Protein AF-A0A3D2Y1P6-F1 (afdb_monomer_lite)

Secondary structure (DSSP, 8-state):
-HHHHHHHHHHHHHHHHHHHHHHHHHHHHHHHHHHHHHHHHHHHHHHHHHHHHHHHHHHHHHHHHHHHHHHHHHHHHHHHHHHHHHHHHHHHHHHHHHHHHHHHHHHHHHHHHHHHHHHHHHHHHHHHHHHHHHHHHHHHHHHHHHHHHHHHHHHHHHHHHHHHHHHHHHHHHHHHHHHHHHHHHHHHHHHHHHHHHHHHHHHHHHHHHHHHHHHHHHHHHHHHHHHHHHHHHHHHHTTS--S----GGGSSSSSSSSGGGSTTSSTTTHHHHHHHHHHHHHHHHHHHHHHHHHHHHHHHHHHHHHHHHHHHHHHHHHHHHHHHHHHHHHHHHHHHHHHHHHHHHHHHHHHHHHHHHHHHHHHHHHHHHHHHHHHHHHHHHHHHHHHHHHHHHHHHHHHHHHHHHHHHHHHHHHHHHHHHHHHHHHHHHHHHHHTTTS-S----------------------------STTTTHHHHHHHHHHHHHHHHHHHHHHHHHHHHHHHHHHHHHHHHHHHHHHHHHHHHHHHHHHHHHHHHHHHHHHHHHHHHHHHHHHHHHHHHHHHHHHHHHHHHHHHHHHHHHHHHHHHHHHHHHHHHHHHHHHHHHHHHHHHHHHHHHHHHHHHHHHHHHHHHHHHHHHHHHHHHHHHHHHHHHTTT------------PPPPGGGGSPPPS-HHHH--HHHHHHH----S-HHHHHHHHHHHHHHHHHHHHHHHHTT-HHHHHHHHHHHHHHHTTS--HHHHHHHHHHHHHHHTT-HHHHHHHHHHHHHHHHHHHHHHHHHHH--

Radius of gyration: 90.53 Å; chains: 1; bounding box: 199×215×302 Å

Foldseek 3Di:
DVVVVVVVVVVVVVVVVVVVVVVVVVVVVVVVVVVVVVVVVVVVVVVVVVVVVVVVVVVVVVVVVVVVVVVVVVVVVVVVVVVVVVVVVVVVVVVVVVVVVVVVVVVVVVVVVVVVVVVVVVVVVVVVVVVVVVVVVVVVVVVVVVVVVVVVVVVVVVVVVVVVVVVVVVVVVVVVVVVVVVVVVVVVVVVVVVVVVVVVVVVVVVVVVVVVVVVVVVVVVVVVVVVVVVVVVVVVCVVPPPDDDDPPPPPPDPPPPDPVPPPPPPVVPVVVVVVVVVVVVVVVVVVVVVVVVVVVVVVVVVVVVVVVVVVVVVVVVVVVVVVVVVVVVVVVVVVVVVVVVVVVVVVVVVVVVVVVVVVVVVVVVVVVVVVVVVVVVVVVVVVVVVVVVVVVVVVVVVVVVVVVVVVVVVVVVVVVVVVVVVVVVVVVVVVVVVVVPPDPPDPDDDDDDDDDDYYDYYDDYDDDDDDDDDPPPVVVVVVVVVVVVVVVVVVVVVVVVVVVVVVVVVVVVVVVVVVVVVVVVVVVVVVVVVVVVVVVVVVVVVVVVVVVVVVVVVVVVVVVVVVVVVVVVVVVVVVVVVVVVVVVVVVVVVVVVVVVVVVVVVVVVVVVVVVVVVVVVVVVVVVVVVVVVVVVVVVVVVVVVVVVVVVVVVVVVVVVPDDDDDDDDDDDDDDDDPLLPDDADPDLCQLFPPVVLVVLDPDDDDPLVVLVVLLVQLVVLLVQCVVCLVVVPLVSNLVSLVSNLVSLVSTPHDVSVVVSVVSVVCSVVSVSVVSSVCSVVVSVSSSNSSNSSVCVNPPD

pLDDT: mean 77.04, std 14.75, range [24.72, 95.88]

Structure (mmCIF, N/CA/C/O backbone):
data_AF-A0A3D2Y1P6-F1
#
_entry.id   AF-A0A3D2Y1P6-F1
#
loop_
_atom_site.group_PDB
_atom_site.id
_atom_site.type_symbol
_atom_site.label_atom_id
_atom_site.label_alt_id
_atom_site.label_comp_id
_atom_site.label_asym_id
_atom_site.label_entity_id
_atom_site.label_seq_id
_atom_site.pdbx_PDB_ins_code
_atom_site.Cartn_x
_atom_site.Cartn_y
_atom_site.Cartn_z
_atom_site.occupancy
_atom_site.B_iso_or_equiv
_atom_site.auth_seq_id
_atom_site.auth_comp_id
_atom_site.auth_asym_id
_atom_site.auth_atom_id
_atom_site.pdbx_PDB_model_num
ATOM 1 N N . SER A 1 1 ? -99.229 16.072 159.582 1.00 57.62 1 SER A N 1
ATOM 2 C CA . SER A 1 1 ? -99.155 17.500 159.215 1.00 57.62 1 SER A CA 1
ATOM 3 C C . SER A 1 1 ? -97.721 17.908 158.880 1.00 57.62 1 SER A C 1
ATOM 5 O O . SER A 1 1 ? -97.326 17.618 157.763 1.00 57.62 1 SER A O 1
ATOM 7 N N . GLN A 1 2 ? -96.893 18.440 159.797 1.00 57.25 2 GLN A N 1
ATOM 8 C CA . GLN A 1 2 ? -95.572 19.016 159.441 1.00 57.25 2 GLN A CA 1
ATOM 9 C C . GLN A 1 2 ? -94.622 18.095 158.638 1.00 57.25 2 GLN A C 1
ATOM 11 O O . GLN A 1 2 ? -94.034 18.562 157.670 1.00 57.25 2 GLN A O 1
ATOM 16 N N . HIS A 1 3 ? -94.517 16.795 158.954 1.00 58.84 3 HIS A N 1
ATOM 17 C CA . HIS A 1 3 ? -93.662 15.863 158.190 1.00 58.84 3 HIS A CA 1
ATOM 18 C C . HIS A 1 3 ? -94.016 15.751 156.694 1.00 58.84 3 HIS A C 1
ATOM 20 O O . HIS A 1 3 ? -93.114 15.640 155.872 1.00 58.84 3 HIS A O 1
ATOM 26 N N . GLN A 1 4 ? -95.301 15.820 156.327 1.00 60.88 4 GLN A N 1
ATOM 27 C CA . GLN A 1 4 ? -95.715 15.693 154.923 1.00 60.88 4 GLN A CA 1
ATOM 28 C C . GLN A 1 4 ? -95.306 16.913 154.089 1.00 60.88 4 GLN A C 1
ATOM 30 O O . GLN A 1 4 ? -95.042 16.768 152.902 1.00 60.88 4 GLN A O 1
ATOM 35 N N . LEU A 1 5 ? -95.221 18.097 154.708 1.00 62.91 5 LEU A N 1
ATOM 36 C CA . LEU A 1 5 ? -94.808 19.315 154.013 1.00 62.91 5 LEU A CA 1
ATOM 37 C C . LEU A 1 5 ? -93.305 19.291 153.698 1.00 62.91 5 LEU A C 1
ATOM 39 O O . LEU A 1 5 ? -92.913 19.615 152.583 1.00 62.91 5 LEU A O 1
ATOM 43 N N . ALA A 1 6 ? -92.482 18.838 154.652 1.00 65.25 6 ALA A N 1
ATOM 44 C CA . ALA A 1 6 ? -91.040 18.692 154.458 1.00 65.25 6 ALA A CA 1
ATOM 45 C C . ALA A 1 6 ? -90.716 17.681 153.345 1.00 65.25 6 ALA A C 1
ATOM 47 O O . ALA A 1 6 ? -89.986 18.014 152.419 1.00 65.25 6 ALA A O 1
ATOM 48 N N . GLN A 1 7 ? -91.341 16.496 153.370 1.00 69.00 7 GLN A N 1
ATOM 49 C CA . GLN A 1 7 ? -91.150 15.479 152.326 1.00 69.00 7 GLN A CA 1
ATOM 50 C C . GLN A 1 7 ? -91.609 15.952 150.938 1.00 69.00 7 GLN A C 1
ATOM 52 O O . GLN A 1 7 ? -91.012 15.569 149.938 1.00 69.00 7 GLN A O 1
ATOM 57 N N . GLN A 1 8 ? -92.644 16.797 150.853 1.00 72.38 8 GLN A N 1
ATOM 58 C CA . GLN A 1 8 ? -93.053 17.399 149.580 1.00 72.38 8 GLN A CA 1
ATOM 59 C C . GLN A 1 8 ? -92.063 18.460 149.082 1.00 72.38 8 GLN A C 1
ATOM 61 O O . GLN A 1 8 ? -91.831 18.531 147.882 1.00 72.38 8 GLN A O 1
ATOM 66 N N . GLN A 1 9 ? -91.458 19.255 149.969 1.00 70.25 9 GLN A N 1
ATOM 67 C CA . GLN A 1 9 ? -90.428 20.230 149.587 1.00 70.25 9 GLN A CA 1
ATOM 68 C C . GLN A 1 9 ? -89.114 19.556 149.167 1.00 70.25 9 GLN A C 1
ATOM 70 O O . GLN A 1 9 ? -88.499 19.980 148.195 1.00 70.25 9 GLN A O 1
ATOM 75 N N . GLU A 1 10 ? -88.715 18.488 149.859 1.00 72.38 10 GLU A N 1
ATOM 76 C CA . GLU A 1 10 ? -87.525 17.691 149.543 1.00 72.38 10 GLU A CA 1
ATOM 77 C C . GLU A 1 10 ? -87.688 16.964 148.198 1.00 72.38 10 GLU A C 1
ATOM 79 O O . GLU A 1 10 ? -86.855 17.128 147.310 1.00 72.38 10 GLU A O 1
ATOM 84 N N . ALA A 1 11 ? -88.824 16.289 147.980 1.00 74.81 11 ALA A N 1
ATOM 85 C CA . ALA A 1 11 ? -89.136 15.662 146.694 1.00 74.81 11 ALA A CA 1
ATOM 86 C C . ALA A 1 11 ? -89.268 16.680 145.544 1.00 74.81 11 ALA A C 1
ATOM 88 O O . ALA A 1 11 ? -88.852 16.386 144.426 1.00 74.81 11 ALA A O 1
ATOM 89 N N . LEU A 1 12 ? -89.809 17.882 145.797 1.00 76.25 12 LEU A N 1
ATOM 90 C CA . LEU A 1 12 ? -89.841 18.948 144.789 1.00 76.25 12 LEU A CA 1
ATOM 91 C C . LEU A 1 12 ? -88.426 19.399 144.412 1.00 76.25 12 LEU A C 1
ATOM 93 O O . LEU A 1 12 ? -88.120 19.448 143.223 1.00 76.25 12 LEU A O 1
ATOM 97 N N . ALA A 1 13 ? -87.545 19.630 145.390 1.00 74.81 13 ALA A N 1
ATOM 98 C CA . ALA A 1 13 ? -86.152 19.994 145.136 1.00 74.81 13 ALA A CA 1
ATOM 99 C C . ALA A 1 13 ? -85.383 18.895 144.374 1.00 74.81 13 ALA A C 1
ATOM 101 O O . ALA A 1 13 ? -84.623 19.208 143.458 1.00 74.81 13 ALA A O 1
ATOM 102 N N . GLU A 1 14 ? -85.619 17.611 144.676 1.00 77.25 14 GLU A N 1
ATOM 103 C CA . GLU A 1 14 ? -85.075 16.498 143.883 1.00 77.25 14 GLU A CA 1
ATOM 104 C C . GLU A 1 14 ? -85.628 16.489 142.446 1.00 77.25 14 GLU A C 1
ATOM 106 O O . GLU A 1 14 ? -84.867 16.269 141.499 1.00 77.25 14 GLU A O 1
ATOM 111 N N . THR A 1 15 ? -86.922 16.773 142.240 1.00 78.50 15 THR A N 1
ATOM 112 C CA . THR A 1 15 ? -87.480 16.889 140.879 1.00 78.50 15 THR A CA 1
ATOM 113 C C . THR A 1 15 ? -86.940 18.099 140.120 1.00 78.50 15 THR A C 1
ATOM 115 O O . THR A 1 15 ? -86.613 17.958 138.948 1.00 78.50 15 THR A O 1
ATOM 118 N N . GLU A 1 16 ? -86.754 19.254 140.761 1.00 79.94 16 GLU A N 1
ATOM 119 C CA . GLU A 1 16 ? -86.147 20.438 140.138 1.00 79.94 16 GLU A CA 1
ATOM 120 C C . GLU A 1 16 ? -84.673 20.185 139.784 1.00 79.94 16 GLU A C 1
ATOM 122 O O . GLU A 1 16 ? -84.239 20.492 138.674 1.00 79.94 16 GLU A O 1
ATOM 127 N N . GLN A 1 17 ? -83.906 19.543 140.674 1.00 80.31 17 GLN A N 1
ATOM 128 C CA . GLN A 1 17 ? -82.505 19.202 140.417 1.00 80.31 17 GLN A CA 1
ATOM 129 C C . GLN A 1 17 ? -82.355 18.146 139.310 1.00 80.31 17 GLN A C 1
ATOM 131 O O . GLN A 1 17 ? -81.439 18.241 138.489 1.00 80.31 17 GLN A O 1
ATOM 136 N N . THR A 1 18 ? -83.237 17.143 139.258 1.00 81.88 18 THR A N 1
ATOM 137 C CA . THR A 1 18 ? -83.219 16.132 138.187 1.00 81.88 18 THR A CA 1
ATOM 1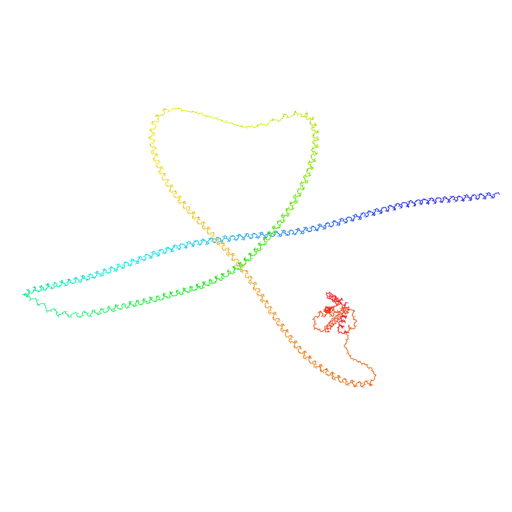38 C C . THR A 1 18 ? -83.740 16.678 136.859 1.00 81.88 18 THR A C 1
ATOM 140 O O . THR A 1 18 ? -83.194 16.294 135.823 1.00 81.88 18 THR A O 1
ATOM 143 N N . LEU A 1 19 ? -84.693 17.619 136.864 1.00 81.56 19 LEU A N 1
ATOM 144 C CA . LEU A 1 19 ? -85.114 18.343 135.661 1.00 81.56 19 LEU A CA 1
ATOM 145 C C . LEU A 1 19 ? -83.967 19.203 135.117 1.00 81.56 19 LEU A C 1
ATOM 147 O O . LEU A 1 19 ? -83.606 19.049 133.956 1.00 81.56 19 LEU A O 1
ATOM 151 N N . ALA A 1 20 ? -83.306 20.001 135.962 1.00 80.56 20 ALA A N 1
ATOM 152 C CA . ALA A 1 20 ? -82.158 20.816 135.559 1.00 80.56 20 ALA A CA 1
ATOM 153 C C . ALA A 1 20 ? -80.978 19.963 135.043 1.00 80.56 20 ALA A C 1
ATOM 155 O O . ALA A 1 20 ? -80.319 20.326 134.070 1.00 80.56 20 ALA A O 1
ATOM 156 N N . GLN A 1 21 ? -80.725 18.787 135.637 1.00 83.50 21 GLN A N 1
ATOM 157 C CA . GLN A 1 21 ? -79.749 17.832 135.091 1.00 83.50 21 GLN A CA 1
ATOM 158 C C . GLN A 1 21 ? -80.193 17.194 133.767 1.00 83.50 21 GLN A C 1
ATOM 160 O O . GLN A 1 21 ? -79.332 16.788 132.985 1.00 83.50 21 GLN A O 1
ATOM 165 N N . ALA A 1 22 ? -81.496 17.044 133.524 1.00 81.25 22 ALA A N 1
ATOM 166 C CA . ALA A 1 22 ? -82.017 16.552 132.253 1.00 81.25 22 ALA A CA 1
ATOM 167 C C . ALA A 1 22 ? -81.915 17.631 131.166 1.00 81.25 22 ALA A C 1
ATOM 169 O O . ALA A 1 22 ? -81.428 17.327 130.083 1.00 81.25 22 ALA A O 1
ATOM 170 N N . GLU A 1 23 ? -82.279 18.879 131.473 1.00 84.94 23 GLU A N 1
ATOM 171 C CA . GLU A 1 23 ? -82.136 20.046 130.592 1.00 84.94 23 GLU A CA 1
ATOM 172 C C . GLU A 1 23 ? -80.675 20.281 130.193 1.00 84.94 23 GLU A C 1
ATOM 174 O O . GLU A 1 23 ? -80.387 20.418 129.008 1.00 84.94 23 GLU A O 1
ATOM 179 N N . LEU A 1 24 ? -79.736 20.236 131.146 1.00 86.81 24 LEU A N 1
ATOM 180 C CA . LEU A 1 24 ? -78.308 20.423 130.864 1.00 86.81 24 LEU A CA 1
ATOM 181 C C . LEU A 1 24 ? -77.750 19.293 129.975 1.00 86.81 24 LEU A C 1
ATOM 183 O O . LEU A 1 24 ? -77.019 19.561 129.028 1.00 86.81 24 LEU A O 1
ATOM 187 N N . LYS A 1 25 ? -78.174 18.038 130.192 1.00 86.19 25 LYS A N 1
ATOM 188 C CA . LYS A 1 25 ? -77.848 16.913 129.290 1.00 86.19 25 LYS A CA 1
ATOM 189 C C . LYS A 1 25 ? -78.508 17.040 127.915 1.00 86.19 25 LYS A C 1
ATOM 191 O O . LYS A 1 25 ? -77.958 16.530 126.942 1.00 86.19 25 LYS A O 1
ATOM 196 N N . LEU A 1 26 ? -79.677 17.676 127.829 1.00 85.81 26 LEU A N 1
ATOM 197 C CA . LEU A 1 26 ? -80.347 17.968 126.562 1.00 85.81 26 LEU A CA 1
ATOM 198 C C . LEU A 1 26 ? -79.581 19.046 125.791 1.00 85.81 26 LEU A C 1
ATOM 200 O O . LEU A 1 26 ? -79.331 18.853 124.610 1.00 85.81 26 LEU A O 1
ATOM 204 N N . GLN A 1 27 ? -79.113 20.099 126.465 1.00 86.25 27 GLN A N 1
ATOM 205 C CA . GLN A 1 27 ? -78.257 21.132 125.871 1.00 86.25 27 GLN A CA 1
ATOM 206 C C . GLN A 1 27 ? -76.907 20.566 125.404 1.00 86.25 27 GLN A C 1
ATOM 208 O O . GLN A 1 27 ? -76.533 20.789 124.255 1.00 86.25 27 GLN A O 1
ATOM 213 N N . ASP A 1 28 ? -76.216 19.761 126.221 1.00 87.38 28 ASP A N 1
ATOM 214 C CA . ASP A 1 28 ? -74.989 19.057 125.802 1.00 87.38 28 ASP A CA 1
ATOM 215 C C . ASP A 1 28 ? -75.244 18.164 124.571 1.00 87.38 28 ASP A C 1
ATOM 217 O O . ASP A 1 28 ? -74.425 18.105 123.647 1.00 87.38 28 ASP A O 1
ATOM 221 N N . ALA A 1 29 ? -76.392 17.477 124.528 1.00 85.81 29 ALA A N 1
ATOM 222 C CA . ALA A 1 29 ? -76.785 16.654 123.389 1.00 85.81 29 ALA A CA 1
ATOM 223 C C . ALA A 1 29 ? -77.123 17.492 122.145 1.00 85.81 29 ALA A C 1
ATOM 225 O O . ALA A 1 29 ? -76.711 17.114 121.052 1.00 85.81 29 ALA A O 1
ATOM 226 N N . GLU A 1 30 ? -77.819 18.622 122.283 1.00 86.81 30 GLU A N 1
ATOM 227 C CA . GLU A 1 30 ? -78.144 19.552 121.193 1.00 86.81 30 GLU A CA 1
ATOM 228 C C . GLU A 1 30 ? -76.886 20.206 120.607 1.00 86.81 30 GLU A C 1
ATOM 230 O O . GLU A 1 30 ? -76.760 20.282 119.383 1.00 86.81 30 GLU A O 1
ATOM 235 N N . VAL A 1 31 ? -75.916 20.591 121.445 1.00 88.88 31 VAL A N 1
ATOM 236 C CA . VAL A 1 31 ? -74.591 21.067 121.008 1.00 88.88 31 VAL A CA 1
ATOM 237 C C . VAL A 1 31 ? -73.850 19.954 120.262 1.00 88.88 31 VAL A C 1
ATOM 239 O O . VAL A 1 31 ? -73.510 20.129 119.094 1.00 88.88 31 VAL A O 1
ATOM 242 N N . THR A 1 32 ? -73.712 18.767 120.866 1.00 90.75 32 THR A N 1
ATOM 243 C CA . THR A 1 32 ? -73.045 17.603 120.241 1.00 90.75 32 THR A CA 1
ATOM 244 C C . THR A 1 32 ? -73.699 17.189 118.913 1.00 90.75 32 THR A C 1
ATOM 246 O O . THR A 1 32 ? -73.036 16.684 118.003 1.00 90.75 32 THR A O 1
ATOM 249 N N . LEU A 1 33 ? -75.021 17.335 118.791 1.00 88.62 33 LEU A N 1
ATOM 250 C CA . LEU A 1 33 ? -75.774 16.994 117.583 1.00 88.62 33 LEU A CA 1
ATOM 251 C C . LEU A 1 33 ? -75.644 18.103 116.526 1.00 88.62 33 LEU A C 1
ATOM 253 O O . LEU A 1 33 ? -75.531 17.785 115.345 1.00 88.62 33 LEU A O 1
ATOM 257 N N . SER A 1 34 ? -75.541 19.370 116.937 1.00 88.56 34 SER A N 1
ATOM 258 C CA . SER A 1 34 ? -75.228 20.503 116.053 1.00 88.56 34 SER A CA 1
ATOM 259 C C . SER A 1 34 ? -73.821 20.390 115.457 1.00 88.56 34 SER A C 1
ATOM 261 O O . SER A 1 34 ? -73.686 20.440 114.237 1.00 88.56 34 SER A O 1
ATOM 263 N N . GLU A 1 35 ? -72.798 20.104 116.272 1.00 90.81 35 GLU A N 1
ATOM 264 C CA . GLU A 1 35 ? -71.423 19.813 115.815 1.00 90.81 35 GLU A CA 1
ATOM 265 C C . GLU A 1 35 ? -71.383 18.639 114.817 1.00 90.81 35 GLU A C 1
ATOM 267 O O . GLU A 1 35 ? -70.634 18.639 113.835 1.00 90.81 35 GLU A O 1
ATOM 272 N N . LYS A 1 36 ? -72.229 17.622 115.030 1.00 91.56 36 LYS A N 1
ATOM 273 C CA . LYS A 1 36 ? -72.367 16.484 114.107 1.00 91.56 36 LYS A CA 1
ATOM 274 C C . LYS A 1 36 ? -73.105 16.841 112.821 1.00 91.56 36 LYS A C 1
ATOM 276 O O . LYS A 1 36 ? -72.755 16.304 111.777 1.00 91.56 36 LYS A O 1
ATOM 281 N N . ILE A 1 37 ? -74.086 17.742 112.854 1.00 91.31 37 ILE A N 1
ATOM 282 C CA . ILE A 1 37 ? -74.723 18.271 111.639 1.00 91.31 37 ILE A CA 1
ATOM 283 C C . ILE A 1 37 ? -73.721 19.116 110.840 1.00 91.31 37 ILE A C 1
ATOM 285 O O . ILE A 1 37 ? -73.652 18.970 109.620 1.00 91.31 37 ILE A O 1
ATOM 289 N N . GLU A 1 38 ? -72.917 19.943 111.509 1.00 91.81 38 GLU A N 1
ATOM 290 C CA . GLU A 1 38 ? -71.887 20.775 110.881 1.00 91.81 38 GLU A CA 1
ATOM 291 C C . GLU A 1 38 ? -70.806 19.917 110.209 1.00 91.81 38 GLU A C 1
ATOM 293 O O . GLU A 1 38 ? -70.623 20.010 108.996 1.00 91.81 38 GLU A O 1
ATOM 298 N N . THR A 1 39 ? -70.198 18.973 110.932 1.00 91.38 39 THR A N 1
ATOM 299 C CA . THR A 1 39 ? -69.200 18.047 110.356 1.00 91.38 39 THR A CA 1
ATOM 300 C C . THR A 1 39 ? -69.773 17.124 109.269 1.00 91.38 39 THR A C 1
ATOM 302 O O . THR A 1 39 ? -69.078 16.805 108.303 1.00 91.38 39 THR A O 1
ATOM 305 N N . ILE A 1 40 ? -71.052 16.726 109.341 1.00 90.88 40 ILE A N 1
ATOM 306 C CA . ILE A 1 40 ? -71.725 16.020 108.233 1.00 90.88 40 ILE A CA 1
ATOM 307 C C . ILE A 1 40 ? -71.901 16.942 107.016 1.00 90.88 40 ILE A C 1
ATOM 309 O O . ILE A 1 40 ? -71.725 16.482 105.887 1.00 90.88 40 ILE A O 1
ATOM 313 N N . SER A 1 41 ? -72.212 18.225 107.214 1.00 91.69 41 SER A N 1
ATOM 314 C CA . SER A 1 41 ? -72.316 19.223 106.140 1.00 91.69 41 SER A CA 1
ATOM 315 C C . SER A 1 41 ? -70.963 19.455 105.454 1.00 91.69 41 SER A C 1
ATOM 317 O O . SER A 1 41 ? -70.877 19.406 104.224 1.00 91.69 41 SER A O 1
ATOM 319 N N . GLU A 1 42 ? -69.884 19.595 106.232 1.00 93.38 42 GLU A N 1
ATOM 320 C CA . GLU A 1 42 ? -68.509 19.678 105.720 1.00 93.38 42 GLU A CA 1
ATOM 321 C C . GLU A 1 42 ? -68.134 18.437 104.899 1.00 93.38 42 GLU A C 1
ATOM 323 O O . GLU A 1 42 ? -67.658 18.563 103.770 1.00 93.38 42 GLU A O 1
ATOM 328 N N . LEU A 1 43 ? -68.408 17.231 105.413 1.00 92.06 43 LEU A N 1
ATOM 329 C CA . LEU A 1 43 ? -68.139 15.975 104.703 1.00 92.06 43 LEU A CA 1
ATOM 330 C C . LEU A 1 43 ? -68.977 15.828 103.423 1.00 92.06 43 LEU A C 1
ATOM 332 O O . LEU A 1 43 ? -68.466 15.343 102.412 1.00 92.06 43 LEU A O 1
ATOM 336 N N . GLN A 1 44 ? -70.237 16.273 103.423 1.00 92.44 44 GLN A N 1
ATOM 337 C CA . GLN A 1 44 ? -71.074 16.300 102.218 1.00 92.44 44 GLN A CA 1
ATOM 338 C C . GLN A 1 44 ? -70.534 17.283 101.172 1.00 92.44 44 GLN A C 1
ATOM 340 O O . GLN A 1 44 ? -70.505 16.955 99.982 1.00 92.44 44 GLN A O 1
ATOM 345 N N . GLN A 1 45 ? -70.070 18.462 101.592 1.00 92.94 45 GLN A N 1
ATOM 346 C CA . GLN A 1 45 ? -69.476 19.450 100.694 1.00 92.94 45 GLN A CA 1
ATOM 347 C C . GLN A 1 45 ? -68.118 18.970 100.150 1.00 92.94 45 GLN A C 1
ATOM 349 O O . GLN A 1 45 ? -67.898 19.032 98.940 1.00 92.94 45 GLN A O 1
ATOM 354 N N . ALA A 1 46 ? -67.264 18.376 100.989 1.00 92.00 46 ALA A N 1
ATOM 355 C CA . ALA A 1 46 ? -66.010 17.753 100.567 1.00 92.00 46 ALA A CA 1
ATOM 356 C C . ALA A 1 46 ? -66.246 16.599 99.575 1.00 92.00 46 ALA A C 1
ATOM 358 O O . ALA A 1 46 ? -65.616 16.556 98.519 1.00 92.00 46 ALA A O 1
ATOM 359 N N . HIS A 1 47 ? -67.206 15.704 99.840 1.00 91.56 47 HIS A N 1
ATOM 360 C CA . HIS A 1 47 ? -67.579 14.632 98.909 1.00 91.56 47 HIS A CA 1
ATOM 361 C C . HIS A 1 47 ? -68.089 15.184 97.568 1.00 91.56 47 HIS A C 1
ATOM 363 O O . HIS A 1 47 ? -67.748 14.670 96.499 1.00 91.56 47 HIS A O 1
ATOM 369 N N . LYS A 1 48 ? -68.896 16.249 97.601 1.00 93.94 48 LYS A N 1
ATOM 370 C CA . LYS A 1 48 ? -69.423 16.934 96.413 1.00 93.94 48 LYS A CA 1
ATOM 371 C C . LYS A 1 48 ? -68.312 17.581 95.586 1.00 93.94 48 LYS A C 1
ATOM 373 O O . LYS A 1 48 ? -68.361 17.494 94.361 1.00 93.94 48 LYS A O 1
ATOM 378 N N . ASP A 1 49 ? -67.301 18.169 96.217 1.00 93.75 49 ASP A N 1
ATOM 379 C CA . ASP A 1 49 ? -66.169 18.774 95.510 1.00 93.75 49 ASP A CA 1
ATOM 380 C C . ASP A 1 49 ? -65.173 17.723 94.996 1.00 93.75 49 ASP A C 1
ATOM 382 O O . ASP A 1 49 ? -64.760 17.807 93.840 1.00 93.75 49 ASP A O 1
ATOM 386 N N . ILE A 1 50 ? -64.902 16.652 95.751 1.00 92.56 50 ILE A N 1
ATOM 387 C CA . ILE A 1 50 ? -64.179 15.465 95.252 1.00 92.56 50 ILE A CA 1
ATOM 388 C C . ILE A 1 50 ? -64.898 14.869 94.031 1.00 92.56 50 ILE A C 1
ATOM 390 O O . ILE A 1 50 ? -64.254 14.547 93.033 1.00 92.56 50 ILE A O 1
ATOM 394 N N . SER A 1 51 ? -66.233 14.789 94.058 1.00 93.31 51 SER A N 1
ATOM 395 C CA . SER A 1 51 ? -67.035 14.303 92.925 1.00 93.31 51 SER A CA 1
ATOM 396 C C . SER A 1 51 ? -66.898 15.198 91.685 1.00 93.31 51 SER A C 1
ATOM 398 O O . SER A 1 51 ? -66.780 14.680 90.575 1.00 93.31 51 SER A O 1
ATOM 400 N N . LYS A 1 52 ? -66.853 16.532 91.851 1.00 94.12 52 LYS A N 1
ATOM 401 C CA . LYS A 1 52 ? -66.558 17.470 90.749 1.00 94.12 52 LYS A CA 1
ATOM 402 C C . LYS A 1 52 ? -65.140 17.283 90.213 1.00 94.12 52 LYS A C 1
ATOM 404 O O . LYS A 1 52 ? -64.964 17.225 89.002 1.00 94.12 52 LYS A O 1
ATOM 409 N N . HIS A 1 53 ? -64.139 17.178 91.090 1.00 94.25 53 HIS A N 1
ATOM 410 C CA . HIS A 1 53 ? -62.746 16.994 90.681 1.00 94.25 53 HIS A CA 1
ATOM 411 C C . HIS A 1 53 ? -62.537 15.671 89.939 1.00 94.25 53 HIS A C 1
ATOM 413 O O . HIS A 1 53 ? -61.835 15.652 88.934 1.00 94.25 53 HIS A O 1
ATOM 419 N N . LEU A 1 54 ? -63.195 14.587 90.362 1.00 93.31 54 LEU A N 1
ATOM 420 C CA . LEU A 1 54 ? -63.152 13.302 89.663 1.00 93.31 54 LEU A CA 1
ATOM 421 C C . LEU A 1 54 ? -63.888 13.351 88.311 1.00 93.31 54 LEU A C 1
ATOM 423 O O . LEU A 1 54 ? -63.439 12.727 87.351 1.00 93.31 54 LEU A O 1
ATOM 427 N N . ALA A 1 55 ? -64.973 14.126 88.201 1.00 92.62 55 ALA A N 1
ATOM 428 C CA . ALA A 1 55 ? -65.635 14.386 86.921 1.00 92.62 55 ALA A CA 1
ATOM 429 C C . ALA A 1 55 ? -64.761 15.224 85.965 1.00 92.62 55 ALA A C 1
ATOM 431 O O . ALA A 1 55 ? -64.662 14.868 84.791 1.00 92.62 55 ALA A O 1
ATOM 432 N N . SER A 1 56 ? -64.084 16.268 86.468 1.00 94.38 56 SER A N 1
ATOM 433 C CA . SER A 1 56 ? -63.091 17.044 85.706 1.00 94.38 56 SER A CA 1
ATOM 434 C C . SER A 1 56 ? -61.966 16.138 85.232 1.00 94.38 56 SER A C 1
ATOM 436 O O . SER A 1 56 ? -61.818 15.956 84.034 1.00 94.38 56 SER A O 1
ATOM 438 N N . LEU A 1 57 ? -61.278 15.449 86.149 1.00 93.75 57 LEU A N 1
ATOM 439 C CA . LEU A 1 57 ? -60.146 14.576 85.832 1.00 93.75 57 LEU A CA 1
ATOM 440 C C . LEU A 1 57 ? -60.510 13.486 84.812 1.00 93.75 57 LEU A C 1
ATOM 442 O O . LEU A 1 57 ? -59.680 13.113 83.986 1.00 93.75 57 LEU A O 1
ATOM 446 N N . LYS A 1 58 ? -61.753 12.988 84.832 1.00 94.06 58 LYS A N 1
ATOM 447 C CA . LYS A 1 58 ? -62.259 12.069 83.806 1.00 94.06 58 LYS A CA 1
ATOM 448 C C . LYS A 1 58 ? -62.408 12.751 82.439 1.00 94.06 58 LYS A C 1
ATOM 450 O O . LYS A 1 58 ? -62.018 12.143 81.448 1.00 94.06 58 LYS A O 1
ATOM 455 N N . SER A 1 59 ? -62.946 13.972 82.395 1.00 94.94 59 SER A N 1
ATOM 456 C CA . SER A 1 59 ? -63.048 14.800 81.182 1.00 94.94 59 SER A CA 1
ATOM 457 C C . SER A 1 59 ? -61.666 15.146 80.619 1.00 94.94 59 SER A C 1
ATOM 459 O O . SER A 1 59 ? -61.413 14.963 79.429 1.00 94.94 59 SER A O 1
ATOM 461 N N . ASP A 1 60 ? -60.753 15.567 81.494 1.00 94.25 60 ASP A N 1
ATOM 462 C CA . ASP A 1 60 ? -59.367 15.901 81.180 1.00 94.25 60 ASP A CA 1
ATOM 463 C C . ASP A 1 60 ? -58.633 14.661 80.635 1.00 94.25 60 ASP A C 1
ATOM 465 O O . ASP A 1 60 ? -57.907 14.743 79.647 1.00 94.25 60 ASP A O 1
ATOM 469 N N . TYR A 1 61 ? -58.864 13.478 81.218 1.00 93.25 61 TYR A N 1
ATOM 470 C CA . TYR A 1 61 ? -58.316 12.213 80.721 1.00 93.25 61 TYR A CA 1
ATOM 471 C C . TYR A 1 61 ? -58.888 11.809 79.352 1.00 93.25 61 TYR A C 1
ATOM 473 O O . TYR A 1 61 ? -58.123 11.367 78.493 1.00 93.25 61 TYR A O 1
ATOM 481 N N . THR A 1 62 ? -60.196 11.975 79.108 1.00 94.25 62 THR A N 1
ATOM 482 C CA . THR A 1 62 ? -60.773 11.718 77.775 1.00 94.25 62 THR A CA 1
ATOM 483 C C . THR A 1 62 ? -60.219 12.675 76.725 1.00 94.25 62 THR A C 1
ATOM 485 O O . THR A 1 62 ? -59.779 12.206 75.681 1.00 94.25 62 THR A O 1
ATOM 488 N N . GLN A 1 63 ? -60.104 13.970 77.031 1.00 95.25 63 GLN A N 1
ATOM 489 C CA . GLN A 1 63 ? -59.541 14.958 76.108 1.00 95.25 63 GLN A CA 1
ATOM 490 C C . GLN A 1 63 ? -58.058 14.682 75.802 1.00 95.25 63 GLN A C 1
ATOM 492 O O . GLN A 1 63 ? -57.648 14.712 74.645 1.00 95.25 63 GLN A O 1
ATOM 497 N N . ASN A 1 64 ? -57.245 14.352 76.814 1.00 93.38 64 ASN A N 1
ATOM 498 C CA . ASN A 1 64 ? -55.840 13.979 76.599 1.00 93.38 64 ASN A CA 1
ATOM 499 C C . ASN A 1 64 ? -55.699 12.682 75.783 1.00 93.38 64 ASN A C 1
ATOM 501 O O . ASN A 1 64 ? -54.754 12.549 75.005 1.00 93.38 64 ASN A O 1
ATOM 505 N N . ARG A 1 65 ? -56.631 11.730 75.930 1.00 94.88 65 ARG A N 1
ATOM 506 C CA . ARG A 1 65 ? -56.678 10.527 75.091 1.00 94.88 65 ARG A CA 1
ATOM 507 C C . ARG A 1 65 ? -57.050 10.863 73.645 1.00 94.88 65 ARG A C 1
ATOM 509 O O . ARG A 1 65 ? -56.396 10.355 72.742 1.00 94.88 65 ARG A O 1
ATOM 516 N N . GLU A 1 66 ? -58.062 11.696 73.428 1.00 94.44 66 GLU A N 1
ATOM 517 C CA . GLU A 1 66 ? -58.492 12.133 72.093 1.00 94.44 66 GLU A CA 1
ATOM 518 C C . GLU A 1 66 ? -57.354 12.873 71.374 1.00 94.44 66 GLU A C 1
ATOM 520 O O . GLU A 1 66 ? -56.986 12.487 70.269 1.00 94.44 66 GLU A O 1
ATOM 525 N N . MET A 1 67 ? -56.681 13.816 72.044 1.00 93.50 67 MET A N 1
ATOM 526 C CA . MET A 1 67 ? -55.496 14.503 71.505 1.00 93.50 67 MET A CA 1
ATOM 527 C C . MET A 1 67 ? -54.318 13.555 71.210 1.00 93.50 67 MET A C 1
ATOM 529 O O . MET A 1 67 ? -53.557 13.782 70.267 1.00 93.50 67 MET A O 1
ATOM 533 N N . LEU A 1 68 ? -54.140 12.485 71.995 1.00 94.25 68 LEU A N 1
ATOM 534 C CA . LEU A 1 68 ? -53.134 11.457 71.713 1.00 94.25 68 LEU A CA 1
ATOM 535 C C . LEU A 1 68 ? -53.511 10.623 70.479 1.00 94.25 68 LEU A C 1
ATOM 537 O O . LEU A 1 68 ? -52.635 10.293 69.682 1.00 94.25 68 LEU A O 1
ATOM 541 N N . GLU A 1 69 ? -54.793 10.305 70.303 1.00 93.38 69 GLU A N 1
ATOM 542 C CA . GLU A 1 69 ? -55.310 9.550 69.157 1.00 93.38 69 GLU A CA 1
ATOM 543 C C . GLU A 1 69 ? -55.246 10.390 67.864 1.00 93.38 69 GLU A C 1
ATOM 545 O O . GLU A 1 69 ? -54.762 9.901 66.843 1.00 93.38 69 GLU A O 1
ATOM 550 N N . GLU A 1 70 ? -55.587 11.683 67.922 1.00 94.62 70 GLU A N 1
ATOM 551 C CA . GLU A 1 70 ? -55.361 12.657 66.839 1.00 94.62 70 GLU A CA 1
ATOM 552 C C . GLU A 1 70 ? -53.872 12.780 66.479 1.00 94.62 70 GLU A C 1
ATOM 554 O O . GLU A 1 70 ? -53.509 12.740 65.303 1.00 94.62 70 GLU A O 1
ATOM 559 N N . SER A 1 71 ? -52.989 12.872 67.480 1.00 92.38 71 SER A N 1
ATOM 560 C CA . SER A 1 71 ? -51.536 12.920 67.276 1.00 92.38 71 SER A CA 1
ATOM 561 C C . SER A 1 71 ? -51.007 11.641 66.616 1.00 92.38 71 SER A C 1
ATOM 563 O O . SER A 1 71 ? -50.200 11.704 65.688 1.00 92.38 71 SER A O 1
ATOM 565 N N . GLN A 1 72 ? -51.494 10.463 67.019 1.00 93.69 72 GLN A N 1
ATOM 566 C CA . GLN A 1 72 ? -51.145 9.191 66.374 1.00 93.69 72 GLN A CA 1
ATOM 567 C C . GLN A 1 72 ? -51.630 9.132 64.918 1.00 93.69 72 GLN A C 1
ATOM 569 O O . GLN A 1 72 ? -50.862 8.726 64.044 1.00 93.69 72 GLN A O 1
ATOM 574 N N . GLN A 1 73 ? -52.849 9.596 64.627 1.00 94.00 73 GLN A N 1
ATOM 575 C CA . GLN A 1 73 ? -53.369 9.679 63.255 1.00 94.00 73 GLN A CA 1
ATOM 576 C C . GLN A 1 73 ? -52.568 10.667 62.390 1.00 94.00 73 GLN A C 1
ATOM 578 O O . GLN A 1 73 ? -52.234 10.350 61.247 1.00 94.00 73 GLN A O 1
ATOM 583 N N . ALA A 1 74 ? -52.197 11.831 62.934 1.00 93.69 74 ALA A N 1
ATOM 584 C CA . ALA A 1 74 ? -51.364 12.816 62.246 1.00 93.69 74 ALA A CA 1
ATOM 585 C C . ALA A 1 74 ? -49.956 12.272 61.945 1.00 93.69 74 ALA A C 1
ATOM 587 O O . ALA A 1 74 ? -49.465 12.424 60.827 1.00 93.69 74 ALA A O 1
ATOM 588 N N . ASN A 1 75 ? -49.333 11.579 62.903 1.00 92.06 75 ASN A N 1
ATOM 589 C CA . ASN A 1 75 ? -48.031 10.938 62.706 1.00 92.06 75 ASN A CA 1
ATOM 590 C C . ASN A 1 75 ? -48.096 9.830 61.641 1.00 92.06 75 ASN A C 1
ATOM 592 O O . ASN A 1 75 ? -47.258 9.817 60.743 1.00 92.06 75 ASN A O 1
ATOM 596 N N . ALA A 1 76 ? -49.122 8.972 61.660 1.00 93.56 76 ALA A N 1
ATOM 597 C CA . ALA A 1 76 ? -49.317 7.943 60.633 1.00 93.56 76 ALA A CA 1
ATOM 598 C C . ALA A 1 76 ? -49.565 8.540 59.230 1.00 93.56 76 ALA A C 1
ATOM 600 O O . ALA A 1 76 ? -49.097 8.004 58.223 1.00 93.56 76 ALA A O 1
ATOM 601 N N . ALA A 1 77 ? -50.264 9.678 59.141 1.00 94.12 77 ALA A N 1
ATOM 602 C CA . ALA A 1 77 ? -50.449 10.403 57.883 1.00 94.12 77 ALA A CA 1
ATOM 603 C C . ALA A 1 77 ? -49.134 11.014 57.361 1.00 94.12 77 ALA A C 1
ATOM 605 O O . ALA A 1 77 ? -48.859 10.939 56.160 1.00 94.12 77 ALA A O 1
ATOM 606 N N . LEU A 1 78 ? -48.302 11.571 58.251 1.00 94.94 78 LEU A N 1
ATOM 607 C CA . LEU A 1 78 ? -46.968 12.080 57.917 1.00 94.94 78 LEU A CA 1
ATOM 608 C C . LEU A 1 78 ? -46.014 10.956 57.497 1.00 94.94 78 LEU A C 1
ATOM 610 O O . LEU A 1 78 ? -45.299 11.116 56.513 1.00 94.94 78 LEU A O 1
ATOM 614 N N . GLU A 1 79 ? -46.037 9.807 58.171 1.00 93.75 79 GLU A N 1
ATOM 615 C CA . GLU A 1 79 ? -45.249 8.621 57.815 1.00 93.75 79 GLU A CA 1
ATOM 616 C C . GLU A 1 79 ? -45.644 8.086 56.427 1.00 93.75 79 GLU A C 1
ATOM 618 O O . GLU A 1 79 ? -44.790 7.902 55.558 1.00 93.75 79 GLU A O 1
ATOM 623 N N . ALA A 1 80 ? -46.947 7.976 56.142 1.00 93.94 80 ALA A N 1
ATOM 624 C CA . ALA A 1 80 ? -47.443 7.614 54.813 1.00 93.94 80 ALA A CA 1
ATOM 625 C C . ALA A 1 80 ? -47.097 8.656 53.725 1.00 93.94 80 ALA A C 1
ATOM 627 O O . ALA A 1 80 ? -46.937 8.302 52.552 1.00 93.94 80 ALA A O 1
ATOM 628 N N . GLN A 1 81 ? -46.975 9.941 54.077 1.00 95.38 81 GLN A N 1
ATOM 629 C CA . GLN A 1 81 ? -46.506 10.989 53.164 1.00 95.38 81 GLN A CA 1
ATOM 630 C C . GLN A 1 81 ? -44.989 10.915 52.938 1.00 95.38 81 GLN A C 1
ATOM 632 O O . GLN A 1 81 ? -44.543 11.072 51.797 1.00 95.38 81 GLN A O 1
ATOM 637 N N . LEU A 1 82 ? -44.209 10.638 53.986 1.00 93.88 82 LEU A N 1
ATOM 638 C CA . LEU A 1 82 ? -42.765 10.433 53.910 1.00 93.88 82 LEU A CA 1
ATOM 639 C C . LEU A 1 82 ? -42.443 9.236 53.017 1.00 93.88 82 LEU A C 1
ATOM 641 O O . LEU A 1 82 ? -41.667 9.399 52.077 1.00 93.88 82 LEU A O 1
ATOM 645 N N . GLU A 1 83 ? -43.112 8.097 53.203 1.00 94.00 83 GLU A N 1
ATOM 646 C CA . GLU A 1 83 ? -42.904 6.901 52.378 1.00 94.00 83 GLU A CA 1
ATOM 647 C C . GLU A 1 83 ? -43.243 7.162 50.901 1.00 94.00 83 GLU A C 1
ATOM 649 O O . GLU A 1 83 ? -42.438 6.893 50.011 1.00 94.00 83 GLU A O 1
ATOM 654 N N . ARG A 1 84 ? -44.372 7.829 50.613 1.00 94.75 84 ARG A N 1
ATOM 655 C CA . ARG A 1 84 ? -44.698 8.275 49.241 1.00 94.75 84 ARG A CA 1
ATOM 656 C C . ARG A 1 84 ? -43.636 9.210 48.655 1.00 94.75 84 ARG A C 1
ATOM 658 O O . ARG A 1 84 ? -43.379 9.156 47.451 1.00 94.75 84 ARG A O 1
ATOM 665 N N . SER A 1 85 ? -43.022 10.069 49.470 1.00 93.38 85 SER A N 1
ATOM 666 C CA . SER A 1 85 ? -41.943 10.952 49.015 1.00 93.38 85 SER A CA 1
ATOM 667 C C . SER A 1 85 ? -40.635 10.184 48.779 1.00 93.38 85 SER A C 1
ATOM 669 O O . SER A 1 85 ? -39.995 10.407 47.755 1.00 93.38 85 SER A O 1
ATOM 671 N N . SER A 1 86 ? -40.305 9.210 49.637 1.00 93.56 86 SER A N 1
ATOM 672 C CA . SER A 1 86 ? -39.178 8.276 49.502 1.00 93.56 86 SER A CA 1
ATOM 673 C C . SER A 1 86 ? -39.282 7.464 48.207 1.00 93.56 86 SER A C 1
ATOM 675 O O . SER A 1 86 ? -38.385 7.521 47.362 1.00 93.56 86 SER A O 1
ATOM 677 N N . MET A 1 87 ? -40.433 6.825 47.959 1.00 93.94 87 MET A N 1
ATOM 678 C CA . MET A 1 87 ? -40.711 6.111 46.706 1.00 93.94 87 MET A CA 1
ATOM 679 C C . MET A 1 87 ? -40.565 7.023 45.477 1.00 93.94 87 MET A C 1
ATOM 681 O O . MET A 1 87 ? -40.001 6.610 44.459 1.00 93.94 87 MET A O 1
ATOM 685 N N . LYS A 1 88 ? -41.029 8.280 45.561 1.00 95.50 88 LYS A N 1
ATOM 686 C CA . LYS A 1 88 ? -40.890 9.251 44.467 1.00 95.50 88 LYS A CA 1
ATOM 687 C C . LYS A 1 88 ? -39.426 9.639 44.234 1.00 95.50 88 LYS A C 1
ATOM 689 O O . LYS A 1 88 ? -38.994 9.627 43.083 1.00 95.50 88 LYS A O 1
ATOM 694 N N . VAL A 1 89 ? -38.652 9.922 45.283 1.00 95.12 89 VAL A N 1
ATOM 695 C CA . VAL A 1 89 ? -37.207 10.210 45.187 1.00 95.12 89 VAL A CA 1
ATOM 696 C C . VAL A 1 89 ? -36.460 9.020 44.580 1.00 95.12 89 VAL A C 1
ATOM 698 O O . VAL A 1 89 ? -35.739 9.204 43.604 1.00 95.12 89 VAL A O 1
ATOM 701 N N . GLY A 1 90 ? -36.717 7.793 45.044 1.00 94.88 90 GLY A N 1
ATOM 702 C CA . GLY A 1 90 ? -36.129 6.578 44.470 1.00 94.88 90 GLY A CA 1
ATOM 703 C C . GLY A 1 90 ? -36.513 6.335 43.003 1.00 94.88 90 GLY A C 1
ATOM 704 O O . GLY A 1 90 ? -35.713 5.801 42.234 1.00 94.88 90 GLY A O 1
ATOM 705 N N . SER A 1 91 ? -37.709 6.758 42.573 1.00 94.38 91 SER A N 1
ATOM 706 C CA . SER A 1 91 ? -38.093 6.722 41.152 1.00 94.38 91 SER A CA 1
ATOM 707 C C . SER A 1 91 ? -37.347 7.766 40.308 1.00 94.38 91 SER A C 1
ATOM 709 O O . SER A 1 91 ? -36.890 7.448 39.210 1.00 94.38 91 SER A O 1
ATOM 711 N N . LEU A 1 92 ? -37.149 8.977 40.842 1.00 94.69 92 LEU A N 1
ATOM 712 C CA . LEU A 1 92 ? -36.412 10.060 40.185 1.00 94.69 92 LEU A CA 1
ATOM 713 C C . LEU A 1 92 ? -34.910 9.761 40.111 1.00 94.69 92 LEU A C 1
ATOM 715 O O . LEU A 1 92 ? -34.276 10.079 39.111 1.00 94.69 92 LEU A O 1
ATOM 719 N N . GLU A 1 93 ? -34.337 9.107 41.122 1.00 93.81 93 GLU A N 1
ATOM 720 C CA . GLU A 1 93 ? -32.942 8.659 41.093 1.00 93.81 93 GLU A CA 1
ATOM 721 C C . GLU A 1 93 ? -32.714 7.561 40.044 1.00 93.81 93 GLU A C 1
ATOM 723 O O . GLU A 1 93 ? -31.751 7.635 39.279 1.00 93.81 93 GLU A O 1
ATOM 728 N N . LYS A 1 94 ? -33.637 6.595 39.921 1.00 95.31 94 LYS A N 1
ATOM 729 C CA . LYS A 1 94 ? -33.601 5.605 38.831 1.00 95.31 94 LYS A CA 1
ATOM 730 C C . LYS A 1 94 ? -33.671 6.275 37.456 1.00 95.31 94 LYS A C 1
ATOM 732 O O . LYS A 1 94 ? -32.870 5.934 36.590 1.00 95.31 94 LYS A O 1
ATOM 737 N N . GLN A 1 95 ? -34.555 7.260 37.274 1.00 95.88 95 GLN A N 1
ATOM 738 C CA . GLN A 1 95 ? -34.635 8.041 36.032 1.00 95.88 95 GLN A CA 1
ATOM 739 C C . GLN A 1 95 ? -33.356 8.851 35.767 1.00 95.88 95 GLN A C 1
ATOM 741 O O . GLN A 1 95 ? -32.851 8.827 34.649 1.00 95.88 95 GLN A O 1
ATOM 746 N N . ARG A 1 96 ? -32.785 9.518 36.782 1.00 92.25 96 ARG A N 1
ATOM 747 C CA . ARG A 1 96 ? -31.512 10.255 36.668 1.00 92.25 96 ARG A CA 1
ATOM 748 C C . ARG A 1 96 ? -30.385 9.340 36.192 1.00 92.25 96 ARG A C 1
ATOM 750 O O . ARG A 1 96 ? -29.633 9.728 35.305 1.00 92.25 96 ARG A O 1
ATOM 757 N N . ASN A 1 97 ? -30.280 8.142 36.763 1.00 94.81 97 ASN A N 1
ATOM 758 C CA . ASN A 1 97 ? -29.239 7.184 36.398 1.00 94.81 97 ASN A CA 1
ATOM 759 C C . ASN A 1 97 ? -29.450 6.660 34.967 1.00 94.81 97 ASN A C 1
ATOM 761 O O . ASN A 1 97 ? -28.525 6.731 34.170 1.00 94.81 97 ASN A O 1
ATOM 765 N N . GLN A 1 98 ? -30.680 6.289 34.590 1.00 95.25 98 GLN A N 1
ATOM 766 C CA . GLN A 1 98 ? -31.014 5.907 33.207 1.00 95.25 98 GLN A CA 1
ATOM 767 C C . GLN A 1 98 ? -30.691 7.012 32.185 1.00 95.25 98 GLN A C 1
ATOM 769 O O . GLN A 1 98 ? -30.210 6.719 31.092 1.00 95.25 98 GLN A O 1
ATOM 774 N N . ILE A 1 99 ? -30.929 8.281 32.533 1.00 93.81 99 ILE A N 1
ATOM 775 C CA . ILE A 1 99 ? -30.571 9.433 31.694 1.00 93.81 99 ILE A CA 1
ATOM 776 C C . ILE A 1 99 ? -29.046 9.596 31.614 1.00 93.81 99 ILE A C 1
ATOM 778 O O . ILE A 1 99 ? -28.532 9.852 30.530 1.00 93.81 99 ILE A O 1
ATOM 782 N N . ALA A 1 100 ? -28.312 9.415 32.715 1.00 93.38 100 ALA A N 1
ATOM 783 C CA . ALA A 1 100 ? -26.849 9.472 32.719 1.00 93.38 100 ALA A CA 1
ATOM 784 C C . ALA A 1 100 ? -26.220 8.354 31.865 1.00 93.38 100 ALA A C 1
ATOM 786 O O . ALA A 1 100 ? -25.334 8.635 31.058 1.00 93.38 100 ALA A O 1
ATOM 787 N N . ASP A 1 101 ? -26.724 7.122 31.977 1.00 94.62 101 ASP A N 1
ATOM 788 C CA . ASP A 1 101 ? -26.290 5.974 31.172 1.00 94.62 101 ASP A CA 1
ATOM 789 C C . ASP A 1 101 ? -26.568 6.211 29.675 1.00 94.62 101 ASP A C 1
ATOM 791 O O . ASP A 1 101 ? -25.693 6.010 28.829 1.00 94.62 101 ASP A O 1
ATOM 795 N N . ALA A 1 102 ? -27.768 6.703 29.339 1.00 92.81 102 ALA A N 1
ATOM 796 C CA . ALA A 1 102 ? -28.154 7.028 27.966 1.00 92.81 102 ALA A CA 1
ATOM 797 C C . ALA A 1 102 ? -27.322 8.181 27.376 1.00 92.81 102 ALA A C 1
ATOM 799 O O . ALA A 1 102 ? -26.897 8.100 26.221 1.00 92.81 102 ALA A O 1
ATOM 800 N N . LEU A 1 103 ? -27.040 9.225 28.166 1.00 93.12 103 LEU A N 1
ATOM 801 C CA . LEU A 1 103 ? -26.157 10.321 27.766 1.00 93.12 103 LEU A CA 1
ATOM 802 C C . LEU A 1 103 ? -24.736 9.810 27.514 1.00 93.12 103 LEU A C 1
ATOM 804 O O . LEU A 1 103 ? -24.202 10.056 26.434 1.00 93.12 103 LEU A O 1
ATOM 808 N N . GLN A 1 104 ? -24.156 9.033 28.435 1.00 94.38 104 GLN A N 1
ATOM 809 C CA . GLN A 1 104 ? -22.809 8.481 28.262 1.00 94.38 104 GLN A CA 1
ATOM 810 C C . GLN A 1 104 ? -22.720 7.554 27.038 1.00 94.38 104 GLN A C 1
ATOM 812 O O . GLN A 1 104 ? -21.735 7.596 26.301 1.00 94.38 104 GLN A O 1
ATOM 817 N N . TYR A 1 105 ? -23.750 6.743 26.784 1.00 94.81 105 TYR A N 1
ATOM 818 C CA . TYR A 1 105 ? -23.841 5.915 25.579 1.00 94.81 105 TYR A CA 1
ATOM 819 C C . TYR A 1 105 ? -23.912 6.763 24.300 1.00 94.81 105 TYR A C 1
ATOM 821 O O . TYR A 1 105 ? -23.198 6.480 23.336 1.00 94.81 105 TYR A O 1
ATOM 829 N N . SER A 1 106 ? -24.717 7.833 24.298 1.00 92.38 106 SER A N 1
ATOM 830 C CA . SER A 1 106 ? -24.811 8.754 23.157 1.00 92.38 106 SER A CA 1
ATOM 831 C C . SER A 1 106 ? -23.502 9.508 22.898 1.00 92.38 106 SER A C 1
ATOM 833 O O . SER A 1 106 ? -23.117 9.675 21.745 1.00 92.38 106 SER A O 1
ATOM 835 N N . GLU A 1 107 ? -22.768 9.884 23.950 1.00 93.69 107 GLU A N 1
ATOM 836 C CA . GLU A 1 107 ? -21.478 10.567 23.833 1.00 93.69 107 GLU A CA 1
ATOM 837 C C . GLU A 1 107 ? -20.392 9.638 23.269 1.00 93.69 107 GLU A C 1
ATOM 839 O O . GLU A 1 107 ? -19.620 10.051 22.404 1.00 93.69 107 GLU A O 1
ATOM 844 N N . ARG A 1 108 ? -20.356 8.365 23.697 1.00 95.00 108 ARG A N 1
ATOM 845 C CA . ARG A 1 108 ? -19.460 7.355 23.102 1.00 95.00 108 ARG A CA 1
ATOM 846 C C . ARG A 1 108 ? -19.759 7.167 21.618 1.00 95.00 108 ARG A C 1
ATOM 848 O O . ARG A 1 108 ? -18.851 7.330 20.812 1.00 95.00 108 ARG A O 1
ATOM 855 N N . LYS A 1 109 ? -21.029 6.963 21.249 1.00 94.12 109 LYS A N 1
ATOM 856 C CA . LYS A 1 109 ? -21.442 6.852 19.840 1.00 94.12 109 LYS A CA 1
ATOM 857 C C . LYS A 1 109 ? -21.124 8.093 19.008 1.00 94.12 109 LYS A C 1
ATOM 859 O O . LYS A 1 109 ? -20.748 7.958 17.849 1.00 94.12 109 LYS A O 1
ATOM 864 N N . TYR A 1 110 ? -21.244 9.289 19.581 1.00 93.44 110 TYR A N 1
ATOM 865 C CA . TYR A 1 110 ? -20.850 10.522 18.901 1.00 93.44 110 TYR A CA 1
ATOM 866 C C . TYR A 1 110 ? -19.336 10.565 18.642 1.00 93.44 110 TYR A C 1
ATOM 868 O O . TYR A 1 110 ? -18.920 10.865 17.527 1.00 93.44 110 TYR A O 1
ATOM 876 N N . ARG A 1 111 ? -18.509 10.203 19.634 1.00 94.38 111 ARG A N 1
ATOM 877 C CA . ARG A 1 111 ? -17.045 10.115 19.480 1.00 94.38 111 ARG A CA 1
ATOM 878 C C . ARG A 1 111 ? -16.634 9.033 18.471 1.00 94.38 111 ARG A C 1
ATOM 880 O O . ARG A 1 111 ? -15.754 9.281 17.656 1.00 94.38 111 ARG A O 1
ATOM 887 N N . GLU A 1 112 ? -17.290 7.872 18.491 1.00 94.19 112 GLU A N 1
ATOM 888 C CA . GLU A 1 112 ? -17.095 6.781 17.522 1.00 94.19 112 GLU A CA 1
ATOM 889 C C . GLU A 1 112 ? -17.415 7.246 16.089 1.00 94.19 112 GLU A C 1
ATOM 891 O O . GLU A 1 112 ? -16.590 7.085 15.191 1.00 94.19 112 GLU A O 1
ATOM 896 N N . ALA A 1 113 ? -18.562 7.903 15.880 1.00 91.44 113 ALA A N 1
ATOM 897 C CA . ALA A 1 113 ? -18.948 8.456 14.580 1.00 91.44 113 ALA A CA 1
ATOM 898 C C . ALA A 1 113 ? -18.019 9.596 14.120 1.00 91.44 113 ALA A C 1
ATOM 900 O O . ALA A 1 113 ? -17.688 9.684 12.938 1.00 91.44 113 ALA A O 1
ATOM 901 N N . GLN A 1 114 ? -17.553 10.448 15.040 1.00 92.88 114 GLN A N 1
ATOM 902 C CA . GLN A 1 114 ? -16.571 11.495 14.744 1.00 92.88 114 GLN A CA 1
ATOM 903 C C . GLN A 1 114 ? -15.226 10.894 14.303 1.00 92.88 114 GLN A C 1
ATOM 905 O O . GLN A 1 114 ? -14.640 11.367 13.332 1.00 92.88 114 GLN A O 1
ATOM 910 N N . GLN A 1 115 ? -14.765 9.826 14.962 1.00 94.94 115 GLN A N 1
ATOM 911 C CA . GLN A 1 115 ? -13.533 9.122 14.595 1.00 94.94 115 GLN A CA 1
ATOM 912 C C . GLN A 1 115 ? -13.659 8.404 13.240 1.00 94.94 115 GLN A C 1
ATOM 914 O O . GLN A 1 115 ? -12.725 8.440 12.443 1.00 94.94 115 GLN A O 1
ATOM 919 N N . GLN A 1 116 ? -14.816 7.800 12.944 1.00 92.88 116 GLN A N 1
ATOM 920 C CA . GLN A 1 116 ? -15.102 7.208 11.630 1.00 92.88 116 GLN A CA 1
ATOM 921 C C . GLN A 1 116 ? -15.132 8.265 10.515 1.00 92.88 116 GLN A C 1
ATOM 923 O O . GLN A 1 116 ? -14.602 8.029 9.431 1.00 92.88 116 GLN A O 1
ATOM 928 N N . LEU A 1 117 ? -15.699 9.448 10.781 1.00 93.19 117 LEU A N 1
ATOM 929 C CA . LEU A 1 117 ? -15.693 10.565 9.835 1.00 93.19 117 LEU A CA 1
ATOM 930 C C . LEU A 1 117 ? -14.268 11.075 9.567 1.00 93.19 117 LEU A C 1
ATOM 932 O O . LEU A 1 117 ? -13.916 11.313 8.415 1.00 93.19 117 LEU A O 1
ATOM 936 N N . GLU A 1 118 ? -13.436 11.200 10.603 1.00 93.88 118 GLU A N 1
ATOM 937 C CA . GLU A 1 118 ? -12.030 11.603 10.466 1.00 93.88 118 GLU A CA 1
ATOM 938 C C . GLU A 1 118 ? -11.210 10.563 9.677 1.00 93.88 118 GLU A C 1
ATOM 940 O O . GLU A 1 118 ? -10.437 10.929 8.791 1.00 93.88 118 GLU A O 1
ATOM 945 N N . GLN A 1 119 ? -11.435 9.267 9.917 1.00 94.12 119 GLN A N 1
ATOM 946 C CA . GLN A 1 119 ? -10.835 8.182 9.128 1.00 94.12 119 GLN A CA 1
ATOM 947 C C . GLN A 1 119 ? -11.272 8.235 7.657 1.00 94.12 119 GLN A C 1
ATOM 949 O O . GLN A 1 119 ? -10.424 8.181 6.769 1.00 94.12 119 GLN A O 1
ATOM 954 N N . SER A 1 120 ? -12.568 8.417 7.390 1.00 90.12 120 SER A N 1
ATOM 955 C CA . SER A 1 120 ? -13.105 8.546 6.029 1.00 90.12 120 SER A CA 1
ATOM 956 C C . SER A 1 120 ? -12.558 9.782 5.298 1.00 90.12 120 SER A C 1
ATOM 958 O O . SER A 1 120 ? -12.265 9.710 4.105 1.00 90.12 120 SER A O 1
ATOM 960 N N . GLN A 1 121 ? -12.337 10.898 6.000 1.00 93.31 121 GLN A N 1
ATOM 961 C CA . GLN A 1 121 ? -11.679 12.085 5.439 1.00 93.31 121 GLN A CA 1
ATOM 962 C C . GLN A 1 121 ? -10.205 11.820 5.096 1.00 93.31 121 GLN A C 1
ATOM 964 O O . GLN A 1 121 ? -9.760 12.192 4.012 1.00 93.31 121 GLN A O 1
ATOM 969 N N . GLN A 1 122 ? -9.454 11.140 5.970 1.00 94.94 122 GLN A N 1
ATOM 970 C CA . GLN A 1 122 ? -8.061 10.759 5.698 1.00 94.94 122 GLN A CA 1
ATOM 971 C C . GLN A 1 122 ? -7.949 9.765 4.529 1.00 94.94 122 GLN A C 1
ATOM 973 O O . GLN A 1 122 ? -7.049 9.891 3.699 1.00 94.94 122 GLN A O 1
ATOM 978 N N . GLU A 1 123 ? -8.877 8.811 4.423 1.00 92.00 123 GLU A N 1
ATOM 979 C CA . GLU A 1 123 ? -8.957 7.876 3.296 1.00 92.00 123 GLU A CA 1
ATOM 980 C C . GLU A 1 123 ? -9.331 8.588 1.988 1.00 92.00 123 GLU A C 1
ATOM 982 O O . GLU A 1 123 ? -8.684 8.359 0.968 1.00 92.00 123 GLU A O 1
ATOM 987 N N . THR A 1 124 ? -10.281 9.529 2.023 1.00 91.94 124 THR A N 1
ATOM 988 C CA . THR A 1 124 ? -10.645 10.361 0.861 1.00 91.94 124 THR A CA 1
ATOM 989 C C . THR A 1 124 ? -9.447 11.173 0.365 1.00 91.94 124 THR A C 1
ATOM 991 O O . THR A 1 124 ? -9.112 11.095 -0.813 1.00 91.94 124 THR A O 1
ATOM 994 N N . LEU A 1 125 ? -8.731 11.869 1.257 1.00 94.62 125 LEU A N 1
ATOM 995 C CA . LEU A 1 125 ? -7.523 12.631 0.904 1.00 94.62 125 LEU A CA 1
ATOM 996 C C . LEU A 1 125 ? -6.418 11.737 0.317 1.00 94.62 125 LEU A C 1
ATOM 998 O O . LEU A 1 125 ? -5.704 12.146 -0.599 1.00 94.62 125 LEU A O 1
ATOM 1002 N N . ARG A 1 126 ? -6.280 10.500 0.813 1.00 94.94 126 ARG A N 1
ATOM 1003 C CA . ARG A 1 126 ? -5.342 9.514 0.260 1.00 94.94 126 ARG A CA 1
ATOM 1004 C C . ARG A 1 126 ? -5.761 9.047 -1.137 1.00 94.94 126 ARG A C 1
ATOM 1006 O O . ARG A 1 126 ? -4.897 8.892 -1.997 1.00 94.94 126 ARG A O 1
ATOM 1013 N N . LEU A 1 127 ? -7.054 8.832 -1.372 1.00 92.12 127 LEU A N 1
ATOM 1014 C CA . LEU A 1 127 ? -7.586 8.456 -2.684 1.00 92.12 127 LEU A CA 1
ATOM 1015 C C . LEU A 1 127 ? -7.455 9.604 -3.696 1.00 92.12 127 LEU A C 1
ATOM 1017 O O . LEU A 1 127 ? -7.057 9.352 -4.829 1.00 92.12 127 LEU A O 1
ATOM 1021 N N . GLU A 1 128 ? -7.684 10.856 -3.290 1.00 92.62 128 GLU A N 1
ATOM 1022 C CA . GLU A 1 128 ? -7.431 12.045 -4.121 1.00 92.62 128 GLU A CA 1
ATOM 1023 C C . GLU A 1 128 ? -5.945 12.172 -4.501 1.00 92.62 128 GLU A C 1
ATOM 1025 O O . GLU A 1 128 ? -5.622 12.424 -5.663 1.00 92.62 128 GLU A O 1
ATOM 1030 N N . GLN A 1 129 ? -5.026 11.932 -3.555 1.00 94.12 129 GLN A N 1
ATOM 1031 C CA . GLN A 1 129 ? -3.584 11.894 -3.833 1.00 94.12 129 GLN A CA 1
ATOM 1032 C C . GLN A 1 129 ? -3.227 10.781 -4.828 1.00 94.12 129 GLN A C 1
ATOM 1034 O O . GLN A 1 129 ? -2.564 11.050 -5.828 1.00 94.12 129 GLN A O 1
ATOM 1039 N N . GLN A 1 130 ? -3.724 9.558 -4.617 1.00 92.94 130 GLN A N 1
ATOM 1040 C CA . GLN A 1 130 ? -3.491 8.439 -5.536 1.00 92.94 130 GLN A CA 1
ATOM 1041 C C . GLN A 1 130 ? -4.111 8.674 -6.923 1.00 92.94 130 GLN A C 1
ATOM 1043 O O . GLN A 1 130 ? -3.521 8.281 -7.928 1.00 92.94 130 GLN A O 1
ATOM 1048 N N . GLN A 1 131 ? -5.260 9.349 -7.008 1.00 89.62 131 GLN A N 1
ATOM 1049 C CA . GLN A 1 131 ? -5.863 9.749 -8.279 1.00 89.62 131 GLN A CA 1
ATOM 1050 C C . GLN A 1 131 ? -4.990 10.781 -9.010 1.00 89.62 131 GLN A C 1
ATOM 1052 O O . GLN A 1 131 ? -4.778 10.648 -10.214 1.00 89.62 131 GLN A O 1
ATOM 1057 N N . ALA A 1 132 ? -4.443 11.774 -8.301 1.00 92.75 132 ALA A N 1
ATOM 1058 C CA . ALA A 1 132 ? -3.530 12.760 -8.881 1.00 92.75 132 ALA A CA 1
ATOM 1059 C C . ALA A 1 132 ? -2.203 12.127 -9.348 1.00 92.75 132 ALA A C 1
ATOM 1061 O O . ALA A 1 132 ? -1.704 12.461 -10.424 1.00 92.75 132 ALA A O 1
ATOM 1062 N N . GLU A 1 133 ? -1.655 11.173 -8.588 1.00 93.94 133 GLU A N 1
ATOM 1063 C CA . GLU A 1 133 ? -0.477 10.385 -8.980 1.00 93.94 133 GLU A CA 1
ATOM 1064 C C . GLU A 1 133 ? -0.745 9.542 -10.235 1.00 93.94 133 GLU A C 1
ATOM 1066 O O . GLU A 1 133 ? 0.043 9.581 -11.183 1.00 93.94 133 GLU A O 1
ATOM 1071 N N . GLN A 1 134 ? -1.878 8.830 -10.287 1.00 90.88 134 GLN A N 1
ATOM 1072 C CA . GLN A 1 134 ? -2.286 8.053 -11.463 1.00 90.88 134 GLN A CA 1
ATOM 1073 C C . GLN A 1 134 ? -2.528 8.943 -12.683 1.00 90.88 134 GLN A C 1
ATOM 1075 O O . GLN A 1 134 ? -2.090 8.599 -13.780 1.00 90.88 134 GLN A O 1
ATOM 1080 N N . GLN A 1 135 ? -3.176 10.098 -12.515 1.00 91.88 135 GLN A N 1
ATOM 1081 C CA . GLN A 1 135 ? -3.409 11.022 -13.621 1.00 91.88 135 GLN A CA 1
ATOM 1082 C C . GLN A 1 135 ? -2.087 11.580 -14.168 1.00 91.88 135 GLN A C 1
ATOM 1084 O O . GLN A 1 135 ? -1.883 11.562 -15.380 1.00 91.88 135 GLN A O 1
ATOM 1089 N N . LYS A 1 136 ? -1.142 11.959 -13.298 1.00 93.88 136 LYS A N 1
ATOM 1090 C CA . LYS A 1 136 ? 0.208 12.370 -13.714 1.00 93.88 136 LYS A CA 1
ATOM 1091 C C . LYS A 1 136 ? 0.972 11.240 -14.420 1.00 93.88 136 LYS A C 1
ATOM 1093 O O . LYS A 1 136 ? 1.697 11.497 -15.378 1.00 93.88 136 LYS A O 1
ATOM 1098 N N . ALA A 1 137 ? 0.805 9.988 -13.989 1.00 93.06 137 ALA A N 1
ATOM 1099 C CA . ALA A 1 137 ? 1.386 8.837 -14.681 1.00 93.06 137 ALA A CA 1
ATOM 1100 C C . ALA A 1 137 ? 0.782 8.645 -16.086 1.00 93.06 137 ALA A C 1
ATOM 1102 O O . ALA A 1 137 ? 1.522 8.417 -17.040 1.00 93.06 137 ALA A O 1
ATOM 1103 N N . VAL A 1 138 ? -0.536 8.808 -16.244 1.00 91.06 138 VAL A N 1
ATOM 1104 C CA . VAL A 1 138 ? -1.206 8.788 -17.558 1.00 91.06 138 VAL A CA 1
ATOM 1105 C C . VAL A 1 138 ? -0.726 9.938 -18.449 1.00 91.06 138 VAL A C 1
ATOM 1107 O O . VAL A 1 138 ? -0.433 9.707 -19.619 1.00 91.06 138 VAL A O 1
ATOM 1110 N N . GLU A 1 139 ? -0.580 11.151 -17.913 1.00 92.50 139 GLU A N 1
ATOM 1111 C CA . GLU A 1 139 ? -0.033 12.306 -18.643 1.00 92.50 139 GLU A CA 1
ATOM 1112 C C . GLU A 1 139 ? 1.413 12.051 -19.114 1.00 92.50 139 GLU A C 1
ATOM 1114 O O . GLU A 1 139 ? 1.735 12.321 -20.274 1.00 92.50 139 GLU A O 1
ATOM 1119 N N . ASN A 1 140 ? 2.255 11.433 -18.275 1.00 94.50 140 ASN A N 1
ATOM 1120 C CA . ASN A 1 140 ? 3.602 10.996 -18.659 1.00 94.50 140 ASN A CA 1
ATOM 1121 C C . ASN A 1 140 ? 3.573 9.953 -19.794 1.00 94.50 140 ASN A C 1
ATOM 1123 O O . ASN A 1 140 ? 4.294 10.116 -20.777 1.00 94.50 140 ASN A O 1
ATOM 1127 N N . TYR A 1 141 ? 2.730 8.916 -19.703 1.00 91.25 141 TYR A N 1
ATOM 1128 C CA . TYR A 1 141 ? 2.611 7.904 -20.764 1.00 91.25 141 TYR A CA 1
ATOM 1129 C C . TYR A 1 141 ? 2.085 8.499 -22.078 1.00 91.25 141 TYR A C 1
ATOM 1131 O O . TYR A 1 141 ? 2.538 8.109 -23.152 1.00 91.25 141 TYR A O 1
ATOM 1139 N N . VAL A 1 142 ? 1.168 9.471 -22.028 1.00 94.25 142 VAL A N 1
ATOM 1140 C CA . VAL A 1 142 ? 0.699 10.195 -23.224 1.00 94.25 142 VAL A CA 1
ATOM 1141 C C . VAL A 1 142 ? 1.835 11.009 -23.856 1.00 94.25 142 VAL A C 1
ATOM 1143 O O . VAL A 1 142 ? 1.977 10.997 -25.080 1.00 94.25 142 VAL A O 1
ATOM 1146 N N . ALA A 1 143 ? 2.680 11.661 -23.051 1.00 92.12 143 ALA A N 1
ATOM 1147 C CA . ALA A 1 143 ? 3.858 12.375 -23.544 1.00 92.12 143 ALA A CA 1
ATOM 1148 C C . ALA A 1 143 ? 4.916 11.428 -24.148 1.00 92.12 143 ALA A C 1
ATOM 1150 O O . ALA A 1 143 ? 5.484 11.733 -25.199 1.00 92.12 143 ALA A O 1
ATOM 1151 N N . GLU A 1 144 ? 5.145 10.260 -23.540 1.00 94.75 144 GLU A N 1
ATOM 1152 C CA . GLU A 1 144 ? 6.038 9.225 -24.078 1.00 94.75 144 GLU A CA 1
ATOM 1153 C C . GLU A 1 144 ? 5.512 8.663 -25.408 1.00 94.75 144 GLU A C 1
ATOM 1155 O O . GLU A 1 144 ? 6.258 8.596 -26.386 1.00 94.75 144 GLU A O 1
ATOM 1160 N N . ILE A 1 145 ? 4.214 8.346 -25.493 1.00 90.25 145 ILE A N 1
ATOM 1161 C CA . ILE A 1 145 ? 3.561 7.900 -26.733 1.00 90.25 145 ILE A CA 1
ATOM 1162 C C . ILE A 1 145 ? 3.687 8.963 -27.832 1.00 90.25 145 ILE A C 1
ATOM 1164 O O . ILE A 1 145 ? 4.004 8.611 -28.967 1.00 90.25 145 ILE A O 1
ATOM 1168 N N . ALA A 1 146 ? 3.508 10.250 -27.517 1.00 91.31 146 ALA A N 1
ATOM 1169 C CA . ALA A 1 146 ? 3.695 11.335 -28.482 1.00 91.31 146 ALA A CA 1
ATOM 1170 C C . ALA A 1 146 ? 5.157 11.446 -28.966 1.00 91.31 146 ALA A C 1
ATOM 1172 O O . ALA A 1 146 ? 5.406 11.623 -30.160 1.00 91.31 146 ALA A O 1
ATOM 1173 N N . GLY A 1 147 ? 6.136 11.275 -28.069 1.00 94.50 147 GLY A N 1
ATOM 1174 C CA . GLY A 1 147 ? 7.560 11.227 -28.426 1.00 94.50 147 GLY A CA 1
ATOM 1175 C C . GLY A 1 147 ? 7.921 10.022 -29.304 1.00 94.50 147 GLY A C 1
ATOM 1176 O O . GLY A 1 147 ? 8.665 10.156 -30.280 1.00 94.50 147 GLY A O 1
ATOM 1177 N N . LEU A 1 148 ? 7.347 8.851 -29.013 1.00 93.12 148 LEU A N 1
ATOM 1178 C CA . LEU A 1 148 ? 7.491 7.648 -29.834 1.00 93.12 148 LEU A CA 1
ATOM 1179 C C . LEU A 1 148 ? 6.831 7.817 -31.209 1.00 93.12 148 LEU A C 1
ATOM 1181 O O . LEU A 1 148 ? 7.437 7.438 -32.209 1.00 93.12 148 LEU A O 1
ATOM 1185 N N . GLN A 1 149 ? 5.647 8.432 -31.285 1.00 90.88 149 GLN A N 1
ATOM 1186 C CA . GLN A 1 149 ? 4.972 8.757 -32.547 1.00 90.88 149 GLN A CA 1
ATOM 1187 C C . GLN A 1 149 ? 5.821 9.696 -33.412 1.00 90.88 149 GLN A C 1
ATOM 1189 O O . GLN A 1 149 ? 6.066 9.375 -34.572 1.00 90.88 149 GLN A O 1
ATOM 1194 N N . ALA A 1 150 ? 6.368 10.778 -32.849 1.00 92.50 150 ALA A N 1
ATOM 1195 C CA . ALA A 1 150 ? 7.284 11.663 -33.572 1.00 92.50 150 ALA A CA 1
ATOM 1196 C C . ALA A 1 150 ? 8.550 10.925 -34.062 1.00 92.50 150 ALA A C 1
ATOM 1198 O O . ALA A 1 150 ? 8.977 11.104 -35.203 1.00 92.50 150 ALA A O 1
ATOM 1199 N N . SER A 1 151 ? 9.120 10.028 -33.242 1.00 95.62 151 SER A N 1
ATOM 1200 C CA . SER A 1 151 ? 10.266 9.195 -33.645 1.00 95.62 151 SER A CA 1
ATOM 1201 C C . SER A 1 151 ? 9.925 8.195 -34.758 1.00 95.62 151 SER A C 1
ATOM 1203 O O . SER A 1 151 ? 10.790 7.884 -35.580 1.00 95.62 151 SER A O 1
ATOM 1205 N N . ILE A 1 152 ? 8.691 7.683 -34.798 1.00 89.50 152 ILE A N 1
ATOM 1206 C CA . ILE A 1 152 ? 8.193 6.829 -35.884 1.00 89.50 152 ILE A CA 1
ATOM 1207 C C . ILE A 1 152 ? 8.006 7.663 -37.153 1.00 89.50 152 ILE A C 1
ATOM 1209 O O . ILE A 1 152 ? 8.559 7.295 -38.184 1.00 89.50 152 ILE A O 1
ATOM 1213 N N . GLU A 1 153 ? 7.349 8.824 -37.080 1.00 92.56 153 GLU A N 1
ATOM 1214 C CA . GLU A 1 153 ? 7.174 9.696 -38.245 1.00 92.56 153 GLU A CA 1
ATOM 1215 C C . GLU A 1 153 ? 8.507 10.146 -38.858 1.00 92.56 153 GLU A C 1
ATOM 1217 O O . GLU A 1 153 ? 8.605 10.276 -40.075 1.00 92.56 153 GLU A O 1
ATOM 1222 N N . ASP A 1 154 ? 9.536 10.438 -38.060 1.00 92.94 154 ASP A N 1
ATOM 1223 C CA . ASP A 1 154 ? 10.859 10.803 -38.591 1.00 92.94 154 ASP A CA 1
ATOM 1224 C C . ASP A 1 154 ? 11.606 9.602 -39.192 1.00 92.94 154 ASP A C 1
ATOM 1226 O O . ASP A 1 154 ? 12.340 9.765 -40.169 1.00 92.94 154 ASP A O 1
ATOM 1230 N N . LYS A 1 155 ? 11.375 8.383 -38.689 1.00 91.69 155 LYS A N 1
ATOM 1231 C CA . LYS A 1 155 ? 11.866 7.151 -39.329 1.00 91.69 155 LYS A CA 1
ATOM 1232 C C . LYS A 1 155 ? 11.130 6.858 -40.634 1.00 91.69 155 LYS A C 1
ATOM 1234 O O . LYS A 1 155 ? 11.783 6.492 -41.605 1.00 91.69 155 LYS A O 1
ATOM 1239 N N . ASP A 1 156 ? 9.821 7.082 -40.701 1.00 92.56 156 ASP A N 1
ATOM 1240 C CA . ASP A 1 156 ? 9.041 6.916 -41.932 1.00 92.56 156 ASP A CA 1
ATOM 1241 C C . ASP A 1 156 ? 9.450 7.943 -43.002 1.00 92.56 156 ASP A C 1
ATOM 1243 O O . ASP A 1 156 ? 9.589 7.579 -44.172 1.00 92.56 156 ASP A O 1
ATOM 1247 N N . LYS A 1 157 ? 9.764 9.192 -42.613 1.00 91.62 157 LYS A N 1
ATOM 1248 C CA . LYS A 1 157 ? 10.413 10.178 -43.505 1.00 91.62 157 LYS A CA 1
ATOM 1249 C C . LYS A 1 157 ? 11.747 9.643 -44.044 1.00 91.62 157 LYS A C 1
ATOM 1251 O O . LYS A 1 157 ? 11.939 9.615 -45.257 1.00 91.62 157 LYS A O 1
ATOM 1256 N N . GLN A 1 158 ? 12.630 9.141 -43.174 1.00 91.81 158 GLN A N 1
ATOM 1257 C CA . GLN A 1 158 ? 13.924 8.564 -43.580 1.00 91.81 158 GLN A CA 1
ATOM 1258 C C . GLN A 1 158 ? 13.771 7.331 -44.490 1.00 91.81 158 GLN A C 1
ATOM 1260 O O . GLN A 1 158 ? 14.525 7.180 -45.452 1.00 91.81 158 GLN A O 1
ATOM 1265 N N . ILE A 1 159 ? 12.788 6.463 -44.237 1.00 89.62 159 ILE A N 1
ATOM 1266 C CA . ILE A 1 159 ? 12.458 5.314 -45.097 1.00 89.62 159 ILE A CA 1
ATOM 1267 C C . ILE A 1 159 ? 11.942 5.797 -46.462 1.00 89.62 159 ILE A C 1
ATOM 1269 O O . ILE A 1 159 ? 12.308 5.220 -47.490 1.00 89.62 159 ILE A O 1
ATOM 1273 N N . GLY A 1 160 ? 11.153 6.874 -46.495 1.00 90.31 160 GLY A N 1
ATOM 1274 C CA . GLY A 1 160 ? 10.731 7.557 -47.719 1.00 90.31 160 GLY A CA 1
ATOM 1275 C C . GLY A 1 160 ? 11.911 8.105 -48.527 1.00 90.31 160 GLY A C 1
ATOM 1276 O O . GLY A 1 160 ? 12.029 7.799 -49.715 1.00 90.31 160 GLY A O 1
ATOM 1277 N N . ASP A 1 161 ? 12.827 8.830 -47.882 1.00 90.75 161 ASP A N 1
ATOM 1278 C CA . ASP A 1 161 ? 14.036 9.379 -48.511 1.00 90.75 161 ASP A CA 1
ATOM 1279 C C . ASP A 1 161 ? 14.948 8.272 -49.062 1.00 90.75 161 ASP A C 1
ATOM 1281 O O . ASP A 1 161 ? 15.390 8.342 -50.211 1.00 90.75 161 ASP A O 1
ATOM 1285 N N . VAL A 1 162 ? 15.190 7.209 -48.286 1.00 91.12 162 VAL A N 1
ATOM 1286 C CA . VAL A 1 162 ? 15.965 6.036 -48.728 1.00 91.12 162 VAL A CA 1
ATOM 1287 C C . VAL A 1 162 ? 15.271 5.325 -49.894 1.00 91.12 162 VAL A C 1
ATOM 1289 O O . VAL A 1 162 ? 15.935 4.938 -50.856 1.00 91.12 162 VAL A O 1
ATOM 1292 N N . SER A 1 163 ? 13.940 5.211 -49.880 1.00 88.31 163 SER A N 1
ATOM 1293 C CA . SER A 1 163 ? 13.170 4.655 -51.003 1.00 88.31 163 SER A CA 1
ATOM 1294 C C . SER A 1 163 ? 13.288 5.522 -52.264 1.00 88.31 163 SER A C 1
ATOM 1296 O O . SER A 1 163 ? 13.446 4.993 -53.366 1.00 88.31 163 SER A O 1
ATOM 1298 N N . GLY A 1 164 ? 13.297 6.850 -52.112 1.00 91.25 164 GLY A N 1
ATOM 1299 C CA . GLY A 1 164 ? 13.563 7.801 -53.194 1.00 91.25 164 GLY A CA 1
ATOM 1300 C C . GLY A 1 164 ? 14.981 7.676 -53.761 1.00 91.25 164 GLY A C 1
ATOM 1301 O O . GLY A 1 164 ? 15.157 7.652 -54.981 1.00 91.25 164 GLY A O 1
ATOM 1302 N N . GLN A 1 165 ? 15.990 7.510 -52.900 1.00 91.50 165 GLN A N 1
ATOM 1303 C CA . GLN A 1 165 ? 17.374 7.244 -53.312 1.00 91.50 165 GLN A CA 1
ATOM 1304 C C . GLN A 1 165 ? 17.500 5.908 -54.059 1.00 91.50 165 GLN A C 1
ATOM 1306 O O . GLN A 1 165 ? 18.157 5.850 -55.097 1.00 91.50 165 GLN A O 1
ATOM 1311 N N . ILE A 1 166 ? 16.826 4.850 -53.594 1.00 85.81 166 ILE A N 1
ATOM 1312 C CA . ILE A 1 166 ? 16.782 3.547 -54.277 1.00 85.81 166 ILE A CA 1
ATOM 1313 C C . ILE A 1 166 ? 16.145 3.686 -55.667 1.00 85.81 166 ILE A C 1
ATOM 1315 O O . ILE A 1 166 ? 16.714 3.191 -56.641 1.00 85.81 166 ILE A O 1
ATOM 1319 N N . ALA A 1 167 ? 15.024 4.401 -55.798 1.00 86.94 167 ALA A N 1
ATOM 1320 C CA . ALA A 1 167 ? 14.385 4.650 -57.093 1.00 86.94 167 ALA A CA 1
ATOM 1321 C C . ALA A 1 167 ? 15.285 5.466 -58.047 1.00 86.94 167 ALA A C 1
ATOM 1323 O O . ALA A 1 167 ? 15.388 5.152 -59.237 1.00 86.94 167 ALA A O 1
ATOM 1324 N N . ALA A 1 168 ? 16.000 6.471 -57.530 1.00 87.44 168 ALA A N 1
ATOM 1325 C CA . ALA A 1 168 ? 16.973 7.242 -58.304 1.00 87.44 168 ALA A CA 1
ATOM 1326 C C . ALA A 1 168 ? 18.151 6.371 -58.783 1.00 87.44 168 ALA A C 1
ATOM 1328 O O . ALA A 1 168 ? 18.518 6.427 -59.959 1.00 87.44 168 ALA A O 1
ATOM 1329 N N . LEU A 1 169 ? 18.700 5.514 -57.914 1.00 88.25 169 LEU A N 1
ATOM 1330 C CA . LEU A 1 169 ? 19.771 4.571 -58.256 1.00 88.25 169 LEU A CA 1
ATOM 1331 C C . LEU A 1 169 ? 19.310 3.504 -59.262 1.00 88.25 169 LEU A C 1
ATOM 1333 O O . LEU A 1 169 ? 20.060 3.168 -60.174 1.00 88.25 169 LEU A O 1
ATOM 1337 N N . GLN A 1 170 ? 18.071 3.013 -59.164 1.00 85.56 170 GLN A N 1
ATOM 1338 C CA . GLN A 1 170 ? 17.480 2.105 -60.157 1.00 85.56 170 GLN A CA 1
ATOM 1339 C C . GLN A 1 170 ? 17.341 2.779 -61.533 1.00 85.56 170 GLN A C 1
ATOM 1341 O O . GLN A 1 170 ? 17.660 2.167 -62.555 1.00 85.56 170 GLN A O 1
ATOM 1346 N N . SER A 1 171 ? 16.942 4.053 -61.576 1.00 88.06 171 SER A N 1
ATOM 1347 C CA . SER A 1 171 ? 16.880 4.845 -62.815 1.00 88.06 171 SER A CA 1
ATOM 1348 C C . SER A 1 171 ? 18.273 5.087 -63.427 1.00 88.06 171 SER A C 1
ATOM 1350 O O . SER A 1 171 ? 18.477 4.904 -64.632 1.00 88.06 171 SER A O 1
ATOM 1352 N N . GLN A 1 172 ? 19.274 5.399 -62.596 1.00 87.44 172 GLN A N 1
ATOM 1353 C CA . GLN A 1 172 ? 20.676 5.513 -63.024 1.00 87.44 172 GLN A CA 1
ATOM 1354 C C . GLN A 1 172 ? 21.240 4.177 -63.532 1.00 87.44 172 GLN A C 1
ATOM 1356 O O . GLN A 1 172 ? 21.912 4.147 -64.562 1.00 87.44 172 GLN A O 1
ATOM 1361 N N . LEU A 1 173 ? 20.931 3.058 -62.872 1.00 83.12 173 LEU A N 1
ATOM 1362 C CA . LEU A 1 173 ? 21.344 1.724 -63.316 1.00 83.12 173 LEU A CA 1
ATOM 1363 C C . LEU A 1 173 ? 20.690 1.344 -64.654 1.00 83.12 173 LEU A C 1
ATOM 1365 O O . LEU A 1 173 ? 21.361 0.806 -65.532 1.00 83.12 173 LEU A O 1
ATOM 1369 N N . THR A 1 174 ? 19.409 1.675 -64.839 1.00 85.00 174 THR A N 1
ATOM 1370 C CA . THR A 1 174 ? 18.666 1.403 -66.082 1.00 85.00 174 THR A CA 1
ATOM 1371 C C . THR A 1 174 ? 19.237 2.202 -67.254 1.00 85.00 174 THR A C 1
ATOM 1373 O O . THR A 1 174 ? 19.590 1.630 -68.284 1.00 85.00 174 THR A O 1
ATOM 1376 N N . SER A 1 175 ? 19.432 3.511 -67.078 1.00 85.56 175 SER A N 1
ATOM 1377 C CA . SER A 1 175 ? 20.035 4.375 -68.105 1.00 85.56 175 SER A CA 1
ATOM 1378 C C . SER A 1 175 ? 21.511 4.044 -68.385 1.00 85.56 175 SER A C 1
ATOM 1380 O O . SER A 1 175 ? 21.949 4.122 -69.534 1.00 85.56 175 SER A O 1
ATOM 1382 N N . SER A 1 176 ? 22.268 3.584 -67.382 1.00 84.44 176 SER A N 1
ATOM 1383 C CA . SER A 1 176 ? 23.622 3.031 -67.555 1.00 84.44 176 SER A CA 1
ATOM 1384 C C . SER A 1 176 ? 23.622 1.704 -68.333 1.00 84.44 176 SER A C 1
ATOM 1386 O O . SER A 1 176 ? 24.487 1.481 -69.187 1.00 84.44 176 SER A O 1
ATOM 1388 N N . SER A 1 177 ? 22.619 0.845 -68.117 1.00 80.12 177 SER A N 1
ATOM 1389 C CA . SER A 1 177 ? 22.416 -0.377 -68.906 1.00 80.12 177 SER A CA 1
ATOM 1390 C C . SER A 1 177 ? 22.103 -0.046 -70.367 1.00 80.12 177 SER A C 1
ATOM 1392 O O . SER A 1 177 ? 22.781 -0.552 -71.259 1.00 80.12 177 SER A O 1
ATOM 1394 N N . GLU A 1 178 ? 21.170 0.874 -70.631 1.00 84.69 178 GLU A N 1
ATOM 1395 C CA . GLU A 1 178 ? 20.884 1.348 -71.993 1.00 84.69 178 GLU A CA 1
ATOM 1396 C C . GLU A 1 178 ? 22.117 1.952 -72.683 1.00 84.69 178 GLU A C 1
ATOM 1398 O O . GLU A 1 178 ? 22.349 1.713 -73.869 1.00 84.69 178 GLU A O 1
ATOM 1403 N N . ALA A 1 179 ? 22.913 2.752 -71.965 1.00 80.12 179 ALA A N 1
ATOM 1404 C CA . ALA A 1 179 ? 24.156 3.312 -72.493 1.00 80.12 179 ALA A CA 1
ATOM 1405 C C . ALA A 1 179 ? 25.174 2.206 -72.820 1.00 80.12 179 ALA A C 1
ATOM 1407 O O . ALA A 1 179 ? 25.828 2.252 -73.863 1.00 80.12 179 ALA A O 1
ATOM 1408 N N . SER A 1 180 ? 25.257 1.176 -71.976 1.00 76.62 180 SER A N 1
ATOM 1409 C CA . SER A 1 180 ? 26.110 0.002 -72.188 1.00 76.62 180 SER A CA 1
ATOM 1410 C C . SER A 1 180 ? 25.662 -0.840 -73.389 1.00 76.62 180 SER A C 1
ATOM 1412 O O . SER A 1 180 ? 26.506 -1.351 -74.126 1.00 76.62 180 SER A O 1
ATOM 1414 N N . GLU A 1 181 ? 24.357 -0.967 -73.636 1.00 82.56 181 GLU A N 1
ATOM 1415 C CA . GLU A 1 181 ? 23.824 -1.636 -74.829 1.00 82.56 181 GLU A CA 1
ATOM 1416 C C . GLU A 1 181 ? 24.077 -0.826 -76.104 1.00 82.56 181 GLU A C 1
ATOM 1418 O O . GLU A 1 181 ? 24.593 -1.379 -77.076 1.00 82.56 181 GLU A O 1
ATOM 1423 N N . LYS A 1 182 ? 23.851 0.494 -76.076 1.00 83.69 182 LYS A N 1
ATOM 1424 C CA . LYS A 1 182 ? 24.184 1.404 -77.189 1.00 83.69 182 LYS A CA 1
ATOM 1425 C C . LYS A 1 182 ? 25.686 1.360 -77.520 1.00 83.69 182 LYS A C 1
ATOM 1427 O O . LYS A 1 182 ? 26.052 1.321 -78.693 1.00 83.69 182 LYS A O 1
ATOM 1432 N N . LEU A 1 183 ? 26.564 1.270 -76.515 1.00 78.25 183 LEU A N 1
ATOM 1433 C CA . LEU A 1 183 ? 28.008 1.071 -76.712 1.00 78.25 183 LEU A CA 1
ATOM 1434 C C . LEU A 1 183 ? 28.350 -0.311 -77.297 1.00 78.25 183 LEU A C 1
ATOM 1436 O O . LEU A 1 183 ? 29.206 -0.402 -78.178 1.00 78.25 183 LEU A O 1
ATOM 1440 N N . ARG A 1 184 ? 27.676 -1.389 -76.870 1.00 78.81 184 ARG A N 1
ATOM 1441 C CA . ARG A 1 184 ? 27.836 -2.730 -77.472 1.00 78.81 184 ARG A CA 1
ATOM 1442 C C . ARG A 1 184 ? 27.412 -2.745 -78.941 1.00 78.81 184 ARG A C 1
ATOM 1444 O O . ARG A 1 184 ? 28.119 -3.326 -79.762 1.00 78.81 184 ARG A O 1
ATOM 1451 N N . GLU A 1 185 ? 26.304 -2.091 -79.283 1.00 84.31 185 GLU A N 1
ATOM 1452 C CA . GLU A 1 185 ? 25.827 -1.970 -80.664 1.00 84.31 185 GLU A CA 1
ATOM 1453 C C . GLU A 1 185 ? 26.794 -1.142 -81.526 1.00 84.31 185 GLU A C 1
ATOM 1455 O O . GLU A 1 185 ? 27.168 -1.569 -82.621 1.00 84.31 185 GLU A O 1
ATOM 1460 N N . GLN A 1 186 ? 27.286 -0.008 -81.015 1.00 80.62 186 GLN A N 1
ATOM 1461 C CA . GLN A 1 186 ? 28.316 0.791 -81.689 1.00 80.62 186 GLN A CA 1
ATOM 1462 C C . GLN A 1 186 ? 29.605 -0.009 -81.928 1.00 80.62 186 GLN A C 1
ATOM 1464 O O . GLN A 1 186 ? 30.135 0.022 -83.038 1.00 80.62 186 GLN A O 1
ATOM 1469 N N . LEU A 1 187 ? 30.078 -0.781 -80.944 1.00 77.12 187 LEU A N 1
ATOM 1470 C CA . LEU A 1 187 ? 31.243 -1.661 -81.100 1.00 77.12 187 LEU A CA 1
ATOM 1471 C C . LEU A 1 187 ? 30.995 -2.789 -82.113 1.00 77.12 187 LEU A C 1
ATOM 1473 O O . LEU A 1 187 ? 31.888 -3.112 -82.896 1.00 77.12 187 LEU A O 1
ATOM 1477 N N . ALA A 1 188 ? 29.794 -3.373 -82.147 1.00 81.50 188 ALA A N 1
ATOM 1478 C CA . ALA A 1 188 ? 29.429 -4.379 -83.146 1.00 81.50 188 ALA A CA 1
ATOM 1479 C C . ALA A 1 188 ? 29.396 -3.791 -84.568 1.00 81.50 188 ALA A C 1
ATOM 1481 O O . ALA A 1 188 ? 29.852 -4.433 -85.515 1.00 81.50 188 ALA A O 1
ATOM 1482 N N . ASN A 1 189 ? 28.910 -2.558 -84.723 1.00 82.44 189 ASN A N 1
ATOM 1483 C CA . ASN A 1 189 ? 28.871 -1.869 -86.012 1.00 82.44 189 ASN A CA 1
ATOM 1484 C C . ASN A 1 189 ? 30.263 -1.384 -86.459 1.00 82.44 189 ASN A C 1
ATOM 1486 O O . ASN A 1 189 ? 30.594 -1.528 -87.634 1.00 82.44 189 ASN A O 1
ATOM 1490 N N . GLN A 1 190 ? 31.124 -0.923 -85.540 1.00 76.75 190 GLN A N 1
ATOM 1491 C CA . GLN A 1 190 ? 32.537 -0.651 -85.844 1.00 76.75 190 GLN A CA 1
ATOM 1492 C C . GLN A 1 190 ? 33.289 -1.918 -86.273 1.00 76.75 190 GLN A C 1
ATOM 1494 O O . GLN A 1 190 ? 34.057 -1.862 -87.231 1.00 76.75 190 GLN A O 1
ATOM 1499 N N . ARG A 1 191 ? 33.042 -3.069 -85.627 1.00 76.19 191 ARG A N 1
ATOM 1500 C CA . ARG A 1 191 ? 33.638 -4.354 -86.035 1.00 76.19 191 ARG A CA 1
ATOM 1501 C C . ARG A 1 191 ? 33.240 -4.733 -87.459 1.00 76.19 191 ARG A C 1
ATOM 1503 O O . ARG A 1 191 ? 34.133 -4.916 -88.279 1.00 76.19 191 ARG A O 1
ATOM 1510 N N . LYS A 1 192 ? 31.942 -4.717 -87.788 1.00 83.19 192 LYS A N 1
ATOM 1511 C CA . LYS A 1 192 ? 31.453 -4.956 -89.162 1.00 83.19 192 LYS A CA 1
ATOM 1512 C C . LYS A 1 192 ? 32.099 -4.014 -90.184 1.00 83.19 192 LYS A C 1
ATOM 1514 O O . LYS A 1 192 ? 32.548 -4.473 -91.227 1.00 83.19 192 LYS A O 1
ATOM 1519 N N . ALA A 1 193 ? 32.199 -2.720 -89.871 1.00 77.06 193 ALA A N 1
ATOM 1520 C CA . ALA A 1 193 ? 32.856 -1.749 -90.746 1.00 77.06 193 ALA A CA 1
ATOM 1521 C C . ALA A 1 193 ? 34.359 -2.045 -90.924 1.00 77.06 193 ALA A C 1
ATOM 1523 O O . ALA A 1 193 ? 34.883 -1.915 -92.028 1.00 77.06 193 ALA A O 1
ATOM 1524 N N . SER A 1 194 ? 35.054 -2.492 -89.870 1.00 71.88 194 SER A N 1
ATOM 1525 C CA . SER A 1 194 ? 36.464 -2.897 -89.960 1.00 71.88 194 SER A CA 1
ATOM 1526 C C . SER A 1 194 ? 36.670 -4.206 -90.733 1.00 71.88 194 SER A C 1
ATOM 1528 O O . SER A 1 194 ? 37.628 -4.307 -91.493 1.00 71.88 194 SER A O 1
ATOM 1530 N N . GLU A 1 195 ? 35.751 -5.169 -90.614 1.00 77.69 195 GLU A N 1
ATOM 1531 C CA . GLU A 1 195 ? 35.744 -6.414 -91.395 1.00 77.69 195 GLU A CA 1
ATOM 1532 C C . GLU A 1 195 ? 35.500 -6.125 -92.885 1.00 77.69 195 GLU A C 1
ATOM 1534 O O . GLU A 1 195 ? 36.213 -6.648 -93.740 1.00 77.69 195 GLU A O 1
ATOM 1539 N N . GLN A 1 196 ? 34.556 -5.232 -93.205 1.00 78.69 196 GLN A N 1
ATOM 1540 C CA . GLN A 1 196 ? 34.312 -4.759 -94.573 1.00 78.69 196 GLN A CA 1
ATOM 1541 C C . GLN A 1 196 ? 35.536 -4.038 -95.152 1.00 78.69 196 GLN A C 1
ATOM 1543 O O . GLN A 1 196 ? 35.980 -4.385 -96.244 1.00 78.69 196 GLN A O 1
ATOM 1548 N N . ALA A 1 197 ? 36.150 -3.119 -94.400 1.00 74.06 197 ALA A N 1
ATOM 1549 C CA . ALA A 1 197 ? 37.374 -2.441 -94.826 1.00 74.06 197 ALA A CA 1
ATOM 1550 C C . ALA A 1 197 ? 38.567 -3.407 -94.998 1.00 74.06 197 ALA A C 1
ATOM 1552 O O . ALA A 1 197 ? 39.425 -3.183 -95.855 1.00 74.06 197 ALA A O 1
ATOM 1553 N N . GLU A 1 198 ? 38.643 -4.499 -94.224 1.00 71.62 198 GLU A N 1
ATOM 1554 C CA . GLU A 1 198 ? 39.668 -5.527 -94.434 1.00 71.62 198 GLU A CA 1
ATOM 1555 C C . GLU A 1 198 ? 39.398 -6.365 -95.693 1.00 71.62 198 GLU A C 1
ATOM 1557 O O . GLU A 1 198 ? 40.339 -6.684 -96.422 1.00 71.62 198 GLU A O 1
ATOM 1562 N N . LEU A 1 199 ? 38.133 -6.685 -95.989 1.00 82.19 199 LEU A N 1
ATOM 1563 C CA . LEU A 1 199 ? 37.735 -7.362 -97.228 1.00 82.19 199 LEU A CA 1
ATOM 1564 C C . LEU A 1 199 ? 38.050 -6.499 -98.458 1.00 82.19 199 LEU A C 1
ATOM 1566 O O . LEU A 1 199 ? 38.767 -6.964 -99.343 1.00 82.19 199 LEU A O 1
ATOM 1570 N N . GLU A 1 200 ? 37.634 -5.230 -98.472 1.00 80.25 200 GLU A N 1
ATOM 1571 C CA . GLU A 1 200 ? 37.965 -4.270 -99.539 1.00 80.25 200 GLU A CA 1
ATOM 1572 C C . GLU A 1 200 ? 39.486 -4.132 -99.723 1.00 80.25 200 GLU A C 1
ATOM 1574 O O . GLU A 1 200 ? 39.995 -4.151 -100.846 1.00 80.25 200 GLU A O 1
ATOM 1579 N N . ARG A 1 201 ? 40.251 -4.075 -98.622 1.00 74.00 201 ARG A N 1
ATOM 1580 C CA . ARG A 1 201 ? 41.721 -4.052 -98.666 1.00 74.00 201 ARG A CA 1
ATOM 1581 C C . ARG A 1 201 ? 42.311 -5.336 -99.258 1.00 74.00 201 ARG A C 1
ATOM 1583 O O . ARG A 1 201 ? 43.305 -5.253 -99.981 1.00 74.00 201 ARG A O 1
ATOM 1590 N N . ARG A 1 202 ? 41.746 -6.512 -98.963 1.00 77.62 202 ARG A N 1
ATOM 1591 C CA . ARG A 1 202 ? 42.186 -7.803 -99.529 1.00 77.62 202 ARG A CA 1
ATOM 1592 C C . ARG A 1 202 ? 41.864 -7.897 -101.024 1.00 77.62 202 ARG A C 1
ATOM 1594 O O . ARG A 1 202 ? 42.719 -8.341 -101.789 1.00 77.62 202 ARG A O 1
ATOM 1601 N N . GLU A 1 203 ? 40.694 -7.429 -101.454 1.00 81.56 203 GLU A N 1
ATOM 1602 C CA . GLU A 1 203 ? 40.327 -7.349 -102.874 1.00 81.56 203 GLU A CA 1
ATOM 1603 C C . GLU A 1 203 ? 41.247 -6.390 -103.641 1.00 81.56 203 GLU A C 1
ATOM 1605 O O . GLU A 1 203 ? 41.810 -6.769 -104.671 1.00 81.56 203 GLU A O 1
ATOM 1610 N N . LEU A 1 204 ? 41.503 -5.195 -103.093 1.00 77.00 204 LEU A N 1
ATOM 1611 C CA . LEU A 1 204 ? 42.482 -4.248 -103.635 1.00 77.00 204 LEU A CA 1
ATOM 1612 C C . LEU A 1 204 ? 43.892 -4.851 -103.700 1.00 77.00 204 LEU A C 1
ATOM 1614 O O . LEU A 1 204 ? 44.573 -4.682 -104.709 1.00 77.00 204 LEU A O 1
ATOM 1618 N N . ALA A 1 205 ? 44.333 -5.587 -102.676 1.00 75.00 205 ALA A N 1
ATOM 1619 C CA . ALA A 1 205 ? 45.640 -6.244 -102.679 1.00 75.00 205 ALA A CA 1
ATOM 1620 C C . ALA A 1 205 ? 45.760 -7.303 -103.791 1.00 75.00 205 ALA A C 1
ATOM 1622 O O . ALA A 1 205 ? 46.772 -7.330 -104.495 1.00 75.00 205 ALA A O 1
ATOM 1623 N N . MET A 1 206 ? 44.724 -8.121 -104.017 1.00 78.62 206 MET A N 1
ATOM 1624 C CA . MET A 1 206 ? 44.708 -9.071 -105.139 1.00 78.62 206 MET A CA 1
ATOM 1625 C C . MET A 1 206 ? 44.636 -8.365 -106.502 1.00 78.62 206 MET A C 1
ATOM 1627 O O . MET A 1 206 ? 45.293 -8.799 -107.450 1.00 78.62 206 MET A O 1
ATOM 1631 N N . ALA A 1 207 ? 43.906 -7.250 -106.612 1.00 81.38 207 ALA A N 1
ATOM 1632 C CA . ALA A 1 207 ? 43.884 -6.431 -107.824 1.00 81.38 207 ALA A CA 1
ATOM 1633 C C . ALA A 1 207 ? 45.266 -5.821 -108.130 1.00 81.38 207 ALA A C 1
ATOM 1635 O O . ALA A 1 207 ? 45.723 -5.882 -109.273 1.00 81.38 207 ALA A O 1
ATOM 1636 N N . TYR A 1 208 ? 45.973 -5.311 -107.114 1.00 72.44 208 TYR A N 1
ATOM 1637 C CA . TYR A 1 208 ? 47.359 -4.847 -107.234 1.00 72.44 208 TYR A CA 1
ATOM 1638 C C . TYR A 1 208 ? 48.309 -5.974 -107.649 1.00 72.44 208 TYR A C 1
ATOM 1640 O O . TYR A 1 208 ? 49.079 -5.789 -108.589 1.00 72.44 208 TYR A O 1
ATOM 1648 N N . GLN A 1 209 ? 48.224 -7.152 -107.022 1.00 79.38 209 GLN A N 1
ATOM 1649 C CA . GLN A 1 209 ? 49.046 -8.311 -107.388 1.00 79.38 209 GLN A CA 1
ATOM 1650 C C . GLN A 1 209 ? 48.803 -8.742 -108.844 1.00 79.38 209 GLN A C 1
ATOM 1652 O O . GLN A 1 209 ? 49.753 -9.044 -109.568 1.00 79.38 209 GLN A O 1
ATOM 1657 N N . LYS A 1 210 ? 47.546 -8.716 -109.309 1.00 79.31 210 LYS A N 1
ATOM 1658 C CA . LYS A 1 210 ? 47.209 -9.001 -110.708 1.00 79.31 210 LYS A CA 1
ATOM 1659 C C . LYS A 1 210 ? 47.772 -7.941 -111.660 1.00 79.31 210 LYS A C 1
ATOM 1661 O O . LYS A 1 210 ? 48.381 -8.302 -112.664 1.00 79.31 210 LYS A O 1
ATOM 1666 N N . MET A 1 211 ? 47.619 -6.652 -111.348 1.00 73.62 211 MET A N 1
ATOM 1667 C CA . MET A 1 211 ? 48.199 -5.571 -112.156 1.00 73.62 211 MET A CA 1
ATOM 1668 C C . MET A 1 211 ? 49.729 -5.638 -112.197 1.00 73.62 211 MET A C 1
ATOM 1670 O O . MET A 1 211 ? 50.308 -5.391 -113.252 1.00 73.62 211 MET A O 1
ATOM 1674 N N . GLN A 1 212 ? 50.384 -6.025 -111.098 1.00 73.88 212 GLN A N 1
ATOM 1675 C CA . GLN A 1 212 ? 51.825 -6.264 -111.073 1.00 73.88 212 GLN A CA 1
ATOM 1676 C C . GLN A 1 212 ? 52.206 -7.438 -111.985 1.00 73.88 212 GLN A C 1
ATOM 1678 O O . GLN A 1 212 ? 53.105 -7.287 -112.804 1.00 73.88 212 GLN A O 1
ATOM 1683 N N . ALA A 1 213 ? 51.495 -8.567 -111.929 1.00 78.81 213 ALA A N 1
ATOM 1684 C CA . ALA A 1 213 ? 51.747 -9.699 -112.825 1.00 78.81 213 ALA A CA 1
ATOM 1685 C C . ALA A 1 213 ? 51.517 -9.341 -114.311 1.00 78.81 213 ALA A C 1
ATOM 1687 O O . ALA A 1 213 ? 52.284 -9.760 -115.178 1.00 78.81 213 ALA A O 1
ATOM 1688 N N . GLU A 1 214 ? 50.507 -8.519 -114.621 1.00 76.50 214 GLU A N 1
ATOM 1689 C CA . GLU A 1 214 ? 50.293 -7.977 -115.971 1.00 76.50 214 GLU A CA 1
ATOM 1690 C C . GLU A 1 214 ? 51.396 -6.979 -116.387 1.00 76.50 214 GLU A C 1
ATOM 1692 O O . GLU A 1 214 ? 51.743 -6.914 -117.567 1.00 76.50 214 GLU A O 1
ATOM 1697 N N . ALA A 1 215 ? 51.968 -6.218 -115.448 1.00 71.62 215 ALA A N 1
ATOM 1698 C CA . ALA A 1 215 ? 53.094 -5.314 -115.693 1.00 71.62 215 ALA A CA 1
ATOM 1699 C C . ALA A 1 215 ? 54.415 -6.075 -115.900 1.00 71.62 215 ALA A C 1
ATOM 1701 O O . ALA A 1 215 ? 55.135 -5.776 -116.845 1.00 71.62 215 ALA A O 1
ATOM 1702 N N . GLU A 1 216 ? 54.698 -7.104 -115.098 1.00 76.75 216 GLU A N 1
ATOM 1703 C CA . GLU A 1 216 ? 55.836 -8.013 -115.291 1.00 76.75 216 GLU A CA 1
ATOM 1704 C C . GLU A 1 216 ? 55.722 -8.793 -116.608 1.00 76.75 216 GLU A C 1
ATOM 1706 O O . GLU A 1 216 ? 56.718 -8.979 -117.305 1.00 76.75 216 GLU A O 1
ATOM 1711 N N . GLY A 1 217 ? 54.510 -9.208 -116.995 1.00 79.19 217 GLY A N 1
ATOM 1712 C CA . GLY A 1 217 ? 54.251 -9.809 -118.305 1.00 79.19 217 GLY A CA 1
ATOM 1713 C C . GLY A 1 217 ? 54.549 -8.848 -119.461 1.00 79.19 217 GLY A C 1
ATOM 1714 O O . GLY A 1 217 ? 55.179 -9.243 -120.440 1.00 79.19 217 GLY A O 1
ATOM 1715 N N . LYS A 1 218 ? 54.162 -7.571 -119.331 1.00 76.12 218 LYS A N 1
ATOM 1716 C CA . LYS A 1 218 ? 54.493 -6.515 -120.306 1.00 76.12 218 LYS A CA 1
ATOM 1717 C C . LYS A 1 218 ? 55.988 -6.182 -120.318 1.00 76.12 218 LYS A C 1
ATOM 1719 O O . LYS A 1 218 ? 56.526 -5.982 -121.399 1.00 76.12 218 LYS A O 1
ATOM 1724 N N . ALA A 1 219 ? 56.661 -6.184 -119.166 1.00 74.44 219 ALA A N 1
ATOM 1725 C CA . ALA A 1 219 ? 58.109 -5.989 -119.072 1.00 74.44 219 ALA A CA 1
ATOM 1726 C C . ALA A 1 219 ? 58.863 -7.089 -119.832 1.00 74.44 219 ALA A C 1
ATOM 1728 O O . ALA A 1 219 ? 59.595 -6.776 -120.760 1.00 74.44 219 ALA A O 1
ATOM 1729 N N . ARG A 1 220 ? 58.550 -8.370 -119.583 1.00 76.00 220 ARG A N 1
ATOM 1730 C CA . ARG A 1 220 ? 59.133 -9.502 -120.335 1.00 76.00 220 ARG A CA 1
ATOM 1731 C C . ARG A 1 220 ? 58.844 -9.439 -121.840 1.00 76.00 220 ARG A C 1
ATOM 1733 O O . ARG A 1 220 ? 59.619 -9.956 -122.638 1.00 76.00 220 ARG A O 1
ATOM 1740 N N . HIS A 1 221 ? 57.737 -8.815 -122.245 1.00 77.06 221 HIS A N 1
ATOM 1741 C CA . HIS A 1 221 ? 57.428 -8.589 -123.657 1.00 77.06 221 HIS A CA 1
ATOM 1742 C C . HIS A 1 221 ? 58.252 -7.435 -124.260 1.00 77.06 221 HIS A C 1
ATOM 1744 O O . HIS A 1 221 ? 58.641 -7.518 -125.422 1.00 77.06 221 HIS A O 1
ATOM 1750 N N . ILE A 1 222 ? 58.583 -6.404 -123.473 1.00 74.75 222 ILE A N 1
ATOM 1751 C CA . ILE A 1 222 ? 59.547 -5.357 -123.845 1.00 74.75 222 ILE A CA 1
ATOM 1752 C C . ILE A 1 222 ? 60.962 -5.943 -123.933 1.00 74.75 222 ILE A C 1
ATOM 1754 O O . ILE A 1 222 ? 61.629 -5.702 -124.933 1.00 74.75 222 ILE A O 1
ATOM 1758 N N . ASP A 1 223 ? 61.386 -6.764 -122.967 1.00 74.94 223 ASP A N 1
ATOM 1759 C CA . ASP A 1 223 ? 62.684 -7.458 -122.989 1.00 74.94 223 ASP A CA 1
ATOM 1760 C C . ASP A 1 223 ? 62.814 -8.338 -124.248 1.00 74.94 223 ASP A C 1
ATOM 1762 O O . ASP A 1 223 ? 63.839 -8.333 -124.927 1.00 74.94 223 ASP A O 1
ATOM 1766 N N . HIS A 1 224 ? 61.740 -9.046 -124.622 1.00 77.62 224 HIS A N 1
ATOM 1767 C CA . HIS A 1 224 ? 61.691 -9.845 -125.849 1.00 77.62 224 HIS A CA 1
ATOM 1768 C C . HIS A 1 224 ? 61.826 -8.982 -127.117 1.00 77.62 224 HIS A C 1
ATOM 1770 O O . HIS A 1 224 ? 62.593 -9.345 -128.008 1.00 77.62 224 HIS A O 1
ATOM 1776 N N . LEU A 1 225 ? 61.134 -7.838 -127.191 1.00 75.94 225 LEU A N 1
ATOM 1777 C CA . LEU A 1 225 ? 61.243 -6.890 -128.310 1.00 75.94 225 LEU A CA 1
ATOM 1778 C C . LEU A 1 225 ? 62.621 -6.204 -128.366 1.00 75.94 225 LEU A C 1
ATOM 1780 O O . LEU A 1 225 ? 63.113 -5.898 -129.451 1.00 75.94 225 LEU A O 1
ATOM 1784 N N . GLN A 1 226 ? 63.268 -5.983 -127.219 1.00 71.69 226 GLN A N 1
ATOM 1785 C CA . GLN A 1 226 ? 64.650 -5.504 -127.156 1.00 71.69 226 GLN A CA 1
ATOM 1786 C C . GLN A 1 226 ? 65.622 -6.561 -127.683 1.00 71.69 226 GLN A C 1
ATOM 1788 O O . GLN A 1 226 ? 66.466 -6.231 -128.510 1.00 71.69 226 GLN A O 1
ATOM 1793 N N . HIS A 1 227 ? 65.445 -7.831 -127.320 1.00 77.12 227 HIS A N 1
ATOM 1794 C CA . HIS A 1 227 ? 66.265 -8.917 -127.857 1.00 77.12 227 HIS A CA 1
ATOM 1795 C C . HIS A 1 227 ? 66.063 -9.130 -129.373 1.00 77.12 227 HIS A C 1
ATOM 1797 O O . HIS A 1 227 ? 67.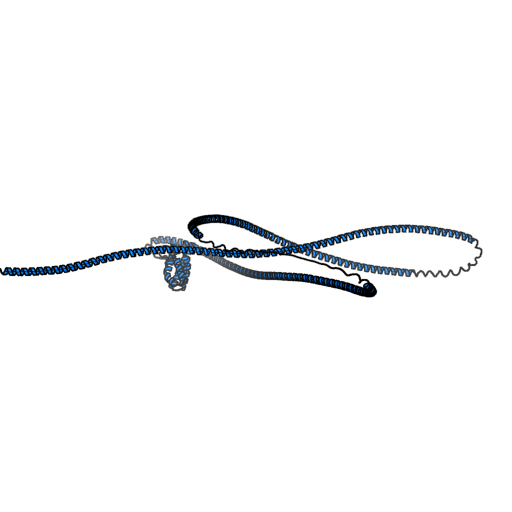009 -9.442 -130.096 1.00 77.12 227 HIS A O 1
ATOM 1803 N N . GLU A 1 228 ? 64.855 -8.891 -129.898 1.00 72.88 228 GLU A N 1
ATOM 1804 C CA . GLU A 1 228 ? 64.616 -8.861 -131.350 1.00 72.88 228 GLU A CA 1
ATOM 1805 C C . GLU A 1 228 ? 65.321 -7.676 -132.042 1.00 72.88 228 GLU A C 1
ATOM 1807 O O . GLU A 1 228 ? 65.831 -7.842 -133.153 1.00 72.88 228 GLU A O 1
ATOM 1812 N N . MET A 1 229 ? 65.439 -6.511 -131.387 1.00 65.62 229 MET A N 1
ATOM 1813 C CA . MET A 1 229 ? 66.289 -5.414 -131.879 1.00 65.62 229 MET A CA 1
ATOM 1814 C C . MET A 1 229 ? 67.781 -5.770 -131.833 1.00 65.62 229 MET A C 1
ATOM 1816 O O . MET A 1 229 ? 68.469 -5.555 -132.829 1.00 65.62 229 MET A O 1
ATOM 1820 N N . GLU A 1 230 ? 68.279 -6.362 -130.743 1.00 68.69 230 GLU A N 1
ATOM 1821 C CA . GLU A 1 230 ? 69.677 -6.814 -130.634 1.00 68.69 230 GLU A CA 1
ATOM 1822 C C . GLU A 1 230 ? 70.034 -7.822 -131.737 1.00 68.69 230 GLU A C 1
ATOM 1824 O O . GLU A 1 230 ? 71.102 -7.732 -132.338 1.00 68.69 230 GLU A O 1
ATOM 1829 N N . MET A 1 231 ? 69.126 -8.746 -132.070 1.00 67.75 231 MET A N 1
ATOM 1830 C CA . MET A 1 231 ? 69.313 -9.701 -133.170 1.00 67.75 231 MET A CA 1
ATOM 1831 C C . MET A 1 231 ? 69.351 -9.030 -134.555 1.00 67.75 231 MET A C 1
ATOM 1833 O O . MET A 1 231 ? 70.090 -9.474 -135.439 1.00 67.75 231 MET A O 1
ATOM 1837 N N . LEU A 1 232 ? 68.606 -7.939 -134.760 1.00 62.38 232 LEU A N 1
ATOM 1838 C CA . LEU A 1 232 ? 68.691 -7.123 -135.979 1.00 62.38 232 LEU A CA 1
ATOM 1839 C C . LEU A 1 232 ? 69.991 -6.298 -136.026 1.00 62.38 232 LEU A C 1
ATOM 1841 O O . LEU A 1 232 ? 70.605 -6.166 -137.088 1.00 62.38 232 LEU A O 1
ATOM 1845 N N . GLU A 1 233 ? 70.457 -5.790 -134.885 1.00 64.44 233 GLU A N 1
ATOM 1846 C CA . GLU A 1 233 ? 71.707 -5.031 -134.762 1.00 64.44 233 GLU A CA 1
ATOM 1847 C C . GLU A 1 233 ? 72.954 -5.937 -134.885 1.00 64.44 233 GLU A C 1
ATOM 1849 O O . GLU A 1 233 ? 73.960 -5.555 -135.497 1.00 64.44 233 GLU A O 1
ATOM 1854 N N . ALA A 1 234 ? 72.857 -7.196 -134.448 1.00 60.03 234 ALA A N 1
ATOM 1855 C CA . ALA A 1 234 ? 73.836 -8.253 -134.703 1.00 60.03 234 ALA A CA 1
ATOM 1856 C C . ALA A 1 234 ? 73.966 -8.573 -136.207 1.00 60.03 234 ALA A C 1
ATOM 1858 O O . ALA A 1 234 ? 75.076 -8.653 -136.734 1.00 60.03 234 ALA A O 1
ATOM 1859 N N . MET A 1 235 ? 72.849 -8.671 -136.941 1.00 48.66 235 MET A N 1
ATOM 1860 C CA . MET A 1 235 ? 72.899 -8.847 -138.403 1.00 48.66 235 MET A CA 1
ATOM 1861 C C . MET A 1 235 ? 73.394 -7.592 -139.146 1.00 48.66 235 MET A C 1
ATOM 1863 O O . MET A 1 235 ? 73.990 -7.712 -140.215 1.00 48.66 235 MET A O 1
ATOM 1867 N N . SER A 1 236 ? 73.214 -6.395 -138.576 1.00 49.97 236 SER A N 1
ATOM 1868 C CA . SER A 1 236 ? 73.760 -5.134 -139.110 1.00 49.97 236 SER A CA 1
ATOM 1869 C C . SER A 1 236 ? 75.284 -5.020 -138.925 1.00 49.97 236 SER A C 1
ATOM 1871 O O . SER A 1 236 ? 76.006 -4.555 -139.812 1.00 49.97 236 SER A O 1
ATOM 1873 N N . SER A 1 237 ? 75.812 -5.495 -137.794 1.00 46.75 237 SER A N 1
ATOM 1874 C CA . SER A 1 237 ? 77.248 -5.430 -137.480 1.00 46.75 237 SER A CA 1
ATOM 1875 C C . SER A 1 237 ? 78.105 -6.441 -138.260 1.00 46.75 237 SER A C 1
ATOM 1877 O O . SER A 1 237 ? 79.303 -6.206 -138.450 1.00 46.75 237 SER A O 1
ATOM 1879 N N . GLN A 1 238 ? 77.503 -7.485 -138.846 1.00 49.22 238 GLN A N 1
ATOM 1880 C CA . GLN A 1 238 ? 78.190 -8.487 -139.679 1.00 49.22 238 GLN A CA 1
ATOM 1881 C C . GLN A 1 238 ? 78.714 -7.956 -141.043 1.00 49.22 238 GLN A C 1
ATOM 1883 O O . GLN A 1 238 ? 79.302 -8.712 -141.813 1.00 49.22 238 GLN A O 1
ATOM 1888 N N . GLN A 1 239 ? 78.580 -6.656 -141.347 1.00 45.16 239 GLN A N 1
ATOM 1889 C CA . GLN A 1 239 ? 79.193 -6.010 -142.527 1.00 45.16 239 GLN A CA 1
ATOM 1890 C C . GLN A 1 239 ? 80.338 -5.024 -142.210 1.00 45.16 239 GLN A C 1
ATOM 1892 O O . GLN A 1 239 ? 80.765 -4.282 -143.094 1.00 45.16 239 GLN A O 1
ATOM 1897 N N . LYS A 1 240 ? 80.861 -4.989 -140.973 1.00 42.16 240 LYS A N 1
ATOM 1898 C CA . LYS A 1 240 ? 81.856 -3.975 -140.555 1.00 42.16 240 LYS A CA 1
ATOM 1899 C C . LYS A 1 240 ? 83.128 -4.524 -139.884 1.00 42.16 240 LYS A C 1
ATOM 1901 O O . LYS A 1 240 ? 83.784 -3.801 -139.142 1.00 42.16 240 LYS A O 1
ATOM 1906 N N . GLY A 1 241 ? 83.473 -5.788 -140.154 1.00 41.41 241 GLY A N 1
ATOM 1907 C CA . GLY A 1 241 ? 84.565 -6.520 -139.487 1.00 41.41 241 GLY A CA 1
ATOM 1908 C C . GLY A 1 241 ? 85.965 -6.459 -140.127 1.00 41.41 241 GLY A C 1
ATOM 1909 O O . GLY A 1 241 ? 86.943 -6.736 -139.441 1.00 41.41 241 GLY A O 1
ATOM 1910 N N . ASP A 1 242 ? 86.100 -6.066 -141.398 1.00 35.69 242 ASP A N 1
ATOM 1911 C CA . ASP A 1 242 ? 87.366 -6.169 -142.160 1.00 35.69 242 ASP A CA 1
ATOM 1912 C C . ASP A 1 242 ? 88.337 -4.977 -141.974 1.00 35.69 242 ASP A C 1
ATOM 1914 O O . ASP A 1 242 ? 89.021 -4.549 -142.905 1.00 35.69 242 ASP A O 1
ATOM 1918 N N . MET A 1 243 ? 88.444 -4.429 -140.756 1.00 37.81 243 MET A N 1
ATOM 1919 C CA . MET A 1 243 ? 89.516 -3.474 -140.427 1.00 37.81 243 MET A CA 1
ATOM 1920 C C . MET A 1 243 ? 90.108 -3.666 -139.022 1.00 37.81 243 MET A C 1
ATOM 1922 O O . MET A 1 243 ? 89.968 -2.830 -138.137 1.00 37.81 243 MET A O 1
ATOM 1926 N N . GLN A 1 244 ? 90.870 -4.758 -138.902 1.00 41.06 244 GLN A N 1
ATOM 1927 C CA . GLN A 1 244 ? 92.096 -4.869 -138.093 1.00 41.06 244 GLN A CA 1
ATOM 1928 C C . GLN A 1 244 ? 91.914 -4.684 -136.568 1.00 41.06 244 GLN A C 1
ATOM 1930 O O . GLN A 1 244 ? 92.020 -3.592 -136.020 1.00 41.06 244 GLN A O 1
ATOM 1935 N N . ALA A 1 245 ? 91.720 -5.747 -135.784 1.00 46.44 245 ALA A N 1
ATOM 1936 C CA . ALA A 1 245 ? 92.689 -6.841 -135.579 1.00 46.44 245 ALA A CA 1
ATOM 1937 C C . ALA A 1 245 ? 94.119 -6.376 -135.203 1.00 46.44 245 ALA A C 1
ATOM 1939 O O . ALA A 1 245 ? 95.096 -7.033 -135.549 1.00 46.44 245 ALA A O 1
ATOM 1940 N N . HIS A 1 246 ? 94.257 -5.233 -134.512 1.00 41.44 246 HIS A N 1
ATOM 1941 C CA . HIS A 1 246 ? 95.566 -4.720 -134.070 1.00 41.44 246 HIS A CA 1
ATOM 1942 C C . HIS A 1 246 ? 95.678 -4.358 -132.573 1.00 41.44 246 HIS A C 1
ATOM 1944 O O . HIS A 1 246 ? 96.705 -3.826 -132.151 1.00 41.44 246 HIS A O 1
ATOM 1950 N N . ALA A 1 247 ? 94.656 -4.672 -131.764 1.00 35.06 247 ALA A N 1
ATOM 1951 C CA . ALA A 1 247 ? 94.597 -4.366 -130.325 1.00 35.06 247 ALA A CA 1
ATOM 1952 C C . ALA A 1 247 ? 94.607 -5.603 -129.392 1.00 35.06 247 ALA A C 1
ATOM 1954 O O . ALA A 1 247 ? 94.555 -5.450 -128.175 1.00 35.06 247 ALA A O 1
ATOM 1955 N N . GLU A 1 248 ? 94.730 -6.828 -129.919 1.00 44.69 248 GLU A N 1
ATOM 1956 C CA . GLU A 1 248 ? 94.727 -8.078 -129.122 1.00 44.69 248 GLU A CA 1
ATOM 1957 C C . GLU A 1 248 ? 95.974 -8.280 -128.227 1.00 44.69 248 GLU A C 1
ATOM 1959 O O . GLU A 1 248 ? 96.079 -9.270 -127.502 1.00 44.69 248 GLU A O 1
ATOM 1964 N N . GLN A 1 249 ? 96.943 -7.359 -128.249 1.00 45.38 249 GLN A N 1
ATOM 1965 C CA . GLN A 1 249 ? 98.272 -7.567 -127.659 1.00 45.38 249 GLN A CA 1
ATOM 1966 C C . GLN A 1 249 ? 98.411 -7.135 -126.181 1.00 45.38 249 GLN A C 1
ATOM 1968 O O . GLN A 1 249 ? 99.513 -7.172 -125.641 1.00 45.38 249 GLN A O 1
ATOM 1973 N N . LEU A 1 250 ? 97.319 -6.756 -125.503 1.00 42.56 250 LEU A N 1
ATOM 1974 C CA . LEU A 1 250 ? 97.324 -6.342 -124.083 1.00 42.56 250 LEU A CA 1
ATOM 1975 C C . LEU A 1 250 ? 96.446 -7.204 -123.152 1.00 42.56 250 LEU A C 1
ATOM 1977 O O . LEU A 1 250 ? 96.274 -6.876 -121.982 1.00 42.56 250 LEU A O 1
ATOM 1981 N N . ALA A 1 251 ? 95.937 -8.339 -123.638 1.00 40.53 251 ALA A N 1
ATOM 1982 C CA . ALA A 1 251 ? 95.002 -9.207 -122.914 1.00 40.53 251 ALA A CA 1
ATOM 1983 C C . ALA A 1 251 ? 95.631 -10.534 -122.424 1.00 40.53 251 ALA A C 1
ATOM 1985 O O . ALA A 1 251 ? 95.013 -11.586 -122.580 1.00 40.53 251 ALA A O 1
ATOM 1986 N N . LYS A 1 252 ? 96.885 -10.541 -121.918 1.00 48.44 252 LYS A N 1
ATOM 1987 C CA . LYS A 1 252 ? 97.596 -11.826 -121.684 1.00 48.44 252 LYS A CA 1
ATOM 1988 C C . LYS A 1 252 ? 98.570 -12.005 -120.507 1.00 48.44 252 LYS A C 1
ATOM 1990 O O . LYS A 1 252 ? 99.075 -13.115 -120.371 1.00 48.44 252 LYS A O 1
ATOM 1995 N N . GLU A 1 253 ? 98.828 -11.012 -119.645 1.00 46.69 253 GLU A N 1
ATOM 1996 C CA . GLU A 1 253 ? 99.858 -11.158 -118.580 1.00 46.69 253 GLU A CA 1
ATOM 1997 C C . GLU A 1 253 ? 99.437 -10.861 -117.123 1.00 46.69 253 GLU A C 1
ATOM 1999 O O . GLU A 1 253 ? 100.231 -11.115 -116.219 1.00 46.69 253 GLU A O 1
ATOM 2004 N N . LEU A 1 254 ? 98.213 -10.390 -116.840 1.00 44.88 254 LEU A N 1
ATOM 2005 C CA . LEU A 1 254 ? 97.798 -10.036 -115.461 1.00 44.88 254 LEU A CA 1
ATOM 2006 C C . LEU A 1 254 ? 96.583 -10.799 -114.899 1.00 44.88 254 LEU A C 1
ATOM 2008 O O . LEU A 1 254 ? 96.159 -10.538 -113.778 1.00 44.88 254 LEU A O 1
ATOM 2012 N N . GLU A 1 255 ? 96.070 -11.800 -115.613 1.00 44.50 255 GLU A N 1
ATOM 2013 C CA . GLU A 1 255 ? 94.933 -12.620 -115.157 1.00 44.50 255 GLU A CA 1
ATOM 2014 C C . GLU A 1 255 ? 95.343 -13.741 -114.171 1.00 44.50 255 GLU A C 1
ATOM 2016 O O . GLU A 1 255 ? 94.582 -14.146 -113.295 1.00 44.50 255 GLU A O 1
ATOM 2021 N N . THR A 1 256 ? 96.585 -14.229 -114.251 1.00 52.12 256 THR A N 1
ATOM 2022 C CA . THR A 1 256 ? 97.032 -15.495 -113.632 1.00 52.12 256 THR A CA 1
ATOM 2023 C C . THR A 1 256 ? 97.671 -15.378 -112.239 1.00 52.12 256 THR A C 1
ATOM 2025 O O . THR A 1 256 ? 98.313 -16.327 -111.781 1.00 52.12 256 THR A O 1
ATOM 2028 N N . LYS A 1 257 ? 97.523 -14.244 -111.534 1.00 44.31 257 LYS A N 1
ATOM 2029 C CA . LYS A 1 257 ? 98.215 -14.010 -110.243 1.00 44.31 257 LYS A CA 1
ATOM 2030 C C . LYS A 1 257 ? 97.371 -13.618 -109.029 1.00 44.31 257 LYS A C 1
ATOM 2032 O O . LYS A 1 257 ? 97.910 -13.682 -107.927 1.00 44.31 257 LYS A O 1
ATOM 2037 N N . GLN A 1 258 ? 96.094 -13.255 -109.176 1.00 42.69 258 GLN A N 1
ATOM 2038 C CA . GLN A 1 258 ? 95.322 -12.668 -108.061 1.00 42.69 258 GLN A CA 1
ATOM 2039 C C . GLN A 1 258 ? 94.128 -13.508 -107.566 1.00 42.69 258 GLN A C 1
ATOM 2041 O O . GLN A 1 258 ? 93.594 -13.238 -106.493 1.00 42.69 258 GLN A O 1
ATOM 2046 N N . SER A 1 259 ? 93.771 -14.591 -108.263 1.00 50.59 259 SER A N 1
ATOM 2047 C CA . SER A 1 259 ? 92.689 -15.517 -107.877 1.00 50.59 259 SER A CA 1
ATOM 2048 C C . SER A 1 259 ? 93.006 -16.418 -106.670 1.00 50.59 259 SER A C 1
ATOM 2050 O O . SER A 1 259 ? 92.100 -17.008 -106.088 1.00 50.59 259 SER A O 1
ATOM 2052 N N . GLN A 1 260 ? 94.270 -16.511 -106.241 1.00 50.16 260 GLN A N 1
ATOM 2053 C CA . GLN A 1 260 ? 94.690 -17.357 -105.109 1.00 50.16 260 GLN A CA 1
ATOM 2054 C C . GLN A 1 260 ? 94.556 -16.694 -103.722 1.00 50.16 260 GLN A C 1
ATOM 2056 O O . GLN A 1 260 ? 94.914 -17.314 -102.725 1.00 50.16 260 GLN A O 1
ATOM 2061 N N . LEU A 1 261 ? 94.048 -15.456 -103.632 1.00 49.88 261 LEU A N 1
ATOM 2062 C CA . LEU A 1 261 ? 93.993 -14.689 -102.375 1.00 49.88 261 LEU A CA 1
ATOM 2063 C C . LEU A 1 261 ? 92.623 -14.668 -101.668 1.00 49.88 261 LEU A C 1
ATOM 2065 O O . LEU A 1 261 ? 92.533 -14.142 -100.564 1.00 49.88 261 LEU A O 1
ATOM 2069 N N . GLN A 1 262 ? 91.564 -15.228 -102.266 1.00 49.91 262 GLN A N 1
ATOM 2070 C CA . GLN A 1 262 ? 90.195 -15.130 -101.723 1.00 49.91 262 GLN A CA 1
ATOM 2071 C C . GLN A 1 262 ? 89.739 -16.333 -100.873 1.00 49.91 262 GLN A C 1
ATOM 2073 O O . GLN A 1 262 ? 88.838 -16.184 -100.051 1.00 49.91 262 GLN A O 1
ATOM 2078 N N . SER A 1 263 ? 90.349 -17.517 -101.012 1.00 51.41 263 SER A N 1
ATOM 2079 C CA . SER A 1 263 ? 89.856 -18.749 -100.361 1.00 51.41 263 SER A CA 1
ATOM 2080 C C . SER A 1 263 ? 90.103 -18.834 -98.848 1.00 51.41 263 SER A C 1
ATOM 2082 O O . SER A 1 263 ? 89.490 -19.659 -98.177 1.00 51.41 263 SER A O 1
ATOM 2084 N N . THR A 1 264 ? 90.975 -17.991 -98.291 1.00 49.16 264 THR A N 1
ATOM 2085 C CA . THR A 1 264 ? 91.295 -17.958 -96.852 1.00 49.16 264 THR A CA 1
ATOM 2086 C C . THR A 1 264 ? 90.503 -16.909 -96.070 1.00 49.16 264 THR A C 1
ATOM 2088 O O . THR A 1 264 ? 90.612 -16.858 -94.846 1.00 49.16 264 THR A O 1
ATOM 2091 N N . GLN A 1 265 ? 89.703 -16.072 -96.742 1.00 50.16 265 GLN A N 1
ATOM 2092 C CA . GLN A 1 265 ? 89.059 -14.911 -96.118 1.00 50.16 265 GLN A CA 1
ATOM 2093 C C . GLN A 1 265 ? 87.639 -15.195 -95.588 1.00 50.16 265 GLN A C 1
ATOM 2095 O O . GLN A 1 265 ? 87.164 -14.482 -94.708 1.00 50.16 265 GLN A O 1
ATOM 2100 N N . THR A 1 266 ? 86.980 -16.260 -96.059 1.00 56.81 266 THR A N 1
ATOM 2101 C CA . THR A 1 266 ? 85.648 -16.702 -95.595 1.00 56.81 266 THR A CA 1
ATOM 2102 C C . THR A 1 266 ? 85.691 -17.518 -94.299 1.00 56.81 266 THR A C 1
ATOM 2104 O O . THR A 1 266 ? 84.853 -17.312 -93.424 1.00 56.81 266 THR A O 1
ATOM 2107 N N . ALA A 1 267 ? 86.703 -18.375 -94.115 1.00 55.06 267 ALA A N 1
ATOM 2108 C CA . ALA A 1 267 ? 86.808 -19.314 -92.985 1.00 55.06 267 ALA A CA 1
ATOM 2109 C C . ALA A 1 267 ? 86.972 -18.665 -91.585 1.00 55.06 267 ALA A C 1
ATOM 2111 O O . ALA A 1 267 ? 86.987 -19.364 -90.574 1.00 55.06 267 ALA A O 1
ATOM 2112 N N . LEU A 1 268 ? 87.106 -17.335 -91.508 1.00 51.72 268 LEU A N 1
ATOM 2113 C CA . LEU A 1 268 ? 87.191 -16.567 -90.256 1.00 51.72 268 LEU A CA 1
ATOM 2114 C C . LEU A 1 268 ? 85.892 -15.829 -89.882 1.00 51.72 268 LEU A C 1
ATOM 2116 O O . LEU A 1 268 ? 85.831 -15.228 -88.808 1.00 51.72 268 LEU A O 1
ATOM 2120 N N . ALA A 1 269 ? 84.859 -15.864 -90.732 1.00 57.28 269 ALA A N 1
ATOM 2121 C CA . ALA A 1 269 ? 83.570 -15.226 -90.456 1.00 57.28 269 ALA A CA 1
ATOM 2122 C C . ALA A 1 269 ? 82.645 -16.122 -89.611 1.00 57.28 269 ALA A C 1
ATOM 2124 O O . ALA A 1 269 ? 82.128 -15.685 -88.582 1.00 57.28 269 ALA A O 1
ATOM 2125 N N . GLU A 1 270 ? 82.495 -17.391 -90.001 1.00 59.06 270 GLU A N 1
ATOM 2126 C CA . GLU A 1 270 ? 81.541 -18.343 -89.405 1.00 59.06 270 GLU A CA 1
ATOM 2127 C C . GLU A 1 270 ? 81.797 -18.570 -87.901 1.00 59.06 270 GLU A C 1
ATOM 2129 O O . GLU A 1 270 ? 80.866 -18.587 -87.096 1.00 59.06 270 GLU A O 1
ATOM 2134 N N . ILE A 1 271 ? 83.071 -18.622 -87.492 1.00 57.88 271 ILE A N 1
ATOM 2135 C CA . ILE A 1 271 ? 83.483 -18.834 -86.091 1.00 57.88 271 ILE A CA 1
ATOM 2136 C C . ILE A 1 271 ? 83.037 -17.683 -85.166 1.00 57.88 271 ILE A C 1
ATOM 2138 O O . ILE A 1 271 ? 82.800 -17.912 -83.979 1.00 57.88 271 ILE A O 1
ATOM 2142 N N . LYS A 1 272 ? 82.872 -16.451 -85.676 1.00 57.25 272 LYS A N 1
ATOM 2143 C CA . LYS A 1 272 ? 82.310 -15.345 -84.877 1.00 57.25 272 LYS A CA 1
ATOM 2144 C C . LYS A 1 272 ? 80.799 -15.460 -84.722 1.00 57.25 272 LYS A C 1
ATOM 2146 O O . LYS A 1 272 ? 80.293 -15.286 -83.618 1.00 57.25 272 LYS A O 1
ATOM 2151 N N . GLN A 1 273 ? 80.097 -15.782 -85.807 1.00 62.31 273 GLN A N 1
ATOM 2152 C CA . GLN A 1 273 ? 78.635 -15.820 -85.821 1.00 62.31 273 GLN A CA 1
ATOM 2153 C C . GLN A 1 273 ? 78.084 -16.921 -84.898 1.00 62.31 273 GLN A C 1
ATOM 2155 O O . GLN A 1 273 ? 77.105 -16.697 -84.187 1.00 62.31 273 GLN A O 1
ATOM 2160 N N . GLN A 1 274 ? 78.776 -18.064 -84.813 1.00 58.88 274 GLN A N 1
ATOM 2161 C CA . GLN A 1 274 ? 78.441 -19.132 -83.866 1.00 58.88 274 GLN A CA 1
ATOM 2162 C C . GLN A 1 274 ? 78.576 -18.684 -82.395 1.00 58.88 274 GLN A C 1
ATOM 2164 O O . GLN A 1 274 ? 77.727 -19.002 -81.566 1.00 58.88 274 GLN A O 1
ATOM 2169 N N . ALA A 1 275 ? 79.610 -17.898 -82.070 1.00 60.47 275 ALA A N 1
ATOM 2170 C CA . ALA A 1 275 ? 79.870 -17.430 -80.707 1.00 60.47 275 ALA A CA 1
ATOM 2171 C C . ALA A 1 275 ? 78.874 -16.358 -80.219 1.00 60.47 275 ALA A C 1
ATOM 2173 O O . ALA A 1 275 ? 78.688 -16.191 -79.011 1.00 60.47 275 ALA A O 1
ATOM 2174 N N . GLU A 1 276 ? 78.227 -15.628 -81.132 1.00 60.31 276 GLU A N 1
ATOM 2175 C CA . GLU A 1 276 ? 77.188 -14.651 -80.785 1.00 60.31 276 GLU A CA 1
ATOM 2176 C C . GLU A 1 276 ? 75.812 -15.310 -80.589 1.00 60.31 276 GLU A C 1
ATOM 2178 O O . GLU A 1 276 ? 75.068 -14.876 -79.708 1.00 60.31 276 GLU A O 1
ATOM 2183 N N . LEU A 1 277 ? 75.522 -16.417 -81.287 1.00 64.94 277 LEU A N 1
ATOM 2184 C CA . LEU A 1 277 ? 74.350 -17.266 -81.019 1.00 64.94 277 LEU A CA 1
ATOM 2185 C C . LEU A 1 277 ? 74.437 -17.935 -79.636 1.00 64.94 277 LEU A C 1
ATOM 2187 O O . LEU A 1 277 ? 73.539 -17.749 -78.816 1.00 64.94 277 LEU A O 1
ATOM 2191 N N . ASP A 1 278 ? 75.558 -18.592 -79.316 1.00 60.91 278 ASP A N 1
ATOM 2192 C CA . ASP A 1 278 ? 75.831 -19.186 -77.990 1.00 60.91 278 ASP A CA 1
ATOM 2193 C C . ASP A 1 278 ? 75.675 -18.178 -76.832 1.00 60.91 278 ASP A C 1
ATOM 2195 O O . ASP A 1 278 ? 75.312 -18.532 -75.704 1.00 60.91 278 ASP A O 1
ATOM 2199 N N . LYS A 1 279 ? 75.978 -16.901 -77.098 1.00 67.75 279 LYS A N 1
ATOM 2200 C CA . LYS A 1 279 ? 75.852 -15.803 -76.135 1.00 67.75 279 LYS A CA 1
ATOM 2201 C C . LYS A 1 279 ? 74.401 -15.337 -75.979 1.00 67.75 279 LYS A C 1
ATOM 2203 O O . LYS A 1 279 ? 73.997 -15.017 -74.861 1.00 67.75 279 LYS A O 1
ATOM 2208 N N . GLN A 1 280 ? 73.621 -15.318 -77.061 1.00 68.69 280 GLN A N 1
ATOM 2209 C CA . GLN A 1 280 ? 72.189 -15.004 -77.023 1.00 68.69 280 GLN A CA 1
ATOM 2210 C C . GLN A 1 280 ? 71.380 -16.123 -76.352 1.00 68.69 280 GLN A C 1
ATOM 2212 O O . GLN A 1 280 ? 70.541 -15.822 -75.505 1.00 68.69 280 GLN A O 1
ATOM 2217 N N . GLU A 1 281 ? 71.678 -17.400 -76.618 1.00 68.31 281 GLU A N 1
ATOM 2218 C CA . GLU A 1 281 ? 71.007 -18.512 -75.928 1.00 68.31 281 GLU A CA 1
ATOM 2219 C C . GLU A 1 281 ? 71.280 -18.510 -74.418 1.00 68.31 281 GLU A C 1
ATOM 2221 O O . GLU A 1 281 ? 70.358 -18.709 -73.628 1.00 68.31 281 GLU A O 1
ATOM 2226 N N . LYS A 1 282 ? 72.515 -18.217 -73.986 1.00 66.44 282 LYS A N 1
ATOM 2227 C CA . LYS A 1 282 ? 72.835 -18.097 -72.551 1.00 66.44 282 LYS A CA 1
ATOM 2228 C C . LYS A 1 282 ? 72.155 -16.899 -71.888 1.00 66.44 282 LYS A C 1
ATOM 2230 O O . LYS A 1 282 ? 71.717 -17.031 -70.747 1.00 66.44 282 LYS A O 1
ATOM 2235 N N . ALA A 1 283 ? 72.002 -15.775 -72.591 1.00 68.62 283 ALA A N 1
ATOM 2236 C CA . ALA A 1 283 ? 71.213 -14.646 -72.097 1.00 68.62 283 ALA A CA 1
ATOM 2237 C C . ALA A 1 283 ? 69.730 -15.028 -71.933 1.00 68.62 283 ALA A C 1
ATOM 2239 O O . ALA A 1 283 ? 69.169 -14.838 -70.856 1.00 68.62 283 ALA A O 1
ATOM 2240 N N . ALA A 1 284 ? 69.130 -15.671 -72.941 1.00 72.94 284 ALA A N 1
ATOM 2241 C CA . ALA A 1 284 ? 67.747 -16.148 -72.881 1.00 72.94 284 ALA A CA 1
ATOM 2242 C C . ALA A 1 284 ? 67.530 -17.212 -71.785 1.00 72.94 284 ALA A C 1
ATOM 2244 O O . ALA A 1 284 ? 66.489 -17.228 -71.130 1.00 72.94 284 ALA A O 1
ATOM 2245 N N . GLN A 1 285 ? 68.513 -18.084 -71.528 1.00 71.81 285 GLN A N 1
ATOM 2246 C CA . GLN A 1 285 ? 68.470 -19.030 -70.405 1.00 71.81 285 GLN A CA 1
ATOM 2247 C C . GLN A 1 285 ? 68.553 -18.322 -69.042 1.00 71.81 285 GLN A C 1
ATOM 2249 O O . GLN A 1 285 ? 67.861 -18.736 -68.113 1.00 71.81 285 GLN A O 1
ATOM 2254 N N . GLN A 1 286 ? 69.336 -17.243 -68.910 1.00 72.25 286 GLN A N 1
ATOM 2255 C CA . GLN A 1 286 ? 69.364 -16.438 -67.682 1.00 72.25 286 GLN A CA 1
ATOM 2256 C C . GLN A 1 286 ? 68.062 -15.655 -67.466 1.00 72.25 286 GLN A C 1
ATOM 2258 O O . GLN A 1 286 ? 67.540 -15.678 -66.353 1.00 72.25 286 GLN A O 1
ATOM 2263 N N . GLU A 1 287 ? 67.487 -15.038 -68.504 1.00 73.44 287 GLU A N 1
ATOM 2264 C CA . GLU A 1 287 ? 66.163 -14.402 -68.405 1.00 73.44 287 GLU A CA 1
ATOM 2265 C C . GLU A 1 287 ? 65.081 -15.415 -68.023 1.00 73.44 287 GLU A C 1
ATOM 2267 O O . GLU A 1 287 ? 64.260 -15.134 -67.154 1.00 73.44 287 GLU A O 1
ATOM 2272 N N . ARG A 1 288 ? 65.106 -16.621 -68.600 1.00 76.69 288 ARG A N 1
ATOM 2273 C CA . ARG A 1 288 ? 64.125 -17.669 -68.291 1.00 76.69 288 ARG A CA 1
ATOM 2274 C C . ARG A 1 288 ? 64.277 -18.234 -66.877 1.00 76.69 288 ARG A C 1
ATOM 2276 O O . ARG A 1 288 ? 63.277 -18.578 -66.256 1.00 76.69 288 ARG A O 1
ATOM 2283 N N . LEU A 1 289 ? 65.497 -18.290 -66.337 1.00 73.75 289 LEU A N 1
ATOM 2284 C CA . LEU A 1 289 ? 65.727 -18.612 -64.923 1.00 73.75 289 LEU A CA 1
ATOM 2285 C C . LEU A 1 289 ? 65.255 -17.485 -63.993 1.00 73.75 289 LEU A C 1
ATOM 2287 O O . LEU A 1 289 ? 64.653 -17.780 -62.966 1.00 73.75 289 LEU A O 1
ATOM 2291 N N . ALA A 1 290 ? 65.455 -16.216 -64.361 1.00 74.75 290 ALA A N 1
ATOM 2292 C CA . ALA A 1 290 ? 64.937 -15.075 -63.602 1.00 74.75 290 ALA A CA 1
ATOM 2293 C C . ALA A 1 290 ? 63.397 -15.003 -63.634 1.00 74.75 290 ALA A C 1
ATOM 2295 O O . ALA A 1 290 ? 62.771 -14.719 -62.616 1.00 74.75 290 ALA A O 1
ATOM 2296 N N . GLN A 1 291 ? 62.776 -15.330 -64.774 1.00 76.69 291 GLN A N 1
ATOM 2297 C CA . GLN A 1 291 ? 61.324 -15.492 -64.901 1.00 76.69 291 GLN A CA 1
ATOM 2298 C C . GLN A 1 291 ? 60.817 -16.610 -63.987 1.00 76.69 291 GLN A C 1
ATOM 2300 O O . GLN A 1 291 ? 59.927 -16.357 -63.187 1.00 76.69 291 GLN A O 1
ATOM 2305 N N . LEU A 1 292 ? 61.431 -17.799 -64.015 1.00 78.31 292 LEU A N 1
ATOM 2306 C CA . LEU A 1 292 ? 61.057 -18.909 -63.127 1.00 78.31 292 LEU A CA 1
ATOM 2307 C C . LEU A 1 292 ? 61.273 -18.587 -61.637 1.00 78.31 292 LEU A C 1
ATOM 2309 O O . LEU A 1 292 ? 60.489 -19.027 -60.802 1.00 78.31 292 LEU A O 1
ATOM 2313 N N . GLN A 1 293 ? 62.296 -17.802 -61.281 1.00 72.31 293 GLN A N 1
ATOM 2314 C CA . GLN A 1 293 ? 62.493 -17.328 -59.904 1.00 72.31 293 GLN A CA 1
ATOM 2315 C C . GLN A 1 293 ? 61.411 -16.327 -59.475 1.00 72.31 293 GLN A C 1
ATOM 2317 O O . GLN A 1 293 ? 60.892 -16.446 -58.366 1.00 72.31 293 GLN A O 1
ATOM 2322 N N . ASN A 1 294 ? 61.020 -15.395 -60.350 1.00 77.12 294 ASN A N 1
ATOM 2323 C CA . ASN A 1 294 ? 59.897 -14.494 -60.085 1.00 77.12 294 ASN A CA 1
ATOM 2324 C C . ASN A 1 294 ? 58.558 -15.245 -60.031 1.00 77.12 294 ASN A C 1
ATOM 2326 O O . ASN A 1 294 ? 57.759 -14.960 -59.152 1.00 77.12 294 ASN A O 1
ATOM 2330 N N . GLU A 1 295 ? 58.315 -16.224 -60.908 1.00 78.50 295 GLU A N 1
ATOM 2331 C CA . GLU A 1 295 ? 57.108 -17.061 -60.880 1.00 78.50 295 GLU A CA 1
ATOM 2332 C C . GLU A 1 295 ? 57.021 -17.891 -59.593 1.00 78.50 295 GLU A C 1
ATOM 2334 O O . GLU A 1 295 ? 55.945 -17.985 -59.007 1.00 78.50 295 GLU A O 1
ATOM 2339 N N . LEU A 1 296 ? 58.141 -18.438 -59.105 1.00 73.56 296 LEU A N 1
ATOM 2340 C CA . LEU A 1 296 ? 58.196 -19.116 -57.806 1.00 73.56 296 LEU A CA 1
ATOM 2341 C C . LEU A 1 296 ? 57.917 -18.151 -56.646 1.00 73.56 296 LEU A C 1
ATOM 2343 O O . LEU A 1 296 ? 57.095 -18.476 -55.793 1.00 73.56 296 LEU A O 1
ATOM 2347 N N . ALA A 1 297 ? 58.511 -16.954 -56.643 1.00 74.00 297 ALA A N 1
ATOM 2348 C CA . ALA A 1 297 ? 58.225 -15.933 -55.633 1.00 74.00 297 ALA A CA 1
ATOM 2349 C C . ALA A 1 297 ? 56.751 -15.477 -55.669 1.00 74.00 297 ALA A C 1
ATOM 2351 O O . ALA A 1 297 ? 56.122 -15.326 -54.624 1.00 74.00 297 ALA A O 1
ATOM 2352 N N . ASP A 1 298 ? 56.160 -15.325 -56.857 1.00 76.31 298 ASP A N 1
ATOM 2353 C CA . ASP A 1 298 ? 54.736 -15.018 -57.027 1.00 76.31 298 ASP A CA 1
ATOM 2354 C C . ASP A 1 298 ? 53.837 -16.164 -56.541 1.00 76.31 298 ASP A C 1
ATOM 2356 O O . ASP A 1 298 ? 52.778 -15.912 -55.968 1.00 76.31 298 ASP A O 1
ATOM 2360 N N . ILE A 1 299 ? 54.244 -17.423 -56.728 1.00 76.31 299 ILE A N 1
ATOM 2361 C CA . ILE A 1 299 ? 53.535 -18.598 -56.202 1.00 76.31 299 ILE A CA 1
ATOM 2362 C C . ILE A 1 299 ? 53.643 -18.661 -54.671 1.00 76.31 299 ILE A C 1
ATOM 2364 O O . ILE A 1 299 ? 52.633 -18.912 -54.014 1.00 76.31 299 ILE A O 1
ATOM 2368 N N . GLU A 1 300 ? 54.807 -18.375 -54.084 1.00 71.12 300 GLU A N 1
ATOM 2369 C CA . GLU A 1 300 ? 54.986 -18.298 -52.627 1.00 71.12 300 GLU A CA 1
ATOM 2370 C C . GLU A 1 300 ? 54.153 -17.156 -52.018 1.00 71.12 300 GLU A C 1
ATOM 2372 O O . GLU A 1 300 ? 53.398 -17.385 -51.065 1.00 71.12 300 GLU A O 1
ATOM 2377 N N . ASN A 1 301 ? 54.177 -15.965 -52.625 1.00 77.12 301 ASN A N 1
ATOM 2378 C CA . ASN A 1 301 ? 53.345 -14.820 -52.238 1.00 77.12 301 ASN A CA 1
ATOM 2379 C C . ASN A 1 301 ? 51.844 -15.146 -52.337 1.00 77.12 301 ASN A C 1
ATOM 2381 O O . ASN A 1 301 ? 51.093 -14.914 -51.393 1.00 77.12 301 ASN A O 1
ATOM 2385 N N . ARG A 1 302 ? 51.391 -15.770 -53.432 1.00 79.69 302 ARG A N 1
ATOM 2386 C CA . ARG A 1 302 ? 49.988 -16.207 -53.575 1.00 79.69 302 ARG A CA 1
ATOM 2387 C C . ARG A 1 302 ? 49.627 -17.320 -52.588 1.00 79.69 302 ARG A C 1
ATOM 2389 O O . ARG A 1 302 ? 48.492 -17.366 -52.127 1.00 79.69 302 ARG A O 1
ATOM 2396 N N . SER A 1 303 ? 50.561 -18.203 -52.224 1.00 68.94 303 SER A N 1
ATOM 2397 C CA . SER A 1 303 ? 50.316 -19.262 -51.233 1.00 68.94 303 SER A CA 1
ATOM 2398 C C . SER A 1 303 ? 50.155 -18.706 -49.814 1.00 68.94 303 SER A C 1
ATOM 2400 O O . SER A 1 303 ? 49.266 -19.143 -49.083 1.00 68.94 303 SER A O 1
ATOM 2402 N N . THR A 1 304 ? 50.947 -17.694 -49.449 1.00 73.75 304 THR A N 1
ATOM 2403 C CA . THR A 1 304 ? 50.855 -17.011 -48.151 1.00 73.75 304 THR A CA 1
ATOM 2404 C C . THR A 1 304 ? 49.632 -16.095 -48.082 1.00 73.75 304 THR A C 1
ATOM 2406 O O . THR A 1 304 ? 48.939 -16.090 -47.066 1.00 73.75 304 THR A O 1
ATOM 2409 N N . GLU A 1 305 ? 49.270 -15.420 -49.178 1.00 78.19 305 GLU A N 1
ATOM 2410 C CA . GLU A 1 305 ? 48.009 -14.673 -49.298 1.00 78.19 305 GLU A CA 1
ATOM 2411 C C . GLU A 1 305 ? 46.778 -15.601 -49.203 1.00 78.19 305 GLU A C 1
ATOM 2413 O O . GLU A 1 305 ? 45.793 -15.269 -48.543 1.00 78.19 305 GLU A O 1
ATOM 2418 N N . LEU A 1 306 ? 46.830 -16.798 -49.802 1.00 77.94 306 LEU A N 1
ATOM 2419 C CA . LEU A 1 306 ? 45.778 -17.812 -49.652 1.00 77.94 306 LEU A CA 1
ATOM 2420 C C . LEU A 1 306 ? 45.708 -18.366 -48.221 1.00 77.94 306 LEU A C 1
ATOM 2422 O O . LEU A 1 306 ? 44.605 -18.536 -47.704 1.00 77.94 306 LEU A O 1
ATOM 2426 N N . GLN A 1 307 ? 46.843 -18.597 -47.551 1.00 76.50 307 GLN A N 1
ATOM 2427 C CA . GLN A 1 307 ? 46.854 -18.977 -46.132 1.00 76.50 307 GLN A CA 1
ATOM 2428 C C . GLN A 1 307 ? 46.279 -17.872 -45.233 1.00 76.50 307 GLN A C 1
ATOM 2430 O O . GLN A 1 307 ? 45.490 -18.185 -44.343 1.00 76.50 307 GLN A O 1
ATOM 2435 N N . SER A 1 308 ? 46.593 -16.596 -45.492 1.00 77.12 308 SER A N 1
ATOM 2436 C CA . SER A 1 308 ? 45.976 -15.448 -44.803 1.00 77.12 308 SER A CA 1
ATOM 2437 C C . SER A 1 308 ? 44.458 -15.441 -45.001 1.00 77.12 308 SER A C 1
ATOM 2439 O O . SER A 1 308 ? 43.718 -15.401 -44.020 1.00 77.12 308 SER A O 1
ATOM 2441 N N . LYS A 1 309 ? 43.976 -15.578 -46.242 1.00 79.38 309 LYS A N 1
ATOM 2442 C CA . LYS A 1 309 ? 42.536 -15.574 -46.552 1.00 79.38 309 LYS A CA 1
ATOM 2443 C C . LYS A 1 309 ? 41.788 -16.767 -45.952 1.00 79.38 309 LYS A C 1
ATOM 2445 O O . LYS A 1 309 ? 40.642 -16.606 -45.537 1.00 79.38 309 LYS A O 1
ATOM 2450 N N . VAL A 1 310 ? 42.419 -17.940 -45.853 1.00 78.25 310 VAL A N 1
ATOM 2451 C CA . VAL A 1 310 ? 41.854 -19.100 -45.138 1.00 78.25 310 VAL A CA 1
ATOM 2452 C C . VAL A 1 310 ? 41.826 -18.854 -43.627 1.00 78.25 310 VAL A C 1
ATOM 2454 O O . VAL A 1 310 ? 40.790 -19.074 -43.005 1.00 78.25 310 VAL A O 1
ATOM 2457 N N . ALA A 1 311 ? 42.907 -18.331 -43.039 1.00 76.50 311 ALA A N 1
ATOM 2458 C CA . ALA A 1 311 ? 42.958 -18.006 -41.613 1.00 76.50 311 ALA A CA 1
ATOM 2459 C C . ALA A 1 311 ? 41.931 -16.926 -41.222 1.00 76.50 311 ALA A C 1
ATOM 2461 O O . ALA A 1 311 ? 41.267 -17.056 -40.195 1.00 76.50 311 ALA A O 1
ATOM 2462 N N . GLU A 1 312 ? 41.738 -15.901 -42.056 1.00 81.94 312 GLU A N 1
ATOM 2463 C CA . GLU A 1 312 ? 40.677 -14.903 -41.886 1.00 81.94 312 GLU A CA 1
ATOM 2464 C C . GLU A 1 312 ? 39.276 -15.504 -42.031 1.00 81.94 312 GLU A C 1
ATOM 2466 O O . GLU A 1 312 ? 38.391 -15.167 -41.247 1.00 81.94 312 GLU A O 1
ATOM 2471 N N . ALA A 1 313 ? 39.052 -16.393 -43.004 1.00 77.25 313 ALA A N 1
ATOM 2472 C CA . ALA A 1 313 ? 37.761 -17.054 -43.179 1.00 77.25 313 ALA A CA 1
ATOM 2473 C C . ALA A 1 313 ? 37.410 -17.950 -41.979 1.00 77.25 313 ALA A C 1
ATOM 2475 O O . ALA A 1 313 ? 36.273 -17.928 -41.512 1.00 77.25 313 ALA A O 1
ATOM 2476 N N . ASP A 1 314 ? 38.378 -18.688 -41.433 1.00 77.31 314 ASP A N 1
ATOM 2477 C CA . ASP A 1 314 ? 38.168 -19.525 -40.248 1.00 77.31 314 ASP A CA 1
ATOM 2478 C C . ASP A 1 314 ? 38.078 -18.708 -38.949 1.00 77.31 314 ASP A C 1
ATOM 2480 O O . ASP A 1 314 ? 37.350 -19.099 -38.036 1.00 77.31 314 ASP A O 1
ATOM 2484 N N . ALA A 1 315 ? 38.735 -17.546 -38.866 1.00 80.19 315 ALA A N 1
ATOM 2485 C CA . ALA A 1 315 ? 38.516 -16.588 -37.781 1.00 80.19 315 ALA A CA 1
ATOM 2486 C C . ALA A 1 315 ? 37.095 -15.997 -37.825 1.00 80.19 315 ALA A C 1
ATOM 2488 O O . ALA A 1 315 ? 36.422 -15.957 -36.795 1.00 80.19 315 ALA A O 1
ATOM 2489 N N . ARG A 1 316 ? 36.600 -15.616 -39.014 1.00 83.19 316 ARG A N 1
ATOM 2490 C CA . ARG A 1 316 ? 35.216 -15.141 -39.204 1.00 83.19 316 ARG A CA 1
ATOM 2491 C C . ARG A 1 316 ? 34.200 -16.226 -38.854 1.00 83.19 316 ARG A C 1
ATOM 2493 O O . ARG A 1 316 ? 33.327 -15.960 -38.042 1.00 83.19 316 ARG A O 1
ATOM 2500 N N . ARG A 1 317 ? 34.374 -17.464 -39.334 1.00 77.88 317 ARG A N 1
ATOM 2501 C CA . ARG A 1 317 ? 33.508 -18.609 -38.974 1.00 77.88 317 ARG A CA 1
ATOM 2502 C C . ARG A 1 317 ? 33.453 -18.880 -37.471 1.00 77.88 317 ARG A C 1
ATOM 2504 O O . ARG A 1 317 ? 32.400 -19.256 -36.966 1.00 77.88 317 ARG A O 1
ATOM 2511 N N . LYS A 1 318 ? 34.569 -18.715 -36.749 1.00 80.56 318 LYS A N 1
ATOM 2512 C CA . LYS A 1 318 ? 34.598 -18.846 -35.282 1.00 80.56 318 LYS A CA 1
ATOM 2513 C C . LYS A 1 318 ? 33.826 -17.719 -34.605 1.00 80.56 318 LYS A C 1
ATOM 2515 O O . LYS A 1 318 ? 32.959 -18.013 -33.793 1.00 80.56 318 LYS A O 1
ATOM 2520 N N . ALA A 1 319 ? 34.069 -16.468 -34.995 1.00 82.06 319 ALA A N 1
ATOM 2521 C CA . ALA A 1 319 ? 33.327 -15.319 -34.476 1.00 82.06 319 ALA A CA 1
ATOM 2522 C C . ALA A 1 319 ? 31.818 -15.410 -34.787 1.00 82.06 319 ALA A C 1
ATOM 2524 O O . ALA A 1 319 ? 30.995 -15.116 -33.927 1.00 82.06 319 ALA A O 1
ATOM 2525 N N . GLU A 1 320 ? 31.448 -15.883 -35.981 1.00 83.44 320 GLU A N 1
ATOM 2526 C CA . GLU A 1 320 ? 30.066 -16.185 -36.369 1.00 83.44 320 GLU A CA 1
ATOM 2527 C C . GLU A 1 320 ? 29.465 -17.280 -35.474 1.00 83.44 320 GLU A C 1
ATOM 2529 O O . GLU A 1 320 ? 28.373 -17.090 -34.947 1.00 83.44 320 GLU A O 1
ATOM 2534 N N . HIS A 1 321 ? 30.173 -18.390 -35.235 1.00 78.62 321 HIS A N 1
ATOM 2535 C CA . HIS A 1 321 ? 29.711 -19.455 -34.334 1.00 78.62 321 HIS A CA 1
ATOM 2536 C C . HIS A 1 321 ? 29.563 -18.997 -32.876 1.00 78.62 321 HIS A C 1
ATOM 2538 O O . HIS A 1 321 ? 28.568 -19.335 -32.237 1.00 78.62 321 HIS A O 1
ATOM 2544 N N . GLU A 1 322 ? 30.520 -18.229 -32.354 1.00 82.31 322 GLU A N 1
ATOM 2545 C CA . GLU A 1 322 ? 30.485 -17.683 -30.993 1.00 82.31 322 GLU A CA 1
ATOM 2546 C C . GLU A 1 322 ? 29.343 -16.669 -30.836 1.00 82.31 322 GLU A C 1
ATOM 2548 O O . GLU A 1 322 ? 28.584 -16.750 -29.869 1.00 82.31 322 GLU A O 1
ATOM 2553 N N . ALA A 1 323 ? 29.136 -15.787 -31.819 1.00 85.69 323 ALA A N 1
ATOM 2554 C CA . ALA A 1 323 ? 28.004 -14.863 -31.846 1.00 85.69 323 ALA A CA 1
ATOM 2555 C C . ALA A 1 323 ? 26.655 -15.596 -31.940 1.00 85.69 323 ALA A C 1
ATOM 2557 O O . ALA A 1 323 ? 25.703 -15.214 -31.263 1.00 85.69 323 ALA A O 1
ATOM 2558 N N . LEU A 1 324 ? 26.560 -16.676 -32.726 1.00 84.06 324 LEU A N 1
ATOM 2559 C CA . LEU A 1 324 ? 25.340 -17.485 -32.845 1.00 84.06 324 LEU A CA 1
ATOM 2560 C C . LEU A 1 324 ? 25.064 -18.267 -31.546 1.00 84.06 324 LEU A C 1
ATOM 2562 O O . LEU A 1 324 ? 23.916 -18.357 -31.115 1.00 84.06 324 LEU A O 1
ATOM 2566 N N . GLN A 1 325 ? 26.104 -18.757 -30.863 1.00 84.44 325 GLN A N 1
ATOM 2567 C CA . GLN A 1 325 ? 25.983 -19.381 -29.542 1.00 84.44 325 GLN A CA 1
ATOM 2568 C C . GLN A 1 325 ? 25.535 -18.375 -28.468 1.00 84.44 325 GLN A C 1
ATOM 2570 O O . GLN A 1 325 ? 24.624 -18.681 -27.697 1.00 84.44 325 GLN A O 1
ATOM 2575 N N . GLN A 1 326 ? 26.113 -17.170 -28.442 1.00 84.12 326 GLN A N 1
ATOM 2576 C CA . GLN A 1 326 ? 25.692 -16.093 -27.538 1.00 84.12 326 GLN A CA 1
ATOM 2577 C C . GLN A 1 326 ? 24.259 -15.630 -27.839 1.00 84.12 326 GLN A C 1
ATOM 2579 O O . GLN A 1 326 ? 23.471 -15.458 -26.914 1.00 84.12 326 GLN A O 1
ATOM 2584 N N . ALA A 1 327 ? 23.880 -15.502 -29.115 1.00 83.62 327 ALA A N 1
ATOM 2585 C CA . ALA A 1 327 ? 22.519 -15.151 -29.518 1.00 83.62 327 ALA A CA 1
ATOM 2586 C C . ALA A 1 327 ? 21.494 -16.229 -29.124 1.00 83.62 327 ALA A C 1
ATOM 2588 O O . ALA A 1 327 ? 20.396 -15.890 -28.686 1.00 83.62 327 ALA A O 1
ATOM 2589 N N . LEU A 1 328 ? 21.847 -17.517 -29.220 1.00 78.81 328 LEU A N 1
ATOM 2590 C CA . LEU A 1 328 ? 21.006 -18.614 -28.730 1.00 78.81 328 LEU A CA 1
ATOM 2591 C C . LEU A 1 328 ? 20.857 -18.580 -27.204 1.00 78.81 328 LEU A C 1
ATOM 2593 O O . LEU A 1 328 ? 19.740 -18.714 -26.713 1.00 78.81 328 LEU A O 1
ATOM 2597 N N . GLN A 1 329 ? 21.940 -18.344 -26.457 1.00 82.62 329 GLN A N 1
ATOM 2598 C CA . GLN A 1 329 ? 21.880 -18.192 -24.997 1.00 82.62 329 GLN A CA 1
ATOM 2599 C C . GLN A 1 329 ? 21.041 -16.973 -24.583 1.00 82.62 329 GLN A C 1
ATOM 2601 O O . GLN A 1 329 ? 20.194 -17.093 -23.701 1.00 82.62 329 GLN A O 1
ATOM 2606 N N . ALA A 1 330 ? 21.203 -15.832 -25.260 1.00 81.44 330 ALA A N 1
ATOM 2607 C CA . ALA A 1 330 ? 20.396 -14.636 -25.036 1.00 81.44 330 ALA A CA 1
ATOM 2608 C C . ALA A 1 330 ? 18.909 -14.887 -25.334 1.00 81.44 330 ALA A C 1
ATOM 2610 O O . ALA A 1 330 ? 18.062 -14.567 -24.507 1.00 81.44 330 ALA A O 1
ATOM 2611 N N . LYS A 1 331 ? 18.577 -15.543 -26.455 1.00 80.88 331 LYS A N 1
ATOM 2612 C CA . LYS A 1 331 ? 17.188 -15.904 -26.786 1.00 80.88 331 LYS A CA 1
ATOM 2613 C C . LYS A 1 331 ? 16.596 -16.945 -25.834 1.00 80.88 331 LYS A C 1
ATOM 2615 O O . LYS A 1 331 ? 15.396 -16.913 -25.583 1.00 80.88 331 LYS A O 1
ATOM 2620 N N . GLN A 1 332 ? 17.410 -17.835 -25.272 1.00 75.44 332 GLN A N 1
ATOM 2621 C CA . GLN A 1 332 ? 16.967 -18.791 -24.258 1.00 75.44 332 GLN A CA 1
ATOM 2622 C C . GLN A 1 332 ? 16.706 -18.110 -22.901 1.00 75.44 332 GLN A C 1
ATOM 2624 O O . GLN A 1 332 ? 15.735 -18.458 -22.233 1.00 75.44 332 GLN A O 1
ATOM 2629 N N . ALA A 1 333 ? 17.506 -17.102 -22.536 1.00 79.25 333 ALA A N 1
ATOM 2630 C CA . ALA A 1 333 ? 17.269 -16.256 -21.366 1.00 79.25 333 ALA A CA 1
ATOM 2631 C C . ALA A 1 333 ? 16.041 -15.342 -21.545 1.00 79.25 333 ALA A C 1
ATOM 2633 O O . ALA A 1 333 ? 15.204 -15.279 -20.649 1.00 79.25 333 ALA A O 1
ATOM 2634 N N . GLU A 1 334 ? 15.875 -14.707 -22.713 1.00 79.19 334 GLU A N 1
ATOM 2635 C CA . GLU A 1 334 ? 14.656 -13.961 -23.066 1.00 79.19 334 GLU A CA 1
ATOM 2636 C C . GLU A 1 334 ? 13.411 -14.850 -22.957 1.00 79.19 334 GLU A C 1
ATOM 2638 O O . GLU A 1 334 ? 12.422 -14.437 -22.361 1.00 79.19 334 GLU A O 1
ATOM 2643 N N . LEU A 1 335 ? 13.456 -16.083 -23.481 1.00 75.94 335 LEU A N 1
ATOM 2644 C CA . LEU A 1 335 ? 12.335 -17.019 -23.375 1.00 75.94 335 LEU A CA 1
ATOM 2645 C C . LEU A 1 335 ? 11.992 -17.321 -21.911 1.00 75.94 335 LEU A C 1
ATOM 2647 O O . LEU A 1 335 ? 10.835 -17.154 -21.533 1.00 75.94 335 LEU A O 1
ATOM 2651 N N . GLN A 1 336 ? 12.978 -17.658 -21.074 1.00 78.50 336 GLN A N 1
ATOM 2652 C CA . GLN A 1 336 ? 12.759 -17.880 -19.637 1.00 78.50 336 GLN A CA 1
ATOM 2653 C C . GLN A 1 336 ? 12.189 -16.638 -18.935 1.00 78.50 336 GLN A C 1
ATOM 2655 O O . GLN A 1 336 ? 11.254 -16.758 -18.143 1.00 78.50 336 GLN A O 1
ATOM 2660 N N . GLN A 1 337 ? 12.676 -15.442 -19.273 1.00 79.56 337 GLN A N 1
ATOM 2661 C CA . GLN A 1 337 ? 12.146 -14.186 -18.743 1.00 79.56 337 GLN A CA 1
ATOM 2662 C C . GLN A 1 337 ? 10.695 -13.948 -19.198 1.00 79.56 337 GLN A C 1
ATOM 2664 O O . GLN A 1 337 ? 9.859 -13.555 -18.387 1.00 79.56 337 GLN A O 1
ATOM 2669 N N . THR A 1 338 ? 10.351 -14.240 -20.458 1.00 73.75 338 THR A N 1
ATOM 2670 C CA . THR A 1 338 ? 8.957 -14.155 -20.931 1.00 73.75 338 THR A CA 1
ATOM 2671 C C . THR A 1 338 ? 8.053 -15.217 -20.308 1.00 73.75 338 THR A C 1
ATOM 2673 O O . THR A 1 338 ? 6.890 -14.921 -20.052 1.00 73.75 338 THR A O 1
ATOM 2676 N N . GLU A 1 339 ? 8.554 -16.417 -19.997 1.00 76.69 339 GLU A N 1
ATOM 2677 C CA . GLU A 1 339 ? 7.796 -17.435 -19.259 1.00 76.69 339 GLU A CA 1
ATOM 2678 C C . GLU A 1 339 ? 7.544 -17.011 -17.804 1.00 76.69 339 GLU A C 1
ATOM 2680 O O . GLU A 1 339 ? 6.425 -17.184 -17.316 1.00 76.69 339 GLU A O 1
ATOM 2685 N N . GLN A 1 340 ? 8.526 -16.387 -17.138 1.00 75.38 340 GLN A N 1
ATOM 2686 C CA . GLN A 1 340 ? 8.339 -15.787 -15.811 1.00 75.38 340 GLN A CA 1
ATOM 2687 C C . GLN A 1 340 ? 7.301 -14.660 -15.853 1.00 75.38 340 GLN A C 1
ATOM 2689 O O . GLN A 1 340 ? 6.278 -14.777 -15.178 1.00 75.38 340 GLN A O 1
ATOM 2694 N N . ILE A 1 341 ? 7.479 -13.655 -16.719 1.00 80.94 341 ILE A N 1
ATOM 2695 C CA . ILE A 1 341 ? 6.535 -12.534 -16.890 1.00 80.94 341 ILE A CA 1
ATOM 2696 C C . ILE A 1 341 ? 5.125 -13.042 -17.230 1.00 80.94 341 ILE A C 1
ATOM 2698 O O . ILE A 1 341 ? 4.137 -12.545 -16.696 1.00 80.94 341 ILE A O 1
ATOM 2702 N N . LEU A 1 342 ? 4.995 -14.072 -18.072 1.00 69.62 342 LEU A N 1
ATOM 2703 C CA . LEU A 1 342 ? 3.700 -14.653 -18.440 1.00 69.62 342 LEU A CA 1
ATOM 2704 C C . LEU A 1 342 ? 3.103 -15.544 -17.331 1.00 69.62 342 LEU A C 1
ATOM 2706 O O . LEU A 1 342 ? 1.894 -15.788 -17.329 1.00 69.62 342 LEU A O 1
ATOM 2710 N N . SER A 1 343 ? 3.904 -16.008 -16.367 1.00 74.94 343 SER A N 1
ATOM 2711 C CA . SER A 1 343 ? 3.422 -16.648 -15.135 1.00 74.94 343 SER A CA 1
ATOM 2712 C C . SER A 1 343 ? 2.966 -15.619 -14.091 1.00 74.94 343 SER A C 1
ATOM 2714 O O . SER A 1 343 ? 1.894 -15.778 -13.507 1.00 74.94 343 SER A O 1
ATOM 2716 N N . GLU A 1 344 ? 3.704 -14.519 -13.939 1.00 74.94 344 GLU A N 1
ATOM 2717 C CA . GLU A 1 344 ? 3.375 -13.394 -13.059 1.00 74.94 344 GLU A CA 1
ATOM 2718 C C . GLU A 1 344 ? 2.108 -12.679 -13.544 1.00 74.94 344 GLU A C 1
ATOM 2720 O O . GLU A 1 344 ? 1.172 -12.492 -12.771 1.00 74.94 344 GLU A O 1
ATOM 2725 N N . ALA A 1 345 ? 2.000 -12.404 -14.848 1.00 71.25 345 ALA A N 1
ATOM 2726 C CA . ALA A 1 345 ? 0.801 -11.840 -15.466 1.00 71.25 345 ALA A CA 1
ATOM 2727 C C . ALA A 1 345 ? -0.435 -12.743 -15.290 1.00 71.25 345 ALA A C 1
ATOM 2729 O O . ALA A 1 345 ? -1.545 -12.239 -15.115 1.00 71.25 345 ALA A O 1
ATOM 2730 N N . LYS A 1 346 ? -0.277 -14.077 -15.278 1.00 72.50 346 LYS A N 1
ATOM 2731 C CA . LYS A 1 346 ? -1.378 -15.005 -14.948 1.00 72.50 346 LYS A CA 1
ATOM 2732 C C . LYS A 1 346 ? -1.807 -14.873 -13.488 1.00 72.50 346 LYS A C 1
ATOM 2734 O O . LYS A 1 346 ? -3.003 -14.754 -13.237 1.00 72.50 346 LYS A O 1
ATOM 2739 N N . GLN A 1 347 ? -0.860 -14.831 -12.548 1.00 72.88 347 GLN A N 1
ATOM 2740 C CA . GLN A 1 347 ? -1.167 -14.630 -11.126 1.00 72.88 347 GLN A CA 1
ATOM 2741 C C . GLN A 1 347 ? -1.828 -13.264 -10.875 1.00 72.88 347 GLN A C 1
ATOM 2743 O O . GLN A 1 347 ? -2.824 -13.192 -10.159 1.00 72.88 347 GLN A O 1
ATOM 2748 N N . GLN A 1 348 ? -1.351 -12.200 -11.529 1.00 72.19 348 GLN A N 1
ATOM 2749 C CA . GLN A 1 348 ? -1.974 -10.872 -11.500 1.00 72.19 348 GLN A CA 1
ATOM 2750 C C . GLN A 1 348 ? -3.386 -10.891 -12.105 1.00 72.19 348 GLN A C 1
ATOM 2752 O O . GLN A 1 348 ? -4.302 -10.327 -11.515 1.00 72.19 348 GLN A O 1
ATOM 2757 N N . THR A 1 349 ? -3.609 -11.609 -13.212 1.00 68.56 349 THR A N 1
ATOM 2758 C CA . THR A 1 349 ? -4.948 -11.764 -13.816 1.00 68.56 349 THR A CA 1
ATOM 2759 C C . THR A 1 349 ? -5.914 -12.509 -12.885 1.00 68.56 349 THR A C 1
ATOM 2761 O O . THR A 1 349 ? -7.094 -12.163 -12.806 1.00 68.56 349 THR A O 1
ATOM 2764 N N . GLU A 1 350 ? -5.447 -13.521 -12.146 1.00 71.31 350 GLU A N 1
ATOM 2765 C CA . GLU A 1 350 ? -6.273 -14.210 -11.146 1.00 71.31 350 GLU A CA 1
ATOM 2766 C C . GLU A 1 350 ? -6.517 -13.356 -9.893 1.00 71.31 350 GLU A C 1
ATOM 2768 O O . GLU A 1 350 ? -7.637 -13.366 -9.375 1.00 71.31 350 GLU A O 1
ATOM 2773 N N . ALA A 1 351 ? -5.539 -12.559 -9.453 1.00 69.19 351 ALA A N 1
ATOM 2774 C CA . ALA A 1 351 ? -5.713 -11.579 -8.380 1.00 69.19 351 ALA A CA 1
ATOM 2775 C C . ALA A 1 351 ? -6.728 -10.487 -8.769 1.00 69.19 351 ALA A C 1
ATOM 2777 O O . ALA A 1 351 ? -7.680 -10.247 -8.028 1.00 69.19 351 ALA A O 1
ATOM 2778 N N . GLU A 1 352 ? -6.614 -9.906 -9.968 1.00 71.00 352 GLU A N 1
ATOM 2779 C CA . GLU A 1 352 ? -7.605 -8.978 -10.528 1.00 71.00 352 GLU A CA 1
ATOM 2780 C C . GLU A 1 352 ? -9.003 -9.595 -10.602 1.00 71.00 352 GLU A C 1
ATOM 2782 O O . GLU A 1 352 ? -9.995 -8.919 -10.341 1.00 71.00 352 GLU A O 1
ATOM 2787 N N . LYS A 1 353 ? -9.109 -10.876 -10.971 1.00 73.69 353 LYS A N 1
ATOM 2788 C CA . LYS A 1 353 ? -10.394 -11.580 -11.052 1.00 73.69 353 LYS A CA 1
ATOM 2789 C C . LYS A 1 353 ? -11.018 -11.782 -9.668 1.00 73.69 353 LYS A C 1
ATOM 2791 O O . LYS A 1 353 ? -12.235 -11.653 -9.535 1.00 73.69 353 LYS A O 1
ATOM 2796 N N . GLN A 1 354 ? -10.209 -12.063 -8.645 1.00 72.25 354 GLN A N 1
ATOM 2797 C CA . GLN A 1 354 ? -10.666 -12.120 -7.253 1.00 72.25 354 GLN A CA 1
ATOM 2798 C C . GLN A 1 354 ? -11.068 -10.733 -6.733 1.00 72.25 354 GLN A C 1
ATOM 2800 O O . GLN A 1 354 ? -12.098 -10.608 -6.073 1.00 72.25 354 GLN A O 1
ATOM 2805 N N . GLU A 1 355 ? -10.323 -9.681 -7.077 1.00 67.88 355 GLU A N 1
ATOM 2806 C CA . GLU A 1 355 ? -10.637 -8.320 -6.638 1.00 67.88 355 GLU A CA 1
ATOM 2807 C C . GLU A 1 355 ? -11.867 -7.750 -7.360 1.00 67.88 355 GLU A C 1
ATOM 2809 O O . GLU A 1 355 ? -12.739 -7.172 -6.721 1.00 67.88 355 GLU A O 1
ATOM 2814 N N . LYS A 1 356 ? -12.054 -8.034 -8.654 1.00 71.69 356 LYS A N 1
ATOM 2815 C CA . LYS A 1 356 ? -13.304 -7.736 -9.378 1.00 71.69 356 LYS A CA 1
ATOM 2816 C C . LYS A 1 356 ? -14.503 -8.487 -8.785 1.00 71.69 356 LYS A C 1
ATOM 2818 O O . LYS A 1 356 ? -15.591 -7.920 -8.709 1.00 71.69 356 LYS A O 1
ATOM 2823 N N . ALA A 1 357 ? -14.321 -9.718 -8.297 1.00 72.50 357 ALA A N 1
ATOM 2824 C CA . ALA A 1 357 ? -15.371 -10.443 -7.574 1.00 72.50 357 ALA A CA 1
ATOM 2825 C C . ALA A 1 357 ? -15.679 -9.822 -6.194 1.00 72.50 357 ALA A C 1
ATOM 2827 O O . ALA A 1 357 ? -16.846 -9.743 -5.807 1.00 72.50 357 ALA A O 1
ATOM 2828 N N . ARG A 1 358 ? -14.668 -9.315 -5.471 1.00 74.75 358 ARG A N 1
ATOM 2829 C CA . ARG A 1 358 ? -14.860 -8.532 -4.234 1.00 74.75 358 ARG A CA 1
ATOM 2830 C C . ARG A 1 358 ? -15.583 -7.216 -4.502 1.00 74.75 358 ARG A C 1
ATOM 2832 O O . ARG A 1 358 ? -16.554 -6.924 -3.815 1.00 74.75 358 ARG A O 1
ATOM 2839 N N . GLN A 1 359 ? -15.181 -6.470 -5.528 1.00 73.50 359 GLN A N 1
ATOM 2840 C CA . GLN A 1 359 ? -15.839 -5.231 -5.953 1.00 73.50 359 GLN A CA 1
ATOM 2841 C C . GLN A 1 359 ? -17.305 -5.475 -6.336 1.00 73.50 359 GLN A C 1
ATOM 2843 O O . GLN A 1 359 ? -18.170 -4.709 -5.928 1.00 73.50 359 GLN A O 1
ATOM 2848 N N . GLN A 1 360 ? -17.618 -6.577 -7.029 1.00 74.69 360 GLN A N 1
ATOM 2849 C CA . GLN A 1 360 ? -19.005 -6.980 -7.302 1.00 74.69 360 GLN A CA 1
ATOM 2850 C C . GLN A 1 360 ? -19.785 -7.329 -6.023 1.00 74.69 360 GLN A C 1
ATOM 2852 O O . GLN A 1 360 ? -20.945 -6.942 -5.902 1.00 74.69 360 GLN A O 1
ATOM 2857 N N . ALA A 1 361 ? -19.165 -8.000 -5.046 1.00 78.00 361 ALA A N 1
ATOM 2858 C CA . ALA A 1 361 ? -19.798 -8.288 -3.756 1.00 78.00 361 ALA A CA 1
ATOM 2859 C C . ALA A 1 361 ? -20.019 -7.022 -2.901 1.00 78.00 361 ALA A C 1
ATOM 2861 O O . ALA A 1 361 ? -21.043 -6.906 -2.231 1.00 78.00 361 ALA A O 1
ATOM 2862 N N . ILE A 1 362 ? -19.095 -6.057 -2.950 1.00 80.38 362 ILE A N 1
ATOM 2863 C CA . ILE A 1 362 ? -19.238 -4.736 -2.319 1.00 80.38 362 ILE A CA 1
ATOM 2864 C C . ILE A 1 362 ? -20.350 -3.943 -3.013 1.00 80.38 362 ILE A C 1
ATOM 2866 O O . ILE A 1 362 ? -21.208 -3.390 -2.335 1.00 80.38 362 ILE A O 1
ATOM 2870 N N . PHE A 1 363 ? -20.401 -3.940 -4.347 1.00 73.94 363 PHE A N 1
ATOM 2871 C CA . PHE A 1 363 ? -21.456 -3.262 -5.103 1.00 73.94 363 PHE A CA 1
ATOM 2872 C C . PHE A 1 363 ? -22.842 -3.864 -4.828 1.00 73.94 363 PHE A C 1
ATOM 2874 O O . PHE A 1 363 ? -23.804 -3.123 -4.655 1.00 73.94 363 PHE A O 1
ATOM 2881 N N . ALA A 1 364 ? -22.943 -5.194 -4.713 1.00 78.69 364 ALA A N 1
ATOM 2882 C CA . ALA A 1 364 ? -24.180 -5.868 -4.321 1.00 78.69 364 ALA A CA 1
ATOM 2883 C C . ALA A 1 364 ? -24.641 -5.454 -2.911 1.00 78.69 364 ALA A C 1
ATOM 2885 O O . ALA A 1 364 ? -25.813 -5.132 -2.734 1.00 78.69 364 ALA A O 1
ATOM 2886 N N . LYS A 1 365 ? -23.721 -5.379 -1.937 1.00 80.81 365 LYS A N 1
ATOM 2887 C CA . LYS A 1 365 ? -24.023 -4.867 -0.589 1.00 80.81 365 LYS A CA 1
ATOM 2888 C C . LYS A 1 365 ? -24.441 -3.402 -0.595 1.00 80.81 365 LYS A C 1
ATOM 2890 O O . LYS A 1 365 ? -25.451 -3.074 0.004 1.00 80.81 365 LYS A O 1
ATOM 2895 N N . LEU A 1 366 ? -23.729 -2.534 -1.313 1.00 75.06 366 LEU A N 1
ATOM 2896 C CA . LEU A 1 366 ? -24.098 -1.121 -1.440 1.00 75.06 366 LEU A CA 1
ATOM 2897 C C . LEU A 1 366 ? -25.468 -0.949 -2.111 1.00 75.06 366 LEU A C 1
ATOM 2899 O O . LEU A 1 366 ? -26.211 -0.040 -1.760 1.00 75.06 366 LEU A O 1
ATOM 2903 N N . GLN A 1 367 ? -25.835 -1.828 -3.048 1.00 76.94 367 GLN A N 1
ATOM 2904 C CA . GLN A 1 367 ? -27.162 -1.841 -3.665 1.00 76.94 367 GLN A CA 1
ATOM 2905 C C . GLN A 1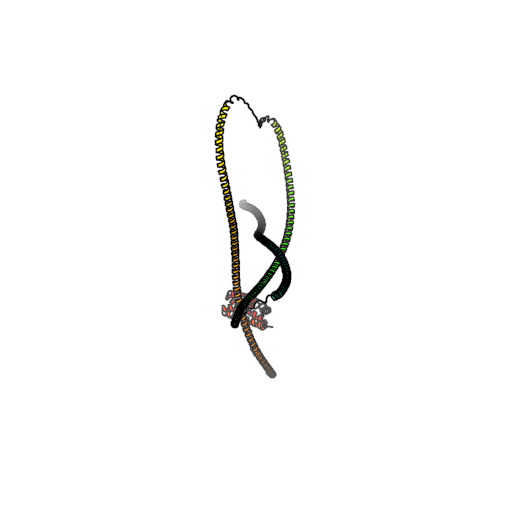 367 ? -28.256 -2.330 -2.693 1.00 76.94 367 GLN A C 1
ATOM 2907 O O . GLN A 1 367 ? -29.369 -1.802 -2.717 1.00 76.94 367 GLN A O 1
ATOM 2912 N N . GLU A 1 368 ? -27.943 -3.292 -1.822 1.00 79.88 368 GLU A N 1
ATOM 2913 C CA . GLU A 1 368 ? -28.814 -3.761 -0.737 1.00 79.88 368 GLU A CA 1
ATOM 2914 C C . GLU A 1 368 ? -28.999 -2.664 0.332 1.00 79.88 368 GLU A C 1
ATOM 2916 O O . GLU A 1 368 ? -30.131 -2.253 0.586 1.00 79.88 368 GLU A O 1
ATOM 2921 N N . GLU A 1 369 ? -27.910 -2.077 0.835 1.00 81.19 369 GLU A N 1
ATOM 2922 C CA . GLU A 1 369 ? -27.886 -0.949 1.781 1.00 81.19 369 GLU A CA 1
ATOM 2923 C C . GLU A 1 369 ? -28.593 0.301 1.227 1.00 81.19 369 GLU A C 1
ATOM 2925 O O . GLU A 1 369 ? -29.336 0.960 1.955 1.00 81.19 369 GLU A O 1
ATOM 2930 N N . LEU A 1 370 ? -28.447 0.617 -0.067 1.00 77.56 370 LEU A N 1
ATOM 2931 C CA . LEU A 1 370 ? -29.222 1.679 -0.723 1.00 77.56 370 LEU A CA 1
ATOM 2932 C C . LEU A 1 370 ? -30.719 1.356 -0.764 1.00 77.56 370 LEU A C 1
ATOM 2934 O O . LEU A 1 370 ? -31.534 2.261 -0.582 1.00 77.56 370 LEU A O 1
ATOM 2938 N N . SER A 1 371 ? -31.098 0.091 -0.970 1.00 78.06 371 SER A N 1
ATOM 2939 C CA . SER A 1 371 ? -32.508 -0.314 -0.952 1.00 78.06 371 SER A CA 1
ATOM 2940 C C . SER A 1 371 ? -33.107 -0.244 0.459 1.00 78.06 371 SER A C 1
ATOM 2942 O O . SER A 1 371 ? -34.217 0.270 0.621 1.00 78.06 371 SER A O 1
ATOM 2944 N N . GLU A 1 372 ? -32.349 -0.633 1.491 1.00 80.62 372 GLU A N 1
ATOM 2945 C CA . GLU A 1 372 ? -32.746 -0.464 2.892 1.00 80.62 372 GLU A CA 1
ATOM 2946 C C . GLU A 1 372 ? -32.835 1.016 3.277 1.00 80.62 372 GLU A C 1
ATOM 2948 O O . GLU A 1 372 ? -33.824 1.432 3.879 1.00 80.62 372 GLU A O 1
ATOM 2953 N N . MET A 1 373 ? -31.858 1.841 2.886 1.00 78.06 373 MET A N 1
ATOM 2954 C CA . MET A 1 373 ? -31.862 3.286 3.129 1.00 78.06 373 MET A CA 1
ATOM 2955 C C . MET A 1 373 ? -33.053 3.965 2.440 1.00 78.06 373 MET A C 1
ATOM 2957 O O . MET A 1 373 ? -33.728 4.796 3.049 1.00 78.06 373 MET A O 1
ATOM 2961 N N . GLN A 1 374 ? -33.366 3.586 1.197 1.00 76.50 374 GLN A N 1
ATOM 2962 C CA . GLN A 1 374 ? -34.532 4.090 0.471 1.00 76.50 374 GLN A CA 1
ATOM 2963 C C . GLN A 1 374 ? -35.847 3.638 1.131 1.00 76.50 374 GLN A C 1
ATOM 2965 O O . GLN A 1 374 ? -36.784 4.433 1.250 1.00 76.50 374 GLN A O 1
ATOM 2970 N N . GLN A 1 375 ? -35.915 2.400 1.631 1.00 78.56 375 GLN A N 1
ATOM 2971 C CA . GLN A 1 375 ? -37.065 1.897 2.382 1.00 78.56 375 GLN A CA 1
ATOM 2972 C C . GLN A 1 375 ? -37.241 2.645 3.714 1.00 78.56 375 GLN A C 1
ATOM 2974 O O . GLN A 1 375 ? -38.339 3.136 3.985 1.00 78.56 375 GLN A O 1
ATOM 2979 N N . GLN A 1 376 ? -36.177 2.807 4.506 1.00 77.12 376 GLN A N 1
ATOM 2980 C CA . GLN A 1 376 ? -36.181 3.570 5.760 1.00 77.12 376 GLN A CA 1
ATOM 2981 C C . GLN A 1 376 ? -36.562 5.039 5.525 1.00 77.12 376 GLN A C 1
ATOM 2983 O O . GLN A 1 376 ? -37.416 5.571 6.234 1.00 77.12 376 GLN A O 1
ATOM 2988 N N . SER A 1 377 ? -36.017 5.672 4.480 1.00 68.25 377 SER A N 1
ATOM 2989 C CA . SER A 1 377 ? -36.379 7.033 4.071 1.00 68.25 377 SER A CA 1
ATOM 2990 C C . SER A 1 377 ? -37.869 7.140 3.724 1.00 68.25 377 SER A C 1
ATOM 2992 O O . SER A 1 377 ? -38.548 8.041 4.214 1.00 68.25 377 SER A O 1
ATOM 2994 N N . SER A 1 378 ? -38.425 6.177 2.977 1.00 76.31 378 SER A N 1
ATOM 2995 C CA . SER A 1 378 ? -39.860 6.160 2.653 1.00 76.31 378 SER A CA 1
ATOM 2996 C C . SER A 1 378 ? -40.752 6.001 3.895 1.00 76.31 378 SER A C 1
ATOM 2998 O O . SER A 1 378 ? -41.782 6.667 4.006 1.00 76.31 378 SER A O 1
ATOM 3000 N N . GLN A 1 379 ? -40.335 5.186 4.872 1.00 78.69 379 GLN A N 1
ATOM 3001 C CA . GLN A 1 379 ? -41.042 5.011 6.145 1.00 78.69 379 GLN A CA 1
ATOM 3002 C C . GLN A 1 379 ? -40.964 6.275 7.010 1.00 78.69 379 GLN A C 1
ATOM 3004 O O . GLN A 1 379 ? -41.975 6.704 7.570 1.00 78.69 379 GLN A O 1
ATOM 3009 N N . GLN A 1 380 ? -39.796 6.920 7.073 1.00 76.44 380 GLN A N 1
ATOM 3010 C CA . GLN A 1 380 ? -39.613 8.193 7.768 1.00 76.44 380 GLN A CA 1
ATOM 3011 C C . GLN A 1 380 ? -40.453 9.305 7.123 1.00 76.44 380 GLN A C 1
ATOM 3013 O O . GLN A 1 380 ? -41.099 10.074 7.831 1.00 76.44 380 GLN A O 1
ATOM 3018 N N . GLN A 1 381 ? -40.519 9.357 5.791 1.00 73.88 381 GLN A N 1
ATOM 3019 C CA . GLN A 1 381 ? -41.318 10.338 5.057 1.00 73.88 381 GLN A CA 1
ATOM 3020 C C . GLN A 1 381 ? -42.829 10.121 5.257 1.00 73.88 381 GLN A C 1
ATOM 3022 O O . GLN A 1 381 ? -43.561 11.092 5.441 1.00 73.88 381 GLN A O 1
ATOM 3027 N N . GLN A 1 382 ? -43.300 8.869 5.332 1.00 77.75 382 GLN A N 1
ATOM 3028 C CA . GLN A 1 382 ? -44.679 8.560 5.739 1.00 77.75 382 GLN A CA 1
ATOM 3029 C C . GLN A 1 382 ? -44.961 8.950 7.199 1.00 77.75 382 GLN A C 1
ATOM 3031 O O . GLN A 1 382 ? -46.030 9.487 7.494 1.00 77.75 382 GLN A O 1
ATOM 3036 N N . ALA A 1 383 ? -44.015 8.728 8.117 1.00 77.69 383 ALA A N 1
ATOM 3037 C CA . ALA A 1 383 ? -44.152 9.139 9.515 1.00 77.69 383 ALA A CA 1
ATOM 3038 C C . ALA A 1 383 ? -44.207 10.672 9.670 1.00 77.69 383 ALA A C 1
ATOM 3040 O O . ALA A 1 383 ? -44.999 11.172 10.470 1.00 77.69 383 ALA A O 1
ATOM 3041 N N . ILE A 1 384 ? -43.430 11.411 8.867 1.00 77.69 384 ILE A N 1
ATOM 3042 C CA . ILE A 1 384 ? -43.482 12.878 8.779 1.00 77.69 384 ILE A CA 1
ATOM 3043 C C . ILE A 1 384 ? -44.838 13.334 8.226 1.00 77.69 384 ILE A C 1
ATOM 3045 O O . ILE A 1 384 ? -45.502 14.140 8.865 1.00 77.69 384 ILE A O 1
ATOM 3049 N N . GLN A 1 385 ? -45.333 12.761 7.125 1.00 75.75 385 GLN A N 1
ATOM 3050 C CA . GLN A 1 385 ? -46.663 13.115 6.601 1.00 75.75 385 GLN A CA 1
ATOM 3051 C C . GLN A 1 385 ? -47.786 12.863 7.626 1.00 75.75 385 GLN A C 1
ATOM 3053 O O . GLN A 1 385 ? -48.722 13.654 7.736 1.00 75.75 385 GLN A O 1
ATOM 3058 N N . GLN A 1 386 ? -47.689 11.795 8.426 1.00 77.81 386 GLN A N 1
ATOM 3059 C CA . GLN A 1 386 ? -48.643 11.526 9.508 1.00 77.81 386 GLN A CA 1
ATOM 3060 C C . GLN A 1 386 ? -48.513 12.485 10.704 1.00 77.81 386 GLN A C 1
ATOM 3062 O O . GLN A 1 386 ? -49.506 12.695 11.406 1.00 77.81 386 GLN A O 1
ATOM 3067 N N . SER A 1 387 ? -47.333 13.054 10.976 1.00 77.31 387 SER A N 1
ATOM 3068 C CA . SER A 1 387 ? -47.171 14.079 12.016 1.00 77.31 387 SER A CA 1
ATOM 3069 C C . SER A 1 387 ? -47.602 15.461 11.517 1.00 77.31 387 SER A C 1
ATOM 3071 O O . SER A 1 387 ? -48.311 16.158 12.239 1.00 77.31 387 SER A O 1
ATOM 3073 N N . GLU A 1 388 ? -47.308 15.810 10.262 1.00 77.81 388 GLU A N 1
ATOM 3074 C CA . GLU A 1 388 ? -47.788 17.026 9.596 1.00 77.81 388 GLU A CA 1
ATOM 3075 C C . GLU A 1 388 ? -49.319 17.073 9.527 1.00 77.81 388 GLU A C 1
ATOM 3077 O O . GLU A 1 388 ? -49.908 18.093 9.876 1.00 77.81 388 GLU A O 1
ATOM 3082 N N . GLN A 1 389 ? -49.989 15.972 9.165 1.00 77.56 389 GLN A N 1
ATOM 3083 C CA . GLN A 1 389 ? -51.459 15.909 9.154 1.00 77.56 389 GLN A CA 1
ATOM 3084 C C . GLN A 1 389 ? -52.070 16.126 10.549 1.00 77.56 389 GLN A C 1
ATOM 3086 O O . GLN A 1 389 ? -53.073 16.829 10.679 1.00 77.56 389 GLN A O 1
ATOM 3091 N N . LYS A 1 390 ? -51.456 15.570 11.605 1.00 79.25 390 LYS A N 1
ATOM 3092 C CA . LYS A 1 390 ? -51.889 15.801 12.996 1.00 79.25 390 LYS A CA 1
ATOM 3093 C C . LYS A 1 390 ? -51.669 17.255 13.409 1.00 79.25 390 LYS A C 1
ATOM 3095 O O . LYS A 1 390 ? -52.586 17.882 13.929 1.00 79.25 390 LYS A O 1
ATOM 3100 N N . TRP A 1 391 ? -50.499 17.811 13.106 1.00 78.88 391 TRP A N 1
ATOM 3101 C CA . TRP A 1 391 ? -50.152 19.194 13.424 1.00 78.88 391 TRP A CA 1
ATOM 3102 C C . TRP A 1 391 ? -51.025 20.211 12.672 1.00 78.88 391 TRP A C 1
ATOM 3104 O O . TRP A 1 391 ? -51.451 21.203 13.256 1.00 78.88 391 TRP A O 1
ATOM 3114 N N . GLN A 1 392 ? -51.379 19.948 11.409 1.00 74.88 392 GLN A N 1
ATOM 3115 C CA . GLN A 1 392 ? -52.340 20.763 10.656 1.00 74.88 392 GLN A CA 1
ATOM 3116 C C . GLN A 1 392 ? -53.750 20.698 11.264 1.00 74.88 392 GLN A C 1
ATOM 3118 O O . GLN A 1 392 ? -54.417 21.729 11.355 1.00 74.88 392 GLN A O 1
ATOM 3123 N N . ALA A 1 393 ? -54.201 19.527 11.728 1.00 79.06 393 ALA A N 1
ATOM 3124 C CA . ALA A 1 393 ? -55.481 19.398 12.428 1.00 79.06 393 ALA A CA 1
ATOM 3125 C C . ALA A 1 393 ? -55.479 20.137 13.784 1.00 79.06 393 ALA A C 1
ATOM 3127 O O . ALA A 1 393 ? -56.451 20.814 14.125 1.00 79.06 393 ALA A O 1
ATOM 3128 N N . GLU A 1 394 ? -54.377 20.076 14.536 1.00 78.62 394 GLU A N 1
ATOM 3129 C CA . GLU A 1 394 ? -54.189 20.848 15.772 1.00 78.62 394 GLU A CA 1
ATOM 3130 C C . GLU A 1 394 ? -54.146 22.361 15.502 1.00 78.62 394 GLU A C 1
ATOM 3132 O O . GLU A 1 394 ? -54.827 23.118 16.199 1.00 78.62 394 GLU A O 1
ATOM 3137 N N . GLN A 1 395 ? -53.450 22.813 14.450 1.00 71.31 395 GLN A N 1
ATOM 3138 C CA . GLN A 1 395 ? -53.479 24.213 14.013 1.00 71.31 395 GLN A CA 1
ATOM 3139 C C . GLN A 1 395 ? -54.884 24.674 13.617 1.00 71.31 395 GLN A C 1
ATOM 3141 O O . GLN A 1 395 ? -55.286 25.766 14.016 1.00 71.31 395 GLN A O 1
ATOM 3146 N N . GLN A 1 396 ? -55.653 23.872 12.873 1.00 77.56 396 GLN A N 1
ATOM 3147 C CA . GLN A 1 396 ? -57.032 24.224 12.516 1.00 77.56 396 GLN A CA 1
ATOM 3148 C C . GLN A 1 396 ? -57.931 24.323 13.754 1.00 77.56 396 GLN A C 1
ATOM 3150 O O . GLN A 1 396 ? -58.712 25.268 13.862 1.00 77.56 396 GLN A O 1
ATOM 3155 N N . ASN A 1 397 ? -57.790 23.418 14.725 1.00 81.56 397 ASN A N 1
ATOM 3156 C CA . ASN A 1 397 ? -58.531 23.498 15.987 1.00 81.56 397 ASN A CA 1
ATOM 3157 C C . ASN A 1 397 ? -58.150 24.746 16.802 1.00 81.56 397 ASN A C 1
ATOM 3159 O O . ASN A 1 397 ? -59.039 25.458 17.271 1.00 81.56 397 ASN A O 1
ATOM 3163 N N . LEU A 1 398 ? -56.858 25.073 16.903 1.00 77.44 398 LEU A N 1
ATOM 3164 C CA . LEU A 1 398 ? -56.379 26.302 17.549 1.00 77.44 398 LEU A CA 1
ATOM 3165 C C . LEU A 1 398 ? -56.860 27.570 16.827 1.00 77.44 398 LEU A C 1
ATOM 3167 O O . LEU A 1 398 ? -57.279 28.520 17.485 1.00 77.44 398 LEU A O 1
ATOM 3171 N N . ALA A 1 399 ? -56.860 27.586 15.492 1.00 76.31 399 ALA A N 1
ATOM 3172 C CA . ALA A 1 399 ? -57.377 28.697 14.696 1.00 76.31 399 ALA A CA 1
ATOM 3173 C C . ALA A 1 399 ? -58.892 28.878 14.887 1.00 76.31 399 ALA A C 1
ATOM 3175 O O . ALA A 1 399 ? -59.352 30.002 15.085 1.00 76.31 399 ALA A O 1
ATOM 3176 N N . ASN A 1 400 ? -59.659 27.784 14.913 1.00 79.12 400 ASN A N 1
ATOM 3177 C CA . ASN A 1 400 ? -61.097 27.803 15.190 1.00 79.12 400 ASN A CA 1
ATOM 3178 C C . ASN A 1 400 ? -61.399 28.281 16.622 1.00 79.12 400 ASN A C 1
ATOM 3180 O O . ASN A 1 400 ? -62.309 29.086 16.823 1.00 79.12 400 ASN A O 1
ATOM 3184 N N . GLU A 1 401 ? -60.616 27.857 17.620 1.00 78.50 401 GLU A N 1
ATOM 3185 C CA . GLU A 1 401 ? -60.723 28.376 18.988 1.00 78.50 401 GLU A CA 1
ATOM 3186 C C . GLU A 1 401 ? -60.384 29.867 19.083 1.00 78.50 401 GLU A C 1
ATOM 3188 O O . GLU A 1 401 ? -61.085 30.610 19.774 1.00 78.50 401 GLU A O 1
ATOM 3193 N N . LEU A 1 402 ? -59.321 30.318 18.412 1.00 76.12 402 LEU A N 1
ATOM 3194 C CA . LEU A 1 402 ? -58.925 31.726 18.388 1.00 76.12 402 LEU A CA 1
ATOM 3195 C C . LEU A 1 402 ? -59.981 32.583 17.688 1.00 76.12 402 LEU A C 1
ATOM 3197 O O . LEU A 1 402 ? -60.364 33.609 18.243 1.00 76.12 402 LEU A O 1
ATOM 3201 N N . ALA A 1 403 ? -60.532 32.134 16.559 1.00 78.88 403 ALA A N 1
ATOM 3202 C CA . ALA A 1 403 ? -61.646 32.796 15.885 1.00 78.88 403 ALA A CA 1
ATOM 3203 C C . ALA A 1 403 ? -62.899 32.858 16.780 1.00 78.88 403 ALA A C 1
ATOM 3205 O O . ALA A 1 403 ? -63.531 33.907 16.889 1.00 78.88 403 ALA A O 1
ATOM 3206 N N . ALA A 1 404 ? -63.228 31.780 17.502 1.00 76.62 404 ALA A N 1
ATOM 3207 C CA . ALA A 1 404 ? -64.344 31.764 18.451 1.00 76.62 404 ALA A CA 1
ATOM 3208 C C . ALA A 1 404 ? -64.113 32.672 19.679 1.00 76.62 404 ALA A C 1
ATOM 3210 O O . ALA A 1 404 ? -65.069 33.223 20.231 1.00 76.62 404 ALA A O 1
ATOM 3211 N N . LYS A 1 405 ? -62.859 32.852 20.115 1.00 76.62 405 LYS A N 1
ATOM 3212 C CA . LYS A 1 405 ? -62.469 33.795 21.179 1.00 76.62 405 LYS A CA 1
ATOM 3213 C C . LYS A 1 405 ? -62.494 35.246 20.676 1.00 76.62 405 LYS A C 1
ATOM 3215 O O . LYS A 1 405 ? -63.052 36.102 21.357 1.00 76.62 405 LYS A O 1
ATOM 3220 N N . GLN A 1 406 ? -61.999 35.509 19.467 1.00 70.50 406 GLN A N 1
ATOM 3221 C CA . GLN A 1 406 ? -62.064 36.818 18.804 1.00 70.50 406 GLN A CA 1
ATOM 3222 C C . GLN A 1 406 ? -63.508 37.250 18.524 1.00 70.50 406 GLN A C 1
ATOM 3224 O O . GLN A 1 406 ? -63.855 38.386 18.816 1.00 70.50 406 GLN A O 1
ATOM 3229 N N . ALA A 1 407 ? -64.381 36.351 18.061 1.00 75.50 407 ALA A N 1
ATOM 3230 C CA . ALA A 1 407 ? -65.800 36.650 17.859 1.00 75.50 407 ALA A CA 1
ATOM 3231 C C . ALA A 1 407 ? -66.516 37.038 19.169 1.00 75.50 407 ALA A C 1
ATOM 3233 O O . ALA A 1 407 ? -67.368 37.924 19.169 1.00 75.50 407 ALA A O 1
ATOM 3234 N N . LYS A 1 408 ? -66.144 36.420 20.301 1.00 76.56 408 LYS A N 1
ATOM 3235 C CA . LYS A 1 408 ? -66.654 36.795 21.633 1.00 76.56 408 LYS A CA 1
ATOM 3236 C C . LYS A 1 408 ? -66.127 38.152 22.105 1.00 76.56 408 LYS A C 1
ATOM 3238 O O . LYS A 1 408 ? -66.890 38.904 22.703 1.00 76.56 408 LYS A O 1
ATOM 3243 N N . LEU A 1 409 ? -64.863 38.475 21.823 1.00 73.00 409 LEU A N 1
ATOM 3244 C CA . LEU A 1 409 ? -64.294 39.795 22.115 1.00 73.00 409 LEU A CA 1
ATOM 3245 C C . LEU A 1 409 ? -64.951 40.882 21.258 1.00 73.00 409 LEU A C 1
ATOM 3247 O O . LEU A 1 409 ? -65.469 41.837 21.819 1.00 73.00 409 LEU A O 1
ATOM 3251 N N . ALA A 1 410 ? -65.059 40.685 19.942 1.00 73.62 410 ALA A N 1
ATOM 3252 C CA . ALA A 1 410 ? -65.715 41.625 19.032 1.00 73.62 410 ALA A CA 1
ATOM 3253 C C . ALA A 1 410 ? -67.198 41.862 19.385 1.00 73.62 410 ALA A C 1
ATOM 3255 O O . ALA A 1 410 ? -67.698 42.975 19.237 1.00 73.62 410 ALA A O 1
ATOM 3256 N N . ALA A 1 411 ? -67.906 40.847 19.898 1.00 75.25 411 ALA A N 1
ATOM 3257 C CA . ALA A 1 411 ? -69.263 41.017 20.420 1.00 75.25 411 ALA A CA 1
ATOM 3258 C C . ALA A 1 411 ? -69.299 41.892 21.691 1.00 75.25 411 ALA A C 1
ATOM 3260 O O . ALA A 1 411 ? -70.137 42.785 21.793 1.00 75.25 411 ALA A O 1
ATOM 3261 N N . ALA A 1 412 ? -68.373 41.685 22.634 1.00 69.94 412 ALA A N 1
ATOM 3262 C CA . ALA A 1 412 ? -68.264 42.507 23.843 1.00 69.94 412 ALA A CA 1
ATOM 3263 C C . ALA A 1 412 ? -67.800 43.949 23.542 1.00 69.94 412 ALA A C 1
ATOM 3265 O O . ALA A 1 412 ? -68.291 44.900 24.148 1.00 69.94 412 ALA A O 1
ATOM 3266 N N . GLU A 1 413 ? -66.903 44.125 22.570 1.00 72.75 413 GLU A N 1
ATOM 3267 C CA . GLU A 1 413 ? -66.488 45.430 22.047 1.00 72.75 413 GLU A CA 1
ATOM 3268 C C . GLU A 1 413 ? -67.655 46.144 21.354 1.00 72.75 413 GLU A C 1
ATOM 3270 O O . GLU A 1 413 ? -67.851 47.332 21.586 1.00 72.75 413 GLU A O 1
ATOM 3275 N N . ALA A 1 414 ? -68.498 45.432 20.597 1.00 75.88 414 ALA A N 1
ATOM 3276 C CA . ALA A 1 414 ? -69.715 45.999 20.015 1.00 75.88 414 ALA A CA 1
ATOM 3277 C C . ALA A 1 414 ? -70.768 46.386 21.076 1.00 75.88 414 ALA A C 1
ATOM 3279 O O . ALA A 1 414 ? -71.481 47.373 20.895 1.00 75.88 414 ALA A O 1
ATOM 3280 N N . GLU A 1 415 ? -70.879 45.669 22.201 1.00 74.50 415 GLU A N 1
ATOM 3281 C CA . GLU A 1 415 ? -71.718 46.103 23.332 1.00 74.50 415 GLU A CA 1
ATOM 3282 C C . GLU A 1 415 ? -71.155 47.351 24.040 1.00 74.50 415 GLU A C 1
ATOM 3284 O O . GLU A 1 415 ? -71.923 48.223 24.460 1.00 74.50 415 GLU A O 1
ATOM 3289 N N . LEU A 1 416 ? -69.827 47.466 24.152 1.00 70.19 416 LEU A N 1
ATOM 3290 C CA . LEU A 1 416 ? -69.153 48.648 24.702 1.00 70.19 416 LEU A CA 1
ATOM 3291 C C . LEU A 1 416 ? -69.275 49.867 23.780 1.00 70.19 416 LEU A C 1
ATOM 3293 O O . LEU A 1 416 ? -69.649 50.937 24.250 1.00 70.19 416 LEU A O 1
ATOM 3297 N N . ASP A 1 417 ? -69.044 49.702 22.480 1.00 77.81 417 ASP A N 1
ATOM 3298 C CA . ASP A 1 417 ? -69.189 50.742 21.457 1.00 77.81 417 ASP A CA 1
ATOM 3299 C C . ASP A 1 417 ? -70.644 51.231 21.348 1.00 77.81 417 ASP A C 1
ATOM 3301 O O . ASP A 1 417 ? -70.886 52.435 21.299 1.00 77.81 417 ASP A O 1
ATOM 3305 N N . ASN A 1 418 ? -71.640 50.339 21.438 1.00 76.94 418 ASN A N 1
ATOM 3306 C CA . ASN A 1 418 ? -73.044 50.758 21.537 1.00 76.94 418 ASN A CA 1
ATOM 3307 C C . ASN A 1 418 ? -73.334 51.555 22.825 1.00 76.94 418 ASN A C 1
ATOM 3309 O O . ASN A 1 418 ? -74.066 52.544 22.771 1.00 76.94 418 ASN A O 1
ATOM 3313 N N . ARG A 1 419 ? -72.739 51.191 23.973 1.00 73.00 419 ARG A N 1
ATOM 3314 C CA . ARG A 1 419 ? -72.834 51.999 25.207 1.00 73.00 419 ARG A CA 1
ATOM 3315 C C . ARG A 1 419 ? -72.124 53.348 25.085 1.00 73.00 419 ARG A C 1
ATOM 3317 O O . ARG A 1 419 ? -72.658 54.350 25.560 1.00 73.00 419 ARG A O 1
ATOM 3324 N N . GLN A 1 420 ? -70.955 53.398 24.447 1.00 70.38 420 GLN A N 1
ATOM 3325 C CA . GLN A 1 420 ? -70.248 54.651 24.187 1.00 70.38 420 GLN A CA 1
ATOM 3326 C C . GLN A 1 420 ? -71.063 55.545 23.257 1.00 70.38 420 GLN A C 1
ATOM 3328 O O . GLN A 1 420 ? -71.280 56.695 23.603 1.00 70.38 420 GLN A O 1
ATOM 3333 N N . LYS A 1 421 ? -71.629 55.015 22.168 1.00 76.44 421 LYS A N 1
ATOM 3334 C CA . LYS A 1 421 ? -72.515 55.758 21.256 1.00 76.44 421 LYS A CA 1
ATOM 3335 C C . LYS A 1 421 ? -73.791 56.266 21.927 1.00 76.44 421 LYS A C 1
ATOM 3337 O O . LYS A 1 421 ? -74.261 57.339 21.566 1.00 76.44 421 LYS A O 1
ATOM 3342 N N . GLN A 1 422 ? -74.325 55.561 22.927 1.00 72.38 422 GLN A N 1
ATOM 3343 C CA . GLN A 1 422 ? -75.419 56.078 23.759 1.00 72.38 422 GLN A CA 1
ATOM 3344 C C . GLN A 1 422 ? -74.963 57.261 24.634 1.00 72.38 422 GLN A C 1
ATOM 3346 O O . GLN A 1 422 ? -75.586 58.320 24.578 1.00 72.38 422 GLN A O 1
ATOM 3351 N N . MET A 1 423 ? -73.842 57.142 25.361 1.00 67.25 423 MET A N 1
ATOM 3352 C CA . MET A 1 423 ? -73.269 58.277 26.112 1.00 67.25 423 MET A CA 1
ATOM 3353 C C . MET A 1 423 ? -72.876 59.454 25.209 1.00 67.25 423 MET A C 1
ATOM 3355 O O . MET A 1 423 ? -73.047 60.610 25.587 1.00 67.25 423 MET A O 1
ATOM 3359 N N . GLU A 1 424 ? -72.330 59.179 24.029 1.00 74.38 424 GLU A N 1
ATOM 3360 C CA . GLU A 1 424 ? -71.899 60.194 23.074 1.00 74.38 424 GLU A CA 1
ATOM 3361 C C . GLU A 1 424 ? -73.089 60.867 22.397 1.00 74.38 424 GLU A C 1
ATOM 3363 O O . GLU A 1 424 ? -73.012 62.064 22.160 1.00 74.38 424 GLU A O 1
ATOM 3368 N N . ALA A 1 425 ? -74.217 60.181 22.186 1.00 73.44 425 ALA A N 1
ATOM 3369 C CA . ALA A 1 425 ? -75.465 60.826 21.779 1.00 73.44 425 ALA A CA 1
ATOM 3370 C C . ALA A 1 425 ? -75.982 61.792 22.865 1.00 73.44 425 ALA A C 1
ATOM 3372 O O . ALA A 1 425 ? -76.231 62.960 22.567 1.00 73.44 425 ALA A O 1
ATOM 3373 N N . GLU A 1 426 ? -76.046 61.363 24.134 1.00 67.06 426 GLU A N 1
ATOM 3374 C CA . GLU A 1 426 ? -76.417 62.240 25.263 1.00 67.06 426 GLU A CA 1
ATOM 3375 C C . GLU A 1 426 ? -75.442 63.424 25.438 1.00 67.06 426 GLU A C 1
ATOM 3377 O O . GLU A 1 426 ? -75.833 64.535 25.817 1.00 67.06 426 GLU A O 1
ATOM 3382 N N . LYS A 1 427 ? -74.151 63.207 25.158 1.00 70.44 427 LYS A N 1
ATOM 3383 C CA . LYS A 1 427 ? -73.117 64.248 25.183 1.00 70.44 427 LYS A CA 1
ATOM 3384 C C . LYS A 1 427 ? -73.220 65.187 23.980 1.00 70.44 427 LYS A C 1
ATOM 3386 O O . LYS A 1 427 ? -73.054 66.389 24.163 1.00 70.44 427 LYS A O 1
ATOM 3391 N N . LEU A 1 428 ? -73.540 64.688 22.787 1.00 71.75 428 LEU A N 1
ATOM 3392 C CA . LEU A 1 428 ? -73.683 65.496 21.576 1.00 71.75 428 LEU A CA 1
ATOM 3393 C C . LEU A 1 428 ? -74.961 66.341 21.613 1.00 71.75 428 LEU A C 1
ATOM 3395 O O . LEU A 1 428 ? -74.943 67.476 21.143 1.00 71.75 428 LEU A O 1
ATOM 3399 N N . GLU A 1 429 ? -76.044 65.867 22.240 1.00 68.69 429 GLU A N 1
ATOM 3400 C CA . GLU A 1 429 ? -77.201 66.723 22.532 1.00 68.69 429 GLU A CA 1
ATOM 3401 C C . GLU A 1 429 ? -76.805 67.897 23.443 1.00 68.69 429 GLU A C 1
ATOM 3403 O O . GLU A 1 429 ? -77.137 69.043 23.123 1.00 68.69 429 GLU A O 1
ATOM 3408 N N . ARG A 1 430 ? -76.015 67.661 24.504 1.00 65.94 430 ARG A N 1
ATOM 3409 C CA . ARG A 1 430 ? -75.444 68.740 25.338 1.00 65.94 430 ARG A CA 1
ATOM 3410 C C . ARG A 1 430 ? -74.507 69.663 24.548 1.00 65.94 430 ARG A C 1
ATOM 3412 O O . ARG A 1 430 ? -74.656 70.881 24.611 1.00 65.94 430 ARG A O 1
ATOM 3419 N N . GLU A 1 431 ? -73.582 69.118 23.763 1.00 64.50 431 GLU A N 1
ATOM 3420 C CA . GLU A 1 431 ? -72.633 69.916 22.974 1.00 64.50 431 GLU A CA 1
ATOM 3421 C C . GLU A 1 431 ? -73.319 70.681 21.830 1.00 64.50 431 GLU A C 1
ATOM 3423 O O . GLU A 1 431 ? -72.870 71.768 21.478 1.00 64.50 431 GLU A O 1
ATOM 3428 N N . SER A 1 432 ? -74.465 70.223 21.316 1.00 65.12 432 SER A N 1
ATOM 3429 C CA . SER A 1 432 ? -75.284 70.984 20.356 1.00 65.12 432 SER A CA 1
ATOM 3430 C C . SER A 1 432 ? -75.936 72.230 20.978 1.00 65.12 432 SER A C 1
ATOM 3432 O O . SER A 1 432 ? -76.131 73.241 20.295 1.00 65.12 432 SER A O 1
ATOM 3434 N N . GLN A 1 433 ? -76.228 72.190 22.284 1.00 57.69 433 GLN A N 1
ATOM 3435 C CA . GLN A 1 433 ? -76.696 73.348 23.052 1.00 57.69 433 GLN A CA 1
ATOM 3436 C C . GLN A 1 433 ? -75.541 74.324 23.340 1.00 57.69 433 GLN A C 1
ATOM 3438 O O . GLN A 1 433 ? -75.772 75.527 23.448 1.00 57.69 433 GLN A O 1
ATOM 3443 N N . GLN A 1 434 ? -74.301 73.824 23.400 1.00 58.69 434 GLN A N 1
ATOM 3444 C CA . GLN A 1 434 ? -73.100 74.598 23.723 1.00 58.69 434 GLN A CA 1
ATOM 3445 C C . GLN A 1 434 ? -72.417 75.217 22.487 1.00 58.69 434 GLN A C 1
ATOM 3447 O O . GLN A 1 434 ? -72.084 76.399 22.503 1.00 58.69 434 GLN A O 1
ATOM 3452 N N . ASN A 1 435 ? -72.290 74.491 21.372 1.00 61.41 435 ASN A N 1
ATOM 3453 C CA . ASN A 1 435 ? -71.626 74.965 20.145 1.00 61.41 435 ASN A CA 1
ATOM 3454 C C . ASN A 1 435 ? -72.388 76.082 19.406 1.00 61.41 435 ASN A C 1
ATOM 3456 O O . ASN A 1 435 ? -71.818 76.743 18.543 1.00 61.41 435 ASN A O 1
ATOM 3460 N N . LYS A 1 436 ? -73.641 76.377 19.781 1.00 58.66 436 LYS A N 1
ATOM 3461 C CA . LYS A 1 436 ? -74.322 77.623 19.374 1.00 58.66 436 LYS A CA 1
ATOM 3462 C C . LYS A 1 436 ? -73.718 78.888 20.002 1.00 58.66 436 LYS A C 1
ATOM 3464 O O . LYS A 1 436 ? -74.036 79.983 19.548 1.00 58.66 436 LYS A O 1
ATOM 3469 N N . LEU A 1 437 ? -72.875 78.749 21.028 1.00 53.84 437 LEU A N 1
ATOM 3470 C CA . LEU A 1 437 ? -72.162 79.847 21.688 1.00 53.84 437 LEU A CA 1
ATOM 3471 C C . LEU A 1 437 ? -70.732 80.020 21.140 1.00 53.84 437 LEU A C 1
ATOM 3473 O O . LEU A 1 437 ? -70.235 81.143 21.089 1.00 53.84 437 LEU A O 1
ATOM 3477 N N . GLU A 1 438 ? -70.074 78.940 20.701 1.00 55.94 438 GLU A N 1
ATOM 3478 C CA . GLU A 1 438 ? -68.643 78.931 20.343 1.00 55.94 438 GLU A CA 1
ATOM 3479 C C . GLU A 1 438 ? -68.374 79.196 18.842 1.00 55.94 438 GLU A C 1
ATOM 3481 O O . GLU A 1 438 ? -67.663 78.462 18.167 1.00 55.94 438 GLU A O 1
ATOM 3486 N N . GLN A 1 439 ? -68.880 80.345 18.380 1.00 48.00 439 GLN A N 1
ATOM 3487 C CA . GLN A 1 439 ? -68.034 81.387 17.773 1.00 48.00 439 GLN A CA 1
ATOM 3488 C C . GLN A 1 439 ? -67.387 81.077 16.386 1.00 48.00 439 GLN A C 1
ATOM 3490 O O . GLN A 1 439 ? -66.521 80.227 16.231 1.00 48.00 439 GLN A O 1
ATOM 3495 N N . LEU A 1 440 ? -67.686 81.804 15.301 1.00 53.78 440 LEU A N 1
ATOM 3496 C CA . LEU A 1 440 ? -67.382 83.238 15.100 1.00 53.78 440 LEU A CA 1
ATOM 3497 C C . LEU A 1 440 ? -65.901 83.613 15.398 1.00 53.78 440 LEU A C 1
ATOM 3499 O O . LEU A 1 440 ? -65.643 84.729 15.846 1.00 53.78 440 LEU A O 1
ATOM 3503 N N . LYS A 1 441 ? -64.938 82.677 15.262 1.00 41.94 441 LYS A N 1
ATOM 3504 C CA . LYS A 1 441 ? -63.591 82.798 15.881 1.00 41.94 441 LYS A CA 1
ATOM 3505 C C . LYS A 1 441 ? -62.359 82.595 14.978 1.00 41.94 441 LYS A C 1
ATOM 3507 O O . LYS A 1 441 ? -61.273 82.968 15.409 1.00 41.94 441 LYS A O 1
ATOM 3512 N N . SER A 1 442 ? -62.472 81.980 13.794 1.00 46.50 442 SER A N 1
ATOM 3513 C CA . SER A 1 442 ? -61.319 81.335 13.117 1.00 46.50 442 SER A CA 1
ATOM 3514 C C . SER A 1 442 ? -61.000 81.777 11.675 1.00 46.50 442 SER A C 1
ATOM 3516 O O . SER A 1 442 ? -60.231 81.102 10.995 1.00 46.50 442 SER A O 1
ATOM 3518 N N . GLU A 1 443 ? -61.502 82.921 11.201 1.00 50.66 443 GLU A N 1
ATOM 3519 C CA . GLU A 1 443 ? -61.271 83.449 9.833 1.00 50.66 443 GLU A CA 1
ATOM 3520 C C . GLU A 1 443 ? -59.842 84.021 9.592 1.00 50.66 443 GLU A C 1
ATOM 3522 O O . GLU A 1 443 ? -59.681 85.053 8.946 1.00 50.66 443 GLU A O 1
ATOM 3527 N N . MET A 1 444 ? -58.785 83.418 10.159 1.00 35.09 444 MET A N 1
ATOM 3528 C CA . MET A 1 444 ? -57.487 84.091 10.385 1.00 35.09 444 MET A CA 1
ATOM 3529 C C . MET A 1 444 ? -56.222 83.225 10.144 1.00 35.09 444 MET A C 1
ATOM 3531 O O . MET A 1 444 ? -55.309 83.246 10.969 1.00 35.09 444 MET A O 1
ATOM 3535 N N . ALA A 1 445 ? -56.116 82.487 9.025 1.00 36.91 445 ALA A N 1
ATOM 3536 C CA . ALA A 1 445 ? -54.854 81.817 8.629 1.00 36.91 445 ALA A CA 1
ATOM 3537 C C . ALA A 1 445 ? -54.778 81.361 7.142 1.00 36.91 445 ALA A C 1
ATOM 3539 O O . ALA A 1 445 ? -54.820 80.161 6.887 1.00 36.91 445 ALA A O 1
ATOM 3540 N N . ASP A 1 446 ? -54.643 82.266 6.153 1.00 38.84 446 ASP A N 1
ATOM 3541 C CA . ASP A 1 446 ? -54.649 81.848 4.726 1.00 38.84 446 ASP A CA 1
ATOM 3542 C C . ASP A 1 446 ? -53.817 82.719 3.738 1.00 38.84 446 ASP A C 1
ATOM 3544 O O . ASP A 1 446 ? -54.362 83.360 2.842 1.00 38.84 446 ASP A O 1
ATOM 3548 N N . VAL A 1 447 ? -52.477 82.780 3.887 1.00 45.41 447 VAL A N 1
ATOM 3549 C CA . VAL A 1 447 ? -51.565 83.398 2.881 1.00 45.41 447 VAL A CA 1
ATOM 3550 C C . VAL A 1 447 ? -50.176 82.719 2.838 1.00 45.41 447 VAL A C 1
ATOM 3552 O O . VAL A 1 447 ? -49.271 83.117 3.569 1.00 45.41 447 VAL A O 1
ATOM 3555 N N . ALA A 1 448 ? -49.954 81.743 1.943 1.00 34.56 448 ALA A N 1
ATOM 3556 C CA . ALA A 1 448 ? -48.619 81.148 1.706 1.00 34.56 448 ALA A CA 1
ATOM 3557 C C . ALA A 1 448 ? -48.447 80.508 0.299 1.00 34.56 448 ALA A C 1
ATOM 3559 O O . ALA A 1 448 ? -48.305 79.294 0.168 1.00 34.56 448 ALA A O 1
ATOM 3560 N N . GLN A 1 449 ? -48.465 81.306 -0.781 1.00 32.00 449 GLN A N 1
ATOM 3561 C CA . GLN A 1 449 ? -48.478 80.806 -2.175 1.00 32.00 449 GLN A CA 1
ATOM 3562 C C . GLN A 1 449 ? -47.554 81.616 -3.128 1.00 32.00 449 GLN A C 1
ATOM 3564 O O . GLN A 1 449 ? -47.479 82.835 -2.976 1.00 32.00 449 GLN A O 1
ATOM 3569 N N . ARG A 1 450 ? -46.965 80.949 -4.158 1.00 38.81 450 ARG A N 1
ATOM 3570 C CA . ARG A 1 450 ? -45.977 81.392 -5.215 1.00 38.81 450 ARG A CA 1
ATOM 3571 C C . ARG A 1 450 ? -44.500 81.093 -4.867 1.00 38.81 450 ARG A C 1
ATOM 3573 O O . ARG A 1 450 ? -44.113 81.351 -3.738 1.00 38.81 450 ARG A O 1
ATOM 3580 N N . ALA A 1 451 ? -43.585 80.569 -5.710 1.00 36.78 451 ALA A N 1
ATOM 3581 C CA . ALA A 1 451 ? -43.511 80.103 -7.127 1.00 36.78 451 ALA A CA 1
ATOM 3582 C C . ALA A 1 451 ? -43.412 81.139 -8.302 1.00 36.78 451 ALA A C 1
ATOM 3584 O O . ALA A 1 451 ? -44.372 81.873 -8.519 1.00 36.78 451 ALA A O 1
ATOM 3585 N N . ALA A 1 452 ? -42.300 81.145 -9.097 1.00 38.72 452 ALA A N 1
ATOM 3586 C CA . ALA A 1 452 ? -42.055 81.940 -10.355 1.00 38.72 452 ALA A CA 1
ATOM 3587 C C . ALA A 1 452 ? -40.787 81.515 -11.214 1.00 38.72 452 ALA A C 1
ATOM 3589 O O . ALA A 1 452 ? -39.952 80.792 -10.671 1.00 38.72 452 ALA A O 1
ATOM 3590 N N . LYS A 1 453 ? -40.631 81.927 -12.524 1.00 43.12 453 LYS A N 1
ATOM 3591 C CA . LYS A 1 453 ? -39.569 81.516 -13.553 1.00 43.12 453 LYS A CA 1
ATOM 3592 C C . LYS A 1 453 ? -39.584 82.313 -14.953 1.00 43.12 453 LYS A C 1
ATOM 3594 O O . LYS A 1 453 ? -40.710 82.376 -15.442 1.00 43.12 453 LYS A O 1
ATOM 3599 N N . GLN A 1 454 ? -38.475 82.873 -15.600 1.00 35.97 454 GLN A N 1
ATOM 3600 C CA . GLN A 1 454 ? -38.214 83.424 -17.053 1.00 35.97 454 GLN A CA 1
ATOM 3601 C C . GLN A 1 454 ? -37.001 84.492 -17.207 1.00 35.97 454 GLN A C 1
ATOM 3603 O O . GLN A 1 454 ? -36.470 84.730 -16.128 1.00 35.97 454 GLN A O 1
ATOM 3608 N N . LYS A 1 455 ? -36.433 85.215 -18.272 1.00 44.16 455 LYS A N 1
ATOM 3609 C CA . LYS A 1 455 ? -36.315 85.449 -19.815 1.00 44.16 455 LYS A CA 1
ATOM 3610 C C . LYS A 1 455 ? -35.249 86.617 -20.194 1.00 44.16 455 LYS A C 1
ATOM 3612 O O . LYS A 1 455 ? -34.785 87.158 -19.200 1.00 44.16 455 LYS A O 1
ATOM 3617 N N . GLU A 1 456 ? -34.806 87.205 -21.382 1.00 48.41 456 GLU A N 1
ATOM 3618 C CA . GLU A 1 456 ? -34.571 86.997 -22.897 1.00 48.41 456 GLU A CA 1
ATOM 3619 C C . GLU A 1 456 ? -33.881 88.216 -23.738 1.00 48.41 456 GLU A C 1
ATOM 3621 O O . GLU A 1 456 ? -34.124 89.355 -23.362 1.00 48.41 456 GLU A O 1
ATOM 3626 N N . MET A 1 457 ? -33.154 88.003 -24.906 1.00 45.22 457 MET A N 1
ATOM 3627 C CA . MET A 1 457 ? -32.803 88.861 -26.169 1.00 45.22 457 MET A CA 1
ATOM 3628 C C . MET A 1 457 ? -31.831 90.147 -26.196 1.00 45.22 457 MET A C 1
ATOM 3630 O O . MET A 1 457 ? -31.470 90.554 -25.102 1.00 45.22 457 MET A O 1
ATOM 3634 N N . MET A 1 458 ? -31.399 90.943 -27.266 1.00 46.25 458 MET A N 1
ATOM 3635 C CA . MET A 1 458 ? -30.803 90.957 -28.708 1.00 46.25 458 MET A CA 1
ATOM 3636 C C . MET A 1 458 ? -30.445 92.462 -29.203 1.00 46.25 458 MET A C 1
ATOM 3638 O O . MET A 1 458 ? -30.894 93.327 -28.460 1.00 46.25 458 MET A O 1
ATOM 3642 N N . LEU A 1 459 ? -29.817 93.014 -30.324 1.00 49.53 459 LEU A N 1
ATOM 3643 C CA . LEU A 1 459 ? -28.794 92.813 -31.463 1.00 49.53 459 LEU A CA 1
ATOM 3644 C C . LEU A 1 459 ? -28.478 94.161 -32.324 1.00 49.53 459 LEU A C 1
ATOM 3646 O O . LEU A 1 459 ? -29.213 95.119 -32.100 1.00 49.53 459 LEU A O 1
ATOM 3650 N N . GLY A 1 460 ? -27.488 94.302 -33.293 1.00 36.31 460 GLY A N 1
ATOM 3651 C CA . GLY A 1 460 ? -27.242 95.523 -34.217 1.00 36.31 460 GLY A CA 1
ATOM 3652 C C . GLY A 1 460 ? -25.987 95.640 -35.227 1.00 36.31 460 GLY A C 1
ATOM 3653 O O . GLY A 1 460 ? -25.121 94.776 -35.136 1.00 36.31 460 GLY A O 1
ATOM 3654 N N . SER A 1 461 ? -25.870 96.658 -36.169 1.00 42.56 461 SER A N 1
ATOM 3655 C CA . SER A 1 461 ? -24.809 96.933 -37.275 1.00 42.56 461 SER A CA 1
ATOM 3656 C C . SER A 1 461 ? -24.969 98.305 -38.096 1.00 42.56 461 SER A C 1
ATOM 3658 O O . SER A 1 461 ? -26.013 98.902 -37.849 1.00 42.56 461 SER A O 1
ATOM 3660 N N . ASP A 1 462 ? -24.229 98.878 -39.126 1.00 35.53 462 ASP A N 1
ATOM 3661 C CA . ASP A 1 462 ? -22.808 99.022 -39.706 1.00 35.53 462 ASP A CA 1
ATOM 3662 C C . ASP A 1 462 ? -22.686 99.989 -41.010 1.00 35.53 462 ASP A C 1
ATOM 3664 O O . ASP A 1 462 ? -23.725 100.132 -41.652 1.00 35.53 462 ASP A O 1
ATOM 3668 N N . GLU A 1 463 ? -21.530 100.634 -41.443 1.00 24.72 463 GLU A N 1
ATOM 3669 C CA . GLU A 1 463 ? -21.276 101.461 -42.737 1.00 24.72 463 GLU A CA 1
ATOM 3670 C C . GLU A 1 463 ? -19.802 102.044 -43.065 1.00 24.72 463 GLU A C 1
ATOM 3672 O O . GLU A 1 463 ? -19.125 102.456 -42.124 1.00 24.72 463 GLU A O 1
ATOM 3677 N N . GLN A 1 464 ? -19.305 102.221 -44.355 1.00 38.53 464 GLN A N 1
ATOM 3678 C CA . GLN A 1 464 ? -18.180 103.175 -44.813 1.00 38.53 464 GLN A CA 1
ATOM 3679 C C . GLN A 1 464 ? -17.823 103.344 -46.372 1.00 38.53 464 GLN A C 1
ATOM 3681 O O . GLN A 1 464 ? -18.257 102.488 -47.138 1.00 38.53 464 GLN A O 1
ATOM 3686 N N . TRP A 1 465 ? -16.993 104.348 -46.875 1.00 42.00 465 TRP A N 1
ATOM 3687 C CA . TRP A 1 465 ? -16.316 104.356 -48.262 1.00 42.00 465 TRP A CA 1
ATOM 3688 C C . TRP A 1 465 ? -15.012 105.199 -48.712 1.00 42.00 465 TRP A C 1
ATOM 3690 O O . TRP A 1 465 ? -13.924 104.638 -48.687 1.00 42.00 465 TRP A O 1
ATOM 3700 N N . ARG A 1 466 ? -15.066 106.436 -49.314 1.00 47.66 466 ARG A N 1
ATOM 3701 C CA . ARG A 1 466 ? -14.263 106.981 -50.518 1.00 47.66 466 ARG A CA 1
ATOM 3702 C C . ARG A 1 466 ? -12.948 107.867 -50.382 1.00 47.66 466 ARG A C 1
ATOM 3704 O O . ARG A 1 466 ? -12.980 108.789 -49.571 1.00 47.66 466 ARG A O 1
ATOM 3711 N N . LYS A 1 467 ? -11.923 107.820 -51.320 1.00 65.19 467 LYS A N 1
ATOM 3712 C CA . LYS A 1 467 ? -10.877 108.921 -51.568 1.00 65.19 467 LYS A CA 1
ATOM 3713 C C . LYS A 1 467 ? -9.869 108.984 -52.805 1.00 65.19 467 LYS A C 1
ATOM 3715 O O . LYS A 1 467 ? -8.965 109.809 -52.784 1.00 65.19 467 LYS A O 1
ATOM 3720 N N . HIS A 1 468 ? -9.964 108.196 -53.887 1.00 57.47 468 HIS A N 1
ATOM 3721 C CA . HIS A 1 468 ? -8.786 107.459 -54.443 1.00 57.47 468 HIS A CA 1
ATOM 3722 C C . HIS A 1 468 ? -7.785 107.926 -55.568 1.00 57.47 468 HIS A C 1
ATOM 3724 O O . HIS A 1 468 ? -6.928 107.106 -55.893 1.00 57.47 468 HIS A O 1
ATOM 3730 N N . HIS A 1 469 ? -7.864 109.079 -56.262 1.00 61.69 469 HIS A N 1
ATOM 3731 C CA . HIS A 1 469 ? -7.324 109.138 -57.659 1.00 61.69 469 HIS A CA 1
ATOM 3732 C C . HIS A 1 469 ? -5.978 109.852 -57.957 1.00 61.69 469 HIS A C 1
ATOM 3734 O O . HIS A 1 469 ? -5.376 109.564 -58.988 1.00 61.69 469 HIS A O 1
ATOM 3740 N N . GLU A 1 470 ? -5.495 110.780 -57.127 1.00 57.38 470 GLU A N 1
ATOM 3741 C CA . GLU A 1 470 ? -4.371 111.675 -57.501 1.00 57.38 470 GLU A CA 1
ATOM 3742 C C . GLU A 1 470 ? -2.970 111.087 -57.211 1.00 57.38 470 GLU A C 1
ATOM 3744 O O . GLU A 1 470 ? -1.960 111.560 -57.724 1.00 57.38 470 GLU A O 1
ATOM 3749 N N . GLU A 1 471 ? -2.904 109.998 -56.443 1.00 66.56 471 GLU A N 1
ATOM 3750 C CA . GLU A 1 471 ? -1.664 109.371 -55.953 1.00 66.56 471 GLU A CA 1
ATOM 3751 C C . GLU A 1 471 ? -0.875 108.592 -57.032 1.00 66.56 471 GLU A C 1
ATOM 3753 O O . GLU A 1 471 ? 0.220 108.102 -56.760 1.00 66.56 471 GLU A O 1
ATOM 3758 N N . ILE A 1 472 ? -1.418 108.450 -58.249 1.00 69.25 472 ILE A N 1
ATOM 3759 C CA . ILE A 1 472 ? -1.027 107.402 -59.211 1.00 69.25 472 ILE A CA 1
ATOM 3760 C C . ILE A 1 472 ? 0.240 107.732 -60.029 1.00 69.25 472 ILE A C 1
ATOM 3762 O O . ILE A 1 472 ? 1.089 106.861 -60.197 1.00 69.25 472 ILE A O 1
ATOM 3766 N N . GLU A 1 473 ? 0.426 108.954 -60.545 1.00 62.78 473 GLU A N 1
ATOM 3767 C CA . GLU A 1 473 ? 1.590 109.240 -61.421 1.00 62.78 473 GLU A CA 1
ATOM 3768 C C . GLU A 1 473 ? 2.918 109.360 -60.649 1.00 62.78 473 GLU A C 1
ATOM 3770 O O . GLU A 1 473 ? 3.962 108.963 -61.166 1.00 62.78 473 GLU A O 1
ATOM 3775 N N . ALA A 1 474 ? 2.905 109.805 -59.385 1.00 70.75 474 ALA A N 1
ATOM 3776 C CA . ALA A 1 474 ? 4.122 109.886 -58.564 1.00 70.75 474 ALA A CA 1
ATOM 3777 C C . ALA A 1 474 ? 4.791 108.509 -58.352 1.00 70.75 474 ALA A C 1
ATOM 3779 O O . ALA A 1 474 ? 6.017 108.409 -58.298 1.00 70.75 474 ALA A O 1
ATOM 3780 N N . GLN A 1 475 ? 3.992 107.438 -58.317 1.00 67.75 475 GLN A N 1
ATOM 3781 C CA . GLN A 1 475 ? 4.457 106.053 -58.171 1.00 67.75 475 GLN A CA 1
ATOM 3782 C C . GLN A 1 475 ? 5.335 105.605 -59.357 1.00 67.75 475 GLN A C 1
ATOM 3784 O O . GLN A 1 475 ? 6.193 104.735 -59.218 1.00 67.75 475 GLN A O 1
ATOM 3789 N N . LYS A 1 476 ? 5.151 106.207 -60.537 1.00 72.12 476 LYS A N 1
ATOM 3790 C CA . LYS A 1 476 ? 5.656 105.701 -61.819 1.00 72.12 476 LYS A CA 1
ATOM 3791 C C . LYS A 1 476 ? 7.160 105.879 -62.027 1.00 72.12 476 LYS A C 1
ATOM 3793 O O . LYS A 1 476 ? 7.797 104.988 -62.576 1.00 72.12 476 LYS A O 1
ATOM 3798 N N . GLN A 1 477 ? 7.739 106.995 -61.574 1.00 67.75 477 GLN A N 1
ATOM 3799 C CA . GLN A 1 477 ? 9.200 107.176 -61.603 1.00 67.75 477 GLN A CA 1
ATOM 3800 C C . GLN A 1 477 ? 9.887 106.347 -60.510 1.00 67.75 477 GLN A C 1
ATOM 3802 O O . GLN A 1 477 ? 10.932 105.747 -60.759 1.00 67.75 477 GLN A O 1
ATOM 3807 N N . GLN A 1 478 ? 9.258 106.241 -59.335 1.00 72.44 478 GLN A N 1
ATOM 3808 C CA . GLN A 1 478 ? 9.728 105.404 -58.228 1.00 72.44 478 GLN A CA 1
ATOM 3809 C C . GLN A 1 478 ? 9.841 103.926 -58.644 1.00 72.44 478 GLN A C 1
ATOM 3811 O O . GLN A 1 478 ? 10.849 103.277 -58.368 1.00 72.44 478 GLN A O 1
ATOM 3816 N N . LEU A 1 479 ? 8.848 103.426 -59.391 1.00 69.00 479 LEU A N 1
ATOM 3817 C CA . LEU A 1 479 ? 8.831 102.072 -59.950 1.00 69.00 479 LEU A CA 1
ATOM 3818 C C . LEU A 1 479 ? 10.011 101.759 -60.882 1.00 69.00 479 LEU A C 1
ATOM 3820 O O . LEU A 1 479 ? 10.355 100.588 -61.010 1.00 69.00 479 LEU A O 1
ATOM 3824 N N . GLN A 1 480 ? 10.636 102.751 -61.529 1.00 72.38 480 GLN A N 1
ATOM 3825 C CA . GLN A 1 480 ? 11.701 102.489 -62.503 1.00 72.38 480 GLN A CA 1
ATOM 3826 C C . GLN A 1 480 ? 13.086 102.335 -61.851 1.00 72.38 480 GLN A C 1
ATOM 3828 O O . GLN A 1 480 ? 13.807 101.410 -62.214 1.00 72.38 480 GLN A O 1
ATOM 3833 N N . GLN A 1 481 ? 13.428 103.141 -60.835 1.00 75.12 481 GLN A N 1
ATOM 3834 C CA . GLN A 1 481 ? 14.635 102.888 -60.024 1.00 75.12 481 GLN A CA 1
ATOM 3835 C C . GLN A 1 481 ? 14.497 101.602 -59.199 1.00 75.12 481 GLN A C 1
ATOM 3837 O O . GLN A 1 481 ? 15.429 100.801 -59.148 1.00 75.12 481 GLN A O 1
ATOM 3842 N N . ALA A 1 482 ? 13.305 101.349 -58.644 1.00 70.62 482 ALA A N 1
ATOM 3843 C CA . ALA A 1 482 ? 13.009 100.094 -57.956 1.00 70.62 482 ALA A CA 1
ATOM 3844 C C . ALA A 1 482 ? 13.187 98.859 -58.863 1.00 70.62 482 ALA A C 1
ATOM 3846 O O . ALA A 1 482 ? 13.444 97.772 -58.356 1.00 70.62 482 ALA A O 1
ATOM 3847 N N . LEU A 1 483 ? 13.084 99.006 -60.190 1.00 70.94 483 LEU A N 1
ATOM 3848 C CA . LEU A 1 483 ? 13.258 97.913 -61.152 1.00 70.94 483 LEU A CA 1
ATOM 3849 C C . LEU A 1 483 ? 14.736 97.537 -61.349 1.00 70.94 483 LEU A C 1
ATOM 3851 O O . LEU A 1 483 ? 15.058 96.351 -61.375 1.00 70.94 483 LEU A O 1
ATOM 3855 N N . GLU A 1 484 ? 15.641 98.516 -61.432 1.00 74.88 484 GLU A N 1
ATOM 3856 C CA . GLU A 1 484 ? 17.090 98.260 -61.511 1.00 74.88 484 GLU A CA 1
ATOM 3857 C C . GLU A 1 484 ? 17.640 97.733 -60.175 1.00 74.88 484 GLU A C 1
ATOM 3859 O O . GLU A 1 484 ? 18.400 96.759 -60.155 1.00 74.88 484 GLU A O 1
ATOM 3864 N N . GLU A 1 485 ? 17.186 98.288 -59.044 1.00 75.31 485 GLU A N 1
ATOM 3865 C CA . GLU A 1 485 ? 17.507 97.742 -57.721 1.00 75.31 485 GLU A CA 1
ATOM 3866 C C . GLU A 1 485 ? 16.960 96.317 -57.552 1.00 75.31 485 GLU A C 1
ATOM 3868 O O . GLU A 1 485 ? 17.693 95.441 -57.092 1.00 75.31 485 GLU A O 1
ATOM 3873 N N . ALA A 1 486 ? 15.729 96.034 -57.997 1.00 68.56 486 ALA A N 1
ATOM 3874 C CA . ALA A 1 486 ? 15.166 94.684 -57.974 1.00 68.56 486 ALA A CA 1
ATOM 3875 C C . ALA A 1 486 ? 15.883 93.713 -58.926 1.00 68.56 486 ALA A C 1
ATOM 3877 O O . ALA A 1 486 ? 15.961 92.527 -58.617 1.00 68.56 486 ALA A O 1
ATOM 3878 N N . GLN A 1 487 ? 16.434 94.157 -60.062 1.00 73.44 487 GLN A N 1
ATOM 3879 C CA . GLN A 1 487 ? 17.265 93.299 -60.921 1.00 73.44 487 GLN A CA 1
ATOM 3880 C C . GLN A 1 487 ? 18.603 92.961 -60.253 1.00 73.44 487 GLN A C 1
ATOM 3882 O O . GLN A 1 487 ? 18.992 91.791 -60.218 1.00 73.44 487 GLN A O 1
ATOM 3887 N N . SER A 1 488 ? 19.265 93.952 -59.649 1.00 76.62 488 SER A N 1
ATOM 3888 C CA . SER A 1 488 ? 20.484 93.742 -58.858 1.00 76.62 488 SER A CA 1
ATOM 3889 C C . SER A 1 488 ? 20.229 92.784 -57.685 1.00 76.62 488 SER A C 1
ATOM 3891 O O . SER A 1 488 ? 20.898 91.754 -57.565 1.00 76.62 488 SER A O 1
ATOM 3893 N N . GLN A 1 489 ? 19.183 93.042 -56.890 1.00 75.44 489 GLN A N 1
ATOM 3894 C CA . GLN A 1 489 ? 18.766 92.177 -55.784 1.00 75.44 489 GLN A CA 1
ATOM 3895 C C . GLN A 1 489 ? 18.367 90.774 -56.256 1.00 75.44 489 GLN A C 1
ATOM 3897 O O . GLN A 1 489 ? 18.750 89.810 -55.601 1.00 75.44 489 GLN A O 1
ATOM 3902 N N . ASN A 1 490 ? 17.675 90.620 -57.391 1.00 73.25 490 ASN A N 1
ATOM 3903 C CA . ASN A 1 490 ? 17.374 89.299 -57.950 1.00 73.25 490 ASN A CA 1
ATOM 3904 C C . ASN A 1 490 ? 18.649 88.540 -58.329 1.00 73.25 490 ASN A C 1
ATOM 3906 O O . ASN A 1 490 ? 18.754 87.371 -57.983 1.00 73.25 490 ASN A O 1
ATOM 3910 N N . SER A 1 491 ? 19.645 89.181 -58.952 1.00 74.56 491 SER A N 1
ATOM 3911 C CA . SER A 1 491 ? 20.920 88.510 -59.265 1.00 74.56 491 SER A CA 1
ATOM 3912 C C . SER A 1 491 ? 21.674 88.064 -58.000 1.00 74.56 491 SER A C 1
ATOM 3914 O O . SER A 1 491 ? 22.189 86.947 -57.935 1.00 74.56 491 SER A O 1
ATOM 3916 N N . ALA A 1 492 ? 21.662 88.889 -56.947 1.00 75.50 492 ALA A N 1
ATOM 3917 C CA . ALA A 1 492 ? 22.255 88.555 -55.655 1.00 75.50 492 ALA A CA 1
ATOM 3918 C C . ALA A 1 492 ? 21.482 87.437 -54.932 1.00 75.50 492 ALA A C 1
ATOM 3920 O O . ALA A 1 492 ? 22.095 86.525 -54.376 1.00 75.50 492 ALA A O 1
ATOM 3921 N N . MET A 1 493 ? 20.145 87.467 -54.972 1.00 71.88 493 MET A N 1
ATOM 3922 C CA . MET A 1 493 ? 19.288 86.405 -54.442 1.00 71.88 493 MET A CA 1
ATOM 3923 C C . MET A 1 493 ? 19.428 85.106 -55.233 1.00 71.88 493 MET A C 1
ATOM 3925 O O . MET A 1 493 ? 19.414 84.052 -54.617 1.00 71.88 493 MET A O 1
ATOM 3929 N N . GLN A 1 494 ? 19.616 85.155 -56.552 1.00 74.62 494 GLN A N 1
ATOM 3930 C CA . GLN A 1 494 ? 19.793 83.976 -57.402 1.00 74.62 494 GLN A CA 1
ATOM 3931 C C . GLN A 1 494 ? 21.134 83.282 -57.124 1.00 74.62 494 GLN A C 1
ATOM 3933 O O . GLN A 1 494 ? 21.161 82.070 -56.931 1.00 74.62 494 GLN A O 1
ATOM 3938 N N . ASN A 1 495 ? 22.223 84.045 -56.985 1.00 77.38 495 ASN A N 1
ATOM 3939 C CA . ASN A 1 495 ? 23.518 83.505 -56.552 1.00 77.38 495 ASN A CA 1
ATOM 3940 C C . ASN A 1 495 ? 23.462 82.954 -55.116 1.00 77.38 495 ASN A C 1
ATOM 3942 O O . ASN A 1 495 ? 24.043 81.909 -54.830 1.00 77.38 495 ASN A O 1
ATOM 3946 N N . LYS A 1 496 ? 22.740 83.627 -54.208 1.00 78.19 496 LYS A N 1
ATOM 3947 C CA . LYS A 1 496 ? 22.562 83.156 -52.827 1.00 78.19 496 LYS A CA 1
ATOM 3948 C C . LYS A 1 496 ? 21.667 81.915 -52.743 1.00 78.19 496 LYS A C 1
ATOM 3950 O O . LYS A 1 496 ? 21.949 81.038 -51.936 1.00 78.19 496 LYS A O 1
ATOM 3955 N N . LEU A 1 497 ? 20.643 81.823 -53.594 1.00 74.69 497 LEU A N 1
ATOM 3956 C CA . LEU A 1 497 ? 19.808 80.636 -53.769 1.00 74.69 497 LEU A CA 1
ATOM 3957 C C . LEU A 1 497 ? 20.642 79.463 -54.271 1.00 74.69 497 LEU A C 1
ATOM 3959 O O . LEU A 1 497 ? 20.537 78.393 -53.687 1.00 74.69 497 LEU A O 1
ATOM 3963 N N . GLN A 1 498 ? 21.506 79.670 -55.272 1.00 77.44 498 GLN A N 1
ATOM 3964 C CA . GLN A 1 498 ? 22.412 78.625 -55.750 1.00 77.44 498 GLN A CA 1
ATOM 3965 C C . GLN A 1 498 ? 23.346 78.147 -54.630 1.00 77.44 498 GLN A C 1
ATOM 3967 O O . GLN A 1 498 ? 23.326 76.965 -54.324 1.00 77.44 498 GLN A O 1
ATOM 3972 N N . SER A 1 499 ? 24.038 79.055 -53.926 1.00 76.69 499 SER A N 1
ATOM 3973 C CA . SER A 1 499 ? 24.869 78.694 -52.759 1.00 76.69 499 SER A CA 1
ATOM 3974 C C . SER A 1 499 ? 24.079 77.903 -51.711 1.00 76.69 499 SER A C 1
ATOM 3976 O O . SER A 1 499 ? 24.557 76.890 -51.220 1.00 76.69 499 SER A O 1
ATOM 3978 N N . SER A 1 500 ? 22.842 78.316 -51.405 1.00 75.00 500 SER A N 1
ATOM 3979 C CA . SER A 1 500 ? 21.998 77.603 -50.438 1.00 75.00 500 SER A CA 1
ATOM 3980 C C . SER A 1 500 ? 21.445 76.269 -50.949 1.00 75.00 500 SER A C 1
ATOM 3982 O O . SER A 1 500 ? 21.129 75.421 -50.127 1.00 75.00 500 SER A O 1
ATOM 3984 N N . MET A 1 501 ? 21.318 76.079 -52.268 1.00 73.69 501 MET A N 1
ATOM 3985 C CA . MET A 1 501 ? 20.927 74.812 -52.901 1.00 73.69 501 MET A CA 1
ATOM 3986 C C . MET A 1 501 ? 22.104 73.841 -52.946 1.00 73.69 501 MET A C 1
ATOM 3988 O O . MET A 1 501 ? 21.924 72.663 -52.659 1.00 73.69 501 MET A O 1
ATOM 3992 N N . ASP A 1 502 ? 23.301 74.345 -53.243 1.00 76.06 502 ASP A N 1
ATOM 3993 C CA . ASP A 1 502 ? 24.542 73.579 -53.194 1.00 76.06 502 ASP A CA 1
ATOM 3994 C C . ASP A 1 502 ? 24.801 73.125 -51.743 1.00 76.06 502 ASP A C 1
ATOM 3996 O O . ASP A 1 502 ? 24.991 71.938 -51.504 1.00 76.06 502 ASP A O 1
ATOM 4000 N N . GLU A 1 503 ? 24.673 74.025 -50.754 1.00 75.75 503 GLU A N 1
ATOM 4001 C CA . GLU A 1 503 ? 24.721 73.700 -49.315 1.00 75.75 503 GLU A CA 1
ATOM 4002 C C . GLU A 1 503 ? 23.611 72.722 -48.872 1.00 75.75 503 GLU A C 1
ATOM 4004 O O . GLU A 1 503 ? 23.853 71.889 -47.996 1.00 75.75 503 GLU A O 1
ATOM 4009 N N . LEU A 1 504 ? 22.409 72.790 -49.464 1.00 71.88 504 LEU A N 1
ATOM 4010 C CA . LEU A 1 504 ? 21.315 71.845 -49.193 1.00 71.88 504 LEU A CA 1
ATOM 4011 C C . LEU A 1 504 ? 21.616 70.456 -49.750 1.00 71.88 504 LEU A C 1
ATOM 4013 O O . LEU A 1 504 ? 21.436 69.485 -49.027 1.00 71.88 504 LEU A O 1
ATOM 4017 N N . ALA A 1 505 ? 22.123 70.350 -50.979 1.00 70.56 505 ALA A N 1
ATOM 4018 C CA . ALA A 1 505 ? 22.544 69.078 -51.562 1.00 70.56 505 ALA A CA 1
ATOM 4019 C C . ALA A 1 505 ? 23.691 68.451 -50.749 1.00 70.56 505 ALA A C 1
ATOM 4021 O O . ALA A 1 505 ? 23.640 67.269 -50.408 1.00 70.56 505 ALA A O 1
ATOM 4022 N N . ASP A 1 506 ? 24.669 69.266 -50.340 1.00 72.56 506 ASP A N 1
ATOM 4023 C CA . ASP A 1 506 ? 25.776 68.858 -49.470 1.00 72.56 506 ASP A CA 1
ATOM 4024 C C . ASP A 1 506 ? 25.271 68.383 -48.088 1.00 72.56 506 ASP A C 1
ATOM 4026 O O . ASP A 1 506 ? 25.908 67.544 -47.445 1.00 72.56 506 ASP A O 1
ATOM 4030 N N . ALA A 1 507 ? 24.137 68.902 -47.605 1.00 69.69 507 ALA A N 1
ATOM 4031 C CA . ALA A 1 507 ? 23.489 68.466 -46.368 1.00 69.69 507 ALA A CA 1
ATOM 4032 C C . ALA A 1 507 ? 22.615 67.213 -46.562 1.00 69.69 507 ALA A C 1
ATOM 4034 O O . ALA A 1 507 ? 22.666 66.315 -45.725 1.00 69.69 507 ALA A O 1
ATOM 4035 N N . GLU A 1 508 ? 21.859 67.112 -47.657 1.00 69.00 508 GLU A N 1
ATOM 4036 C CA . GLU A 1 508 ? 21.036 65.949 -48.009 1.00 69.00 508 GLU A CA 1
ATOM 4037 C C . GLU A 1 508 ? 21.897 64.705 -48.269 1.00 69.00 508 GLU A C 1
ATOM 4039 O O . GLU A 1 508 ? 21.568 63.627 -47.767 1.00 69.00 508 GLU A O 1
ATOM 4044 N N . GLU A 1 509 ? 23.046 64.840 -48.945 1.00 72.88 509 GLU A N 1
ATOM 4045 C CA . GLU A 1 509 ? 23.997 63.734 -49.108 1.00 72.88 509 GLU A CA 1
ATOM 4046 C C . GLU A 1 509 ? 24.519 63.260 -47.742 1.00 72.88 509 GLU A C 1
ATOM 4048 O O . GLU A 1 509 ? 24.457 62.065 -47.442 1.00 72.88 509 GLU A O 1
ATOM 4053 N N . LYS A 1 510 ? 24.935 64.185 -46.862 1.00 73.44 510 LYS A N 1
ATOM 4054 C CA . LYS A 1 510 ? 25.380 63.851 -45.495 1.00 73.44 510 LYS A CA 1
ATOM 4055 C C . LYS A 1 510 ? 24.271 63.208 -44.661 1.00 73.44 510 LYS A C 1
ATOM 4057 O O . LYS A 1 510 ? 24.543 62.232 -43.967 1.00 73.44 510 LYS A O 1
ATOM 4062 N N . VAL A 1 511 ? 23.028 63.686 -44.759 1.00 71.38 511 VAL A N 1
ATOM 4063 C CA . VAL A 1 511 ? 21.871 63.057 -44.101 1.00 71.38 511 VAL A CA 1
ATOM 4064 C C . VAL A 1 511 ? 21.670 61.637 -44.631 1.00 71.38 511 VAL A C 1
ATOM 4066 O O . VAL A 1 511 ? 21.570 60.717 -43.824 1.00 71.38 511 VAL A O 1
ATOM 4069 N N . SER A 1 512 ? 21.716 61.419 -45.949 1.00 69.19 512 SER A N 1
ATOM 4070 C CA . SER A 1 512 ? 21.577 60.081 -46.546 1.00 69.19 512 SER A CA 1
ATOM 4071 C C . SER A 1 512 ? 22.692 59.113 -46.118 1.00 69.19 512 SER A C 1
ATOM 4073 O O . SER A 1 512 ? 22.424 57.941 -45.840 1.00 69.19 512 SER A O 1
ATOM 4075 N N . LEU A 1 513 ? 23.927 59.610 -45.968 1.00 72.69 513 LEU A N 1
ATOM 4076 C CA . LEU A 1 513 ? 25.060 58.856 -45.431 1.00 72.69 513 LEU A CA 1
ATOM 4077 C C . LEU A 1 513 ? 24.836 58.500 -43.958 1.00 72.69 513 LEU A C 1
ATOM 4079 O O . LEU A 1 513 ? 24.896 57.321 -43.613 1.00 72.69 513 LEU A O 1
ATOM 4083 N N . THR A 1 514 ? 24.481 59.469 -43.106 1.00 72.50 514 THR A N 1
ATOM 4084 C CA . THR A 1 514 ? 24.191 59.188 -41.687 1.00 72.50 514 THR A CA 1
ATOM 4085 C C . THR A 1 514 ? 22.993 58.258 -41.504 1.00 72.50 514 THR A C 1
ATOM 4087 O O . THR A 1 514 ? 23.032 57.402 -40.630 1.00 72.50 514 THR A O 1
ATOM 4090 N N . GLN A 1 515 ? 21.973 58.333 -42.364 1.00 71.56 515 GLN A N 1
ATOM 4091 C CA . GLN A 1 515 ? 20.824 57.425 -42.344 1.00 71.56 515 GLN A CA 1
ATOM 4092 C C . GLN A 1 515 ? 21.209 56.004 -42.798 1.00 71.56 515 GLN A C 1
ATOM 4094 O O . GLN A 1 515 ? 20.700 55.021 -42.261 1.00 71.56 515 GLN A O 1
ATOM 4099 N N . SER A 1 516 ? 22.146 55.872 -43.746 1.00 73.94 516 SER A N 1
ATOM 4100 C CA . SER A 1 516 ? 22.750 54.589 -44.140 1.00 73.94 516 SER A CA 1
ATOM 4101 C C . SER A 1 516 ? 23.592 53.979 -43.012 1.00 73.94 516 SER A C 1
ATOM 4103 O O . SER A 1 516 ? 23.568 52.765 -42.800 1.00 73.94 516 SER A O 1
ATOM 4105 N N . GLU A 1 517 ? 24.335 54.802 -42.271 1.00 73.44 517 GLU A N 1
ATOM 4106 C CA . GLU A 1 517 ? 25.135 54.373 -41.118 1.00 73.44 517 GLU A CA 1
ATOM 4107 C C . GLU A 1 517 ? 24.262 54.027 -39.904 1.00 73.44 517 GLU A C 1
ATOM 4109 O O . GLU A 1 517 ? 24.476 52.985 -39.288 1.00 73.44 517 GLU A O 1
ATOM 4114 N N . GLU A 1 518 ? 23.217 54.807 -39.621 1.00 71.44 518 GLU A N 1
ATOM 4115 C CA . GLU A 1 518 ? 22.216 54.511 -38.591 1.00 71.44 518 GLU A CA 1
ATOM 4116 C C . GLU A 1 518 ? 21.486 53.192 -38.888 1.00 71.44 518 GLU A C 1
ATOM 4118 O O . GLU A 1 518 ? 21.369 52.348 -38.001 1.00 71.44 518 GLU A O 1
ATOM 4123 N N . GLN A 1 519 ? 21.089 52.941 -40.143 1.00 75.62 519 GLN A N 1
ATOM 4124 C CA . GLN A 1 519 ? 20.502 51.656 -40.544 1.00 75.62 519 GLN A CA 1
ATOM 4125 C C . GLN A 1 519 ? 21.468 50.476 -40.353 1.00 75.62 519 GLN A C 1
ATOM 4127 O O . GLN A 1 519 ? 21.033 49.409 -39.915 1.00 75.62 519 GLN A O 1
ATOM 4132 N N . LYS A 1 520 ? 22.770 50.642 -40.632 1.00 77.81 520 LYS A N 1
ATOM 4133 C CA . LYS A 1 520 ? 23.783 49.601 -40.366 1.00 77.81 520 LYS A CA 1
ATOM 4134 C C . LYS A 1 520 ? 23.948 49.354 -38.870 1.00 77.81 520 LYS A C 1
ATOM 4136 O O . LYS A 1 520 ? 23.875 48.206 -38.445 1.00 77.81 520 LYS A O 1
ATOM 4141 N N . LEU A 1 521 ? 24.087 50.410 -38.067 1.00 76.19 521 LEU A N 1
ATOM 4142 C CA . LEU A 1 521 ? 24.182 50.310 -36.607 1.00 76.19 521 LEU A CA 1
ATOM 4143 C C . LEU A 1 521 ? 22.925 49.668 -36.003 1.00 76.19 521 LEU A C 1
ATOM 4145 O O . LEU A 1 521 ? 23.029 48.861 -35.083 1.00 76.19 521 LEU A O 1
ATOM 4149 N N . GLN A 1 522 ? 21.740 49.956 -36.545 1.00 73.19 522 GLN A N 1
ATOM 4150 C CA . GLN A 1 522 ? 20.489 49.336 -36.113 1.00 73.19 522 GLN A CA 1
ATOM 4151 C C . GLN A 1 522 ? 20.404 47.854 -36.522 1.00 73.19 522 GLN A C 1
ATOM 4153 O O . GLN A 1 522 ? 19.923 47.038 -35.737 1.00 73.19 522 GLN A O 1
ATOM 4158 N N . GLN A 1 523 ? 20.923 47.471 -37.695 1.00 79.88 523 GLN A N 1
ATOM 4159 C CA . GLN A 1 523 ? 21.072 46.062 -38.087 1.00 79.88 523 GLN A CA 1
ATOM 4160 C C . GLN A 1 523 ? 22.090 45.321 -37.206 1.00 79.88 523 GLN A C 1
ATOM 4162 O O . GLN A 1 523 ? 21.816 44.200 -36.781 1.00 79.88 523 GLN A O 1
ATOM 4167 N N . GLU A 1 524 ? 23.230 45.932 -36.877 1.00 80.12 524 GLU A N 1
ATOM 4168 C CA . GLU A 1 524 ? 24.232 45.349 -35.974 1.00 80.12 524 GLU A CA 1
ATOM 4169 C C . GLU A 1 524 ? 23.709 45.220 -34.538 1.00 80.12 524 GLU A C 1
ATOM 4171 O O . GLU A 1 524 ? 23.918 44.186 -33.902 1.00 80.12 524 GLU A O 1
ATOM 4176 N N . LEU A 1 525 ? 22.961 46.210 -34.042 1.00 77.06 525 LEU A N 1
ATOM 4177 C CA . LEU A 1 525 ? 22.318 46.167 -32.727 1.00 77.06 525 LEU A CA 1
ATOM 4178 C C . LEU A 1 525 ? 21.222 45.095 -32.674 1.00 77.06 525 LEU A C 1
ATOM 4180 O O . LEU A 1 525 ? 21.174 44.330 -31.711 1.00 77.06 525 LEU A O 1
ATOM 4184 N N . ASN A 1 526 ? 20.392 44.976 -33.716 1.00 82.44 526 ASN A N 1
ATOM 4185 C CA . ASN A 1 526 ? 19.407 43.896 -33.827 1.00 82.44 526 ASN A CA 1
ATOM 4186 C C . ASN A 1 526 ? 20.091 42.522 -33.867 1.00 82.44 526 ASN A C 1
ATOM 4188 O O . ASN A 1 526 ? 19.730 41.648 -33.087 1.00 82.44 526 ASN A O 1
ATOM 4192 N N . ARG A 1 527 ? 21.142 42.352 -34.676 1.00 84.62 527 ARG A N 1
ATOM 4193 C CA . ARG A 1 527 ? 21.916 41.102 -34.763 1.00 84.62 527 ARG A CA 1
ATOM 4194 C C . ARG A 1 527 ? 22.609 40.742 -33.445 1.00 84.62 527 ARG A C 1
ATOM 4196 O O . ARG A 1 527 ? 22.657 39.573 -33.074 1.00 84.62 527 ARG A O 1
ATOM 4203 N N . SER A 1 528 ? 23.124 41.734 -32.720 1.00 78.44 528 SER A N 1
ATOM 4204 C CA . SER A 1 528 ? 23.689 41.564 -31.375 1.00 78.44 528 SER A CA 1
ATOM 4205 C C . SER A 1 528 ? 22.611 41.141 -30.367 1.00 78.44 528 SER A C 1
ATOM 4207 O O . SER A 1 528 ? 22.829 40.243 -29.555 1.00 78.44 528 SER A O 1
ATOM 4209 N N . ARG A 1 529 ? 21.403 41.708 -30.471 1.00 82.19 529 ARG A N 1
ATOM 4210 C CA . ARG A 1 529 ? 20.242 41.338 -29.649 1.00 82.19 529 ARG A CA 1
ATOM 4211 C C . ARG A 1 529 ? 19.731 39.927 -29.951 1.00 82.19 529 ARG A C 1
ATOM 4213 O O . ARG A 1 529 ? 19.458 39.186 -29.014 1.00 82.19 529 ARG A O 1
ATOM 4220 N N . GLU A 1 530 ? 19.665 39.536 -31.221 1.00 86.81 530 GLU A N 1
ATOM 4221 C CA . GLU A 1 530 ? 19.358 38.166 -31.655 1.00 86.81 530 GLU A CA 1
ATOM 4222 C C . GLU A 1 530 ? 20.398 37.169 -31.124 1.00 86.81 530 GLU A C 1
ATOM 4224 O O . GLU A 1 530 ? 20.040 36.106 -30.623 1.00 86.81 530 GLU A O 1
ATOM 4229 N N . GLN A 1 531 ? 21.689 37.522 -31.166 1.00 85.50 531 GLN A N 1
ATOM 4230 C CA . GLN A 1 531 ? 22.762 36.708 -30.587 1.00 85.50 531 GLN A CA 1
ATOM 4231 C C . GLN A 1 531 ? 22.652 36.602 -29.061 1.00 85.50 531 GLN A C 1
ATOM 4233 O O . GLN A 1 531 ? 22.822 35.509 -28.526 1.00 85.50 531 GLN A O 1
ATOM 4238 N N . ALA A 1 532 ? 22.321 37.692 -28.364 1.00 75.69 532 ALA A N 1
ATOM 4239 C CA . ALA A 1 532 ? 22.078 37.677 -26.923 1.00 75.69 532 ALA A CA 1
ATOM 4240 C C . ALA A 1 532 ? 20.884 36.777 -26.563 1.00 75.69 532 ALA A C 1
ATOM 4242 O O . ALA A 1 532 ? 21.025 35.905 -25.713 1.00 75.69 532 ALA A O 1
ATOM 4243 N N . GLN A 1 533 ? 19.756 36.900 -27.270 1.00 85.06 533 GLN A N 1
ATOM 4244 C CA . GLN A 1 533 ? 18.577 36.045 -27.072 1.00 85.06 533 GLN A CA 1
ATOM 4245 C C . GLN A 1 533 ? 18.855 34.571 -27.411 1.00 85.06 533 GLN A C 1
ATOM 4247 O O . GLN A 1 533 ? 18.379 33.675 -26.718 1.00 85.06 533 GLN A O 1
ATOM 4252 N N . ALA A 1 534 ? 19.672 34.292 -28.431 1.00 87.31 534 ALA A N 1
ATOM 4253 C CA . ALA A 1 534 ? 20.096 32.933 -28.770 1.00 87.31 534 ALA A CA 1
ATOM 4254 C C . ALA A 1 534 ? 21.085 32.327 -27.753 1.00 87.31 534 ALA A C 1
ATOM 4256 O O . ALA A 1 534 ? 21.197 31.103 -27.670 1.00 87.31 534 ALA A O 1
ATOM 4257 N N . LEU A 1 535 ? 21.807 33.153 -26.988 1.00 84.94 535 LEU A N 1
ATOM 4258 C CA . LEU A 1 535 ? 22.626 32.716 -25.852 1.00 84.94 535 LEU A CA 1
ATOM 4259 C C . LEU A 1 535 ? 21.775 32.534 -24.589 1.00 84.94 535 LEU A C 1
ATOM 4261 O O . LEU A 1 535 ? 21.924 31.524 -23.915 1.00 84.94 535 LEU A O 1
ATOM 4265 N N . GLU A 1 536 ? 20.840 33.442 -24.316 1.00 83.31 536 GLU A N 1
ATOM 4266 C CA . GLU A 1 536 ? 19.875 33.364 -23.210 1.00 83.31 536 GLU A CA 1
ATOM 4267 C C . GLU A 1 536 ? 18.996 32.105 -23.319 1.00 83.31 536 GLU A C 1
ATOM 4269 O O . GLU A 1 536 ? 18.887 31.339 -22.365 1.00 83.31 536 GLU A O 1
ATOM 4274 N N . ALA A 1 537 ? 18.480 31.799 -24.515 1.00 87.62 537 ALA A N 1
ATOM 4275 C CA . ALA A 1 537 ? 17.740 30.563 -24.780 1.00 87.62 537 ALA A CA 1
ATOM 4276 C C . ALA A 1 537 ? 18.599 29.292 -24.612 1.00 87.62 537 ALA A C 1
ATOM 4278 O O . ALA A 1 537 ? 18.093 28.261 -24.171 1.00 87.62 537 ALA A O 1
ATOM 4279 N N . LYS A 1 538 ? 19.901 29.354 -24.931 1.00 88.69 538 LYS A N 1
ATOM 4280 C CA . LYS A 1 538 ? 20.836 28.240 -24.689 1.00 88.69 538 LYS A CA 1
ATOM 4281 C C . LYS A 1 538 ? 21.158 28.066 -23.210 1.00 88.69 538 LYS A C 1
ATOM 4283 O O . LYS A 1 538 ? 21.236 26.929 -22.766 1.00 88.69 538 LYS A O 1
ATOM 4288 N N . LEU A 1 539 ? 21.305 29.157 -22.459 1.00 80.25 539 LEU A N 1
ATOM 4289 C CA . LEU A 1 539 ? 21.495 29.110 -21.010 1.00 80.25 539 LEU A CA 1
ATOM 4290 C C . LEU A 1 539 ? 20.266 28.503 -20.330 1.00 80.25 539 LEU A C 1
ATOM 4292 O O . LEU A 1 539 ? 20.424 27.537 -19.599 1.00 80.25 539 LEU A O 1
ATOM 4296 N N . ALA A 1 540 ? 19.051 28.943 -20.674 1.00 85.44 540 ALA A N 1
ATOM 4297 C CA . ALA A 1 540 ? 17.819 28.330 -20.170 1.00 85.44 540 ALA A CA 1
ATOM 4298 C C . ALA A 1 540 ? 17.720 26.827 -20.514 1.00 85.44 540 ALA A C 1
ATOM 4300 O O . ALA A 1 540 ? 17.319 26.021 -19.676 1.00 85.44 540 ALA A O 1
ATOM 4301 N N . GLN A 1 541 ? 18.139 26.417 -21.719 1.00 89.50 541 GLN A N 1
ATOM 4302 C CA . GLN A 1 541 ? 18.202 24.998 -22.094 1.00 89.50 541 GLN A CA 1
ATOM 4303 C C . GLN A 1 541 ? 19.268 24.218 -21.298 1.00 89.50 541 GLN A C 1
ATOM 4305 O O . GLN A 1 541 ? 19.063 23.042 -20.993 1.00 89.50 541 GLN A O 1
ATOM 4310 N N . GLN A 1 542 ? 20.398 24.843 -20.953 1.00 84.75 542 GLN A N 1
ATOM 4311 C CA . GLN A 1 542 ? 21.428 24.236 -20.106 1.00 84.75 542 GLN A CA 1
ATOM 4312 C C . GLN A 1 542 ? 20.980 24.148 -18.643 1.00 84.75 542 GLN A C 1
ATOM 4314 O O . GLN A 1 542 ? 21.149 23.094 -18.043 1.00 84.75 542 GLN A O 1
ATOM 4319 N N . GLU A 1 543 ? 20.329 25.175 -18.096 1.00 86.62 543 GLU A N 1
ATOM 4320 C CA . GLU A 1 543 ? 19.718 25.152 -16.759 1.00 86.62 543 GLU A CA 1
ATOM 4321 C C . GLU A 1 543 ? 18.643 24.055 -16.654 1.00 86.62 543 GLU A C 1
ATOM 4323 O O . GLU A 1 543 ? 18.597 23.324 -15.666 1.00 86.62 543 GLU A O 1
ATOM 4328 N N . GLU A 1 544 ? 17.827 23.854 -17.697 1.00 89.31 544 GLU A N 1
ATOM 4329 C CA . GLU A 1 544 ? 16.861 22.747 -17.754 1.00 89.31 544 GLU A CA 1
ATOM 4330 C C . GLU A 1 544 ? 17.553 21.367 -17.787 1.00 89.31 544 GLU A C 1
ATOM 4332 O O . GLU A 1 544 ? 17.071 20.407 -17.180 1.00 89.31 544 GLU A O 1
ATOM 4337 N N . GLN A 1 545 ? 18.696 21.247 -18.473 1.00 90.38 545 GLN A N 1
ATOM 4338 C CA . GLN A 1 545 ? 19.499 20.018 -18.495 1.00 90.38 545 GLN A CA 1
ATOM 4339 C C . GLN A 1 545 ? 20.197 19.761 -17.152 1.00 90.38 545 GLN A C 1
ATOM 4341 O O . GLN A 1 545 ? 20.167 18.629 -16.670 1.00 90.38 545 GLN A O 1
ATOM 4346 N N . GLU A 1 546 ? 20.765 20.784 -16.512 1.00 83.62 546 GLU A N 1
ATOM 4347 C CA . GLU A 1 546 ? 21.358 20.677 -15.176 1.00 83.62 546 GLU A CA 1
ATOM 4348 C C . GLU A 1 546 ? 20.302 20.326 -14.122 1.00 83.62 546 GLU A C 1
ATOM 4350 O O . GLU A 1 546 ? 20.539 19.435 -13.307 1.00 83.62 546 GLU A O 1
ATOM 4355 N N . ALA A 1 547 ? 19.103 20.914 -14.187 1.00 88.38 547 ALA A N 1
ATOM 4356 C CA . ALA A 1 547 ? 17.985 20.557 -13.314 1.00 88.38 547 ALA A CA 1
ATOM 4357 C C . ALA A 1 547 ? 17.542 19.092 -13.501 1.00 88.38 547 ALA A C 1
ATOM 4359 O O . ALA A 1 547 ? 17.316 18.386 -12.516 1.00 88.38 547 ALA A O 1
ATOM 4360 N N . LYS A 1 548 ? 17.473 18.598 -14.748 1.00 91.12 548 LYS A N 1
ATOM 4361 C CA . LYS A 1 548 ? 17.172 17.183 -15.046 1.00 91.12 548 LYS A CA 1
ATOM 4362 C C . LYS A 1 548 ? 18.261 16.241 -14.527 1.00 91.12 548 LYS A C 1
ATOM 4364 O O . LYS A 1 548 ? 17.936 15.230 -13.909 1.00 91.12 548 LYS A O 1
ATOM 4369 N N . LEU A 1 549 ? 19.537 16.584 -14.711 1.00 88.81 549 LEU A N 1
ATOM 4370 C CA . LEU A 1 549 ? 20.664 15.817 -14.167 1.00 88.81 549 LEU A CA 1
ATOM 4371 C C . LEU A 1 549 ? 20.665 15.827 -12.631 1.00 88.81 549 LEU A C 1
ATOM 4373 O O . LEU A 1 549 ? 20.882 14.789 -12.010 1.00 88.81 549 LEU A O 1
ATOM 4377 N N . GLN A 1 550 ? 20.366 16.964 -11.999 1.00 86.94 550 GLN A N 1
ATOM 4378 C CA . GLN A 1 550 ? 20.280 17.076 -10.543 1.00 86.94 550 GLN A CA 1
ATOM 4379 C C . GLN A 1 550 ? 19.114 16.252 -9.977 1.00 86.94 550 GLN A C 1
ATOM 4381 O O . GLN A 1 550 ? 19.293 15.572 -8.965 1.00 86.94 550 GLN A O 1
ATOM 4386 N N . ALA A 1 551 ? 17.956 16.251 -10.645 1.00 89.19 551 ALA A N 1
ATOM 4387 C CA . ALA A 1 551 ? 16.827 15.389 -10.300 1.00 89.19 551 ALA A CA 1
ATOM 4388 C C . ALA A 1 551 ? 17.187 13.900 -10.444 1.00 89.19 551 ALA A C 1
ATOM 4390 O O . ALA A 1 551 ? 16.973 13.133 -9.507 1.00 89.19 551 ALA A O 1
ATOM 4391 N N . GLN A 1 552 ? 17.824 13.502 -11.551 1.00 91.44 552 GLN A N 1
ATOM 4392 C CA . GLN A 1 552 ? 18.271 12.122 -11.776 1.00 91.44 552 GLN A CA 1
ATOM 4393 C C . GLN A 1 552 ? 19.311 11.666 -10.733 1.00 91.44 552 GLN A C 1
ATOM 4395 O O . GLN A 1 552 ? 19.279 10.525 -10.274 1.00 91.44 552 GLN A O 1
ATOM 4400 N N . VAL A 1 553 ? 20.211 12.556 -10.297 1.00 88.88 553 VAL A N 1
ATOM 4401 C CA . VAL A 1 553 ? 21.162 12.275 -9.208 1.00 88.88 553 VAL A CA 1
ATOM 4402 C C . VAL A 1 553 ? 20.452 12.142 -7.856 1.00 88.88 553 VAL A C 1
ATOM 4404 O O . VAL A 1 553 ? 20.817 11.268 -7.070 1.00 88.88 553 VAL A O 1
ATOM 4407 N N . GLN A 1 554 ? 19.425 12.950 -7.567 1.00 87.56 554 GLN A N 1
ATOM 4408 C CA . GLN A 1 554 ? 18.611 12.786 -6.352 1.00 87.56 554 GLN A CA 1
ATOM 4409 C C . GLN A 1 554 ? 17.812 11.475 -6.371 1.00 87.56 554 GLN A C 1
ATOM 4411 O O . GLN A 1 554 ? 17.766 10.774 -5.358 1.00 87.56 554 GLN A O 1
ATOM 4416 N N . GLU A 1 555 ? 17.248 11.105 -7.520 1.00 91.12 555 GLU A N 1
ATOM 4417 C CA . GLU A 1 555 ? 16.553 9.834 -7.727 1.00 91.12 555 GLU A CA 1
ATOM 4418 C C . GLU A 1 555 ? 17.503 8.649 -7.498 1.00 91.12 555 GLU A C 1
ATOM 4420 O O . GLU A 1 555 ? 17.213 7.795 -6.658 1.00 91.12 555 GLU A O 1
ATOM 4425 N N . GLN A 1 556 ? 18.695 8.654 -8.111 1.00 89.31 556 GLN A N 1
ATOM 4426 C CA . GLN A 1 556 ? 19.734 7.644 -7.865 1.00 89.31 556 GLN A CA 1
ATOM 4427 C C . GLN A 1 556 ? 20.172 7.594 -6.393 1.00 89.31 556 GLN A C 1
ATOM 4429 O O . GLN A 1 556 ? 20.341 6.505 -5.848 1.00 89.31 556 GLN A O 1
ATOM 4434 N N . GLN A 1 557 ? 20.304 8.734 -5.706 1.00 85.75 557 GLN A N 1
ATOM 4435 C CA . GLN A 1 557 ? 20.595 8.755 -4.265 1.00 85.75 557 GLN A CA 1
ATOM 4436 C C . GLN A 1 557 ? 19.450 8.176 -3.418 1.00 85.75 557 GLN A C 1
ATOM 4438 O O . GLN A 1 557 ? 19.714 7.552 -2.388 1.00 85.75 557 GLN A O 1
ATOM 4443 N N . SER A 1 558 ? 18.190 8.363 -3.822 1.00 88.00 558 SER A N 1
ATOM 4444 C CA . SER A 1 558 ? 17.031 7.769 -3.144 1.00 88.00 558 SER A CA 1
ATOM 4445 C C . SER A 1 558 ? 16.954 6.255 -3.373 1.00 88.00 558 SER A C 1
ATOM 4447 O O . SER A 1 558 ? 16.798 5.499 -2.413 1.00 88.00 558 SER A O 1
ATOM 4449 N N . ALA A 1 559 ? 17.200 5.802 -4.607 1.00 88.81 559 ALA A N 1
ATOM 4450 C CA . ALA A 1 559 ? 17.291 4.392 -4.964 1.00 88.81 559 ALA A CA 1
ATOM 4451 C C . ALA A 1 559 ? 18.432 3.702 -4.201 1.00 88.81 559 ALA A C 1
ATOM 4453 O O . ALA A 1 559 ? 18.202 2.676 -3.561 1.00 88.81 559 ALA A O 1
ATOM 4454 N N . LEU A 1 560 ? 19.626 4.306 -4.155 1.00 86.25 560 LEU A N 1
ATOM 4455 C CA . LEU A 1 560 ? 20.755 3.799 -3.370 1.00 86.25 560 LEU A CA 1
ATOM 4456 C C . LEU A 1 560 ? 20.409 3.676 -1.879 1.00 86.25 560 LEU A C 1
ATOM 4458 O O . LEU A 1 560 ? 20.629 2.610 -1.308 1.00 86.25 560 LEU A O 1
ATOM 4462 N N . LYS A 1 561 ? 19.789 4.694 -1.264 1.00 89.00 561 LYS A N 1
ATOM 4463 C CA . LYS A 1 561 ? 19.316 4.616 0.134 1.00 89.00 561 LYS A CA 1
ATOM 4464 C C . LYS A 1 561 ? 18.298 3.496 0.350 1.00 89.00 561 LYS A C 1
ATOM 4466 O O . LYS A 1 561 ? 18.403 2.780 1.342 1.00 89.00 561 LYS A O 1
ATOM 4471 N N . SER A 1 562 ? 17.351 3.308 -0.574 1.00 88.94 562 SER A N 1
ATOM 4472 C CA . SER A 1 562 ? 16.401 2.192 -0.485 1.00 88.94 562 SER A CA 1
ATOM 4473 C C . SER A 1 562 ? 17.124 0.841 -0.553 1.00 88.94 562 SER A C 1
ATOM 4475 O O . SER A 1 562 ? 16.934 0.018 0.339 1.00 88.94 562 SER A O 1
ATOM 4477 N N . SER A 1 563 ? 18.058 0.665 -1.498 1.00 86.44 563 SER A N 1
ATOM 4478 C CA . SER A 1 563 ? 18.852 -0.562 -1.633 1.00 86.44 563 SER A CA 1
ATOM 4479 C C . SER A 1 563 ? 19.724 -0.836 -0.406 1.00 86.44 563 SER A C 1
ATOM 4481 O O . SER A 1 563 ? 19.789 -1.975 0.045 1.00 86.44 563 SER A O 1
ATOM 4483 N N . GLN A 1 564 ? 20.309 0.203 0.201 1.00 87.94 564 GLN A N 1
ATOM 4484 C CA . GLN A 1 564 ? 21.056 0.085 1.449 1.00 87.94 564 GLN A CA 1
ATOM 4485 C C . GLN A 1 564 ? 20.141 -0.379 2.590 1.00 87.94 564 GLN A C 1
ATOM 4487 O O . GLN A 1 564 ? 20.485 -1.331 3.282 1.00 87.94 564 GLN A O 1
ATOM 4492 N N . SER A 1 565 ? 18.944 0.202 2.739 1.00 89.00 565 SER A N 1
ATOM 4493 C CA . SER A 1 565 ? 17.985 -0.250 3.759 1.00 89.00 565 SER A CA 1
ATOM 4494 C C . SER A 1 565 ? 17.494 -1.689 3.529 1.00 89.00 565 SER A C 1
ATOM 4496 O O . SER A 1 565 ? 17.262 -2.418 4.490 1.00 89.00 565 SER A O 1
ATOM 4498 N N . SER A 1 566 ? 17.396 -2.140 2.272 1.00 90.12 566 SER A N 1
ATOM 4499 C CA . SER A 1 566 ? 17.104 -3.541 1.941 1.00 90.12 566 SER A CA 1
ATOM 4500 C C . SER A 1 566 ? 18.272 -4.474 2.271 1.00 90.12 566 SER A C 1
ATOM 4502 O O . SER A 1 566 ? 18.039 -5.576 2.758 1.00 90.12 566 SER A O 1
ATOM 4504 N N . ILE A 1 567 ? 19.520 -4.042 2.058 1.00 89.38 567 ILE A N 1
ATOM 4505 C CA . ILE A 1 567 ? 20.720 -4.791 2.462 1.00 89.38 567 ILE A CA 1
ATOM 4506 C C . ILE A 1 567 ? 20.781 -4.900 3.990 1.00 89.38 567 ILE A C 1
ATOM 4508 O O . ILE A 1 567 ? 20.901 -6.007 4.500 1.00 89.38 567 ILE A O 1
ATOM 4512 N N . GLU A 1 568 ? 20.590 -3.801 4.723 1.00 88.19 568 GLU A N 1
ATOM 4513 C CA . GLU A 1 568 ? 20.557 -3.791 6.195 1.00 88.19 568 GLU A CA 1
ATOM 4514 C C . GLU A 1 568 ? 19.451 -4.715 6.753 1.00 88.19 568 GLU A C 1
ATOM 4516 O O . GLU A 1 568 ? 19.671 -5.430 7.732 1.00 88.19 568 GLU A O 1
ATOM 4521 N N . GLN A 1 569 ? 18.280 -4.777 6.104 1.00 90.38 569 GLN A N 1
ATOM 4522 C CA . GLN A 1 569 ? 17.218 -5.734 6.448 1.00 90.38 569 GLN A CA 1
ATOM 4523 C C . GLN A 1 569 ? 17.600 -7.191 6.141 1.00 90.38 569 GLN A C 1
ATOM 4525 O O . GLN A 1 569 ? 17.300 -8.077 6.942 1.00 90.38 569 GLN A O 1
ATOM 4530 N N . LEU A 1 570 ? 18.263 -7.461 5.012 1.00 88.75 570 LEU A N 1
ATOM 4531 C CA . LEU A 1 570 ? 18.728 -8.805 4.651 1.00 88.75 570 LEU A CA 1
ATOM 4532 C C . LEU A 1 570 ? 19.873 -9.285 5.556 1.00 88.75 570 LEU A C 1
ATOM 4534 O O . LEU A 1 570 ? 19.909 -10.462 5.908 1.00 88.75 570 LEU A O 1
ATOM 4538 N N . GLU A 1 571 ? 20.766 -8.393 5.989 1.00 86.69 571 GLU A N 1
ATOM 4539 C CA . GLU A 1 571 ? 21.805 -8.689 6.982 1.00 86.69 571 GLU A CA 1
ATOM 4540 C C . GLU A 1 571 ? 21.192 -9.012 8.351 1.00 86.69 571 GLU A C 1
ATOM 4542 O O . GLU A 1 571 ? 21.564 -10.013 8.965 1.00 86.69 571 GLU A O 1
ATOM 4547 N N . GLN A 1 572 ? 20.192 -8.244 8.802 1.00 90.88 572 GLN A N 1
ATOM 4548 C CA . GLN A 1 572 ? 19.440 -8.558 10.026 1.00 90.88 572 GLN A CA 1
ATOM 4549 C C . GLN A 1 572 ? 18.712 -9.907 9.920 1.00 90.88 572 GLN A C 1
ATOM 4551 O O . GLN A 1 572 ? 18.782 -10.714 10.846 1.00 90.88 572 GLN A O 1
ATOM 4556 N N . GLN A 1 573 ? 18.061 -10.201 8.788 1.00 90.69 573 GLN A N 1
ATOM 4557 C CA . GLN A 1 573 ? 17.423 -11.503 8.557 1.00 90.69 573 GLN A CA 1
ATOM 4558 C C . GLN A 1 573 ? 18.443 -12.650 8.521 1.00 90.69 573 GLN A C 1
ATOM 4560 O O . GLN A 1 573 ? 18.172 -13.713 9.076 1.00 90.69 573 GLN A O 1
ATOM 4565 N N . GLN A 1 574 ? 19.624 -12.445 7.930 1.00 86.38 574 GLN A N 1
ATOM 4566 C CA . GLN A 1 574 ? 20.706 -13.433 7.923 1.00 86.38 574 GLN A CA 1
ATOM 4567 C C . GLN A 1 574 ? 21.227 -13.712 9.339 1.00 86.38 574 GLN A C 1
ATOM 4569 O O . GLN A 1 574 ? 21.426 -14.875 9.691 1.00 86.38 574 GLN A O 1
ATOM 4574 N N . GLN A 1 575 ? 21.411 -12.677 10.165 1.00 88.69 575 GLN A N 1
ATOM 4575 C CA . GLN A 1 575 ? 21.804 -12.832 11.570 1.00 88.69 575 GLN A CA 1
ATOM 4576 C C . GLN A 1 575 ? 20.744 -13.623 12.348 1.00 88.69 575 GLN A C 1
ATOM 4578 O O . GLN A 1 575 ? 21.073 -14.631 12.968 1.00 88.69 575 GLN A O 1
ATOM 4583 N N . LEU A 1 576 ? 19.466 -13.252 12.223 1.00 91.50 576 LEU A N 1
ATOM 4584 C CA . LEU A 1 576 ? 18.350 -13.912 12.912 1.00 91.50 576 LEU A CA 1
ATOM 4585 C C . LEU A 1 576 ? 18.185 -15.382 12.465 1.00 91.50 576 LEU A C 1
ATOM 4587 O O . LEU A 1 576 ? 17.981 -16.267 13.294 1.00 91.50 576 LEU A O 1
ATOM 4591 N N . LEU A 1 577 ? 18.355 -15.678 11.171 1.00 88.94 577 LEU A N 1
ATOM 4592 C CA . LEU A 1 577 ? 18.403 -17.052 10.648 1.00 88.94 577 LEU A CA 1
ATOM 4593 C C . LEU A 1 577 ? 19.621 -17.835 11.161 1.00 88.94 577 LEU A C 1
ATOM 4595 O O . LEU A 1 577 ? 19.512 -19.032 11.414 1.00 88.94 577 LEU A O 1
ATOM 4599 N N . THR A 1 578 ? 20.771 -17.180 11.340 1.00 91.38 578 THR A N 1
ATOM 4600 C CA . THR A 1 578 ? 21.982 -17.812 11.890 1.00 91.38 578 THR A CA 1
ATOM 4601 C C . THR A 1 578 ? 21.793 -18.154 13.369 1.00 91.38 578 THR A C 1
ATOM 4603 O O . THR A 1 578 ? 22.091 -19.277 13.772 1.00 91.38 578 THR A O 1
ATOM 4606 N N . GLU A 1 579 ? 21.206 -17.251 14.159 1.00 89.88 579 GLU A N 1
ATOM 4607 C CA . GLU A 1 579 ? 20.826 -17.522 15.552 1.00 89.88 579 GLU A CA 1
ATOM 4608 C C . GLU A 1 579 ? 19.813 -18.673 15.650 1.00 89.88 579 GLU A C 1
ATOM 4610 O O . GLU A 1 579 ? 19.994 -19.571 16.472 1.00 89.88 579 GLU A O 1
ATOM 4615 N N . GLN A 1 580 ? 18.799 -18.712 14.776 1.00 89.56 580 GLN A N 1
ATOM 4616 C CA . GLN A 1 580 ? 17.834 -19.820 14.715 1.00 89.56 580 GLN A CA 1
ATOM 4617 C C . GLN A 1 580 ? 18.485 -21.156 14.325 1.00 89.56 580 GLN A C 1
ATOM 4619 O O . GLN A 1 580 ? 18.137 -22.201 14.878 1.00 89.56 580 GLN A O 1
ATOM 4624 N N . LEU A 1 581 ? 19.452 -21.151 13.402 1.00 88.44 581 LEU A N 1
ATOM 4625 C CA . LEU A 1 581 ? 20.222 -22.349 13.063 1.00 88.44 581 LEU A CA 1
ATOM 4626 C C . LEU A 1 581 ? 21.092 -22.808 14.239 1.00 88.44 581 LEU A C 1
ATOM 4628 O O . LEU A 1 581 ? 21.177 -24.012 14.487 1.00 88.44 581 LEU A O 1
ATOM 4632 N N . GLU A 1 582 ? 21.680 -21.888 15.008 1.00 89.56 582 GLU A N 1
ATOM 4633 C CA . GLU A 1 582 ? 22.380 -22.233 16.248 1.00 89.56 582 GLU A CA 1
ATOM 4634 C C . GLU A 1 582 ? 21.439 -22.791 17.325 1.00 89.56 582 GLU A C 1
ATOM 4636 O O . GLU A 1 582 ? 21.789 -23.788 17.960 1.00 89.56 582 GLU A O 1
ATOM 4641 N N . THR A 1 583 ? 20.244 -22.223 17.539 1.00 91.44 583 THR A N 1
ATOM 4642 C CA . THR A 1 583 ? 19.294 -22.783 18.519 1.00 91.44 583 THR A CA 1
ATOM 4643 C C . THR A 1 583 ? 18.823 -24.170 18.101 1.00 91.44 583 THR A C 1
ATOM 4645 O O . THR A 1 583 ? 18.880 -25.085 18.919 1.00 91.44 583 THR A O 1
ATOM 4648 N N . VAL A 1 584 ? 18.481 -24.377 16.824 1.00 90.62 584 VAL A N 1
ATOM 4649 C CA . VAL A 1 584 ? 18.091 -25.698 16.298 1.00 90.62 584 VAL A CA 1
ATOM 4650 C C . VAL A 1 584 ? 19.240 -26.710 16.401 1.00 90.62 584 VAL A C 1
ATOM 4652 O O . VAL A 1 584 ? 19.000 -27.865 16.748 1.00 90.62 584 VAL A O 1
ATOM 4655 N N . GLN A 1 585 ? 20.499 -26.311 16.183 1.00 87.38 585 GLN A N 1
ATOM 4656 C CA . GLN A 1 585 ? 21.652 -27.197 16.409 1.00 87.38 585 GLN A CA 1
ATOM 4657 C C . GLN A 1 585 ? 21.831 -27.565 17.890 1.00 87.38 585 GLN A C 1
ATOM 4659 O O . GLN A 1 585 ? 22.104 -28.728 18.198 1.00 87.38 585 GLN A O 1
ATOM 4664 N N . ARG A 1 586 ? 21.644 -26.614 18.816 1.00 90.25 586 ARG A N 1
ATOM 4665 C CA . ARG A 1 586 ? 21.710 -26.867 20.269 1.00 90.25 586 ARG A CA 1
ATOM 4666 C C . ARG A 1 586 ? 20.565 -27.775 20.735 1.00 90.25 586 ARG A C 1
ATOM 4668 O O . ARG A 1 586 ? 20.810 -28.710 21.494 1.00 90.25 586 ARG A O 1
ATOM 4675 N N . GLU A 1 587 ? 19.346 -27.555 20.246 1.00 91.25 587 GLU A N 1
ATOM 4676 C CA . GLU A 1 587 ? 18.177 -28.406 20.509 1.00 91.25 587 GLU A CA 1
ATOM 4677 C C . GLU A 1 587 ? 18.359 -29.817 19.937 1.00 91.25 587 GLU A C 1
ATOM 4679 O O . GLU A 1 587 ? 18.078 -30.802 20.619 1.00 91.25 587 GLU A O 1
ATOM 4684 N N . TYR A 1 588 ? 18.902 -29.941 18.723 1.00 87.12 588 TYR A N 1
ATOM 4685 C CA . TYR A 1 588 ? 19.223 -31.232 18.117 1.00 87.12 588 TYR A CA 1
ATOM 4686 C C . TYR A 1 588 ? 20.303 -31.989 18.907 1.00 87.12 588 TYR A C 1
ATOM 4688 O O . TYR A 1 588 ? 20.155 -33.187 19.159 1.00 87.12 588 TYR A O 1
ATOM 4696 N N . ALA A 1 589 ? 21.353 -31.301 19.367 1.00 88.75 589 ALA A N 1
ATOM 4697 C CA . ALA A 1 589 ? 22.381 -31.887 20.227 1.00 88.75 589 ALA A CA 1
ATOM 4698 C C . ALA A 1 589 ? 21.810 -32.338 21.586 1.00 88.75 589 ALA A C 1
ATOM 4700 O O . ALA A 1 589 ? 22.087 -33.453 22.031 1.00 88.75 589 ALA A O 1
ATOM 4701 N N . ALA A 1 590 ? 20.952 -31.525 22.214 1.00 88.94 590 ALA A N 1
ATOM 4702 C CA . ALA A 1 590 ? 20.247 -31.891 23.443 1.00 88.94 590 ALA A CA 1
ATOM 4703 C C . ALA A 1 590 ? 19.283 -33.077 23.231 1.00 88.94 590 ALA A C 1
ATOM 4705 O O . ALA A 1 590 ? 19.187 -33.958 24.085 1.00 88.94 590 ALA A O 1
ATOM 4706 N N . SER A 1 591 ? 18.625 -33.152 22.071 1.00 87.56 591 SER A N 1
ATOM 4707 C CA . SER A 1 591 ? 17.766 -34.275 21.678 1.00 87.56 591 SER A CA 1
ATOM 4708 C C . SER A 1 591 ? 18.569 -35.568 21.485 1.00 87.56 591 SER A C 1
ATOM 4710 O O . SER A 1 591 ? 18.200 -36.602 22.043 1.00 87.56 591 SER A O 1
ATOM 4712 N N . GLN A 1 592 ? 19.731 -35.524 20.816 1.00 87.19 592 GLN A N 1
ATOM 4713 C CA . GLN A 1 592 ? 20.654 -36.669 20.767 1.00 87.19 592 GLN A CA 1
ATOM 4714 C C . GLN A 1 592 ? 21.151 -37.077 22.166 1.00 87.19 592 GLN A C 1
ATOM 4716 O O . GLN A 1 592 ? 21.247 -38.271 22.469 1.00 87.19 592 GLN A O 1
ATOM 4721 N N . GLN A 1 593 ? 21.435 -36.115 23.049 1.00 87.56 593 GLN A N 1
ATOM 4722 C CA . GLN A 1 593 ? 21.840 -36.406 24.425 1.00 87.56 593 GLN A CA 1
ATOM 4723 C C . GLN A 1 593 ? 20.701 -37.059 25.232 1.00 87.56 593 GLN A C 1
ATOM 4725 O O . GLN A 1 593 ? 20.936 -38.014 25.970 1.00 87.56 593 GLN A O 1
ATOM 4730 N N . SER A 1 594 ? 19.455 -36.622 25.038 1.00 88.00 594 SER A N 1
ATOM 4731 C CA . SER A 1 594 ? 18.278 -37.255 25.642 1.00 88.00 594 SER A CA 1
ATOM 4732 C C . SER A 1 594 ? 18.040 -38.668 25.092 1.00 88.00 594 SER A C 1
ATOM 4734 O O . SER A 1 594 ? 17.837 -39.599 25.868 1.00 88.00 594 SER A O 1
ATOM 4736 N N . LEU A 1 595 ? 18.165 -38.875 23.776 1.00 83.19 595 LEU A N 1
ATOM 4737 C CA . LEU A 1 595 ? 18.053 -40.197 23.146 1.00 83.19 595 LEU A CA 1
ATOM 4738 C C . LEU A 1 595 ? 19.146 -41.168 23.614 1.00 83.19 595 LEU A C 1
ATOM 4740 O O . LEU A 1 595 ? 18.867 -42.343 23.834 1.00 83.19 595 LEU A O 1
ATOM 4744 N N . THR A 1 596 ? 20.379 -40.700 23.824 1.00 86.44 596 THR A N 1
ATOM 4745 C CA . THR A 1 596 ? 21.447 -41.548 24.388 1.00 86.44 596 THR A CA 1
ATOM 4746 C C . THR A 1 596 ? 21.200 -41.900 25.858 1.00 86.44 596 THR A C 1
ATOM 4748 O O . THR A 1 596 ? 21.446 -43.044 26.235 1.00 86.44 596 THR A O 1
ATOM 4751 N N . GLN A 1 597 ? 20.620 -40.997 26.659 1.00 86.44 597 GLN A N 1
ATOM 4752 C CA . GLN A 1 597 ? 20.157 -41.294 28.028 1.00 86.44 597 GLN A CA 1
ATOM 4753 C C . GLN A 1 597 ? 18.934 -42.235 28.065 1.00 86.44 597 GLN A C 1
ATOM 4755 O O . GLN A 1 597 ? 18.808 -43.074 28.962 1.00 86.44 597 GLN A O 1
ATOM 4760 N N . GLN A 1 598 ? 18.031 -42.150 27.083 1.00 85.00 598 GLN A N 1
ATOM 4761 C CA . GLN A 1 598 ? 16.941 -43.118 26.928 1.00 85.00 598 GLN A CA 1
ATOM 4762 C C . GLN A 1 598 ? 17.479 -44.497 26.531 1.00 85.00 598 GLN A C 1
ATOM 4764 O O . GLN A 1 598 ? 17.089 -45.494 27.129 1.00 85.00 598 GLN A O 1
ATOM 4769 N N . ASN A 1 599 ? 18.437 -44.569 25.605 1.00 83.44 599 ASN A N 1
ATOM 4770 C CA . ASN A 1 599 ? 19.068 -45.833 25.223 1.00 83.44 599 ASN A CA 1
ATOM 4771 C C . ASN A 1 599 ? 19.866 -46.461 26.381 1.00 83.44 599 ASN A C 1
ATOM 4773 O O . ASN A 1 599 ? 19.810 -47.679 26.556 1.00 83.44 599 ASN A O 1
ATOM 4777 N N . SER A 1 600 ? 20.559 -45.669 27.212 1.00 84.69 600 SER A N 1
ATOM 4778 C CA . SER A 1 600 ? 21.225 -46.206 28.407 1.00 84.69 600 SER A CA 1
ATOM 4779 C C . SER A 1 600 ? 20.214 -46.702 29.442 1.00 84.69 600 SER A C 1
ATOM 4781 O O . SER A 1 600 ? 20.334 -47.833 29.891 1.00 84.69 600 SER A O 1
ATOM 4783 N N . SER A 1 601 ? 19.156 -45.940 29.743 1.00 85.31 601 SER A N 1
ATOM 4784 C CA . SER A 1 601 ? 18.124 -46.393 30.692 1.00 85.31 601 SER A CA 1
ATOM 4785 C C . SER A 1 601 ? 17.308 -47.592 30.185 1.00 85.31 601 SER A C 1
ATOM 4787 O O . SER A 1 601 ? 16.921 -48.438 30.989 1.00 85.31 601 SER A O 1
ATOM 4789 N N . GLN A 1 602 ? 17.113 -47.749 28.870 1.00 82.38 602 GLN A N 1
ATOM 4790 C CA . GLN A 1 602 ? 16.585 -48.987 28.278 1.00 82.38 602 GLN A CA 1
ATOM 4791 C C . GLN A 1 602 ? 17.566 -50.161 28.415 1.00 82.38 602 GLN A C 1
ATOM 4793 O O . GLN A 1 602 ? 17.134 -51.274 28.709 1.00 82.38 602 GLN A O 1
ATOM 4798 N N . SER A 1 603 ? 18.874 -49.929 28.257 1.00 87.31 603 SER A N 1
ATOM 4799 C CA . SER A 1 603 ? 19.906 -50.945 28.509 1.00 87.31 603 SER A CA 1
ATOM 4800 C C . SER A 1 603 ? 19.940 -51.368 29.983 1.00 87.31 603 SER A C 1
ATOM 4802 O O . SER A 1 603 ? 20.015 -52.561 30.274 1.00 87.31 603 SER A O 1
ATOM 4804 N N . ASP A 1 604 ? 19.825 -50.418 30.913 1.00 87.44 604 ASP A N 1
ATOM 4805 C CA . ASP A 1 604 ? 19.779 -50.677 32.356 1.00 87.44 604 ASP A CA 1
ATOM 4806 C C . ASP A 1 604 ? 18.500 -51.437 32.747 1.00 87.44 604 ASP A C 1
ATOM 4808 O O . ASP A 1 604 ? 18.560 -52.410 33.499 1.00 87.44 604 ASP A O 1
ATOM 4812 N N . LEU A 1 605 ? 17.345 -51.059 32.184 1.00 85.62 605 LEU A N 1
ATOM 4813 C CA . LEU A 1 605 ? 16.084 -51.796 32.335 1.00 85.62 605 LEU A CA 1
ATOM 4814 C C . LEU A 1 605 ? 16.174 -53.212 31.756 1.00 85.62 605 LEU A C 1
ATOM 4816 O O . LEU A 1 605 ? 15.679 -54.152 32.373 1.00 85.62 605 LEU A O 1
ATOM 4820 N N . HIS A 1 606 ? 16.827 -53.399 30.607 1.00 86.62 606 HIS A N 1
ATOM 4821 C CA . HIS A 1 606 ? 17.023 -54.724 30.018 1.00 86.62 606 HIS A CA 1
ATOM 4822 C C . HIS A 1 606 ? 17.959 -55.598 30.870 1.00 86.62 606 HIS A C 1
ATOM 4824 O O . HIS A 1 606 ? 17.680 -56.780 31.071 1.00 86.62 606 HIS A O 1
ATOM 4830 N N . ALA A 1 607 ? 19.014 -55.017 31.452 1.00 85.75 607 ALA A N 1
ATOM 4831 C CA . ALA A 1 607 ? 19.878 -55.703 32.412 1.00 85.75 607 ALA A CA 1
ATOM 4832 C C . ALA A 1 607 ? 19.125 -56.087 33.701 1.00 85.75 607 ALA A C 1
ATOM 4834 O O . ALA A 1 607 ? 19.272 -57.210 34.185 1.00 85.75 607 ALA A O 1
ATOM 4835 N N . GLN A 1 608 ? 18.266 -55.203 34.225 1.00 90.56 608 GLN A N 1
ATOM 4836 C CA . GLN A 1 608 ? 17.403 -55.501 35.375 1.00 90.56 608 GLN A CA 1
ATOM 4837 C C . GLN A 1 608 ? 16.381 -56.601 35.062 1.00 90.56 608 GLN A C 1
ATOM 4839 O O . GLN A 1 608 ? 16.220 -57.518 35.863 1.00 90.56 608 GLN A O 1
ATOM 4844 N N . LEU A 1 609 ? 15.734 -56.565 33.892 1.00 88.06 609 LEU A N 1
ATOM 4845 C CA . LEU A 1 609 ? 14.819 -57.621 33.445 1.00 88.06 609 LEU A CA 1
ATOM 4846 C C . LEU A 1 609 ? 15.539 -58.967 33.311 1.00 88.06 609 LEU A C 1
ATOM 4848 O O . LEU A 1 609 ? 15.052 -59.956 33.845 1.00 88.06 609 LEU A O 1
ATOM 4852 N N . SER A 1 610 ? 16.727 -58.997 32.702 1.00 88.19 610 SER A N 1
ATOM 4853 C CA . SER A 1 610 ? 17.562 -60.203 32.603 1.00 88.19 610 SER A CA 1
ATOM 4854 C C . SER A 1 610 ? 17.950 -60.759 33.985 1.00 88.19 610 SER A C 1
ATOM 4856 O O . SER A 1 610 ? 17.855 -61.963 34.230 1.00 88.19 610 SER A O 1
ATOM 4858 N N . SER A 1 611 ? 18.286 -59.883 34.942 1.00 89.56 611 SER A N 1
ATOM 4859 C CA . SER A 1 611 ? 18.536 -60.275 36.337 1.00 89.56 611 SER A CA 1
ATOM 4860 C C . SER A 1 611 ? 17.286 -60.851 37.016 1.00 89.56 611 SER A C 1
ATOM 4862 O O . SER A 1 611 ? 17.376 -61.865 37.708 1.00 89.56 611 SER A O 1
ATOM 4864 N N . LEU A 1 612 ? 16.113 -60.246 36.802 1.00 89.38 612 LEU A N 1
ATOM 4865 C CA . LEU A 1 612 ? 14.837 -60.713 37.356 1.00 89.38 612 LEU A CA 1
ATOM 4866 C C . LEU A 1 612 ? 14.361 -62.023 36.709 1.00 89.38 612 LEU A C 1
ATOM 4868 O O . LEU A 1 612 ? 13.799 -62.869 37.401 1.00 89.38 612 LEU A O 1
ATOM 4872 N N . GLU A 1 613 ? 14.610 -62.237 35.417 1.00 88.88 613 GLU A N 1
ATOM 4873 C CA . GLU A 1 613 ? 14.384 -63.520 34.742 1.00 88.88 613 GLU A CA 1
ATOM 4874 C C . GLU A 1 613 ? 15.317 -64.609 35.291 1.00 88.88 613 GLU A C 1
ATOM 4876 O O . GLU A 1 613 ? 14.869 -65.735 35.531 1.00 88.88 613 GLU A O 1
ATOM 4881 N N . GLY A 1 614 ? 16.575 -64.260 35.585 1.00 90.81 614 GLY A N 1
ATOM 4882 C CA . GLY A 1 614 ? 17.522 -65.107 36.313 1.00 90.81 614 GLY A CA 1
ATOM 4883 C C . GLY A 1 614 ? 17.006 -65.501 37.700 1.00 90.81 614 GLY A C 1
ATOM 4884 O O . GLY A 1 614 ? 16.882 -66.692 37.992 1.00 90.81 614 GLY A O 1
ATOM 4885 N N . GLU A 1 615 ? 16.614 -64.525 38.525 1.00 91.94 615 GLU A N 1
ATOM 4886 C CA . GLU A 1 615 ? 16.010 -64.771 39.842 1.00 91.94 615 GLU A CA 1
ATOM 4887 C C . GLU A 1 615 ? 14.720 -65.597 39.758 1.00 91.94 615 GLU A C 1
ATOM 4889 O O . GLU A 1 615 ? 14.493 -66.475 40.588 1.00 91.94 615 GLU A O 1
ATOM 4894 N N . LEU A 1 616 ? 13.854 -65.348 38.772 1.00 88.94 616 LEU A N 1
ATOM 4895 C CA . LEU A 1 616 ? 12.625 -66.119 38.571 1.00 88.94 616 LEU A CA 1
ATOM 4896 C C . LEU A 1 616 ? 12.922 -67.561 38.146 1.00 88.94 616 LEU A C 1
ATOM 4898 O O . LEU A 1 616 ? 12.210 -68.473 38.570 1.00 88.94 616 LEU A O 1
ATOM 4902 N N . SER A 1 617 ? 13.963 -67.783 37.344 1.00 88.38 617 SER A N 1
ATOM 4903 C CA . SER A 1 617 ? 14.450 -69.118 36.987 1.00 88.38 617 SER A CA 1
ATOM 4904 C C . SER A 1 617 ? 15.004 -69.850 38.214 1.00 88.38 617 SER A C 1
ATOM 4906 O O . SER A 1 617 ? 14.614 -70.989 38.490 1.00 88.38 617 SER A O 1
ATOM 4908 N N . GLU A 1 618 ? 15.817 -69.173 39.031 1.00 91.94 618 GLU A N 1
ATOM 4909 C CA . GLU A 1 618 ? 16.332 -69.748 40.273 1.00 91.94 618 GLU A CA 1
ATOM 4910 C C . GLU A 1 618 ? 15.189 -70.073 41.246 1.00 91.94 618 GLU A C 1
ATOM 4912 O O . GLU A 1 618 ? 15.079 -71.214 41.697 1.00 91.94 618 GLU A O 1
ATOM 4917 N N . ARG A 1 619 ? 14.266 -69.133 41.495 1.00 90.81 619 ARG A N 1
ATOM 4918 C CA . ARG A 1 619 ? 13.087 -69.341 42.355 1.00 90.81 619 ARG A CA 1
ATOM 4919 C C . ARG A 1 619 ? 12.189 -70.472 41.848 1.00 90.81 619 ARG A C 1
ATOM 4921 O O . ARG A 1 619 ? 11.675 -71.223 42.674 1.00 90.81 619 ARG A O 1
ATOM 4928 N N . LYS A 1 620 ? 12.034 -70.661 40.530 1.00 90.06 620 LYS A N 1
ATOM 4929 C CA . LYS A 1 620 ? 11.350 -71.841 39.958 1.00 90.06 620 LYS A CA 1
ATOM 4930 C C . LYS A 1 620 ? 12.079 -73.138 40.314 1.00 90.06 620 LYS A C 1
ATOM 4932 O O . LYS A 1 620 ? 11.439 -74.057 40.815 1.00 90.06 620 LYS A O 1
ATOM 4937 N N . SER A 1 621 ? 13.403 -73.198 40.155 1.00 88.81 621 SER A N 1
ATOM 4938 C CA . SER A 1 621 ? 14.188 -74.383 40.544 1.00 88.81 621 SER A CA 1
ATOM 4939 C C . SER A 1 621 ? 14.123 -74.666 42.056 1.00 88.81 621 SER A C 1
ATOM 4941 O O . SER A 1 621 ? 13.977 -75.817 42.475 1.00 88.81 621 SER A O 1
ATOM 4943 N N . GLN A 1 622 ? 14.127 -73.616 42.887 1.00 90.88 622 GLN A N 1
ATOM 4944 C CA . GLN A 1 622 ? 13.944 -73.729 44.333 1.00 90.88 622 GLN A CA 1
ATOM 4945 C C . GLN A 1 622 ? 12.532 -74.231 44.678 1.00 90.88 622 GLN A C 1
ATOM 4947 O O . GLN A 1 622 ? 12.402 -75.106 45.537 1.00 90.88 622 GLN A O 1
ATOM 4952 N N . LEU A 1 623 ? 11.486 -73.750 43.996 1.00 87.94 623 LEU A N 1
ATOM 4953 C CA . LEU A 1 623 ? 10.112 -74.239 44.155 1.00 87.94 623 LEU A CA 1
ATOM 4954 C C . LEU A 1 623 ? 9.980 -75.709 43.747 1.00 87.94 623 LEU A C 1
ATOM 4956 O O . LEU A 1 623 ? 9.468 -76.484 44.546 1.00 87.94 623 LEU A O 1
ATOM 4960 N N . GLU A 1 624 ? 10.522 -76.129 42.601 1.00 89.31 624 GLU A N 1
ATOM 4961 C CA . GLU A 1 624 ? 10.559 -77.548 42.217 1.00 89.31 624 GLU A CA 1
ATOM 4962 C C . GLU A 1 624 ? 11.284 -78.417 43.255 1.00 89.31 624 GLU A C 1
ATOM 4964 O O . GLU A 1 624 ? 10.856 -79.535 43.546 1.00 89.31 624 GLU A O 1
ATOM 4969 N N . SER A 1 625 ? 12.394 -77.928 43.821 1.00 89.62 625 SER A N 1
ATOM 4970 C CA . SER A 1 625 ? 13.132 -78.656 44.861 1.00 89.62 625 SER A CA 1
ATOM 4971 C C . SER A 1 625 ? 12.310 -78.797 46.149 1.00 89.62 625 SER A C 1
ATOM 4973 O O . SER A 1 625 ? 12.296 -79.869 46.760 1.00 89.62 625 SER A O 1
ATOM 4975 N N . ARG A 1 626 ? 11.557 -77.752 46.524 1.00 89.25 626 ARG A N 1
ATOM 4976 C CA . ARG A 1 626 ? 10.638 -77.760 47.669 1.00 89.25 626 ARG A CA 1
ATOM 4977 C C . ARG A 1 626 ? 9.404 -78.613 47.408 1.00 89.25 626 ARG A C 1
ATOM 4979 O O . ARG A 1 626 ? 8.963 -79.290 48.326 1.00 89.25 626 ARG A O 1
ATOM 4986 N N . GLU A 1 627 ? 8.885 -78.646 46.186 1.00 91.25 627 GLU A N 1
ATOM 4987 C CA . GLU A 1 627 ? 7.782 -79.528 45.808 1.00 91.25 627 GLU A CA 1
ATOM 4988 C C . GLU A 1 627 ? 8.217 -80.995 45.878 1.00 91.25 627 GLU A C 1
ATOM 4990 O O . GLU A 1 627 ? 7.555 -81.797 46.528 1.00 91.25 627 GLU A O 1
ATOM 4995 N N . LYS A 1 628 ? 9.391 -81.342 45.332 1.00 89.19 628 LYS A N 1
ATOM 4996 C CA . LYS A 1 628 ? 9.984 -82.685 45.470 1.00 89.19 628 LYS A CA 1
ATOM 4997 C C . LYS A 1 628 ? 10.209 -83.051 46.947 1.00 89.19 628 LYS A C 1
ATOM 4999 O O . LYS A 1 628 ? 9.936 -84.184 47.341 1.00 89.19 628 LYS A O 1
ATOM 5004 N N . ALA A 1 629 ? 10.633 -82.101 47.786 1.00 87.12 629 ALA A N 1
ATOM 5005 C CA . ALA A 1 629 ? 10.752 -82.305 49.232 1.00 87.12 629 ALA A CA 1
ATOM 5006 C C . ALA A 1 629 ? 9.387 -82.478 49.933 1.00 87.12 629 ALA A C 1
ATOM 5008 O O . ALA A 1 629 ? 9.268 -83.326 50.815 1.00 87.12 629 ALA A O 1
ATOM 5009 N N . LEU A 1 630 ? 8.349 -81.739 49.523 1.00 85.31 630 LEU A N 1
ATOM 5010 C CA . LEU A 1 630 ? 6.979 -81.874 50.030 1.00 85.31 630 LEU A CA 1
ATOM 5011 C C . LEU A 1 630 ? 6.340 -83.197 49.602 1.00 85.31 630 LEU A C 1
ATOM 5013 O O . LEU A 1 630 ? 5.750 -83.864 50.442 1.00 85.31 630 LEU A O 1
ATOM 5017 N N . GLN A 1 631 ? 6.521 -83.638 48.356 1.00 86.69 631 GLN A N 1
ATOM 5018 C CA . GLN A 1 631 ? 6.075 -84.954 47.887 1.00 86.69 631 GLN A CA 1
ATOM 5019 C C . GLN A 1 631 ? 6.767 -86.083 48.676 1.00 86.69 631 GLN A C 1
ATOM 5021 O O . GLN A 1 631 ? 6.114 -87.039 49.094 1.00 86.69 631 GLN A O 1
ATOM 5026 N N . GLN A 1 632 ? 8.068 -85.956 48.972 1.00 87.00 632 GLN A N 1
ATOM 5027 C CA . GLN A 1 632 ? 8.776 -86.888 49.863 1.00 87.00 632 GLN A CA 1
ATOM 5028 C C . GLN A 1 632 ? 8.275 -86.823 51.314 1.00 87.00 632 GLN A C 1
ATOM 5030 O O . GLN A 1 632 ? 8.173 -87.861 51.968 1.00 87.00 632 GLN A O 1
ATOM 5035 N N . ALA A 1 633 ? 7.958 -85.634 51.833 1.00 82.94 633 ALA A N 1
ATOM 5036 C CA . ALA A 1 633 ? 7.388 -85.467 53.168 1.00 82.94 633 ALA A CA 1
ATOM 5037 C C . ALA A 1 633 ? 5.971 -86.053 53.254 1.00 82.94 633 ALA A C 1
ATOM 5039 O O . ALA A 1 633 ? 5.664 -86.732 54.224 1.00 82.94 633 ALA A O 1
ATOM 5040 N N . GLN A 1 634 ? 5.144 -85.884 52.222 1.00 85.75 634 GLN A N 1
ATOM 5041 C CA . GLN A 1 634 ? 3.801 -86.453 52.120 1.00 85.75 634 GLN A CA 1
ATOM 5042 C C . GLN A 1 634 ? 3.841 -87.981 51.966 1.00 85.75 634 GLN A C 1
ATOM 5044 O O . GLN A 1 634 ? 3.037 -88.679 52.577 1.00 85.75 634 GLN A O 1
ATOM 5049 N N . ALA A 1 635 ? 4.811 -88.524 51.223 1.00 84.75 635 ALA A N 1
ATOM 5050 C CA . ALA A 1 635 ? 5.048 -89.966 51.162 1.00 84.75 635 ALA A CA 1
ATOM 5051 C C . ALA A 1 635 ? 5.484 -90.537 52.525 1.00 84.75 635 ALA A C 1
ATOM 5053 O O . ALA A 1 635 ? 4.987 -91.584 52.933 1.00 84.75 635 ALA A O 1
ATOM 5054 N N . LYS A 1 636 ? 6.356 -89.829 53.260 1.00 85.25 636 LYS A N 1
ATOM 5055 C CA . LYS A 1 636 ? 6.738 -90.176 54.643 1.00 85.25 636 LYS A CA 1
ATOM 5056 C C . LYS A 1 636 ? 5.577 -90.035 55.627 1.00 85.25 636 LYS A C 1
ATOM 5058 O O . LYS A 1 636 ? 5.447 -90.878 56.504 1.00 85.25 636 LYS A O 1
ATOM 5063 N N . LEU A 1 637 ? 4.731 -89.015 55.472 1.00 80.94 637 LEU A N 1
ATOM 5064 C CA . LEU A 1 637 ? 3.517 -88.857 56.269 1.00 80.94 637 LEU A CA 1
ATOM 5065 C C . LEU A 1 637 ? 2.580 -90.033 56.024 1.00 80.94 637 LEU A C 1
ATOM 5067 O O . LEU A 1 637 ? 2.214 -90.682 56.989 1.00 80.94 637 LEU A O 1
ATOM 5071 N N . LYS A 1 638 ? 2.314 -90.410 54.770 1.00 82.81 638 LYS A N 1
ATOM 5072 C CA . LYS A 1 638 ? 1.468 -91.566 54.432 1.00 82.81 638 LYS A CA 1
ATOM 5073 C C . LYS A 1 638 ? 2.030 -92.910 54.921 1.00 82.81 638 LYS A C 1
ATOM 5075 O O . LYS A 1 638 ? 1.280 -93.780 55.357 1.00 82.81 638 LYS A O 1
ATOM 5080 N N . ASP A 1 639 ? 3.350 -93.078 54.891 1.00 84.75 639 ASP A N 1
ATOM 5081 C CA . ASP A 1 639 ? 4.041 -94.205 55.532 1.00 84.75 639 ASP A CA 1
ATOM 5082 C C . ASP A 1 639 ? 3.851 -94.172 57.064 1.00 84.75 639 ASP A C 1
ATOM 5084 O O . ASP A 1 639 ? 3.492 -95.187 57.662 1.00 84.75 639 ASP A O 1
ATOM 5088 N N . SER A 1 640 ? 3.976 -93.003 57.701 1.00 77.69 640 SER A N 1
ATOM 5089 C CA . SER A 1 640 ? 3.715 -92.839 59.138 1.00 77.69 640 SER A CA 1
ATOM 5090 C C . SER A 1 640 ? 2.236 -92.978 59.522 1.00 77.69 640 SER A C 1
ATOM 5092 O O . SER A 1 640 ? 1.963 -93.537 60.571 1.00 77.69 640 SER A O 1
ATOM 5094 N N . GLU A 1 641 ? 1.290 -92.581 58.667 1.00 80.69 641 GLU A N 1
ATOM 5095 C CA . GLU A 1 641 ? -0.155 -92.802 58.812 1.00 80.69 641 GLU A CA 1
ATOM 5096 C C . GLU A 1 641 ? -0.473 -94.295 58.738 1.00 80.69 641 GLU A C 1
ATOM 5098 O O . GLU A 1 641 ? -1.265 -94.788 59.531 1.00 80.69 641 GLU A O 1
ATOM 5103 N N . SER A 1 642 ? 0.176 -95.045 57.837 1.00 77.88 642 SER A N 1
ATOM 5104 C CA . SER A 1 642 ? 0.001 -96.502 57.783 1.00 77.88 642 SER A CA 1
ATOM 5105 C C . SER A 1 642 ? 0.519 -97.190 59.053 1.00 77.88 642 SER A C 1
ATOM 5107 O O . SER A 1 642 ? -0.160 -98.055 59.603 1.00 77.88 642 SER A O 1
ATOM 5109 N N . LYS A 1 643 ? 1.660 -96.734 59.587 1.00 78.88 643 LYS A N 1
ATOM 5110 C CA . LYS A 1 643 ? 2.244 -97.227 60.846 1.00 78.88 643 LYS A CA 1
ATOM 5111 C C . LYS A 1 643 ? 1.449 -96.783 62.071 1.00 78.88 643 LYS A C 1
ATOM 5113 O O . LYS A 1 643 ? 1.314 -97.560 63.010 1.00 78.88 643 LYS A O 1
ATOM 5118 N N . LEU A 1 644 ? 0.881 -95.578 62.050 1.00 70.06 644 LEU A N 1
ATOM 5119 C CA . LEU A 1 644 ? -0.050 -95.100 63.067 1.00 70.06 644 LEU A CA 1
ATOM 5120 C C . LEU A 1 644 ? -1.355 -95.888 63.019 1.00 70.06 644 LEU A C 1
ATOM 5122 O O . LEU A 1 644 ? -1.800 -96.300 64.070 1.00 70.06 644 LEU A O 1
ATOM 5126 N N . ALA A 1 645 ? -1.911 -96.225 61.854 1.00 75.56 645 ALA A N 1
ATOM 5127 C CA . ALA A 1 645 ? -3.103 -97.073 61.756 1.00 75.56 645 ALA A CA 1
ATOM 5128 C C . ALA A 1 645 ? -2.854 -98.528 62.218 1.00 75.56 645 ALA A C 1
ATOM 5130 O O . ALA A 1 645 ? -3.770 -99.204 62.694 1.00 75.56 645 ALA A O 1
ATOM 5131 N N . GLU A 1 646 ? -1.621 -99.034 62.100 1.00 73.50 646 GLU A N 1
ATOM 5132 C CA . GLU A 1 646 ? -1.200 -100.300 62.721 1.00 73.50 646 GLU A CA 1
ATOM 5133 C C . GLU A 1 646 ? -1.042 -100.163 64.247 1.00 73.50 646 GLU A C 1
ATOM 5135 O O . GLU A 1 646 ? -1.528 -101.017 64.993 1.00 73.50 646 GLU A O 1
ATOM 5140 N N . GLN A 1 647 ? -0.443 -99.068 64.728 1.00 69.75 647 GLN A N 1
ATOM 5141 C CA . GLN A 1 647 ? -0.331 -98.765 66.160 1.00 69.75 647 GLN A CA 1
ATOM 5142 C C . GLN A 1 647 ? -1.687 -98.463 66.811 1.00 69.75 647 GLN A C 1
ATOM 5144 O O . GLN A 1 647 ? -1.912 -98.897 67.931 1.00 69.75 647 GLN A O 1
ATOM 5149 N N . GLU A 1 648 ? -2.617 -97.803 66.126 1.00 62.94 648 GLU A N 1
ATOM 5150 C CA . GLU A 1 648 ? -3.982 -97.527 66.579 1.00 62.94 648 GLU A CA 1
ATOM 5151 C C . GLU A 1 648 ? -4.779 -98.817 66.725 1.00 62.94 648 GLU A C 1
ATOM 5153 O O . GLU A 1 648 ? -5.517 -98.957 67.691 1.00 62.94 648 GLU A O 1
ATOM 5158 N N . LYS A 1 649 ? -4.594 -99.810 65.844 1.00 69.31 649 LYS A N 1
ATOM 5159 C CA . LYS A 1 649 ? -5.192 -101.139 66.050 1.00 69.31 649 LYS A CA 1
ATOM 5160 C C . LYS A 1 649 ? -4.655 -101.805 67.317 1.00 69.31 649 LYS A C 1
ATOM 5162 O O . LYS A 1 649 ? -5.451 -102.276 68.125 1.00 69.31 649 LYS A O 1
ATOM 5167 N N . ALA A 1 650 ? -3.339 -101.776 67.532 1.00 62.91 650 ALA A N 1
ATOM 5168 C CA . ALA A 1 650 ? -2.734 -102.294 68.761 1.00 62.91 650 ALA A CA 1
ATOM 5169 C C . ALA A 1 650 ? -3.170 -101.503 70.016 1.00 62.91 650 ALA A C 1
ATOM 5171 O O . ALA A 1 650 ? -3.401 -102.087 71.075 1.00 62.91 650 ALA A O 1
ATOM 5172 N N . LEU A 1 651 ? -3.339 -100.182 69.901 1.00 55.38 651 LEU A N 1
ATOM 5173 C CA . LEU A 1 651 ? -3.788 -99.302 70.981 1.00 55.38 651 LEU A CA 1
ATOM 5174 C C . LEU A 1 651 ? -5.288 -99.425 71.260 1.00 55.38 651 LEU A C 1
ATOM 5176 O O . LEU A 1 651 ? -5.671 -99.311 72.414 1.00 55.38 651 LEU A O 1
ATOM 5180 N N . VAL A 1 652 ? -6.136 -99.724 70.275 1.00 58.00 652 VAL A N 1
ATOM 5181 C CA . VAL A 1 652 ? -7.564 -100.033 70.484 1.00 58.00 652 VAL A CA 1
ATOM 5182 C C . VAL A 1 652 ? -7.736 -101.387 71.182 1.00 58.00 652 VAL A C 1
ATOM 5184 O O . VAL A 1 652 ? -8.644 -101.548 72.000 1.00 58.00 652 VAL A O 1
ATOM 5187 N N . GLU A 1 653 ? -6.841 -102.349 70.939 1.00 58.53 653 GLU A N 1
ATOM 5188 C CA . GLU A 1 653 ? -6.789 -103.590 71.723 1.00 58.53 653 GLU A CA 1
ATOM 5189 C C . GLU A 1 653 ? -6.274 -103.350 73.160 1.00 58.53 653 GLU A C 1
ATOM 5191 O O . GLU A 1 653 ? -6.790 -103.968 74.094 1.00 58.53 653 GLU A O 1
ATOM 5196 N N . ALA A 1 654 ? -5.358 -102.394 73.375 1.00 54.66 654 ALA A N 1
ATOM 5197 C CA . ALA A 1 654 ? -4.866 -102.001 74.704 1.00 54.66 654 ALA A CA 1
ATOM 5198 C C . ALA A 1 654 ? -5.845 -101.112 75.512 1.00 54.66 654 ALA A C 1
ATOM 5200 O O . ALA A 1 654 ? -6.047 -101.338 76.706 1.00 54.66 654 ALA A O 1
ATOM 5201 N N . GLN A 1 655 ? -6.529 -100.156 74.873 1.00 44.09 655 GLN A N 1
ATOM 5202 C CA . GLN A 1 655 ? -7.523 -99.250 75.482 1.00 44.09 655 GLN A CA 1
ATOM 5203 C C . GLN A 1 655 ? -8.754 -99.982 76.037 1.00 44.09 655 GLN A C 1
ATOM 5205 O O . GLN A 1 655 ? -9.534 -99.415 76.799 1.00 44.09 655 GLN A O 1
ATOM 5210 N N . LYS A 1 656 ? -8.929 -101.261 75.692 1.00 49.00 656 LYS A N 1
ATOM 5211 C CA . LYS A 1 656 ? -9.942 -102.137 76.290 1.00 49.00 656 LYS A CA 1
ATOM 5212 C C . LYS A 1 656 ? -9.540 -102.677 77.674 1.00 49.00 656 LYS A C 1
ATOM 5214 O O . LYS A 1 656 ? -10.372 -103.279 78.350 1.00 49.00 656 LYS A O 1
ATOM 5219 N N . VAL A 1 657 ? -8.282 -102.487 78.079 1.00 48.12 657 VAL A N 1
ATOM 5220 C CA . VAL A 1 657 ? -7.697 -102.965 79.343 1.00 48.12 657 VAL A CA 1
ATOM 5221 C C . VAL A 1 657 ? -7.387 -101.800 80.287 1.00 48.12 657 VAL A C 1
ATOM 5223 O O . VAL A 1 657 ? -7.703 -101.886 81.473 1.00 48.12 657 VAL A O 1
ATOM 5226 N N . GLU A 1 658 ? -6.839 -100.693 79.777 1.00 40.09 658 GLU A N 1
ATOM 5227 C CA . GLU A 1 658 ? -6.510 -99.507 80.585 1.00 40.09 658 GLU A CA 1
ATOM 5228 C C . GLU A 1 658 ? -7.718 -98.575 80.773 1.00 40.09 658 GLU A C 1
ATOM 5230 O O . GLU A 1 658 ? -7.857 -97.505 80.183 1.00 40.09 658 GLU A O 1
ATOM 5235 N N . LEU A 1 659 ? -8.610 -99.024 81.658 1.00 34.81 659 LEU A N 1
ATOM 5236 C CA . LEU A 1 659 ? -9.590 -98.194 82.355 1.00 34.81 659 LEU A CA 1
ATOM 5237 C C . LEU A 1 659 ? -8.934 -96.975 83.039 1.00 34.81 659 LEU A C 1
ATOM 5239 O O . LEU A 1 659 ? -7.845 -97.074 83.592 1.00 34.81 659 LEU A O 1
ATOM 5243 N N . GLN A 1 660 ? -9.712 -95.894 83.169 1.00 35.62 660 GLN A N 1
ATOM 5244 C CA . GLN A 1 660 ? -9.618 -94.923 84.274 1.00 35.62 660 GLN A CA 1
ATOM 5245 C C . GLN A 1 660 ? -8.272 -94.187 84.471 1.00 35.62 660 GLN A C 1
ATOM 5247 O O . GLN A 1 660 ? -7.585 -94.461 85.454 1.00 35.62 660 GLN A O 1
ATOM 5252 N N . GLN A 1 661 ? -8.002 -93.121 83.700 1.00 32.91 661 GLN A N 1
ATOM 5253 C CA . GLN A 1 661 ? -7.603 -91.811 84.268 1.00 32.91 661 GLN A CA 1
ATOM 5254 C C . GLN A 1 661 ? -7.552 -90.668 83.232 1.00 32.91 661 GLN A C 1
ATOM 5256 O O . GLN A 1 661 ? -7.775 -90.880 82.043 1.00 32.91 661 GLN A O 1
ATOM 5261 N N . ALA A 1 662 ? -7.360 -89.440 83.732 1.00 31.22 662 ALA A N 1
ATOM 5262 C CA . ALA A 1 662 ? -7.282 -88.191 82.969 1.00 31.22 662 ALA A CA 1
ATOM 5263 C C . ALA A 1 662 ? -6.064 -88.187 82.009 1.00 31.22 662 ALA A C 1
ATOM 5265 O O . ALA A 1 662 ? -5.071 -88.853 82.282 1.00 31.22 662 ALA A O 1
ATOM 5266 N N . GLN A 1 663 ? -6.097 -87.578 80.817 1.00 27.59 663 GLN A N 1
ATOM 5267 C CA . GLN A 1 663 ? -6.289 -86.144 80.522 1.00 27.59 663 GLN A CA 1
ATOM 5268 C C . GLN A 1 663 ? -5.264 -85.223 81.209 1.00 27.59 663 GLN A C 1
ATOM 5270 O O . GLN A 1 663 ? -5.465 -84.834 82.349 1.00 27.59 663 GLN A O 1
ATOM 5275 N N . GLU A 1 664 ? -4.223 -84.832 80.464 1.00 30.25 664 GLU A N 1
ATOM 5276 C CA . GLU A 1 664 ? -3.695 -83.457 80.302 1.00 30.25 664 GLU A CA 1
ATOM 5277 C C . GLU A 1 664 ? -2.577 -83.518 79.224 1.00 30.25 664 GLU A C 1
ATOM 5279 O O . GLU A 1 664 ? -1.790 -84.458 79.204 1.00 30.25 664 GLU A O 1
ATOM 5284 N N . ALA A 1 665 ? -2.686 -82.785 78.105 1.00 34.53 665 ALA A N 1
ATOM 5285 C CA . ALA A 1 665 ? -2.256 -81.389 77.886 1.00 34.53 665 ALA A CA 1
ATOM 5286 C C . ALA A 1 665 ? -0.733 -81.268 77.598 1.00 34.53 665 ALA A C 1
ATOM 5288 O O . ALA A 1 665 ? 0.071 -81.925 78.243 1.00 34.53 665 ALA A O 1
ATOM 5289 N N . THR A 1 666 ? -0.226 -80.475 76.642 1.00 35.72 666 THR A N 1
ATOM 5290 C CA . THR A 1 666 ? -0.841 -79.590 75.619 1.00 35.72 666 THR A CA 1
ATOM 5291 C C . THR A 1 666 ? 0.181 -79.319 74.495 1.00 35.72 666 THR A C 1
ATOM 5293 O O . THR A 1 666 ? 1.375 -79.532 74.695 1.00 35.72 666 THR A O 1
ATOM 5296 N N . VAL A 1 667 ? -0.249 -78.784 73.343 1.00 33.62 667 VAL A N 1
ATOM 5297 C CA . VAL A 1 667 ? 0.643 -78.241 72.291 1.00 33.62 667 VAL A CA 1
ATOM 5298 C C . VAL A 1 667 ? 0.297 -76.767 72.042 1.00 33.62 667 VAL A C 1
ATOM 5300 O O . VAL A 1 667 ? -0.869 -76.388 72.117 1.00 33.62 667 VAL A O 1
ATOM 5303 N N . GLN A 1 668 ? 1.310 -75.931 71.798 1.00 33.66 668 GLN A N 1
ATOM 5304 C CA . GLN A 1 668 ? 1.167 -74.473 71.700 1.00 33.66 668 GLN A CA 1
ATOM 5305 C C . GLN A 1 668 ? 0.545 -74.003 70.373 1.00 33.66 668 GLN A C 1
ATOM 5307 O O . GLN A 1 668 ? 0.757 -74.596 69.316 1.00 33.66 668 GLN A O 1
ATOM 5312 N N . VAL A 1 669 ? -0.181 -72.886 70.445 1.00 36.50 669 VAL A N 1
ATOM 5313 C CA . VAL A 1 669 ? -0.839 -72.182 69.330 1.00 36.50 669 VAL A CA 1
ATOM 5314 C C . VAL A 1 669 ? -0.291 -70.748 69.276 1.00 36.50 669 VAL A C 1
ATOM 5316 O O . VAL A 1 669 ? 0.205 -70.245 70.282 1.00 36.50 669 VAL A O 1
ATOM 5319 N N . ARG A 1 670 ? -0.349 -70.081 68.113 1.00 43.38 670 ARG A N 1
ATOM 5320 C CA . ARG A 1 670 ? -0.020 -68.646 68.006 1.00 43.38 670 ARG A CA 1
ATOM 5321 C C . ARG A 1 670 ? -0.955 -67.814 68.889 1.00 43.38 670 ARG A C 1
ATOM 5323 O O . ARG A 1 670 ? -2.156 -68.066 68.912 1.00 43.38 670 ARG A O 1
ATOM 5330 N N . GLU A 1 671 ? -0.402 -66.814 69.566 1.00 57.22 671 GLU A N 1
ATOM 5331 C CA . GLU A 1 671 ? -1.166 -65.926 70.445 1.00 57.22 671 GLU A CA 1
ATOM 5332 C C . GLU A 1 671 ? -2.151 -65.043 69.660 1.00 57.22 671 GLU A C 1
ATOM 5334 O O . GLU A 1 671 ? -1.922 -64.680 68.502 1.00 57.22 671 GLU A O 1
ATOM 5339 N N . LYS A 1 672 ? -3.278 -64.728 70.305 1.00 56.38 672 LYS A N 1
ATOM 5340 C CA . LYS A 1 672 ? -4.363 -63.905 69.764 1.00 56.38 672 LYS A CA 1
ATOM 5341 C C . LYS A 1 672 ? -4.045 -62.417 70.006 1.00 56.38 672 LYS A C 1
ATOM 5343 O O . LYS A 1 672 ? -3.719 -62.083 71.140 1.00 56.38 672 LYS A O 1
ATOM 5348 N N . PRO A 1 673 ? -4.148 -61.518 69.007 1.00 64.38 673 PRO A N 1
ATOM 5349 C CA . PRO A 1 673 ? -3.908 -60.088 69.224 1.00 64.38 673 PRO A CA 1
ATOM 5350 C C . PRO A 1 673 ? -4.975 -59.445 70.122 1.00 64.38 673 PRO A C 1
ATOM 5352 O O . PRO A 1 673 ? -6.164 -59.645 69.875 1.00 64.38 673 PRO A O 1
ATOM 5355 N N . ASP A 1 674 ? -4.569 -58.599 71.076 1.00 65.50 674 ASP A N 1
ATOM 5356 C CA . ASP A 1 674 ? -5.447 -57.955 72.077 1.00 65.50 674 ASP A CA 1
ATOM 5357 C C . ASP A 1 674 ? -6.715 -57.307 71.494 1.00 65.50 674 ASP A C 1
ATOM 5359 O O . ASP A 1 674 ? -7.792 -57.339 72.094 1.00 65.50 674 ASP A O 1
ATOM 5363 N N . PHE A 1 675 ? -6.614 -56.708 70.302 1.00 69.44 675 PHE A N 1
ATOM 5364 C CA . PHE A 1 675 ? -7.753 -56.045 69.669 1.00 69.44 675 PHE A CA 1
ATOM 5365 C C . PHE A 1 675 ? -8.849 -57.021 69.218 1.00 69.44 675 PHE A C 1
ATOM 5367 O O . PHE A 1 675 ? -9.990 -56.594 69.079 1.00 69.44 675 PHE A O 1
ATOM 5374 N N . ALA A 1 676 ? -8.557 -58.315 69.043 1.00 68.12 676 ALA A N 1
ATOM 5375 C CA . ALA A 1 676 ? -9.532 -59.344 68.668 1.00 68.12 676 ALA A CA 1
ATOM 5376 C C . ALA A 1 676 ? -10.440 -59.802 69.835 1.00 68.12 676 ALA A C 1
ATOM 5378 O O . ALA A 1 676 ? -11.384 -60.565 69.615 1.00 68.12 676 ALA A O 1
ATOM 5379 N N . ASP A 1 677 ? -10.195 -59.334 71.063 1.00 71.88 677 ASP A N 1
ATOM 5380 C CA . ASP A 1 677 ? -11.110 -59.475 72.211 1.00 71.88 677 ASP A CA 1
ATOM 5381 C C . ASP A 1 677 ? -11.990 -58.230 72.441 1.00 71.88 677 ASP A C 1
ATOM 5383 O O . ASP A 1 677 ? -12.850 -58.220 73.323 1.00 71.88 677 ASP A O 1
ATOM 5387 N N . LEU A 1 678 ? -11.844 -57.187 71.615 1.00 73.44 678 LEU A N 1
ATOM 5388 C CA . LEU A 1 678 ? -12.740 -56.031 71.645 1.00 73.44 678 LEU A CA 1
ATOM 5389 C C . LEU A 1 678 ? -14.123 -56.389 71.088 1.00 73.44 678 LEU A C 1
ATOM 5391 O O . LEU A 1 678 ? -14.251 -57.051 70.052 1.00 73.44 678 LEU A O 1
ATOM 5395 N N . ALA A 1 679 ? -15.162 -55.883 71.756 1.00 72.69 679 ALA A N 1
ATOM 5396 C CA . ALA A 1 679 ? -16.540 -55.975 71.290 1.00 72.69 679 ALA A CA 1
ATOM 5397 C C . ALA A 1 679 ? -16.722 -55.244 69.947 1.00 72.69 679 ALA A C 1
ATOM 5399 O O . ALA A 1 679 ? -16.183 -54.152 69.741 1.00 72.69 679 ALA A O 1
ATOM 5400 N N . MET A 1 680 ? -17.504 -55.844 69.046 1.00 73.69 680 MET A N 1
ATOM 5401 C CA . MET A 1 680 ? -17.778 -55.288 67.720 1.00 73.69 680 MET A CA 1
ATOM 5402 C C . MET A 1 680 ? -18.484 -53.918 67.836 1.00 73.69 680 MET A C 1
ATOM 5404 O O . MET A 1 680 ? -19.457 -53.806 68.588 1.00 73.69 680 MET A O 1
ATOM 5408 N N . PRO A 1 681 ? -18.024 -52.866 67.127 1.00 77.81 681 PRO A N 1
ATOM 5409 C CA . PRO A 1 681 ? -18.699 -51.568 67.128 1.00 77.81 681 PRO A CA 1
ATOM 5410 C C . PRO A 1 681 ? -20.129 -51.663 66.561 1.00 77.81 681 PRO A C 1
ATOM 5412 O O . PRO A 1 681 ? -20.346 -52.439 65.633 1.00 77.81 681 PRO A O 1
ATOM 5415 N N . PRO A 1 682 ? -21.091 -50.851 67.045 1.00 66.50 682 PRO A N 1
ATOM 5416 C CA . PRO A 1 682 ? -22.511 -50.998 66.697 1.00 66.50 682 PRO A CA 1
ATOM 5417 C C . PRO A 1 682 ? -22.878 -50.718 65.226 1.00 66.50 682 PRO A C 1
ATOM 5419 O O . PRO A 1 682 ? -23.971 -51.089 64.819 1.00 66.50 682 PRO A O 1
ATOM 5422 N N . ASP A 1 683 ? -21.976 -50.132 64.429 1.00 75.94 683 ASP A N 1
ATOM 5423 C CA . ASP A 1 683 ? -22.141 -49.918 62.982 1.00 75.94 683 ASP A CA 1
ATOM 5424 C C . ASP A 1 683 ? -20.813 -50.207 62.240 1.00 75.94 683 ASP A C 1
ATOM 5426 O O . ASP A 1 683 ? -20.050 -49.271 61.976 1.00 75.94 683 ASP A O 1
ATOM 5430 N N . PRO A 1 684 ? -20.472 -51.472 61.915 1.00 74.00 684 PRO A N 1
ATOM 5431 C CA . PRO A 1 684 ? -19.148 -51.837 61.388 1.00 74.00 684 PRO A CA 1
ATOM 5432 C C . PRO A 1 684 ? -18.731 -51.078 60.118 1.00 74.00 684 PRO A C 1
ATOM 5434 O O . PRO A 1 684 ? -17.615 -50.562 60.049 1.00 74.00 684 PRO A O 1
ATOM 5437 N N . ASN A 1 685 ? -19.652 -50.911 59.163 1.00 74.88 685 ASN A N 1
ATOM 5438 C CA . ASN A 1 685 ? -19.405 -50.228 57.884 1.00 74.88 685 ASN A CA 1
ATOM 5439 C C . ASN A 1 685 ? -18.994 -48.750 58.052 1.00 74.88 685 ASN A C 1
ATOM 5441 O O . ASN A 1 685 ? -18.343 -48.186 57.177 1.00 74.88 685 ASN A O 1
ATOM 5445 N N . THR A 1 686 ? -19.346 -48.115 59.176 1.00 78.25 686 THR A N 1
ATOM 5446 C CA . THR A 1 686 ? -18.946 -46.732 59.499 1.00 78.25 686 THR A CA 1
ATOM 5447 C C . THR A 1 686 ? -17.463 -46.638 59.879 1.00 78.25 686 THR A C 1
ATOM 5449 O O . THR A 1 686 ? -16.854 -45.576 59.725 1.00 78.25 686 THR A O 1
ATOM 5452 N N . TRP A 1 687 ? -16.877 -47.743 60.359 1.00 79.69 687 TRP A N 1
ATOM 5453 C CA . TRP A 1 687 ? -15.466 -47.852 60.744 1.00 79.69 687 TRP A CA 1
ATOM 5454 C C . TRP A 1 687 ? -14.580 -48.356 59.603 1.00 79.69 687 TRP A C 1
ATOM 5456 O O . TRP A 1 687 ? -13.438 -47.909 59.512 1.00 79.69 687 TRP A O 1
ATOM 5466 N N . PHE A 1 688 ? -15.086 -49.234 58.732 1.00 83.69 688 PHE A N 1
ATOM 5467 C CA . PHE A 1 688 ? -14.378 -49.701 57.538 1.00 83.69 688 PHE A CA 1
ATOM 5468 C C . PHE A 1 688 ? -15.360 -50.134 56.433 1.00 83.69 688 PHE A C 1
ATOM 5470 O O . PHE A 1 688 ? -16.081 -51.116 56.595 1.00 83.69 688 PHE A O 1
ATOM 5477 N N . ASP A 1 689 ? -15.361 -49.437 55.292 1.00 80.31 689 ASP A N 1
ATOM 5478 C CA . ASP A 1 689 ? -16.090 -49.857 54.086 1.00 80.31 689 ASP A CA 1
ATOM 5479 C C . ASP A 1 689 ? -15.168 -50.658 53.148 1.00 80.31 689 ASP A C 1
ATOM 5481 O O . ASP A 1 689 ? -14.379 -50.102 52.375 1.00 80.31 689 ASP A O 1
ATOM 5485 N N . LEU A 1 690 ? -15.293 -51.988 53.213 1.00 76.25 690 LEU A N 1
ATOM 5486 C CA . LEU A 1 690 ? -14.552 -52.937 52.379 1.00 76.25 690 LEU A CA 1
ATOM 5487 C C . LEU A 1 690 ? -14.787 -52.724 50.873 1.00 76.25 690 LEU A C 1
ATOM 5489 O O . LEU A 1 690 ? -13.848 -52.859 50.088 1.00 76.25 690 LEU A O 1
ATOM 5493 N N . LEU A 1 691 ? -16.014 -52.400 50.451 1.00 72.19 691 LEU A N 1
ATOM 5494 C CA . LEU A 1 691 ? -16.345 -52.258 49.029 1.00 72.19 691 LEU A CA 1
ATOM 5495 C C . LEU A 1 691 ? -15.672 -51.017 48.444 1.00 72.19 691 LEU A C 1
ATOM 5497 O O . LEU A 1 691 ? -15.102 -51.070 47.356 1.00 72.19 691 LEU A O 1
ATOM 5501 N N . ASN A 1 692 ? -15.689 -49.916 49.192 1.00 74.75 692 ASN A N 1
ATOM 5502 C CA . ASN A 1 692 ? -15.061 -48.660 48.795 1.00 74.75 692 ASN A CA 1
ATOM 5503 C C . ASN A 1 692 ? -13.528 -48.765 48.812 1.00 74.75 692 ASN A C 1
ATOM 5505 O O . ASN A 1 692 ? -12.866 -48.303 47.884 1.00 74.75 692 ASN A O 1
ATOM 5509 N N . TYR A 1 693 ? -12.964 -49.459 49.810 1.00 74.88 693 TYR A N 1
ATOM 5510 C CA . TYR A 1 693 ? -11.529 -49.752 49.869 1.00 74.88 693 TYR A CA 1
ATOM 5511 C C . TYR A 1 693 ? -11.053 -50.593 48.672 1.00 74.88 693 TYR A C 1
ATOM 5513 O O . TYR A 1 693 ? -10.025 -50.289 48.066 1.00 74.88 693 TYR A O 1
ATOM 5521 N N . LEU A 1 694 ? -11.809 -51.622 48.273 1.00 70.75 694 LEU A N 1
ATOM 5522 C CA . LEU A 1 694 ? -11.487 -52.439 47.094 1.00 70.75 694 LEU A CA 1
ATOM 5523 C C . LEU A 1 694 ? -11.681 -51.684 45.765 1.00 70.75 694 LEU A C 1
ATOM 5525 O O . LEU A 1 694 ? -10.993 -51.983 44.793 1.00 70.75 694 LEU A O 1
ATOM 5529 N N . GLN A 1 695 ? -12.575 -50.692 45.706 1.00 71.50 695 GLN A N 1
ATOM 5530 C CA . GLN A 1 695 ? -12.745 -49.840 44.521 1.00 71.50 695 GLN A CA 1
ATOM 5531 C C . GLN A 1 695 ? -11.605 -48.824 44.351 1.00 71.50 695 GLN A C 1
ATOM 5533 O O . GLN A 1 695 ? -11.189 -48.567 43.219 1.00 71.50 695 GLN A O 1
ATOM 5538 N N . SER A 1 696 ? -11.073 -48.268 45.445 1.00 65.88 696 SER A N 1
ATOM 5539 C CA . SER A 1 696 ? -9.956 -47.313 45.404 1.00 65.88 696 SER A CA 1
ATOM 5540 C C . SER A 1 696 ? -8.579 -47.983 45.284 1.00 65.88 696 SER A C 1
ATOM 5542 O O . SER A 1 696 ? -7.657 -47.402 44.709 1.00 65.88 696 SER A O 1
ATOM 5544 N N . SER A 1 697 ? -8.418 -49.216 45.777 1.00 59.91 697 SER A N 1
ATOM 5545 C CA . SER A 1 697 ? -7.151 -49.957 45.713 1.00 59.91 697 SER A CA 1
ATOM 5546 C C . SER A 1 697 ? -6.990 -50.751 44.407 1.00 59.91 697 SER A C 1
ATOM 5548 O O . SER A 1 697 ? -7.264 -51.945 44.323 1.00 59.91 697 SER A O 1
ATOM 5550 N N . HIS A 1 698 ? -6.453 -50.103 43.369 1.00 54.69 698 HIS A N 1
ATOM 5551 C CA . HIS A 1 698 ? -6.109 -50.731 42.078 1.00 54.69 698 HIS A CA 1
ATOM 5552 C C . HIS A 1 698 ? -4.894 -51.700 42.146 1.00 54.69 698 HIS A C 1
ATOM 5554 O O . HIS A 1 698 ? -3.990 -51.628 41.313 1.00 54.69 698 HIS A O 1
ATOM 5560 N N . GLN A 1 699 ? -4.821 -52.595 43.142 1.00 51.81 699 GLN A N 1
ATOM 5561 C CA . GLN A 1 699 ? -3.691 -53.515 43.350 1.00 51.81 699 GLN A CA 1
ATOM 5562 C C . GLN A 1 699 ? -4.080 -54.994 43.225 1.00 51.81 699 GLN A C 1
ATOM 5564 O O . GLN A 1 699 ? -4.970 -55.497 43.905 1.00 51.81 699 GLN A O 1
ATOM 5569 N N . VAL A 1 700 ? -3.341 -55.716 42.378 1.00 51.81 700 VAL A N 1
ATOM 5570 C CA . VAL A 1 700 ? -3.624 -57.101 41.962 1.00 51.81 700 VAL A CA 1
ATOM 5571 C C . VAL A 1 700 ? -3.070 -58.116 42.978 1.00 51.81 700 VAL A C 1
ATOM 5573 O O . VAL A 1 700 ? -2.159 -58.888 42.686 1.00 51.81 700 VAL A O 1
ATOM 5576 N N . SER A 1 701 ? -3.592 -58.093 44.205 1.00 55.06 701 SER A N 1
ATOM 5577 C CA . SER A 1 701 ? -3.227 -59.031 45.282 1.00 55.06 701 SER A CA 1
ATOM 5578 C C . SER A 1 701 ? -4.472 -59.627 45.944 1.00 55.06 701 SER A C 1
ATOM 5580 O O . SER A 1 701 ? -5.560 -59.068 45.826 1.00 55.06 701 SER A O 1
ATOM 5582 N N . SER A 1 702 ? -4.343 -60.783 46.608 1.00 70.31 702 SER A N 1
ATOM 5583 C CA . SER A 1 702 ? -5.507 -61.423 47.236 1.00 70.31 702 SER A CA 1
ATOM 5584 C C . SER A 1 702 ? -6.063 -60.558 48.373 1.00 70.31 702 SER A C 1
ATOM 5586 O O . SER A 1 702 ? -5.289 -59.960 49.121 1.00 70.31 702 SER A O 1
ATOM 5588 N N . MET A 1 703 ? -7.391 -60.532 48.533 1.00 69.00 703 MET A N 1
ATOM 5589 C CA . MET A 1 703 ? -8.082 -59.748 49.569 1.00 69.00 703 MET A CA 1
ATOM 5590 C C . MET A 1 703 ? -7.534 -60.024 50.979 1.00 69.00 703 MET A C 1
ATOM 5592 O O . MET A 1 703 ? -7.341 -59.096 51.759 1.00 69.00 703 MET A O 1
ATOM 5596 N N . ALA A 1 704 ? -7.199 -61.281 51.286 1.00 70.06 704 ALA A N 1
ATOM 5597 C CA . ALA A 1 704 ? -6.577 -61.633 52.559 1.00 70.06 704 ALA A CA 1
ATOM 5598 C C . ALA A 1 704 ? -5.193 -60.975 52.734 1.00 70.06 704 ALA A C 1
ATOM 5600 O O . ALA A 1 704 ? -4.860 -60.496 53.816 1.00 70.06 704 ALA A O 1
ATOM 5601 N N . THR A 1 705 ? -4.390 -60.901 51.667 1.00 73.94 705 THR A N 1
ATOM 5602 C CA . THR A 1 705 ? -3.055 -60.279 51.685 1.00 73.94 705 THR A CA 1
ATOM 5603 C C . THR A 1 705 ? -3.127 -58.755 51.788 1.00 73.94 705 THR A C 1
ATOM 5605 O O . THR A 1 705 ? -2.349 -58.167 52.539 1.00 73.94 705 THR A O 1
ATOM 5608 N N . SER A 1 706 ? -4.048 -58.106 51.069 1.00 74.12 706 SER A N 1
ATOM 5609 C CA . SER A 1 706 ? -4.196 -56.646 51.108 1.00 74.12 706 SER A CA 1
ATOM 5610 C C . SER A 1 706 ? -4.751 -56.167 52.451 1.00 74.12 706 SER A C 1
ATOM 5612 O O . SER A 1 706 ? -4.174 -55.253 53.041 1.00 74.12 706 SER A O 1
ATOM 5614 N N . LEU A 1 707 ? -5.782 -56.830 52.990 1.00 76.44 707 LEU A N 1
ATOM 5615 C CA . LEU A 1 707 ? -6.332 -56.520 54.314 1.00 76.44 707 LEU A CA 1
ATOM 5616 C C . LEU A 1 707 ? -5.344 -56.833 55.446 1.00 76.44 707 LEU A C 1
ATOM 5618 O O . LEU A 1 707 ? -5.198 -56.006 56.342 1.00 76.44 707 LEU A O 1
ATOM 5622 N N . THR A 1 708 ? -4.600 -57.947 55.386 1.00 79.50 708 THR A N 1
ATOM 5623 C CA . THR A 1 708 ? -3.523 -58.214 56.365 1.00 79.50 708 THR A CA 1
ATOM 5624 C C . THR A 1 708 ? -2.452 -57.125 56.291 1.00 79.50 708 THR A C 1
ATOM 5626 O O . THR A 1 708 ? -2.095 -56.549 57.310 1.00 79.50 708 THR A O 1
ATOM 5629 N N . SER A 1 709 ? -2.011 -56.735 55.088 1.00 80.56 709 SER A N 1
ATOM 5630 C CA . SER A 1 709 ? -1.026 -55.657 54.936 1.00 80.56 709 SER A CA 1
ATOM 5631 C C . SER A 1 709 ? -1.543 -54.296 55.424 1.00 80.56 709 SER A C 1
ATOM 5633 O O . SER A 1 709 ? -0.753 -53.497 55.928 1.00 80.56 709 SER A O 1
ATOM 5635 N N . LEU A 1 710 ? -2.842 -54.008 55.288 1.00 82.19 710 LEU A N 1
ATOM 5636 C CA . LEU A 1 710 ? -3.466 -52.811 55.859 1.00 82.19 710 LEU A CA 1
ATOM 5637 C C . LEU A 1 710 ? -3.499 -52.879 57.392 1.00 82.19 710 LEU A C 1
ATOM 5639 O O . LEU A 1 710 ? -3.128 -51.907 58.047 1.00 82.19 710 LEU A O 1
ATOM 5643 N N . MET A 1 711 ? -3.895 -54.026 57.949 1.00 81.75 711 MET A N 1
ATOM 5644 C CA . MET A 1 711 ? -3.917 -54.294 59.387 1.00 81.75 711 MET A CA 1
ATOM 5645 C C . MET A 1 711 ? -2.518 -54.131 59.998 1.00 81.75 711 MET A C 1
ATOM 5647 O O . MET A 1 711 ? -2.373 -53.398 60.971 1.00 81.75 711 MET A O 1
ATOM 5651 N N . ASP A 1 712 ? -1.482 -54.703 59.377 1.00 83.75 712 ASP A N 1
ATOM 5652 C CA . ASP A 1 712 ? -0.082 -54.565 59.799 1.00 83.75 712 ASP A CA 1
ATOM 5653 C C . ASP A 1 712 ? 0.393 -53.101 59.741 1.00 83.75 712 ASP A C 1
ATOM 5655 O O . ASP A 1 712 ? 1.026 -52.607 60.674 1.00 83.75 712 ASP A O 1
ATOM 5659 N N . LYS A 1 713 ? 0.063 -52.369 58.664 1.00 82.31 713 LYS A N 1
ATOM 5660 C CA . LYS A 1 713 ? 0.422 -50.945 58.507 1.00 82.31 713 LYS A CA 1
ATOM 5661 C C . LYS A 1 713 ? -0.264 -50.057 59.543 1.00 82.31 713 LYS A C 1
ATOM 5663 O O . LYS A 1 713 ? 0.385 -49.158 60.074 1.00 82.31 713 LYS A O 1
ATOM 5668 N N . LEU A 1 714 ? -1.544 -50.300 59.829 1.00 83.31 714 LEU A N 1
ATOM 5669 C CA . LEU A 1 714 ? -2.302 -49.607 60.872 1.00 83.31 714 LEU A CA 1
ATOM 5670 C C . LEU A 1 714 ? -1.775 -49.944 62.266 1.00 83.31 714 LEU A C 1
ATOM 5672 O O . LEU A 1 714 ? -1.576 -49.033 63.066 1.00 83.31 714 LEU A O 1
ATOM 5676 N N . ALA A 1 715 ? -1.531 -51.223 62.558 1.00 83.44 715 ALA A N 1
ATOM 5677 C CA . ALA A 1 715 ? -1.013 -51.673 63.844 1.00 83.44 715 ALA A CA 1
ATOM 5678 C C . ALA A 1 715 ? 0.377 -51.082 64.113 1.00 83.44 715 ALA A C 1
ATOM 5680 O O . ALA A 1 715 ? 0.587 -50.501 65.173 1.00 83.44 715 ALA A O 1
ATOM 5681 N N . GLU A 1 716 ? 1.290 -51.119 63.139 1.00 85.69 716 GLU A N 1
ATOM 5682 C CA . GLU A 1 716 ? 2.631 -50.542 63.280 1.00 85.69 716 GLU A CA 1
ATOM 5683 C C . GLU A 1 716 ? 2.612 -49.005 63.325 1.00 85.69 716 GLU A C 1
ATOM 5685 O O . GLU A 1 716 ? 3.354 -48.412 64.102 1.00 85.69 716 GLU A O 1
ATOM 5690 N N . ALA A 1 717 ? 1.746 -48.330 62.557 1.00 82.31 717 ALA A N 1
ATOM 5691 C CA . ALA A 1 717 ? 1.577 -46.877 62.678 1.00 82.31 717 ALA A CA 1
ATOM 5692 C C . ALA A 1 717 ? 0.989 -46.479 64.044 1.00 82.31 717 ALA A C 1
ATOM 5694 O O . ALA A 1 717 ? 1.426 -45.493 64.632 1.00 82.31 717 ALA A O 1
ATOM 5695 N N . THR A 1 718 ? 0.052 -47.273 64.575 1.00 85.38 718 THR A N 1
ATOM 5696 C CA . THR A 1 718 ? -0.497 -47.093 65.927 1.00 85.38 718 THR A CA 1
ATOM 5697 C C . THR A 1 718 ? 0.581 -47.334 66.980 1.00 85.38 718 THR A C 1
ATOM 5699 O O . THR A 1 718 ? 0.716 -46.526 67.888 1.00 85.38 718 THR A O 1
ATOM 5702 N N . ARG A 1 719 ? 1.386 -48.396 66.845 1.00 86.19 719 ARG A N 1
ATOM 5703 C CA . ARG A 1 719 ? 2.459 -48.754 67.783 1.00 86.19 719 ARG A CA 1
ATOM 5704 C C . ARG A 1 719 ? 3.565 -47.700 67.822 1.00 86.19 719 ARG A C 1
ATOM 5706 O O . ARG A 1 719 ? 3.905 -47.246 68.900 1.00 86.19 719 ARG A O 1
ATOM 5713 N N . ILE A 1 720 ? 4.056 -47.246 66.665 1.00 84.81 720 ILE A N 1
ATOM 5714 C CA . ILE A 1 720 ? 5.056 -46.164 66.577 1.00 84.81 720 ILE A CA 1
ATOM 5715 C C . ILE A 1 720 ? 4.543 -44.877 67.233 1.00 84.81 720 ILE A C 1
ATOM 5717 O O . ILE A 1 720 ? 5.304 -44.183 67.900 1.00 84.81 720 ILE A O 1
ATOM 5721 N N . MET A 1 721 ? 3.265 -44.549 67.036 1.00 83.94 721 MET A N 1
ATOM 5722 C CA . MET A 1 721 ? 2.657 -43.356 67.620 1.00 83.94 721 MET A CA 1
ATOM 5723 C C . MET A 1 721 ? 2.437 -43.498 69.136 1.00 83.94 721 MET A C 1
ATOM 5725 O O . MET A 1 721 ? 2.636 -42.541 69.878 1.00 83.94 721 MET A O 1
ATOM 5729 N N . ASP A 1 722 ? 2.094 -44.698 69.605 1.00 88.12 722 ASP A N 1
ATOM 5730 C CA . ASP A 1 722 ? 1.964 -45.017 71.027 1.00 88.12 722 ASP A CA 1
ATOM 5731 C C . ASP A 1 722 ? 3.320 -44.982 71.744 1.00 88.12 722 ASP A C 1
ATOM 5733 O O . ASP A 1 722 ? 3.446 -44.310 72.763 1.00 88.12 722 ASP A O 1
ATOM 5737 N N . ASP A 1 723 ? 4.350 -45.608 71.163 1.00 86.44 723 ASP A N 1
ATOM 5738 C CA . ASP A 1 723 ? 5.739 -45.536 71.630 1.00 86.44 723 ASP A CA 1
ATOM 5739 C C . ASP A 1 723 ? 6.214 -44.070 71.705 1.00 86.44 723 ASP A C 1
ATOM 5741 O O . ASP A 1 723 ? 6.844 -43.670 72.683 1.00 86.44 723 ASP A O 1
ATOM 5745 N N . ALA A 1 724 ? 5.885 -43.250 70.697 1.00 85.62 724 ALA A N 1
ATOM 5746 C CA . ALA A 1 724 ? 6.270 -41.839 70.632 1.00 85.62 724 ALA A CA 1
ATOM 5747 C C . ALA A 1 724 ? 5.591 -40.973 71.706 1.00 85.62 724 ALA A C 1
ATOM 5749 O O . ALA A 1 724 ? 6.266 -40.165 72.343 1.00 85.62 724 ALA A O 1
ATOM 5750 N N . VAL A 1 725 ? 4.284 -41.152 71.936 1.00 85.12 725 VAL A N 1
ATOM 5751 C CA . VAL A 1 725 ? 3.535 -40.424 72.980 1.00 85.12 725 VAL A CA 1
ATOM 5752 C C . VAL A 1 725 ? 3.932 -40.898 74.384 1.00 85.12 725 VAL A C 1
ATOM 5754 O O . VAL A 1 725 ? 4.030 -40.082 75.294 1.00 85.12 725 VAL A O 1
ATOM 5757 N N . MET A 1 726 ? 4.238 -42.187 74.572 1.00 86.19 726 MET A N 1
ATOM 5758 C CA . MET A 1 726 ? 4.745 -42.715 75.850 1.00 86.19 726 MET A CA 1
ATOM 5759 C C . MET A 1 726 ? 6.190 -42.279 76.154 1.00 86.19 726 MET A C 1
ATOM 5761 O O . MET A 1 726 ? 6.582 -42.249 77.321 1.00 86.19 726 MET A O 1
ATOM 5765 N N . ALA A 1 727 ? 6.978 -41.940 75.128 1.00 85.38 727 ALA A N 1
ATOM 5766 C CA . ALA A 1 727 ? 8.337 -41.408 75.257 1.00 85.38 727 ALA A CA 1
ATOM 5767 C C . ALA A 1 727 ? 8.414 -39.866 75.281 1.00 85.38 727 ALA A C 1
ATOM 5769 O O . ALA A 1 727 ? 9.503 -39.330 75.482 1.00 85.38 727 ALA A O 1
ATOM 5770 N N . ASP A 1 728 ? 7.293 -39.170 75.053 1.00 80.31 728 ASP A N 1
ATOM 5771 C CA . ASP A 1 728 ? 7.188 -37.708 74.890 1.00 80.31 728 ASP A CA 1
ATOM 5772 C C . ASP A 1 728 ? 8.120 -37.113 73.801 1.00 80.31 728 ASP A C 1
ATOM 5774 O O . ASP A 1 728 ? 8.455 -35.925 73.797 1.00 80.31 728 ASP A O 1
ATOM 5778 N N . ASP A 1 729 ? 8.552 -37.926 72.826 1.00 85.62 729 ASP A N 1
ATOM 5779 C CA . ASP A 1 729 ? 9.400 -37.456 71.724 1.00 85.62 729 ASP A CA 1
ATOM 5780 C C . ASP A 1 729 ? 8.548 -36.681 70.715 1.00 85.62 729 ASP A C 1
ATOM 5782 O O . ASP A 1 729 ? 7.982 -37.226 69.768 1.00 85.62 729 ASP A O 1
ATOM 5786 N N . HIS A 1 730 ? 8.522 -35.366 70.902 1.00 83.19 730 HIS A N 1
ATOM 5787 C CA . HIS A 1 730 ? 7.855 -34.377 70.061 1.00 83.19 730 HIS A CA 1
ATOM 5788 C C . HIS A 1 730 ? 8.115 -34.573 68.551 1.00 83.19 730 HIS A C 1
ATOM 5790 O O . HIS A 1 730 ? 7.218 -34.385 67.723 1.00 83.19 730 HIS A O 1
ATOM 5796 N N . ARG A 1 731 ? 9.325 -34.997 68.157 1.00 82.50 731 ARG A N 1
ATOM 5797 C CA . ARG A 1 731 ? 9.670 -35.238 66.748 1.00 82.50 731 ARG A CA 1
ATOM 5798 C C . ARG A 1 731 ? 9.123 -36.578 66.261 1.00 82.50 731 ARG A C 1
ATOM 5800 O O . ARG A 1 731 ? 8.665 -36.659 65.118 1.00 82.50 731 ARG A O 1
ATOM 5807 N N . ALA A 1 732 ? 9.147 -37.610 67.101 1.00 83.88 732 ALA A N 1
ATOM 5808 C CA . ALA A 1 732 ? 8.510 -38.889 66.804 1.00 83.88 732 ALA A CA 1
ATOM 5809 C C . ALA A 1 732 ? 6.977 -38.768 66.751 1.00 83.88 732 ALA A C 1
ATOM 5811 O O . ALA A 1 732 ? 6.374 -39.366 65.866 1.00 83.88 732 ALA A O 1
ATOM 5812 N N . ILE A 1 733 ? 6.355 -37.940 67.598 1.00 84.69 733 ILE A N 1
ATOM 5813 C CA . ILE A 1 733 ? 4.905 -37.675 67.617 1.00 84.69 733 ILE A CA 1
ATOM 5814 C C . ILE A 1 733 ? 4.457 -37.019 66.298 1.00 84.69 733 ILE A C 1
ATOM 5816 O O . ILE A 1 733 ? 3.504 -37.486 65.670 1.00 84.69 733 ILE A O 1
ATOM 5820 N N . LEU A 1 734 ? 5.178 -36.003 65.801 1.00 83.56 734 LEU A N 1
ATOM 5821 C CA . LEU A 1 734 ? 4.888 -35.386 64.495 1.00 83.56 734 LEU A CA 1
ATOM 5822 C C . LEU A 1 734 ? 5.128 -36.346 63.313 1.00 83.56 734 LEU A C 1
ATOM 5824 O O . LEU A 1 734 ? 4.315 -36.412 62.387 1.00 83.56 734 LEU A O 1
ATOM 5828 N N . MET A 1 735 ? 6.223 -37.114 63.323 1.00 84.06 735 MET A N 1
ATOM 5829 C CA . MET A 1 735 ? 6.528 -38.079 62.253 1.00 84.06 735 MET A CA 1
ATOM 5830 C C . MET A 1 735 ? 5.561 -39.274 62.247 1.00 84.06 735 MET A C 1
ATOM 5832 O O . MET A 1 735 ? 5.128 -39.712 61.179 1.00 84.06 735 MET A O 1
ATOM 5836 N N . GLY A 1 736 ? 5.195 -39.769 63.431 1.00 83.94 736 GLY A N 1
ATOM 5837 C CA . GLY A 1 736 ? 4.193 -40.807 63.653 1.00 83.94 736 GLY A CA 1
ATOM 5838 C C . GLY A 1 736 ? 2.826 -40.353 63.163 1.00 83.94 736 GLY A C 1
ATOM 5839 O O . GLY A 1 736 ? 2.239 -41.031 62.324 1.00 83.94 736 GLY A O 1
ATOM 5840 N N . SER A 1 737 ? 2.384 -39.156 63.560 1.00 84.12 737 SER A N 1
ATOM 5841 C CA . SER A 1 737 ? 1.127 -38.553 63.097 1.00 84.12 737 SER A CA 1
ATOM 5842 C C . SER A 1 737 ? 1.070 -38.416 61.576 1.00 84.12 737 SER A C 1
ATOM 5844 O O . SER A 1 737 ? 0.094 -38.840 60.963 1.00 84.12 737 SER A O 1
ATOM 5846 N N . ARG A 1 738 ? 2.129 -37.905 60.929 1.00 85.50 738 ARG A N 1
ATOM 5847 C CA . ARG A 1 738 ? 2.181 -37.769 59.458 1.00 85.50 738 ARG A CA 1
ATOM 5848 C C . ARG A 1 738 ? 2.156 -39.125 58.740 1.00 85.50 738 ARG A C 1
ATOM 5850 O O . ARG A 1 738 ? 1.467 -39.269 57.730 1.00 85.50 738 ARG A O 1
ATOM 5857 N N . ARG A 1 739 ? 2.845 -40.144 59.271 1.00 84.50 739 ARG A N 1
ATOM 5858 C CA . ARG A 1 739 ? 2.778 -41.527 58.756 1.00 84.50 739 ARG A CA 1
ATOM 5859 C C . ARG A 1 739 ? 1.389 -42.139 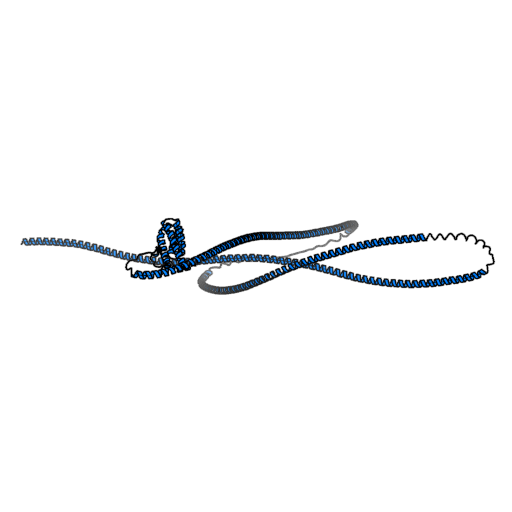58.954 1.00 84.50 739 ARG A C 1
ATOM 5861 O O . ARG A 1 739 ? 0.894 -42.815 58.059 1.00 84.50 739 ARG A O 1
ATOM 5868 N N . LEU A 1 740 ? 0.768 -41.889 60.101 1.00 85.81 740 LEU A N 1
ATOM 5869 C CA . LEU A 1 740 ? -0.550 -42.386 60.475 1.00 85.81 740 LEU A CA 1
ATOM 5870 C C . LEU A 1 740 ? -1.655 -41.766 59.600 1.00 85.81 740 LEU A C 1
ATOM 5872 O O . LEU A 1 740 ? -2.441 -42.512 59.022 1.00 85.81 740 LEU A O 1
ATOM 5876 N N . ILE A 1 741 ? -1.638 -40.443 59.390 1.00 85.94 741 ILE A N 1
ATOM 5877 C CA . ILE A 1 741 ? -2.478 -39.711 58.418 1.00 85.94 741 ILE A CA 1
ATOM 5878 C C . ILE A 1 741 ? -2.380 -40.338 57.016 1.00 85.94 741 ILE A C 1
ATOM 5880 O O . ILE A 1 741 ? -3.397 -40.592 56.376 1.00 85.94 741 ILE A O 1
ATOM 5884 N N . SER A 1 742 ? -1.164 -40.657 56.558 1.00 83.69 742 SER A N 1
ATOM 5885 C CA . SER A 1 742 ? -0.922 -41.271 55.240 1.00 83.69 742 SER A CA 1
ATOM 5886 C C . SER A 1 742 ? -1.470 -42.703 55.096 1.00 83.69 742 SER A C 1
ATOM 5888 O O . SER A 1 742 ? -1.765 -43.140 53.987 1.00 83.69 742 SER A O 1
ATOM 5890 N N . VAL A 1 743 ? -1.657 -43.441 56.197 1.00 84.06 743 VAL A N 1
ATOM 5891 C CA . VAL A 1 743 ? -2.353 -44.744 56.174 1.00 84.06 743 VAL A CA 1
ATOM 5892 C C . VAL A 1 743 ? -3.868 -44.546 56.266 1.00 84.06 743 VAL A C 1
ATOM 5894 O O . VAL A 1 743 ? -4.615 -45.163 55.508 1.00 84.06 743 VAL A O 1
ATOM 5897 N N . ILE A 1 744 ? -4.319 -43.662 57.159 1.00 83.62 744 ILE A N 1
ATOM 5898 C CA . ILE A 1 744 ? -5.735 -43.375 57.419 1.00 83.62 744 ILE A CA 1
ATOM 5899 C C . ILE A 1 744 ? -6.462 -42.862 56.174 1.00 83.62 744 ILE A C 1
ATOM 5901 O O . ILE A 1 744 ? -7.553 -43.344 55.883 1.00 83.62 744 ILE A O 1
ATOM 5905 N N . SER A 1 745 ? -5.862 -41.940 55.421 1.00 80.19 745 SER A N 1
ATOM 5906 C CA . SER A 1 745 ? -6.485 -41.331 54.236 1.00 80.19 745 SER A CA 1
ATOM 5907 C C . SER A 1 745 ? -6.821 -42.342 53.129 1.00 80.19 745 SER A C 1
ATOM 5909 O O . SER A 1 745 ? -7.697 -42.092 52.299 1.00 80.19 745 SER A O 1
ATOM 5911 N N . THR A 1 746 ? -6.191 -43.526 53.143 1.00 79.56 746 THR A N 1
ATOM 5912 C CA . THR A 1 746 ? -6.520 -44.644 52.238 1.00 79.56 746 THR A CA 1
ATOM 5913 C C . THR A 1 746 ? -7.789 -45.410 52.635 1.00 79.56 746 THR A C 1
ATOM 5915 O O . THR A 1 746 ? -8.266 -46.246 51.868 1.00 79.56 746 THR A O 1
ATOM 5918 N N . ILE A 1 747 ? -8.358 -45.134 53.813 1.00 79.94 747 ILE A N 1
ATOM 5919 C CA . ILE A 1 747 ? -9.495 -45.849 54.397 1.00 79.94 747 ILE A CA 1
ATOM 5920 C C . ILE A 1 747 ? -10.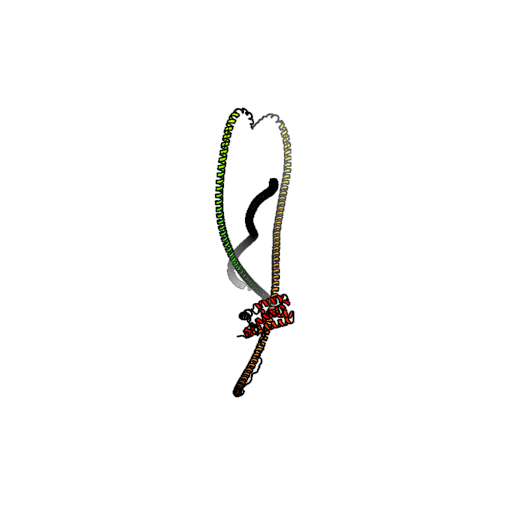727 -44.943 54.386 1.00 79.94 747 ILE A C 1
ATOM 5922 O O . ILE A 1 747 ? -10.772 -43.910 55.056 1.00 79.94 747 ILE A O 1
ATOM 5926 N N . ASN A 1 748 ? -11.783 -45.342 53.669 1.00 74.50 748 ASN A N 1
ATOM 5927 C CA . ASN A 1 748 ? -13.040 -44.603 53.730 1.00 74.50 748 ASN A CA 1
ATOM 5928 C C . ASN A 1 748 ? -13.804 -44.947 55.019 1.00 74.50 748 ASN A C 1
ATOM 5930 O O . ASN A 1 748 ? -14.489 -45.963 55.097 1.00 74.50 748 ASN A O 1
ATOM 5934 N N . SER A 1 749 ? -13.646 -44.101 56.037 1.00 80.56 749 SER A N 1
ATOM 5935 C CA . SER A 1 749 ? -14.224 -44.272 57.371 1.00 80.56 749 SER A CA 1
ATOM 5936 C C . SER A 1 749 ? -14.456 -42.903 58.008 1.00 80.56 749 SER A C 1
ATOM 5938 O O . SER A 1 749 ? -13.571 -42.044 57.994 1.00 80.56 749 SER A O 1
ATOM 5940 N N . ALA A 1 750 ? -15.662 -42.656 58.526 1.00 78.38 750 ALA A N 1
ATOM 5941 C CA . ALA A 1 750 ? -16.048 -41.318 58.984 1.00 78.38 750 ALA A CA 1
ATOM 5942 C C . ALA A 1 750 ? -15.330 -40.881 60.282 1.00 78.38 750 ALA A C 1
ATOM 5944 O O . ALA A 1 750 ? -14.804 -39.764 60.300 1.00 78.38 750 ALA A O 1
ATOM 5945 N N . PRO A 1 751 ? -15.203 -41.730 61.329 1.00 80.19 751 PRO A N 1
ATOM 5946 C CA . PRO A 1 751 ? -14.408 -41.399 62.515 1.00 80.19 751 PRO A CA 1
ATOM 5947 C C . PRO A 1 751 ? -12.929 -41.176 62.183 1.00 80.19 751 PRO A C 1
ATOM 5949 O O . PRO A 1 751 ? -12.275 -40.332 62.792 1.00 80.19 751 PRO A O 1
ATOM 5952 N N . LEU A 1 752 ? -12.404 -41.911 61.198 1.00 83.50 752 LEU A N 1
ATOM 5953 C CA . LEU A 1 752 ? -11.016 -41.778 60.772 1.00 83.50 752 LEU A CA 1
ATOM 5954 C C . LEU A 1 752 ? -10.749 -40.489 59.984 1.00 83.50 752 LEU A C 1
ATOM 5956 O O . LEU A 1 752 ? -9.695 -39.897 60.181 1.00 83.50 752 LEU A O 1
ATOM 5960 N N . LYS A 1 753 ? -11.690 -39.998 59.168 1.00 82.56 753 LYS A N 1
ATOM 5961 C CA . LYS A 1 753 ? -11.546 -38.717 58.444 1.00 82.56 753 LYS A CA 1
ATOM 5962 C C . LYS A 1 753 ? -11.639 -37.485 59.350 1.00 82.56 753 LYS A C 1
ATOM 5964 O O . LYS A 1 753 ? -10.938 -36.500 59.121 1.00 82.56 753 LYS A O 1
ATOM 5969 N N . ASP A 1 754 ? -12.452 -37.539 60.405 1.00 83.06 754 ASP A N 1
ATOM 5970 C CA . ASP A 1 754 ? -12.444 -36.526 61.474 1.00 83.06 754 ASP A CA 1
ATOM 5971 C C . ASP A 1 754 ? -11.094 -36.525 62.217 1.00 83.06 754 ASP A C 1
ATOM 5973 O O . ASP A 1 754 ? -10.471 -35.480 62.405 1.00 83.06 754 ASP A O 1
ATOM 5977 N N . MET A 1 755 ? -10.586 -37.715 62.547 1.00 84.50 755 MET A N 1
ATOM 5978 C CA . MET A 1 755 ? -9.282 -37.901 63.186 1.00 84.50 755 MET A CA 1
ATOM 5979 C C . MET A 1 755 ? -8.113 -37.440 62.296 1.00 84.50 755 MET A C 1
ATOM 5981 O O . MET A 1 755 ? -7.211 -36.765 62.786 1.00 84.50 755 MET A O 1
ATOM 5985 N N . GLU A 1 756 ? -8.150 -37.730 60.992 1.00 86.00 756 GLU A N 1
ATOM 5986 C CA . GLU A 1 756 ? -7.207 -37.230 59.982 1.00 86.00 756 GLU A CA 1
ATOM 5987 C C . GLU A 1 756 ? -7.211 -35.699 59.933 1.00 86.00 756 GLU A C 1
ATOM 5989 O O . GLU A 1 756 ? -6.155 -35.073 60.011 1.00 86.00 756 GLU A O 1
ATOM 5994 N N . SER A 1 757 ? -8.401 -35.094 59.866 1.00 85.75 757 SER A N 1
ATOM 5995 C CA . SER A 1 757 ? -8.570 -33.639 59.787 1.00 85.75 757 SER A CA 1
ATOM 5996 C C . SER A 1 757 ? -7.991 -32.931 61.015 1.00 85.75 757 SER A C 1
ATOM 5998 O O . SER A 1 757 ? -7.306 -31.919 60.870 1.00 85.75 757 SER A O 1
ATOM 6000 N N . ARG A 1 758 ? -8.213 -33.479 62.218 1.00 83.94 758 ARG A N 1
ATOM 6001 C CA . ARG A 1 758 ? -7.675 -32.938 63.479 1.00 83.94 758 ARG A CA 1
ATOM 6002 C C . ARG A 1 758 ? -6.167 -33.128 63.589 1.00 83.94 758 ARG A C 1
ATOM 6004 O O . ARG A 1 758 ? -5.454 -32.149 63.775 1.00 83.94 758 ARG A O 1
ATOM 6011 N N . LEU A 1 759 ? -5.672 -34.354 63.398 1.00 84.81 759 LEU A N 1
ATOM 6012 C CA . LEU A 1 759 ? -4.235 -34.638 63.462 1.00 84.81 759 LEU A CA 1
ATOM 6013 C C . LEU A 1 759 ? -3.457 -33.834 62.412 1.00 84.81 759 LEU A C 1
ATOM 6015 O O . LEU A 1 759 ? -2.369 -33.355 62.712 1.00 84.81 759 LEU A O 1
ATOM 6019 N N . SER A 1 760 ? -4.017 -33.633 61.214 1.00 85.12 760 SER A N 1
ATOM 6020 C CA . SER A 1 760 ? -3.438 -32.768 60.180 1.00 85.12 760 SER A CA 1
ATOM 6021 C C . SER A 1 760 ? -3.437 -31.299 60.609 1.00 85.12 760 SER A C 1
ATOM 6023 O O . SER A 1 760 ? -2.404 -30.639 60.509 1.00 85.12 760 SER A O 1
ATOM 6025 N N . ALA A 1 761 ? -4.547 -30.785 61.153 1.00 86.19 761 ALA A N 1
ATOM 6026 C CA . ALA A 1 761 ? -4.609 -29.420 61.672 1.00 86.19 761 ALA A CA 1
ATOM 6027 C C . ALA A 1 761 ? -3.565 -29.177 62.775 1.00 86.19 761 ALA A C 1
ATOM 6029 O O . ALA A 1 761 ? -2.794 -28.225 62.668 1.00 86.19 761 ALA A O 1
ATOM 6030 N N . ASP A 1 762 ? -3.469 -30.048 63.781 1.00 84.12 762 ASP A N 1
ATOM 6031 C CA . ASP A 1 762 ? -2.492 -29.896 64.864 1.00 84.12 762 ASP A CA 1
ATOM 6032 C C . ASP A 1 762 ? -1.038 -30.123 64.390 1.00 84.12 762 ASP A C 1
ATOM 6034 O O . ASP A 1 762 ? -0.147 -29.382 64.803 1.00 84.12 762 ASP A O 1
ATOM 6038 N N . CYS A 1 763 ? -0.788 -31.034 63.435 1.00 82.75 763 CYS A N 1
ATOM 6039 C CA . CYS A 1 763 ? 0.528 -31.233 62.790 1.00 82.75 763 CYS A CA 1
ATOM 6040 C C . CYS A 1 763 ? 0.998 -30.082 61.884 1.00 82.75 763 CYS A C 1
ATOM 6042 O O . CYS A 1 763 ? 2.163 -30.086 61.467 1.00 82.75 763 CYS A O 1
ATOM 6044 N N . ASN A 1 764 ? 0.097 -29.165 61.522 1.00 85.06 764 ASN A N 1
ATOM 6045 C CA . ASN A 1 764 ? 0.386 -27.980 60.709 1.00 85.06 764 ASN A CA 1
ATOM 6046 C C . ASN A 1 764 ? 0.551 -26.707 61.560 1.00 85.06 764 ASN A C 1
ATOM 6048 O O . ASN A 1 764 ? 1.056 -25.708 61.054 1.00 85.06 764 ASN A O 1
ATOM 6052 N N . HIS A 1 765 ? 0.148 -26.747 62.835 1.00 82.44 765 HIS A N 1
ATOM 6053 C CA . HIS A 1 765 ? 0.341 -25.670 63.815 1.00 82.44 765 HIS A CA 1
ATOM 6054 C C . HIS A 1 765 ? 1.366 -26.038 64.910 1.00 82.44 765 HIS A C 1
ATOM 6056 O O . HIS A 1 765 ? 1.544 -25.272 65.851 1.00 82.44 765 HIS A O 1
ATOM 6062 N N . ASP A 1 766 ? 2.016 -27.204 64.797 1.00 79.06 766 ASP A N 1
ATOM 6063 C CA . ASP A 1 766 ? 2.917 -27.806 65.796 1.00 79.06 766 ASP A CA 1
ATOM 6064 C C . ASP A 1 766 ? 2.306 -27.912 67.217 1.00 79.06 766 ASP A C 1
ATOM 6066 O O . ASP A 1 766 ? 3.005 -27.868 68.230 1.00 79.06 766 ASP A O 1
ATOM 6070 N N . ASN A 1 767 ? 0.985 -28.126 67.303 1.00 83.50 767 ASN A N 1
ATOM 6071 C CA . ASN A 1 767 ? 0.236 -28.305 68.557 1.00 83.50 767 ASN A CA 1
ATOM 6072 C C . ASN A 1 767 ? 0.414 -29.730 69.128 1.00 83.50 767 ASN A C 1
ATOM 6074 O O . ASN A 1 767 ? -0.536 -30.510 69.224 1.00 83.50 767 ASN A O 1
ATOM 6078 N N . ILE A 1 768 ? 1.643 -30.096 69.488 1.00 80.50 768 ILE A N 1
ATOM 6079 C CA . ILE A 1 768 ? 2.003 -31.462 69.908 1.00 80.50 768 ILE A CA 1
ATOM 6080 C C . ILE A 1 768 ? 1.215 -31.906 71.156 1.00 80.50 768 ILE A C 1
ATOM 6082 O O . ILE A 1 768 ? 0.743 -33.042 71.203 1.00 80.50 768 ILE A O 1
ATOM 6086 N N . ASP A 1 769 ? 0.959 -30.996 72.102 1.00 80.25 769 ASP A N 1
ATOM 6087 C CA . ASP A 1 769 ? 0.131 -31.263 73.289 1.00 80.25 769 ASP A CA 1
ATOM 6088 C C . ASP A 1 769 ? -1.290 -31.732 72.926 1.00 80.25 769 ASP A C 1
ATOM 6090 O O . ASP A 1 769 ? -1.793 -32.695 73.506 1.00 80.25 769 ASP A O 1
ATOM 6094 N N . ASN A 1 770 ? -1.933 -31.104 71.931 1.00 83.56 770 ASN A N 1
ATOM 6095 C CA . ASN A 1 770 ? -3.273 -31.498 71.474 1.00 83.56 770 ASN A CA 1
ATOM 6096 C C . ASN A 1 770 ? -3.267 -32.929 70.925 1.00 83.56 770 ASN A C 1
ATOM 6098 O O . ASN A 1 770 ? -4.186 -33.703 71.201 1.00 83.56 770 ASN A O 1
ATOM 6102 N N . ILE A 1 771 ? -2.218 -33.289 70.178 1.00 83.31 771 ILE A N 1
ATOM 6103 C CA . ILE A 1 771 ? -2.039 -34.625 69.604 1.00 83.31 771 ILE A CA 1
ATOM 6104 C C . ILE A 1 771 ? -1.898 -35.663 70.725 1.00 83.31 771 ILE A C 1
ATOM 6106 O O . ILE A 1 771 ? -2.622 -36.659 70.718 1.00 83.31 771 ILE A O 1
ATOM 6110 N N . SER A 1 772 ? -1.041 -35.411 71.718 1.00 83.50 772 SER A N 1
ATOM 6111 C CA . SER A 1 772 ? -0.845 -36.302 72.873 1.00 83.50 772 SER A CA 1
ATOM 6112 C C . SER A 1 772 ? -2.103 -36.431 73.745 1.00 83.50 772 SER A C 1
ATOM 6114 O O . SER A 1 772 ? -2.442 -37.534 74.174 1.00 83.50 772 SER A O 1
ATOM 6116 N N . ILE A 1 773 ? -2.851 -35.342 73.958 1.00 84.62 773 ILE A N 1
ATOM 6117 C CA . ILE A 1 773 ? -4.125 -35.344 74.703 1.00 84.62 773 ILE A CA 1
ATOM 6118 C C . ILE A 1 773 ? -5.222 -36.112 73.946 1.00 84.62 773 ILE A C 1
ATOM 6120 O O . ILE A 1 773 ? -6.020 -36.825 74.557 1.00 84.62 773 ILE A O 1
ATOM 6124 N N . TYR A 1 774 ? -5.271 -35.995 72.617 1.00 86.00 774 TYR A N 1
ATOM 6125 C CA . TYR A 1 774 ? -6.238 -36.702 71.772 1.00 86.00 774 TYR A CA 1
ATOM 6126 C C . TYR A 1 774 ? -5.853 -38.172 71.520 1.00 86.00 774 TYR A C 1
ATOM 6128 O O . TYR A 1 774 ? -6.730 -38.995 71.232 1.00 86.00 774 TYR A O 1
ATOM 6136 N N . TRP A 1 775 ? -4.573 -38.532 71.678 1.00 89.94 775 TRP A N 1
ATOM 6137 C CA . TRP A 1 775 ? -4.043 -39.853 71.333 1.00 89.94 775 TRP A CA 1
ATOM 6138 C C . TRP A 1 775 ? -4.817 -41.046 71.927 1.00 89.94 775 TRP A C 1
ATOM 6140 O O . TRP A 1 775 ? -5.124 -41.964 71.165 1.00 89.94 775 TRP A O 1
ATOM 6150 N N . PRO A 1 776 ? -5.244 -41.067 73.208 1.00 86.31 776 PRO A N 1
ATOM 6151 C CA . PRO A 1 776 ? -6.010 -42.194 73.751 1.00 86.31 776 PRO A CA 1
ATOM 6152 C C . PRO A 1 776 ? -7.349 -42.438 73.031 1.00 86.31 776 PRO A C 1
ATOM 6154 O O . PRO A 1 776 ? -7.762 -43.586 72.857 1.00 86.31 776 PRO A O 1
ATOM 6157 N N . MET A 1 777 ? -8.012 -41.372 72.565 1.00 84.69 777 MET A N 1
ATOM 6158 C CA . MET A 1 777 ? -9.243 -41.464 71.770 1.00 84.69 777 MET A CA 1
ATOM 6159 C C . MET A 1 777 ? -8.938 -41.921 70.337 1.00 84.69 777 MET A C 1
ATOM 6161 O O . MET A 1 777 ? -9.623 -42.797 69.804 1.00 84.69 777 MET A O 1
ATOM 6165 N N . ALA A 1 778 ? -7.877 -41.381 69.729 1.00 83.94 778 ALA A N 1
ATOM 6166 C CA . ALA A 1 778 ? -7.424 -41.784 68.400 1.00 83.94 778 ALA A CA 1
ATOM 6167 C C . ALA A 1 778 ? -7.046 -43.278 68.351 1.00 83.94 778 ALA A C 1
ATOM 6169 O O . ALA A 1 778 ? -7.517 -44.021 67.488 1.00 83.94 778 ALA A O 1
ATOM 6170 N N . LYS A 1 779 ? -6.291 -43.753 69.348 1.00 86.38 779 LYS A N 1
ATOM 6171 C CA . LYS A 1 779 ? -5.934 -45.162 69.549 1.00 86.38 779 LYS A CA 1
ATOM 6172 C C . LYS A 1 779 ? -7.166 -46.061 69.672 1.00 86.38 779 LYS A C 1
ATOM 6174 O O . LYS A 1 779 ? -7.211 -47.105 69.026 1.00 86.38 779 LYS A O 1
ATOM 6179 N N . GLN A 1 780 ? -8.194 -45.651 70.424 1.00 83.75 780 GLN A N 1
ATOM 6180 C CA . GLN A 1 780 ? -9.440 -46.423 70.525 1.00 83.75 780 GLN A CA 1
ATOM 6181 C C . GLN A 1 780 ? -10.175 -46.513 69.173 1.00 83.75 780 GLN A C 1
ATOM 6183 O O . GLN A 1 780 ? -10.698 -47.574 68.824 1.00 83.75 780 GLN A O 1
ATOM 6188 N N . ASN A 1 781 ? -10.187 -45.436 68.383 1.00 84.38 781 ASN A N 1
ATOM 6189 C CA . ASN A 1 781 ? -10.783 -45.425 67.042 1.00 84.38 781 ASN A CA 1
ATOM 6190 C C . ASN A 1 781 ? -10.013 -46.322 66.050 1.00 84.38 781 ASN A C 1
ATOM 6192 O O . ASN A 1 781 ? -10.624 -47.052 65.261 1.00 84.38 781 ASN A O 1
ATOM 6196 N N . LEU A 1 782 ? -8.680 -46.336 66.133 1.00 85.62 782 LEU A N 1
ATOM 6197 C CA . LEU A 1 782 ? -7.815 -47.233 65.358 1.00 85.62 782 LEU A CA 1
ATOM 6198 C C . LEU A 1 782 ? -8.029 -48.700 65.746 1.00 85.62 782 LEU A C 1
ATOM 6200 O O . LEU A 1 782 ? -8.222 -49.538 64.870 1.00 85.62 782 LEU A O 1
ATOM 6204 N N . GLN A 1 783 ? -8.090 -49.012 67.043 1.00 84.88 783 GLN A N 1
ATOM 6205 C CA . GLN A 1 783 ? -8.363 -50.364 67.543 1.00 84.88 783 GLN A CA 1
ATOM 6206 C C . GLN A 1 783 ? -9.745 -50.889 67.117 1.00 84.88 783 GLN A C 1
ATOM 6208 O O . GLN A 1 783 ? -9.862 -52.052 66.734 1.00 84.88 783 GLN A O 1
ATOM 6213 N N . ARG A 1 784 ? -10.783 -50.038 67.102 1.00 84.19 784 ARG A N 1
ATOM 6214 C CA . ARG A 1 784 ? -12.108 -50.396 66.555 1.00 84.19 784 ARG A CA 1
ATOM 6215 C C . ARG A 1 784 ? -12.058 -50.687 65.055 1.00 84.19 784 ARG A C 1
ATOM 6217 O O . ARG A 1 784 ? -12.659 -51.660 64.612 1.00 84.19 784 ARG A O 1
ATOM 6224 N N . THR A 1 785 ? -11.308 -49.892 64.291 1.00 83.56 785 THR A N 1
ATOM 6225 C CA . THR A 1 785 ? -11.103 -50.128 62.850 1.00 83.56 785 THR A CA 1
ATOM 6226 C C . THR A 1 785 ? -10.361 -51.449 62.610 1.00 83.56 785 THR A C 1
ATOM 6228 O O . THR A 1 785 ? -10.807 -52.270 61.812 1.00 83.56 785 THR A O 1
ATOM 6231 N N . LEU A 1 786 ? -9.274 -51.696 63.350 1.00 83.75 786 LEU A N 1
ATOM 6232 C CA . LEU A 1 786 ? -8.512 -52.949 63.312 1.00 83.75 786 LEU A CA 1
ATOM 6233 C C . LEU A 1 786 ? -9.388 -54.163 63.651 1.00 83.75 786 LEU A C 1
ATOM 6235 O O . LEU A 1 786 ? -9.282 -55.184 62.978 1.00 83.75 786 LEU A O 1
ATOM 6239 N N . ARG A 1 787 ? -10.301 -54.050 64.627 1.00 84.44 787 ARG A N 1
ATOM 6240 C CA . ARG A 1 787 ? -11.256 -55.118 64.967 1.00 84.44 787 ARG A CA 1
ATOM 6241 C C . ARG A 1 787 ? -12.214 -55.449 63.816 1.00 84.44 787 ARG A C 1
ATOM 6243 O O . ARG A 1 787 ? -12.478 -56.630 63.598 1.00 84.44 787 ARG A O 1
ATOM 6250 N N . VAL A 1 788 ? -12.694 -54.447 63.073 1.00 82.19 788 VAL A N 1
ATOM 6251 C CA . VAL A 1 788 ? -13.569 -54.655 61.900 1.00 82.19 788 VAL A CA 1
ATOM 6252 C C . VAL A 1 788 ? -12.792 -55.256 60.716 1.00 82.19 788 VAL A C 1
ATOM 6254 O O . VAL A 1 788 ? -13.258 -56.204 60.084 1.00 82.19 788 VAL A O 1
ATOM 6257 N N . ILE A 1 789 ? -11.562 -54.796 60.461 1.00 81.00 789 ILE A N 1
ATOM 6258 C CA . ILE A 1 789 ? -10.677 -55.400 59.446 1.00 81.00 789 ILE 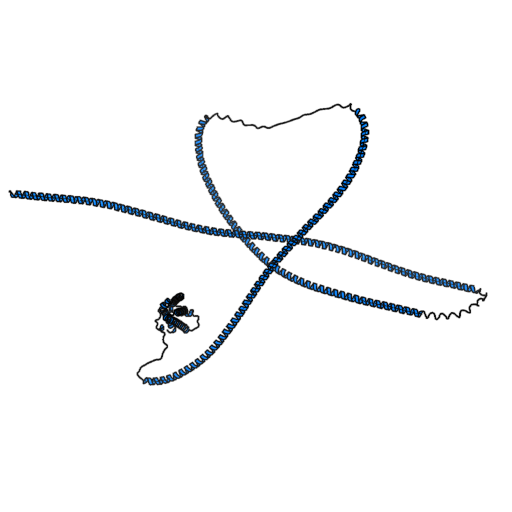A CA 1
ATOM 6259 C C . ILE A 1 789 ? -10.353 -56.863 59.802 1.00 81.00 789 ILE A C 1
ATOM 6261 O O . ILE A 1 789 ? -10.370 -57.723 58.925 1.00 81.00 789 ILE A O 1
ATOM 6265 N N . TYR A 1 790 ? -10.119 -57.164 61.084 1.00 82.81 790 TYR A N 1
ATOM 6266 C CA . TYR A 1 790 ? -9.872 -58.524 61.572 1.00 82.81 790 TYR A CA 1
ATOM 6267 C C . TYR A 1 790 ? -11.097 -59.439 61.416 1.00 82.81 790 TYR A C 1
ATOM 6269 O O . TYR A 1 790 ? -10.938 -60.583 60.994 1.00 82.81 790 TYR A O 1
ATOM 6277 N N . SER A 1 791 ? -12.318 -58.948 61.679 1.00 80.88 791 SER A N 1
ATOM 6278 C CA . SER A 1 791 ? -13.535 -59.738 61.429 1.00 80.88 791 SER A CA 1
ATOM 6279 C C . SER A 1 791 ? -13.679 -60.119 59.951 1.00 80.88 791 SER A C 1
ATOM 6281 O O . SER A 1 791 ? -13.948 -61.273 59.651 1.00 80.88 791 SER A O 1
ATOM 6283 N N . HIS A 1 792 ? -13.351 -59.219 59.013 1.00 75.00 792 HIS A N 1
ATOM 6284 C CA . HIS A 1 792 ? -13.344 -59.521 57.570 1.00 75.00 792 HIS A CA 1
ATOM 6285 C C . HIS A 1 792 ? -12.227 -60.486 57.105 1.00 75.00 792 HIS A C 1
ATOM 6287 O O . HIS A 1 792 ? -12.119 -60.758 55.907 1.00 75.00 792 HIS A O 1
ATOM 6293 N N . LEU A 1 793 ? -11.379 -60.974 58.018 1.00 72.31 793 LEU A N 1
ATOM 6294 C CA . LEU A 1 793 ? -10.292 -61.922 57.747 1.00 72.31 793 LEU A CA 1
ATOM 6295 C C . LEU A 1 793 ? -10.435 -63.261 58.486 1.00 72.31 793 LEU A C 1
ATOM 6297 O O . LEU A 1 793 ? -9.905 -64.262 58.004 1.00 72.31 793 LEU A O 1
ATOM 6301 N N . TYR A 1 794 ? -11.083 -63.270 59.656 1.00 68.50 794 TYR A N 1
ATOM 6302 C CA . TYR A 1 794 ? -11.038 -64.392 60.603 1.00 68.50 794 TYR A CA 1
ATOM 6303 C C . TYR A 1 794 ? -12.382 -64.733 61.276 1.00 68.50 794 TYR A C 1
ATOM 6305 O O . TYR A 1 794 ? -12.400 -65.618 62.132 1.00 68.50 794 TYR A O 1
ATOM 6313 N N . GLU A 1 795 ? -13.489 -64.075 60.916 1.00 59.72 795 GLU A N 1
ATOM 6314 C CA . GLU A 1 795 ? -14.838 -64.406 61.404 1.00 59.72 795 GLU A CA 1
ATOM 6315 C C . GLU A 1 795 ? -15.789 -64.692 60.223 1.00 59.72 795 GLU A C 1
ATOM 6317 O O . GLU A 1 795 ? -16.132 -63.781 59.469 1.00 59.72 795 GLU A O 1
ATOM 6322 N N . ASP A 1 796 ? -16.197 -65.964 60.098 1.00 42.88 796 ASP A N 1
ATOM 6323 C CA . ASP A 1 796 ? -17.415 -66.438 59.407 1.00 42.88 796 ASP A CA 1
ATOM 6324 C C . ASP A 1 796 ? -18.537 -66.629 60.453 1.00 42.88 796 ASP A C 1
ATOM 6326 O O . ASP A 1 796 ? -18.225 -67.176 61.542 1.00 42.88 796 ASP A O 1
#

Sequence (796 aa):
SQHQLAQQQEALAETEQTLAQAELKLQDAEVTLSEKIETISELQQAHKDISKHLASLKSDYTQNREMLEESQQANAALEAQLERSSMKVGSLEKQRNQIADALQYSERKYREAQQQLEQSQQETLRLEQQQAEQQKAVENYVAEIAGLQASIEDKDKQIGDVSGQIAALQSQLTSSSEASEKLREQLANQRKASEQAELERRELAMAYQKMQAEAEGKARHIDHLQHEMEMLEAMSSQQKGDMQAHAEQLAKELETKQSQLQSTQTALAEIKQQAELDKQEKAAQQERLAQLQNELADIENRSTELQSKVAEADARRKAEHEALQQALQAKQAELQQTEQILSEAKQQTEAEKQEKARQQAIFAKLQEELSEMQQQSSQQQQAIQQSEQKWQAEQQNLANELAAKQAKLAAAEAELDNRQKQMEAEKLERESQQNKLEQLKSEMADVAQRAAKQKEMMLGSDEQWRKHHEEIEAQKQQLQQALEEAQSQNSAMQNKLQSSMDELADAEEKVSLTQSEEQKLQQELNRSREQAQALEAKLAQQEEQEAKLQAQVQEQQSALKSSQSSIEQLEQQQQLLTEQLETVQREYAASQQSLTQQNSSQSDLHAQLSSLEGELSERKSQLESREKALQQAQAKLKDSESKLAEQEKALVEAQKVELQQAQEATVQVREKPDFADLAMPPDPNTWFDLLNYLQSSHQVSSMATSLTSLMDKLAEATRIMDDAVMADDHRAILMGSRRLISVISTINSAPLKDMESRLSADCNHDNIDNISIYWPMAKQNLQRTLRVIYSHLYED